Protein 8ZKZ (pdb70)

Radius of gyration: 32.76 Å; Cα contacts (8 Å, |Δi|>4): 1410; chains: 2; bounding box: 72×86×102 Å

Secondary structure (DSSP, 8-state):
--HHHHHHHHHHHHHHHHHHHTTHHHHS--SHHHHHHHHHHHHHHHHHHTSS-HHHHTTHHHHHHHHHTSS-HHHHHHHSS-HHHHHHHHHHHHHHHHHHTTHHHHHHHHHHHHH-S-HHHHHHHHHHHHHHHHTTS-HHHHHHHHHHHHHHHHHHHHHTTS--SB-----SPPPBPHHHHHHHHHHHHHHHHHTTSSGGG-HHHHHHHHHHHHH--S-SS---HHHHHHHHHHHHHHHHHHHHHHHHHHHS-SS-SSSHHHHHHHHHHHTHHHHHHHHHHHHHHS-SPPHHHHHHHHHHHHHHHHHHTSS-SSS--HHHHS-SS---THHHHHHHHHHHHHSBS--GGGGGTT-SSSPP--SPPPBS--HHHHHHHS-THHHHHHHHHHHHHHHHHHHTHHHHHHHHGGGGGGS-HHHHHHHHHHHHHHHGGGS-HHHHHHHHHHHHHHHHHHHTS-HHHHHHHHHHHTT---S-TTTSHHHHHHHHHTT--HHHHHHHTHHHHHHHHHHHHHHIIIIIHHH-TTSSS--HHHHHHHHH-/-HHHHHHHHHHHHHHHHHHHHTHHHHHH--SHHHHHHHHHHHHHHHHHHTSS-HHHHTTHHHHHHHHTTS--HHHHHHHSS-HHHHHHHHHHHHHHHHHTTT-HHHHHHHHHHHS-SSHHHHHHHHHHHHHHHHTTS-HHHHHHHHHHHHHHHHHHHHHHTS--SB----PPPB-HHHHHHHHHHHHHHHHHHTTSGGG-HHHHHHHHHHHHH-TT-SS---HHHHHHHHHHHHHHHHHHHHHHHHHHHH-SS-SSSHHHHHHHHHHTTSHHHHHHHHHHH--S-SPPHHHHHHHHHHHHHHHHHHTSS-SSS--TTTSS-SS--TTHHHHHHHHHHHHHSBS--GGGGTTT---SPPPSSPPPBS--HHHHHHSS-TTHHHHHHHHHHHHHHHHHHTHHHHHHHHTGGGGGS-HHHHHHHHHHHHHHHHTSS-HHHHHHHHHHHHHHHHHHTT--HHHHHHHHHHHTT---S-TTT-HHHHHHHHHHT--HHHHHHHTHHHHHHHHHHHHHHHHHTHHHHSTTSSS--HHHHHHHHH-

Solvent-accessible surface area: 45779 Å² total; per-residue (Å²): 162,85,90,92,12,104,67,35,19,101,85,43,53,32,24,136,74,19,41,104,128,16,61,64,45,51,114,133,53,161,21,39,49,50,77,2,52,28,9,40,72,12,2,16,57,5,17,82,39,59,14,9,50,27,48,0,1,0,0,27,0,1,20,10,0,3,73,36,24,13,2,24,1,49,68,0,0,62,14,1,10,55,11,45,0,5,25,19,11,2,15,23,5,8,16,10,2,15,48,94,13,86,10,17,44,32,76,0,5,123,44,4,62,122,42,38,13,6,6,54,132,0,3,89,20,11,8,39,86,0,10,120,49,0,25,77,13,43,21,8,20,0,0,12,37,15,4,5,19,0,48,0,0,0,69,4,3,57,68,58,43,20,4,130,23,63,108,146,166,196,68,101,52,72,110,13,25,116,16,4,12,0,2,1,0,2,3,0,2,2,0,3,1,0,0,1,0,2,12,36,1,25,58,3,4,94,30,0,42,33,40,6,73,77,84,4,146,116,18,92,20,110,8,62,50,94,39,4,55,120,18,4,39,44,8,0,75,47,2,1,85,84,6,34,54,35,1,1,129,69,10,11,5,52,177,41,112,96,38,86,28,13,100,63,14,104,130,14,83,118,38,21,105,107,13,105,117,62,6,46,93,89,59,150,96,74,42,132,70,58,84,30,16,65,24,5,73,105,18,43,96,82,10,31,83,36,22,76,30,40,107,3,75,108,102,121,10,30,9,55,131,73,119,84,73,72,5,101,34,2,13,0,0,4,74,2,6,11,49,6,13,64,44,34,19,74,76,9,48,94,91,49,77,150,38,111,80,24,95,49,37,113,24,105,39,91,38,0,6,58,31,165,45,1,45,88,86,0,36,10,2,4,20,12,11,16,0,3,27,48,0,12,22,40,0,16,133,94,19,25,12,17,152,67,53,4,91,73,16,72,55,51,88,132,55,90,76,51,70,1,0,61,37,6,0,84,37,0,21,134,34,0,18,54,32,38,24,58,20,6,0,69,34,4,0,54,27,1,4,83,4,0,9,72,43,124,16,2,0,1,32,0,1,6,2,0,1,6,0,0,8,5,3,2,52,12,6,26,2,12,41,2,1,2,12,0,19,19,85,15,62,13,51,6,148,54,1,32,90,1,0,92,7,0,22,98,33,1,18,94,11,4,42,68,59,10,68,84,73,0,69,98,22,12,100,66,19,114,62,46,20,113,13,0,79,107,51,33,88,90,100,184,92,93,63,44,118,70,39,22,108,94,45,54,34,22,131,73,20,29,100,130,17,66,70,46,44,119,141,59,160,24,39,48,45,85,0,42,29,8,38,73,10,0,18,63,1,3,71,42,79,15,6,49,26,59,0,0,0,1,25,0,3,22,14,0,1,79,28,27,16,3,14,2,50,94,0,0,66,14,1,10,29,6,27,0,3,13,11,10,1,10,24,6,7,14,15,3,21,47,78,29,60,22,11,67,28,62,0,1,123,51,6,44,118,38,22,32,16,25,56,132,12,1,66,1,4,5,40,5,0,13,93,13,0,20,42,20,55,25,34,34,0,0,46,26,1,6,66,10,1,86,36,5,7,88,52,22,83,80,97,58,26,33,129,34,58,100,120,182,144,73,65,125,10,23,73,32,4,14,0,7,19,1,1,2,1,2,2,0,5,1,0,0,2,0,1,4,16,1,21,13,2,2,0,2,0,18,8,8,4,67,23,40,3,153,103,14,101,21,112,2,45,8,28,38,5,26,124,16,6,36,47,10,0,86,58,6,1,87,78,4,32,43,38,0,1,99,53,9,1,1,52,175,93,119,92,24,122,26,18,96,51,12,100,130,12,89,112,56,4,46,90,14,13,104,85,40,8,55,167,77,61,116,70,40,131,82,49,77,31,16,61,20,5,69,104,21,43,97,83,1,24,82,33,2,71,34,46,110,35,86,156,105,121,14,29,11,47,124,70,114,83,71,71,2,109,20,0,18,1,0,4,68,0,6,9,46,5,12,71,49,31,14,83,86,24,43,78,78,33,40,110,143,193,68,38,114,69,30,138,15,107,31,87,39,0,6,43,34,122,46,2,41,82,95,3,59,11,2,27,19,14,7,3,0,0,3,9,0,10,20,32,0,14,62,105,22,11,4,10,117,72,44,5,113,80,68,85,58,60,98,129,66,88,68,46,64,8,1,64,64,15,1,85,83,0,20,132,67,0,20,113,8,35,25,18,1,2,0,11,39,20,0,31,49,16,3,19,10,0,14,28,12,108,15,3,0,2,20,2,1,3,4,0,0,8,1,0,8,7,3,3,54,48,38,100,2,10,86,2,2,53,54,0,19,54,109,18,55,13,60,64,155,56,1,31,90,0,0,86,9,0,22,101,33,2,22,98,13,5,48,68,58,8,58,80,91,1,56,104,34,11,110,76,8,110,66,42,20,113,18,0,80,108,51,34,90,92,67

Nearest PDB structures (foldseek):
  8w6g-assembly1_B  TM=8.925E-01  e=3.600E-32  Homo sapiens
  8uvi-assembly1_A  TM=9.094E-01  e=7.870E-30  Homo sapiens
  8w6t-assembly1_A  TM=9.306E-01  e=3.015E-28  Homo sapiens
  8uvc-assembly1_A  TM=6.759E-01  e=5.692E-30  Homo sapiens
  8w6t-assembly1_B  TM=6.996E-01  e=3.311E-26  Homo sapiens

GO terms:
  GO:0005886 plasma membrane (C, IDA)
  GO:0010889 regulation of triglyceride storage (P, IDA)
  GO:0015137 citrate transmembrane transporter activity (F, IDA)
  GO:0015141 succinate transmembrane transporter activity (F, IDA)
  GO:0008340 determination of adult lifespan (P, IDA)
  GO:0008340 determination of adult lifespan (P, IMP)
  GO:0050833 pyruvate transmembrane transporter activity (F, IDA)
  GO:0015744 succinate transport (P, IDA)
  GO:0015746 citrate transport (P, IDA)
  GO:0006848 pyruvate transport (P, IDA)

B-factor: mean 126.4, std 20.12, range [95.71, 200.09]

Organism: Drosophila melanogaster (NCBI:txid7227)

Sequence (1080 aa):
KCSNFFANHWKGLVVFLVPLLCLPVMLLNEGAEFRCMYLLLVMAIFWVTEALPLYVTSMIPIVAFPIMGIMSSDQTCRLYFKDTLVMFMGGIMVALAVEYCNLHKRLALRVIQIVGCSPRRLHFGLIMVTMFLSMWISNAACTAMMCPIIQAVLEELQAQGVCKINHEPEDEPPYPTKITLCYYLGIAYASSLGGCGTIIGTATNLTFKGIYEARFKNSTEQMDFPTFMFYSVPSMLVYTLLTFVFLQWHFMGLWRPKSKEAQEVQRGREGADVAKKVIDQRYKDLGPMSIHEIQVMILFIFMVVMYFTRKPGIFLGWADLLNSKDIRNSMPTIFVVVMCFMLPANYAFLRYCTRRGGPVPTGPTPSLITWKFIQTKVPWGLVFLLGGGFALAEGSKQSGMAKLIGNALIGLKVLPNSVLLLVVILVAVFLTAFSSNVAIANIIIPVLAEMSLAIEIHPLYLILPAGLACSMAFHLPVSTPPNALVAGYANIRTKDMAIAGIGPTIITIITLFVFCQTWGLVVYPNLNSFPEWAQIYAAAAKCSNFFANHWKGLVVFLVPLLCLPVMLLNEGAEFRCMYLLLVMAIFWVTEALPLYVTSMIPIVAFPIMGIMSSDQTCRLYFKDTLVMFMGGIMVALAVEYCNLHKRLALRVIQIVGCSPRRLHFGLIMVTMFLSMWISNAACTAMMCPIIQAVLEELQAQGVCKINHEPEPPYPTKITLCYYLGIAYASSLGGCGTIIGTATNLTFKGIYEARFKNSTEQMDFPTFMFYSVPSMLVYTLLTFVFLQWHFMGLWRPKSKEAQEVQRGREGADVAKKVIDQRYKDLGPMSIHEIQVMILFIFMVVMYFTRKPGIFLGWADLLNSKDIRNSMPTIFVVVMCFMLPANYAFLRYCTRRGGPVPTGPTPSLITWKFIQTKVPWGLVFLLGGGFALAEGSKQSGMAKLIGNALIGLKVLPNSVLLLVVILVAVFLTAFSSNVAIANIIIPVLAEMSLAIEIHPLYLILPAGLACSMAFHLPVSTPPNALVAGYANIRTKDMAIAGIGPTIITIITLFVFCQTWGLVVYPNLNSFPEWAQIYAAAA

InterPro domains:
  IPR001898 Solute carrier family 13 [PF00939] (44-566)
  IPR031312 Sodium/sulphate symporter, conserved site [PS01271] (513-529)

Foldseek 3Di:
DDVVCCVPCVLVVLVPPLLVVLVCQVVVDDALLSLLVSLLVSLVVCQLVVSDPLLVSLVVVLVRPCVSVLDHNVVLVVLFPDLVNLVLLLLLLLLLLCVLQCVLLLVLLVLCLVQQQALLRSLLVVLVVLLVLLLQFELSNSLSNCVSNLVNNVVLCVVVPLDDQFDDDPPDDTHGALSNCLRLLSSLQSNLLSLQQFCNSYVLSVLLLVVVCVVDDVDPDDDDGPLSNVQHVVLSVLLSVQLSVLSCVVRAPDPDCPDPRNVSSVVSVVCSVVVSVVSVVVSVVDDPDAVLSVVSVVLVVVLSVLRRQCPVVPDDGVQNVPPPDGDDSSVSSVVSVVVQQVDFNDDLCCCVPPNVPGDHPPDPTGGSDDVVSVVVQRDPSVSSLVSSQSSSLVSSVSRCNLVVVLVVCLVLLPDDDLVSLLVLLVVLLVVLQSHPLSSSLVSHLVSLQVSCLVNQADSCLRRVSSSSSSSLYFQGCSSYPSSVVSCVNPPHDNVVRNVSSPSSVVSSSVSSSPSSVPVVCVSPVCRGHRDDSSVVVSVVD/DVVCVCVPCVLVVLVVPLLVVLCCQVVVDDAVLSLLVSLLVSLLVCFQVVSDPLLVSLCVCLVRPCVRPQDNNVVLVVLFPDLLVLLLLLLALLVLLLPPVPPLVVVLLVQLVVFALALLSNLVSLLVSLLVSLLRYELQVSLVVSVVLVVVLVVLCVVVPLDDQFDDDVDTHGALSLCLNLLSSLQSNLLSLQQFCSSYVLSVQLLVLVCVVFVPDPDHCATPLSNVQRVVLSVVLNVQLSVLSCCVRQVPPNCVDVSVVSSVSCRPPPSVVSVVVSVVVPPSDDDFPLSVVSVVLVVVLVVCSVQCCDPVDGGPQNVPVPDGDRSSVSSVVSSVVQQVDFGHPQQCCVVPNPRDDHDPDDTGGSDDVVSSVPPGPVSVSSNSSSLSSSSVSSVRSPNLLVLLVVPLPPQVDDPLVVLLVLLVVLLVSLQRGELNSSSSSVSSSLQSVCLSHLFDSCLRSVLSSSSSSLYFQACRNDPSSVVSCVVSVDDNVVRNVSSPSSVVSSSVSSSVSSVPCVCVSPVPRGGRDDSSVVVSVVD

Structure (mmCIF, N/CA/C/O backbone):
data_8ZKZ
#
_entry.id   8ZKZ
#
_cell.length_a   1.00
_cell.length_b   1.00
_cell.length_c   1.00
_cell.angle_alpha   90.00
_cell.angle_beta   90.00
_cell.angle_gamma   90.00
#
_symmetry.space_group_name_H-M   'P 1'
#
loop_
_entity.id
_entity.type
_entity.pdbx_description
1 polymer "Protein I'm not dead yet"
2 non-polymer PHOSPHATIDYLETHANOLAMINE
3 non-polymer 2-acetamido-2-deoxy-beta-D-glucopyranose
#
loop_
_atom_site.group_PDB
_atom_site.id
_atom_site.type_symbol
_atom_site.label_atom_id
_atom_site.label_alt_id
_atom_site.label_comp_id
_atom_site.label_asym_id
_atom_site.label_entity_id
_atom_site.label_seq_id
_atom_site.pdbx_PDB_ins_code
_atom_site.Cartn_x
_atom_site.Cartn_y
_atom_site.Cartn_z
_atom_site.occupancy
_atom_site.B_iso_or_equiv
_atom_site.auth_seq_id
_atom_site.auth_comp_id
_atom_site.auth_asym_id
_atom_site.auth_atom_id
_atom_site.pdbx_PDB_model_num
ATOM 1 N N . LYS A 1 32 ? 123.885 145.316 92.278 1.00 157.23 32 LYS A N 1
ATOM 2 C CA . LYS A 1 32 ? 123.545 143.933 91.970 1.00 157.23 32 LYS A CA 1
ATOM 3 C C . LYS A 1 32 ? 124.414 143.369 90.852 1.00 157.23 32 LYS A C 1
ATOM 4 O O . LYS A 1 32 ? 124.061 143.459 89.678 1.00 157.23 32 LYS A O 1
ATOM 10 N N . CYS A 1 33 ? 125.547 142.781 91.219 1.00 155.92 33 CYS A N 1
ATOM 11 C CA . CYS A 1 33 ? 126.384 142.131 90.228 1.00 155.92 33 CYS A CA 1
ATOM 12 C C . CYS A 1 33 ? 125.686 140.890 89.686 1.00 155.92 33 CYS A C 1
ATOM 13 O O . CYS A 1 33 ? 124.736 140.371 90.276 1.00 155.92 33 CYS A O 1
ATOM 16 N N . SER A 1 34 ? 126.166 140.419 88.535 1.00 149.94 34 SER A N 1
ATOM 17 C CA . SER A 1 34 ? 125.580 139.229 87.931 1.00 149.94 34 SER A CA 1
ATOM 18 C C . SER A 1 34 ? 125.744 138.011 88.827 1.00 149.94 34 SER A C 1
ATOM 19 O O . SER A 1 34 ? 124.967 137.053 88.723 1.00 149.94 34 SER A O 1
ATOM 22 N N . ASN A 1 35 ? 126.741 138.026 89.712 1.00 142.78 35 ASN A N 1
ATOM 23 C CA . ASN A 1 35 ? 126.911 136.913 90.635 1.00 142.78 35 ASN A CA 1
ATOM 24 C C . ASN A 1 35 ? 125.719 136.770 91.567 1.00 142.78 35 ASN A C 1
ATOM 25 O O . ASN A 1 35 ? 125.438 135.664 92.041 1.00 142.78 35 ASN A O 1
ATOM 30 N N . PHE A 1 36 ? 125.004 137.862 91.835 1.00 137.60 36 PHE A N 1
ATOM 31 C CA . PHE A 1 36 ? 123.818 137.760 92.674 1.00 137.60 36 PHE A CA 1
ATOM 32 C C . PHE A 1 36 ? 122.781 136.851 92.039 1.00 137.60 36 PHE A C 1
ATOM 33 O O . PHE A 1 36 ? 122.229 135.969 92.703 1.00 137.60 36 PHE A O 1
ATOM 41 N N . PHE A 1 37 ? 122.508 137.041 90.751 1.00 134.88 37 PHE A N 1
ATOM 42 C CA . PHE A 1 37 ? 121.576 136.151 90.076 1.00 134.88 37 PHE A CA 1
ATOM 43 C C . PHE A 1 37 ? 122.198 134.790 89.820 1.00 134.88 37 PHE A C 1
ATOM 44 O O . PHE A 1 37 ? 121.478 133.795 89.693 1.00 134.88 37 PHE A O 1
ATOM 52 N N . ALA A 1 38 ? 123.526 134.722 89.738 1.00 133.13 38 ALA A N 1
ATOM 53 C CA . ALA A 1 38 ? 124.172 133.444 89.470 1.00 133.13 38 ALA A CA 1
ATOM 54 C C . ALA A 1 38 ? 124.156 132.532 90.686 1.00 133.13 38 ALA A C 1
ATOM 55 O O . ALA A 1 38 ? 124.223 131.309 90.538 1.00 133.13 38 ALA A O 1
ATOM 57 N N . ASN A 1 39 ? 124.080 133.094 91.889 1.00 130.88 39 ASN A N 1
ATOM 58 C CA . ASN A 1 39 ? 124.176 132.289 93.098 1.00 130.88 39 ASN A CA 1
ATOM 59 C C . ASN A 1 39 ? 122.873 132.155 93.869 1.00 130.88 39 ASN A C 1
ATOM 60 O O . ASN A 1 39 ? 122.658 131.121 94.505 1.00 130.88 39 ASN A O 1
ATOM 65 N N . HIS A 1 40 ? 121.998 133.157 93.845 1.00 123.86 40 HIS A N 1
ATOM 66 C CA . HIS A 1 40 ? 120.834 133.165 94.723 1.00 123.86 40 HIS A CA 1
ATOM 67 C C . HIS A 1 40 ? 119.514 133.168 93.964 1.00 123.86 40 HIS A C 1
ATOM 68 O O . HIS A 1 40 ? 118.496 133.595 94.512 1.00 123.86 40 HIS A O 1
ATOM 75 N N . TRP A 1 41 ? 119.496 132.700 92.720 1.00 116.15 41 TRP A N 1
ATOM 76 C CA . TRP A 1 41 ? 118.267 132.784 91.942 1.00 116.15 41 TRP A CA 1
ATOM 77 C C . TRP A 1 41 ? 117.171 131.887 92.502 1.00 116.15 41 TRP A C 1
ATOM 78 O O . TRP A 1 41 ? 115.984 132.189 92.337 1.00 116.15 41 TRP A O 1
ATOM 89 N N . LYS A 1 42 ? 117.538 130.795 93.174 1.00 114.95 42 LYS A N 1
ATOM 90 C CA . LYS A 1 42 ? 116.528 129.923 93.764 1.00 114.95 42 LYS A CA 1
ATOM 91 C C . LYS A 1 42 ? 115.708 130.666 94.807 1.00 114.95 42 LYS A C 1
ATOM 92 O O . LYS A 1 42 ? 114.477 130.531 94.863 1.00 114.95 42 LYS A O 1
ATOM 98 N N . GLY A 1 43 ? 116.374 131.457 95.644 1.00 116.71 43 GLY A N 1
ATOM 99 C CA . GLY A 1 43 ? 115.653 132.242 96.626 1.00 116.71 43 GLY A CA 1
ATOM 100 C C . GLY A 1 43 ? 114.737 133.266 95.991 1.00 116.71 43 GLY A C 1
ATOM 101 O O . GLY A 1 43 ? 113.617 133.479 96.459 1.00 116.71 43 GLY A O 1
ATOM 102 N N . LEU A 1 44 ? 115.189 133.909 94.913 1.00 114.93 44 LEU A N 1
ATOM 103 C CA . LEU A 1 44 ? 114.318 134.853 94.225 1.00 114.93 44 LEU A CA 1
ATOM 104 C C . LEU A 1 44 ? 113.089 134.159 93.667 1.00 114.93 44 LEU A C 1
ATOM 105 O O . LEU A 1 44 ? 111.983 134.699 93.741 1.00 114.93 44 LEU A O 1
ATOM 110 N N . VAL A 1 45 ? 113.256 132.965 93.101 1.00 109.75 45 VAL A N 1
ATOM 111 C CA . VAL A 1 45 ? 112.091 132.251 92.592 1.00 109.75 45 VAL A CA 1
ATOM 112 C C . VAL A 1 45 ? 111.119 131.955 93.722 1.00 109.75 45 VAL A C 1
ATOM 113 O O . VAL A 1 45 ? 109.923 132.264 93.628 1.00 109.75 45 VAL A O 1
ATOM 117 N N . VAL A 1 46 ? 111.628 131.405 94.827 1.00 110.31 46 VAL A N 1
ATOM 118 C CA . VAL A 1 46 ? 110.762 131.044 95.948 1.00 110.31 46 VAL A CA 1
ATOM 119 C C . VAL A 1 46 ? 110.029 132.266 96.480 1.00 110.31 46 VAL A C 1
ATOM 120 O O . VAL A 1 46 ? 108.849 132.195 96.837 1.00 110.31 46 VAL A O 1
ATOM 124 N N . PHE A 1 47 ? 110.713 133.404 96.545 1.00 114.52 47 PHE A N 1
ATOM 125 C CA . PHE A 1 47 ? 110.117 134.597 97.131 1.00 114.52 47 PHE A CA 1
ATOM 126 C C . PHE A 1 47 ? 109.129 135.269 96.186 1.00 114.52 47 PHE A C 1
ATOM 127 O O . PHE A 1 47 ? 108.117 135.814 96.631 1.00 114.52 47 PHE A O 1
ATOM 135 N N . LEU A 1 48 ? 109.406 135.252 94.882 1.00 111.90 48 LEU A N 1
ATOM 136 C CA . LEU A 1 48 ? 108.640 136.087 93.966 1.00 111.90 48 LEU A CA 1
ATOM 137 C C . LEU A 1 48 ? 107.469 135.350 93.334 1.00 111.90 48 LEU A C 1
ATOM 138 O O . LEU A 1 48 ? 106.407 135.949 93.137 1.00 111.90 48 LEU A O 1
ATOM 143 N N . VAL A 1 49 ? 107.632 134.072 92.983 1.00 110.85 49 VAL A N 1
ATOM 144 C CA . VAL A 1 49 ? 106.585 133.380 92.229 1.00 110.85 49 VAL A CA 1
ATOM 145 C C . VAL A 1 49 ? 105.238 133.413 92.943 1.00 110.85 49 VAL A C 1
ATOM 146 O O . VAL A 1 49 ? 104.229 133.737 92.293 1.00 110.85 49 VAL A O 1
ATOM 150 N N . PRO A 1 50 ? 105.139 133.110 94.241 1.00 110.29 50 PRO A N 1
ATOM 151 C CA . PRO A 1 50 ? 103.831 133.210 94.900 1.00 110.29 50 PRO A CA 1
ATOM 152 C C . PRO A 1 50 ? 103.207 134.587 94.821 1.00 110.29 50 PRO A C 1
ATOM 153 O O . PRO A 1 50 ? 101.978 134.689 94.750 1.00 110.29 50 PRO A O 1
ATOM 157 N N . LEU A 1 51 ? 104.003 135.653 94.841 1.00 113.58 51 LEU A N 1
ATOM 158 C CA . LEU A 1 51 ? 103.422 136.984 94.713 1.00 113.58 51 LEU A CA 1
ATOM 159 C C . LEU A 1 51 ? 103.042 137.296 93.274 1.00 113.58 51 LEU A C 1
ATOM 160 O O . LEU A 1 51 ? 102.028 137.955 93.029 1.00 113.58 51 LEU A O 1
ATOM 165 N N . LEU A 1 52 ? 103.841 136.842 92.311 1.00 115.53 52 LEU A N 1
ATOM 166 C CA . LEU A 1 52 ? 103.569 137.180 90.9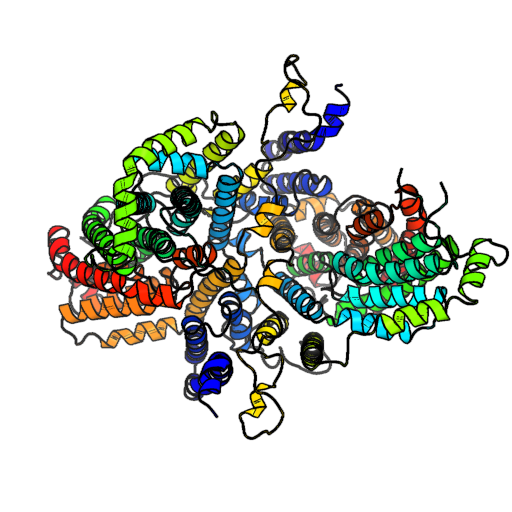20 1.00 115.53 52 LEU A CA 1
ATOM 167 C C . LEU A 1 52 ? 102.336 136.457 90.401 1.00 115.53 52 LEU A C 1
ATOM 168 O O . LEU A 1 52 ? 101.593 137.004 89.581 1.00 115.53 52 LEU A O 1
ATOM 173 N N . CYS A 1 53 ? 102.096 135.231 90.859 1.00 118.14 53 CYS A N 1
ATOM 174 C CA . CYS A 1 53 ? 100.936 134.489 90.380 1.00 118.14 53 CYS A CA 1
ATOM 175 C C . CYS A 1 53 ? 99.651 134.846 91.115 1.00 118.14 53 CYS A C 1
ATOM 176 O O . CYS A 1 53 ? 98.616 134.232 90.849 1.00 118.14 53 CYS A O 1
ATOM 179 N N . LEU A 1 54 ? 99.692 135.815 92.022 1.00 117.16 54 LEU A N 1
ATOM 180 C CA . LEU A 1 54 ? 98.523 136.129 92.839 1.00 117.16 54 LEU A CA 1
ATOM 181 C C . LEU A 1 54 ? 97.336 136.699 92.060 1.00 117.16 54 LEU A C 1
ATOM 182 O O . LEU A 1 54 ? 96.188 136.430 92.462 1.00 117.16 54 LEU A O 1
ATOM 187 N N . PRO A 1 55 ? 97.511 137.484 90.990 1.00 118.23 55 PRO A N 1
ATOM 188 C CA . PRO A 1 55 ? 96.337 137.982 90.258 1.00 118.23 55 PRO A CA 1
ATOM 189 C C . PRO A 1 55 ? 95.446 136.890 89.711 1.00 118.23 55 PRO A C 1
ATOM 190 O O . PRO A 1 55 ? 94.258 137.152 89.489 1.00 118.23 55 PRO A O 1
ATOM 194 N N . VAL A 1 56 ? 95.973 135.683 89.502 1.00 116.90 56 VAL A N 1
ATOM 195 C CA . VAL A 1 56 ? 95.158 134.587 88.990 1.00 116.90 56 VAL A CA 1
ATOM 196 C C . VAL A 1 56 ? 93.949 134.365 89.883 1.00 116.90 56 VAL A C 1
ATOM 197 O O . VAL A 1 56 ? 92.813 134.276 89.408 1.00 116.90 56 VAL A O 1
ATOM 201 N N . MET A 1 57 ? 94.168 134.290 91.191 1.00 120.41 57 MET A N 1
ATOM 202 C CA . MET A 1 57 ? 93.058 134.085 92.106 1.00 120.41 57 MET A CA 1
ATOM 203 C C . MET A 1 57 ? 92.475 135.381 92.639 1.00 120.41 57 MET A C 1
ATOM 204 O O . MET A 1 57 ? 91.363 135.361 93.172 1.00 120.41 57 MET A O 1
ATOM 209 N N . LEU A 1 58 ? 93.182 136.506 92.519 1.00 122.37 58 LEU A N 1
ATOM 210 C CA . LEU A 1 58 ? 92.573 137.763 92.948 1.00 122.37 58 LEU A CA 1
ATOM 211 C C . LEU A 1 58 ? 91.521 138.251 91.959 1.00 122.37 58 LEU A C 1
ATOM 212 O O . LEU A 1 58 ? 90.503 138.821 92.366 1.00 122.37 58 LEU A O 1
ATOM 217 N N . LEU A 1 59 ? 91.739 138.047 90.664 1.00 126.61 59 LEU A N 1
ATOM 218 C CA . LEU A 1 59 ? 90.845 138.598 89.654 1.00 126.61 59 LEU A CA 1
ATOM 219 C C . LEU A 1 59 ? 89.695 137.672 89.283 1.00 126.61 59 LEU A C 1
ATOM 220 O O . LEU A 1 59 ? 88.895 138.028 88.414 1.00 126.61 59 LEU A O 1
ATOM 225 N N . ASN A 1 60 ? 89.584 136.506 89.908 1.00 128.72 60 ASN A N 1
ATOM 226 C CA . ASN A 1 60 ? 88.535 135.552 89.585 1.00 128.72 60 ASN A CA 1
ATOM 227 C C . ASN A 1 60 ? 87.895 135.045 90.869 1.00 128.72 60 ASN A C 1
ATOM 228 O O . ASN A 1 60 ? 88.516 135.051 91.933 1.00 128.72 60 ASN A O 1
ATOM 233 N N . GLU A 1 61 ? 86.645 134.600 90.759 1.00 136.21 61 GLU A N 1
ATOM 234 C CA . GLU A 1 61 ? 85.802 134.453 91.939 1.00 136.21 61 GLU A CA 1
ATOM 235 C C . GLU A 1 61 ? 85.289 133.037 92.159 1.00 136.21 61 GLU A C 1
ATOM 236 O O . GLU A 1 61 ? 84.095 132.847 92.408 1.00 136.21 61 GLU A O 1
ATOM 242 N N . GLY A 1 62 ? 86.160 132.034 92.068 1.00 128.00 62 GLY A N 1
ATOM 243 C CA . GLY A 1 62 ? 85.746 130.668 92.302 1.00 128.00 62 GLY A CA 1
ATOM 244 C C . GLY A 1 62 ? 86.809 129.888 93.047 1.00 128.00 62 GLY A C 1
ATOM 245 O O . GLY A 1 62 ? 87.923 130.364 93.262 1.00 128.00 62 GLY A O 1
ATOM 246 N N . ALA A 1 63 ? 86.432 128.676 93.456 1.00 121.80 63 ALA A N 1
ATOM 247 C CA . ALA A 1 63 ? 87.398 127.770 94.066 1.00 121.80 63 ALA A CA 1
ATOM 248 C C . ALA A 1 63 ? 88.296 127.125 93.023 1.00 121.80 63 ALA A C 1
ATOM 249 O O . ALA A 1 63 ? 89.444 126.768 93.325 1.00 121.80 63 ALA A O 1
ATOM 251 N N . GLU A 1 64 ? 87.794 126.954 91.800 1.00 121.82 64 GLU A N 1
ATOM 252 C CA . GLU A 1 64 ? 88.606 126.344 90.756 1.00 121.82 64 GLU A CA 1
ATOM 253 C C . GLU A 1 64 ? 89.820 127.200 90.438 1.00 121.82 64 GLU A C 1
ATOM 254 O O . GLU A 1 64 ? 90.908 126.675 90.185 1.00 121.82 64 GLU A O 1
ATOM 260 N N . PHE A 1 65 ? 89.665 128.521 90.463 1.00 119.99 65 PHE A N 1
ATOM 261 C CA . PHE A 1 65 ? 90.810 129.384 90.218 1.00 119.99 65 PHE A CA 1
ATOM 262 C C . PHE A 1 65 ? 91.805 129.330 91.363 1.00 119.99 65 PHE A C 1
ATOM 263 O O . PHE A 1 65 ? 93.013 129.442 91.140 1.00 119.99 65 PHE A O 1
ATOM 271 N N . ARG A 1 66 ? 91.324 129.145 92.587 1.00 114.30 66 ARG A N 1
ATOM 272 C CA . ARG A 1 66 ? 92.235 128.991 93.711 1.00 114.30 66 ARG A CA 1
ATOM 273 C C . ARG A 1 66 ? 93.060 127.716 93.562 1.00 114.30 66 ARG A C 1
ATOM 274 O O . ARG A 1 66 ? 94.289 127.723 93.748 1.00 114.30 66 ARG A O 1
ATOM 282 N N . CYS A 1 67 ? 92.405 126.625 93.167 1.00 110.62 67 CYS A N 1
ATOM 283 C CA . CYS A 1 67 ? 93.130 125.389 92.889 1.00 110.62 67 CYS A CA 1
ATOM 284 C C . CYS A 1 67 ? 94.110 125.572 91.736 1.00 110.62 67 CYS A C 1
ATOM 285 O O . CYS A 1 67 ? 95.219 125.027 91.761 1.00 110.62 67 CYS A O 1
ATOM 288 N N . MET A 1 68 ? 93.716 126.328 90.711 1.00 111.50 68 MET A N 1
ATOM 289 C CA . MET A 1 68 ? 94.610 126.579 89.588 1.00 111.50 68 MET A CA 1
ATOM 290 C C . MET A 1 68 ? 95.850 127.343 90.025 1.00 111.50 68 MET A C 1
ATOM 291 O O . MET A 1 68 ? 96.959 127.053 89.566 1.00 111.50 68 MET A O 1
ATOM 296 N N . TYR A 1 69 ? 95.679 128.337 90.894 1.00 103.91 69 TYR A N 1
ATOM 297 C CA . TYR A 1 69 ? 96.824 129.064 91.430 1.00 103.91 69 TYR A CA 1
ATOM 298 C C . TYR A 1 69 ? 97.778 128.118 92.142 1.00 103.91 69 TYR A C 1
ATOM 299 O O . TYR A 1 69 ? 98.999 128.154 91.922 1.00 103.91 69 TYR A O 1
ATOM 308 N N . LEU A 1 70 ? 97.232 127.256 92.999 1.00 100.96 70 LEU A N 1
ATOM 309 C CA . LEU A 1 70 ? 98.082 126.298 93.699 1.00 100.96 70 LEU A CA 1
ATOM 310 C C . LEU A 1 70 ? 98.840 125.417 92.716 1.00 100.96 70 LEU A C 1
ATOM 311 O O . LEU A 1 70 ? 100.049 125.193 92.862 1.00 100.96 70 LEU A O 1
ATOM 316 N N . LEU A 1 71 ? 98.141 124.909 91.703 1.00 100.52 71 LEU A N 1
ATOM 317 C CA . LEU A 1 71 ? 98.776 124.011 90.745 1.00 100.52 71 LEU A CA 1
ATOM 318 C C . LEU A 1 71 ? 99.880 124.714 89.973 1.00 100.52 71 LEU A C 1
ATOM 319 O O . LEU A 1 71 ? 100.945 124.137 89.738 1.00 100.52 71 LEU A O 1
ATOM 324 N N . LEU A 1 72 ? 99.641 125.957 89.562 1.00 97.49 72 LEU A N 1
ATOM 325 C CA . LEU A 1 72 ? 100.647 126.703 88.817 1.00 97.49 72 LEU A CA 1
ATOM 326 C C . LEU A 1 72 ? 101.907 126.906 89.646 1.00 97.49 72 LEU A C 1
ATOM 327 O O . LEU A 1 72 ? 103.030 126.694 89.163 1.00 97.49 72 LEU A O 1
ATOM 332 N N . VAL A 1 73 ? 101.742 127.312 90.906 1.00 97.39 73 VAL A N 1
ATOM 333 C CA . VAL A 1 73 ? 102.915 127.532 91.747 1.00 97.39 73 VAL A CA 1
ATOM 334 C C . VAL A 1 73 ? 103.681 126.232 91.956 1.00 97.39 73 VAL A C 1
ATOM 335 O O . VAL A 1 73 ? 104.916 126.199 91.853 1.00 97.39 73 VAL A O 1
ATOM 339 N N . MET A 1 74 ? 102.971 125.138 92.243 1.00 100.38 74 MET A N 1
ATOM 340 C CA . MET A 1 74 ? 103.669 123.873 92.445 1.00 100.38 74 MET A CA 1
ATOM 341 C C . MET A 1 74 ? 104.381 123.421 91.180 1.00 100.38 74 MET A C 1
ATOM 342 O O . MET A 1 74 ? 105.478 122.862 91.249 1.00 100.38 74 MET A O 1
ATOM 347 N N . ALA A 1 75 ? 103.775 123.641 90.015 1.00 96.74 75 ALA A N 1
ATOM 348 C CA . ALA A 1 75 ? 104.428 123.252 88.772 1.00 96.74 75 ALA A CA 1
ATOM 349 C C . ALA A 1 75 ? 105.720 124.024 88.565 1.00 96.74 75 ALA A C 1
ATOM 350 O O . ALA A 1 75 ? 106.739 123.447 88.165 1.00 96.74 75 ALA A O 1
ATOM 352 N N . ILE A 1 76 ? 105.702 125.329 88.833 1.00 96.83 76 ILE A N 1
ATOM 353 C CA . ILE A 1 76 ? 106.924 126.110 88.658 1.00 96.83 76 ILE A CA 1
ATOM 354 C C . ILE A 1 76 ? 107.995 125.657 89.638 1.00 96.83 76 ILE A C 1
ATOM 355 O O . ILE A 1 76 ? 109.182 125.608 89.299 1.00 96.83 76 ILE A O 1
ATOM 360 N N . PHE A 1 77 ? 107.605 125.310 90.866 1.00 97.61 77 PHE A N 1
ATOM 361 C CA . PHE A 1 77 ? 108.596 124.789 91.805 1.00 97.61 77 PHE A CA 1
ATOM 362 C C . PHE A 1 77 ? 109.148 123.447 91.343 1.00 97.61 77 PHE A C 1
ATOM 363 O O . PHE A 1 77 ? 110.325 123.146 91.560 1.00 97.61 77 PHE A O 1
ATOM 371 N N . TRP A 1 78 ? 108.308 122.617 90.727 1.00 100.22 78 TRP A N 1
ATOM 372 C CA . TRP A 1 78 ? 108.762 121.312 90.258 1.00 100.22 78 TRP A CA 1
ATOM 373 C C . TRP A 1 78 ? 109.772 121.450 89.130 1.00 100.22 78 TRP A C 1
ATOM 374 O O . TRP A 1 78 ? 110.841 120.834 89.161 1.00 100.22 78 TRP A O 1
ATOM 385 N N . VAL A 1 79 ? 109.441 122.241 88.111 1.00 97.80 79 VAL A N 1
ATOM 386 C CA . VAL A 1 79 ? 110.322 122.356 86.953 1.00 97.80 79 VAL A CA 1
ATOM 387 C C . VAL A 1 79 ? 111.649 122.982 87.353 1.00 97.80 79 VAL A C 1
ATOM 388 O O . VAL A 1 79 ? 112.722 122.495 86.987 1.00 97.80 79 VAL A O 1
ATOM 392 N N . THR A 1 80 ? 111.592 124.070 88.116 1.00 102.61 80 THR A N 1
ATOM 393 C CA . THR A 1 80 ? 112.799 124.809 88.462 1.00 102.61 80 THR A CA 1
ATOM 394 C C . THR A 1 80 ? 113.623 124.088 89.517 1.00 102.61 80 THR A C 1
ATOM 395 O O . THR A 1 80 ? 114.853 124.199 89.521 1.00 102.61 80 THR A O 1
ATOM 399 N N . GLU A 1 81 ? 112.968 123.341 90.404 1.00 109.96 81 GLU A N 1
ATOM 400 C CA . GLU A 1 81 ? 113.621 122.615 91.494 1.00 109.96 81 GLU A CA 1
ATOM 401 C C . GLU A 1 81 ? 114.206 123.575 92.526 1.00 109.96 81 GLU A C 1
ATOM 402 O O . GLU A 1 81 ? 115.320 123.387 93.008 1.00 109.96 81 GLU A O 1
ATOM 408 N N . ALA A 1 82 ? 113.445 124.615 92.864 1.00 106.80 82 ALA A N 1
ATOM 409 C CA . ALA A 1 82 ? 113.888 125.556 93.883 1.00 106.80 82 ALA A CA 1
ATOM 410 C C . ALA A 1 82 ? 113.885 124.918 95.263 1.00 106.80 82 ALA A C 1
ATOM 411 O O . ALA A 1 82 ? 114.731 125.239 96.102 1.00 106.80 82 ALA A O 1
ATOM 413 N N . LEU A 1 83 ? 112.939 124.033 95.523 1.00 102.26 83 LEU A N 1
ATOM 414 C CA . LEU A 1 83 ? 112.887 123.238 96.735 1.00 102.26 83 LEU A CA 1
ATOM 415 C C . LEU A 1 83 ? 113.094 121.772 96.394 1.00 102.26 83 LEU A C 1
ATOM 416 O O . LEU A 1 83 ? 112.922 121.366 95.242 1.00 102.26 83 LEU A O 1
ATOM 421 N N . PRO A 1 84 ? 113.477 120.945 97.362 1.00 99.15 84 PRO A N 1
ATOM 422 C CA . PRO A 1 84 ? 113.500 119.503 97.113 1.00 99.15 84 PRO A CA 1
ATOM 423 C C . PRO A 1 84 ? 112.119 119.000 96.728 1.00 99.15 84 PRO A C 1
ATOM 424 O O . PRO A 1 84 ? 111.100 119.486 97.217 1.00 99.15 84 PRO A O 1
ATOM 428 N N . LEU A 1 85 ? 112.097 118.015 95.830 1.00 101.15 85 LEU A N 1
ATOM 429 C CA . LEU A 1 85 ? 110.831 117.525 95.295 1.00 101.15 85 LEU A CA 1
ATOM 430 C C . LEU A 1 85 ? 109.922 117.019 96.403 1.00 101.15 85 LEU A C 1
ATOM 431 O O . LEU A 1 85 ? 108.713 117.292 96.409 1.00 101.15 85 LEU A O 1
ATOM 436 N N . TYR A 1 86 ? 110.495 116.294 97.359 1.00 100.96 86 TYR A N 1
ATOM 437 C CA . TYR A 1 86 ? 109.707 115.738 98.447 1.00 100.96 86 TYR A CA 1
ATOM 438 C C . TYR A 1 86 ? 109.043 116.834 99.262 1.00 100.96 86 TYR A C 1
ATOM 439 O O . TYR A 1 86 ? 107.886 116.696 99.668 1.00 100.96 86 TYR A O 1
ATOM 448 N N . VAL A 1 87 ? 109.756 117.930 99.510 1.00 99.58 87 VAL A N 1
ATOM 449 C CA . VAL A 1 87 ? 109.180 119.022 100.281 1.00 99.58 87 VAL A CA 1
ATOM 450 C C . VAL A 1 87 ? 108.060 119.697 99.507 1.00 99.58 87 VAL A C 1
ATOM 451 O O . VAL A 1 87 ? 107.005 120.007 100.067 1.00 99.58 87 VAL A O 1
ATOM 455 N N . THR A 1 88 ? 108.264 119.937 98.212 1.00 99.41 88 THR A N 1
ATOM 456 C CA . THR A 1 88 ? 107.212 120.556 97.415 1.00 99.41 88 THR A CA 1
ATOM 457 C C . THR A 1 88 ? 105.954 119.706 97.416 1.00 99.41 88 THR A C 1
ATOM 458 O O . THR A 1 88 ? 104.839 120.235 97.439 1.00 99.41 88 THR A O 1
ATOM 462 N N . SER A 1 89 ? 106.107 118.385 97.410 1.00 99.67 89 SER A N 1
ATOM 463 C CA . SER A 1 89 ? 104.924 117.537 97.413 1.00 99.67 89 SER A CA 1
ATOM 464 C C . SER A 1 89 ? 104.141 117.596 98.717 1.00 99.67 89 SER A C 1
ATOM 465 O O . SER A 1 89 ? 103.025 117.075 98.765 1.00 99.67 89 SER A O 1
ATOM 468 N N . MET A 1 90 ? 104.688 118.199 99.772 1.00 99.38 90 MET A N 1
ATOM 469 C CA . MET A 1 90 ? 103.967 118.313 101.033 1.00 99.38 90 MET A CA 1
ATOM 470 C C . MET A 1 90 ? 102.964 119.453 101.046 1.00 99.38 90 MET A C 1
ATOM 471 O O . MET A 1 90 ? 102.085 119.468 101.909 1.00 99.38 90 MET A O 1
ATOM 476 N N . ILE A 1 91 ? 103.076 120.401 100.116 1.00 96.25 91 ILE A N 1
ATOM 477 C CA . ILE A 1 91 ? 102.278 121.628 100.205 1.00 96.25 91 ILE A CA 1
ATOM 478 C C . ILE A 1 91 ? 100.777 121.382 100.229 1.00 96.25 91 ILE A C 1
ATOM 479 O O . ILE A 1 91 ? 100.075 122.092 100.962 1.00 96.25 91 ILE A O 1
ATOM 484 N N . PRO A 1 92 ? 100.206 120.442 99.467 1.00 96.50 92 PRO A N 1
ATOM 485 C CA . PRO A 1 92 ? 98.742 120.308 99.477 1.00 96.50 92 PRO A CA 1
ATOM 486 C C . PRO A 1 92 ? 98.136 120.106 100.852 1.00 96.50 92 PRO A C 1
ATOM 487 O O . PRO A 1 92 ? 97.017 120.578 101.088 1.00 96.50 92 PRO A O 1
ATOM 491 N N . ILE A 1 93 ? 98.850 119.451 101.770 1.00 96.57 93 ILE A N 1
ATOM 492 C CA . ILE A 1 93 ? 98.337 119.245 103.123 1.00 96.57 93 ILE A CA 1
ATOM 493 C C . ILE A 1 93 ? 98.022 120.575 103.784 1.00 96.57 93 ILE A C 1
ATOM 494 O O . ILE A 1 93 ? 97.007 120.721 104.471 1.00 96.57 93 ILE A O 1
ATOM 499 N N . VAL A 1 94 ? 98.902 121.555 103.616 1.00 99.60 94 VAL A N 1
ATOM 500 C CA . VAL A 1 94 ? 98.631 122.885 104.137 1.00 99.60 94 VAL A CA 1
ATOM 501 C C . VAL A 1 94 ? 97.600 123.600 103.275 1.00 99.60 94 VAL A C 1
ATOM 502 O O . VAL A 1 94 ? 96.710 124.285 103.789 1.00 99.60 94 VAL A O 1
ATOM 506 N N . ALA A 1 95 ? 97.695 123.446 101.954 1.00 102.63 95 ALA A N 1
ATOM 507 C CA . ALA A 1 95 ? 96.982 124.341 101.046 1.00 102.63 95 ALA A CA 1
ATOM 508 C C . ALA A 1 95 ? 95.484 124.058 101.006 1.00 102.63 95 ALA A C 1
ATOM 509 O O . ALA A 1 95 ? 94.674 124.986 101.080 1.00 102.63 95 ALA A O 1
ATOM 511 N N . PHE A 1 96 ? 95.090 122.792 100.869 1.00 102.88 96 PHE A N 1
ATOM 512 C CA . PHE A 1 96 ? 93.665 122.492 100.713 1.00 102.88 96 PHE A CA 1
ATOM 513 C C . PHE A 1 96 ? 92.800 122.905 101.895 1.00 102.88 96 PHE A C 1
ATOM 514 O O . PHE A 1 96 ? 91.780 123.577 101.668 1.00 102.88 96 PHE A O 1
ATOM 522 N N . PRO A 1 97 ? 93.108 122.553 103.144 1.00 101.66 97 PRO A N 1
ATOM 523 C CA . PRO A 1 97 ? 92.205 122.949 104.234 1.00 101.66 97 PRO A CA 1
ATOM 524 C C . PRO A 1 97 ? 92.027 124.449 104.355 1.00 101.66 97 PRO A C 1
ATOM 525 O O . PRO A 1 97 ? 90.930 124.912 104.682 1.00 101.66 97 PRO A O 1
ATOM 529 N N . ILE A 1 98 ? 93.078 125.225 104.103 1.00 103.54 98 ILE A N 1
ATOM 530 C CA . ILE A 1 98 ? 92.958 126.676 104.177 1.00 103.54 98 ILE A CA 1
ATOM 531 C C . ILE A 1 98 ? 92.094 127.201 103.044 1.00 103.54 98 ILE A C 1
ATOM 532 O O . ILE A 1 98 ? 91.235 128.064 103.248 1.00 103.54 98 ILE A O 1
ATOM 537 N N . MET A 1 99 ? 92.310 126.699 101.832 1.00 108.80 99 MET A N 1
ATOM 538 C CA . MET A 1 99 ? 91.567 127.181 100.680 1.00 108.80 99 MET A CA 1
ATOM 539 C C . MET A 1 99 ? 90.118 126.728 100.676 1.00 108.80 99 MET A C 1
ATOM 540 O O . MET A 1 99 ? 89.332 127.244 99.877 1.00 108.80 99 MET A O 1
ATOM 545 N N . GLY A 1 100 ? 89.743 125.788 101.534 1.00 108.72 100 GLY A N 1
ATOM 546 C CA . GLY A 1 100 ? 88.366 125.355 101.588 1.00 108.72 100 GLY A CA 1
ATOM 547 C C . GLY A 1 100 ? 87.986 124.328 100.556 1.00 108.72 100 GLY A C 1
ATOM 548 O O . GLY A 1 100 ? 86.803 124.201 100.232 1.00 108.72 100 GLY A O 1
ATOM 549 N N . ILE A 1 101 ? 88.952 123.592 100.018 1.00 110.93 101 ILE A N 1
ATOM 550 C CA . ILE A 1 101 ? 88.650 122.610 98.985 1.00 110.93 101 ILE A CA 1
ATOM 551 C C . ILE A 1 101 ? 88.227 121.287 99.603 1.00 110.93 101 ILE A C 1
ATOM 552 O O . ILE A 1 101 ? 87.201 120.711 99.228 1.00 110.93 101 ILE A O 1
ATOM 557 N N . MET A 1 102 ? 89.000 120.787 100.560 1.00 115.76 102 MET A N 1
ATOM 558 C CA . MET A 1 102 ? 88.685 119.515 101.189 1.00 115.76 102 MET A CA 1
ATOM 559 C C . MET A 1 102 ? 89.373 119.462 102.543 1.00 115.76 102 MET A C 1
ATOM 560 O O . MET A 1 102 ? 90.381 120.130 102.771 1.00 115.76 102 MET A O 1
ATOM 565 N N . SER A 1 103 ? 88.809 118.659 103.441 1.00 117.60 103 SER A N 1
ATOM 566 C CA . SER A 1 103 ? 89.178 118.709 104.846 1.00 117.60 103 SER A CA 1
ATOM 567 C C . SER A 1 103 ? 90.588 118.176 105.064 1.00 117.60 103 SER A C 1
ATOM 568 O O . SER A 1 103 ? 91.238 117.653 104.159 1.00 117.60 103 SER A O 1
ATOM 571 N N . SER A 1 104 ? 91.063 118.321 106.299 1.00 114.67 104 SER A N 1
ATOM 572 C CA . SER A 1 104 ? 92.426 117.916 106.617 1.00 114.67 104 SER A CA 1
ATOM 573 C C . SER A 1 104 ? 92.547 116.408 106.755 1.00 114.67 104 SER A C 1
ATOM 574 O O . SER A 1 104 ? 93.567 115.827 106.375 1.00 114.67 104 SER A O 1
ATOM 577 N N . ASP A 1 105 ? 91.536 115.759 107.328 1.00 119.20 105 ASP A N 1
ATOM 578 C CA . ASP A 1 105 ? 91.594 114.311 107.480 1.00 119.20 105 ASP A CA 1
ATOM 579 C C . ASP A 1 105 ? 91.536 113.611 106.133 1.00 119.20 105 ASP A C 1
ATOM 580 O O . ASP A 1 105 ? 92.217 112.605 105.919 1.00 119.20 105 ASP A O 1
ATOM 585 N N . GLN A 1 106 ? 90.716 114.119 105.216 1.00 115.77 106 GLN A N 1
ATOM 586 C CA . GLN A 1 106 ? 90.613 113.502 103.900 1.00 115.77 106 GLN A CA 1
ATOM 587 C C . GLN A 1 106 ? 91.923 113.634 103.133 1.00 115.77 106 GLN A C 1
ATOM 588 O O . GLN A 1 106 ? 92.425 112.657 102.567 1.00 115.77 106 GLN A O 1
ATOM 594 N N . THR A 1 107 ? 92.515 114.828 103.149 1.00 108.98 107 THR A N 1
ATOM 595 C CA . THR A 1 107 ? 93.726 115.070 102.374 1.00 108.98 107 THR A CA 1
ATOM 596 C C . THR A 1 107 ? 94.848 114.133 102.789 1.00 108.98 107 THR A C 1
ATOM 597 O O . THR A 1 107 ? 95.572 113.608 101.939 1.00 108.98 107 THR A O 1
ATOM 601 N N . CYS A 1 108 ? 95.016 113.915 104.090 1.00 109.42 108 CYS A N 1
ATOM 602 C CA . CYS A 1 108 ? 96.086 113.040 104.547 1.00 109.42 108 CYS A CA 1
ATOM 603 C C . CYS A 1 108 ? 95.849 111.600 104.115 1.00 109.42 108 CYS A C 1
ATOM 604 O O . CYS A 1 108 ? 96.800 110.869 103.832 1.00 109.42 108 CYS A O 1
ATOM 607 N N . ARG A 1 109 ? 94.592 111.167 104.073 1.00 109.65 109 ARG A N 1
ATOM 608 C CA . ARG A 1 109 ? 94.296 109.805 103.652 1.00 109.65 109 ARG A CA 1
ATOM 609 C C . ARG A 1 109 ? 94.401 109.610 102.146 1.00 109.65 109 ARG A C 1
ATOM 610 O O . ARG A 1 109 ? 94.584 108.476 101.706 1.00 109.65 109 ARG A O 1
ATOM 618 N N . LEU A 1 110 ? 94.254 110.665 101.339 1.00 108.13 110 LEU A N 1
ATOM 619 C CA . LEU A 1 110 ? 94.510 110.492 99.909 1.00 108.13 110 LEU A CA 1
ATOM 620 C C . LEU A 1 110 ? 95.961 110.142 99.633 1.00 108.13 110 LEU A C 1
ATOM 621 O O . LEU A 1 110 ? 96.254 109.459 98.649 1.00 108.13 110 LEU A O 1
ATOM 626 N N . TYR A 1 111 ? 96.879 110.590 100.477 1.00 105.86 111 TYR A N 1
ATOM 627 C CA . TYR A 1 111 ? 98.197 109.993 100.468 1.00 105.86 111 TYR A CA 1
ATOM 628 C C . TYR A 1 111 ? 98.101 108.525 100.843 1.00 105.86 111 TYR A C 1
ATOM 629 O O . TYR A 1 111 ? 97.140 108.069 101.461 1.00 105.86 111 TYR A O 1
ATOM 638 N N . PHE A 1 112 ? 99.128 107.786 100.462 1.00 111.02 112 PHE A N 1
ATOM 639 C CA . PHE A 1 112 ? 99.390 106.458 100.997 1.00 111.02 112 PHE A CA 1
ATOM 640 C C . PHE A 1 112 ? 98.181 105.552 100.743 1.00 111.02 112 PHE A C 1
ATOM 641 O O . PHE A 1 112 ? 97.639 104.917 101.644 1.00 111.02 112 PHE A O 1
ATOM 649 N N . LYS A 1 113 ? 97.714 105.552 99.498 1.00 115.42 113 LYS A N 1
ATOM 650 C CA . LYS A 1 113 ? 96.629 104.684 99.071 1.00 115.42 113 LYS A CA 1
ATOM 651 C C . LYS A 1 113 ? 97.137 103.265 98.848 1.00 115.42 113 LYS A C 1
ATOM 652 O O . LYS A 1 113 ? 98.279 102.925 99.160 1.00 115.42 113 LYS A O 1
ATOM 658 N N . ASP A 1 114 ? 96.273 102.424 98.281 1.00 118.48 114 ASP A N 1
ATOM 659 C CA . ASP A 1 114 ? 96.635 101.032 98.033 1.00 118.48 114 ASP A CA 1
ATOM 660 C C . ASP A 1 114 ? 97.803 100.913 97.060 1.00 118.48 114 ASP A C 1
ATOM 661 O O . ASP A 1 114 ? 98.754 100.151 97.296 1.00 118.48 114 ASP A O 1
ATOM 666 N N . THR A 1 115 ? 97.753 101.662 95.961 1.00 113.95 115 THR A N 1
ATOM 667 C CA . THR A 1 115 ? 98.799 101.568 94.955 1.00 113.95 115 THR A CA 1
ATOM 668 C C . THR A 1 115 ? 100.150 101.986 95.517 1.00 113.95 115 THR A C 1
ATOM 669 O O . THR A 1 115 ? 101.186 101.431 95.132 1.00 113.95 115 THR A O 1
ATOM 673 N N . LEU A 1 116 ? 100.162 102.950 96.435 1.00 111.91 116 LEU A N 1
ATOM 674 C CA . LEU A 1 116 ? 101.418 103.343 97.058 1.00 111.91 116 LEU A CA 1
ATOM 675 C C . LEU A 1 116 ? 102.000 102.207 97.885 1.00 111.91 116 LEU A C 1
ATOM 676 O O . LEU A 1 116 ? 103.219 101.991 97.890 1.00 111.91 116 LEU A O 1
ATOM 681 N N . VAL A 1 117 ? 101.147 101.482 98.609 1.00 110.93 117 VAL A N 1
ATOM 682 C CA . VAL A 1 117 ? 101.626 100.327 99.358 1.00 110.93 117 VAL A CA 1
ATOM 683 C C . VAL A 1 117 ? 102.215 99.300 98.409 1.00 110.93 117 VAL A C 1
ATOM 684 O O . VAL A 1 117 ? 103.251 98.688 98.698 1.00 110.93 117 VAL A O 1
ATOM 688 N N . MET A 1 118 ? 101.581 99.105 97.252 1.00 114.56 118 MET A N 1
ATOM 689 C CA . MET A 1 118 ? 102.150 98.184 96.272 1.00 114.56 118 MET A CA 1
ATOM 690 C C . MET A 1 118 ? 103.535 98.636 95.820 1.00 114.56 118 MET A C 1
ATOM 691 O O . MET A 1 118 ? 104.457 97.820 95.716 1.00 114.56 118 MET A O 1
ATOM 696 N N . PHE A 1 119 ? 103.702 99.932 95.547 1.00 111.17 119 PHE A N 1
ATOM 697 C CA . PHE A 1 119 ? 105.006 100.429 95.107 1.00 111.17 119 PHE A CA 1
ATOM 698 C C . PHE A 1 119 ? 106.075 100.193 96.167 1.00 111.17 119 PHE A C 1
ATOM 699 O O . PHE A 1 119 ? 107.178 99.709 95.868 1.00 111.17 119 PHE A O 1
ATOM 707 N N . MET A 1 120 ? 105.772 100.548 97.415 1.00 108.18 120 MET A N 1
ATOM 708 C CA . MET A 1 120 ? 106.767 100.402 98.471 1.00 108.18 120 MET A CA 1
ATOM 709 C C . MET A 1 120 ? 107.114 98.937 98.693 1.00 108.18 120 MET A C 1
ATOM 710 O O . MET A 1 120 ? 108.284 98.590 9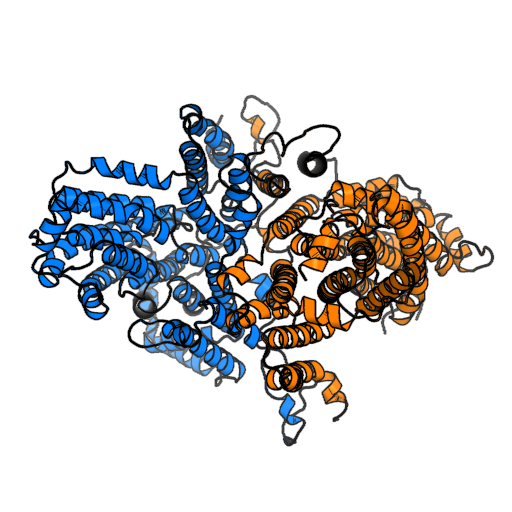8.900 1.00 108.18 120 MET A O 1
ATOM 715 N N . GLY A 1 121 ? 106.116 98.059 98.640 1.00 107.77 121 GLY A N 1
ATOM 716 C CA . GLY A 1 121 ? 106.402 96.643 98.760 1.00 107.77 121 GLY A CA 1
ATOM 717 C C . GLY A 1 121 ? 107.271 96.127 97.631 1.00 107.77 121 GLY A C 1
ATOM 718 O O . GLY A 1 121 ? 108.135 95.273 97.841 1.00 107.77 121 GLY A O 1
ATOM 719 N N . GLY A 1 122 ? 107.040 96.616 96.414 1.00 105.37 122 GLY A N 1
ATOM 720 C CA . GLY A 1 122 ? 107.894 96.220 95.308 1.00 105.37 122 GLY A CA 1
ATOM 721 C C . GLY A 1 122 ? 109.337 96.626 95.524 1.00 105.37 122 GLY A C 1
ATOM 722 O O . GLY A 1 122 ? 110.261 95.854 95.250 1.00 105.37 122 GLY A O 1
ATOM 723 N N . ILE A 1 123 ? 109.560 97.831 96.053 1.00 103.62 123 ILE A N 1
ATOM 724 C CA . ILE A 1 123 ? 110.953 98.290 96.338 1.00 103.62 123 ILE A CA 1
ATOM 725 C C . ILE A 1 123 ? 111.599 97.335 97.349 1.00 103.62 123 ILE A C 1
ATOM 726 O O . ILE A 1 123 ? 112.757 96.942 97.127 1.00 103.62 123 ILE A O 1
ATOM 731 N N . MET A 1 124 ? 110.874 96.960 98.405 1.00 105.08 124 MET A N 1
ATOM 732 C CA . MET A 1 124 ? 111.443 96.091 99.472 1.00 105.08 124 MET A CA 1
ATOM 733 C C . MET A 1 124 ? 111.811 94.704 98.928 1.00 105.08 124 MET A C 1
ATOM 734 O O . MET A 1 124 ? 112.865 94.181 99.328 1.00 105.08 124 MET A O 1
ATOM 739 N N . VAL A 1 125 ? 110.976 94.128 98.061 1.00 102.13 125 VAL A N 1
ATOM 740 C CA . VAL A 1 125 ? 111.255 92.778 97.485 1.00 102.13 125 VAL A CA 1
ATOM 741 C C . VAL A 1 125 ? 112.545 92.852 96.662 1.00 102.13 125 VAL A C 1
ATOM 742 O O . VAL A 1 125 ? 113.349 91.904 96.732 1.00 102.13 125 VAL A O 1
ATOM 746 N N . ALA A 1 126 ? 112.746 93.949 95.930 1.00 102.45 126 ALA A N 1
ATOM 747 C CA . ALA A 1 126 ? 113.968 94.121 95.112 1.00 102.45 126 ALA A CA 1
ATOM 748 C C . ALA A 1 126 ? 115.202 94.137 96.016 1.00 102.45 126 ALA A C 1
ATOM 749 O O . ALA A 1 126 ? 116.234 93.576 95.614 1.00 102.45 126 ALA A O 1
ATOM 751 N N . LEU A 1 127 ? 115.098 94.765 97.187 1.00 104.95 127 LEU A N 1
ATOM 752 C CA . LEU A 1 127 ? 116.243 94.835 98.132 1.00 104.95 127 LEU A CA 1
ATOM 753 C C . LEU A 1 127 ? 116.627 93.418 98.566 1.00 104.95 127 LEU A C 1
ATOM 754 O O . LEU A 1 127 ? 117.826 93.166 98.737 1.00 104.95 127 LEU A O 1
ATOM 759 N N . ALA A 1 128 ? 115.641 92.539 98.755 1.00 104.29 128 ALA A N 1
ATOM 760 C CA . ALA A 1 128 ? 115.925 91.142 99.152 1.00 104.29 128 ALA A CA 1
ATOM 761 C C . ALA A 1 128 ? 116.753 90.457 98.063 1.00 104.29 128 ALA A C 1
ATOM 762 O O . ALA A 1 128 ? 117.680 89.708 98.416 1.00 104.29 128 ALA A O 1
ATOM 764 N N . VAL A 1 129 ? 116.435 90.715 96.792 1.00 107.31 129 VAL A N 1
ATOM 765 C CA . VAL A 1 129 ? 117.217 90.127 95.664 1.00 107.31 129 VAL A CA 1
ATOM 766 C C . VAL A 1 129 ? 118.657 90.644 95.746 1.00 107.31 129 VAL A C 1
ATOM 767 O O . VAL A 1 129 ? 119.583 89.838 95.552 1.00 107.31 129 VAL A O 1
ATOM 771 N N . GLU A 1 130 ? 118.840 91.932 96.039 1.00 111.56 130 GLU A N 1
ATOM 772 C CA . GLU A 1 130 ? 120.201 92.515 96.183 1.00 111.56 130 GLU A CA 1
ATOM 773 C C . GLU A 1 130 ? 120.924 91.891 97.382 1.00 111.56 130 GLU A C 1
ATOM 774 O O . GLU A 1 130 ? 122.130 91.623 97.260 1.00 111.56 130 GLU A O 1
ATOM 780 N N . TYR A 1 131 ? 120.220 91.659 98.491 1.00 109.42 131 TYR A N 1
ATOM 781 C CA . TYR A 1 131 ? 120.856 91.142 99.734 1.00 109.42 131 TYR A CA 1
ATOM 782 C C . TYR A 1 131 ? 121.456 89.753 99.503 1.00 109.42 131 TYR A C 1
ATOM 783 O O . TYR A 1 131 ? 122.552 89.490 100.027 1.00 109.42 131 TYR A O 1
ATOM 792 N N . CYS A 1 132 ? 120.761 88.890 98.758 1.00 115.44 132 CYS A N 1
ATOM 793 C CA . CYS A 1 132 ? 121.239 87.496 98.556 1.00 115.44 132 CYS A CA 1
ATOM 794 C C . CYS A 1 132 ? 122.271 87.425 97.429 1.00 115.44 132 CYS A C 1
ATOM 795 O O . CYS A 1 132 ? 122.824 86.330 97.233 1.00 115.44 132 CYS A O 1
ATOM 798 N N . ASN A 1 133 ? 122.487 88.526 96.705 1.00 118.25 133 ASN A N 1
ATOM 799 C CA . ASN A 1 133 ? 123.434 88.549 95.557 1.00 118.25 133 ASN A CA 1
ATOM 800 C C . ASN A 1 133 ? 122.868 87.721 94.401 1.00 118.25 133 ASN A C 1
ATOM 801 O O . ASN A 1 133 ? 123.664 87.279 93.558 1.00 118.25 133 ASN A O 1
ATOM 806 N N . LEU A 1 134 ? 121.549 87.517 94.366 1.00 116.07 134 LEU A N 1
ATOM 807 C CA . LEU A 1 134 ? 120.913 86.820 93.217 1.00 116.07 134 LEU A CA 1
ATOM 808 C C . LEU A 1 134 ? 121.123 87.688 91.978 1.00 116.07 134 LEU A C 1
ATOM 809 O O . LEU A 1 134 ? 121.327 87.125 90.889 1.00 116.07 134 LEU A O 1
ATOM 814 N N . HIS A 1 135 ? 121.087 89.010 92.148 1.00 116.69 135 HIS A N 1
ATOM 815 C CA . HIS A 1 135 ? 121.195 89.934 90.992 1.00 116.69 135 HIS A CA 1
ATOM 816 C C . HIS A 1 135 ? 122.523 89.705 90.266 1.00 116.69 135 HIS A C 1
ATOM 817 O O . HIS A 1 135 ? 122.517 89.725 89.027 1.00 116.69 135 HIS A O 1
ATOM 824 N N . LYS A 1 136 ? 123.608 89.481 91.007 1.00 121.80 136 LYS A N 1
ATOM 825 C CA . LYS A 1 136 ? 124.933 89.292 90.368 1.00 121.80 136 LYS A CA 1
ATOM 826 C C . LYS A 1 136 ? 124.887 88.048 89.478 1.00 121.80 136 LYS A C 1
ATOM 827 O O . LYS A 1 136 ? 125.404 88.114 88.350 1.00 121.80 136 LYS A O 1
ATOM 833 N N . ARG A 1 137 ? 124.274 86.967 89.963 1.00 125.07 137 ARG A N 1
ATOM 834 C CA . ARG A 1 137 ? 124.215 85.705 89.182 1.00 125.07 137 ARG A CA 1
ATOM 835 C C . ARG A 1 137 ? 123.409 85.936 87.903 1.00 125.07 137 ARG A C 1
ATOM 836 O O . ARG A 1 137 ? 123.869 85.503 86.832 1.00 125.07 137 ARG A O 1
ATOM 844 N N . LEU A 1 138 ? 122.268 86.622 88.008 1.00 119.37 138 LEU A N 1
ATOM 845 C CA . LEU A 1 138 ? 121.402 86.845 86.820 1.00 119.37 138 LEU A CA 1
ATOM 846 C C . LEU A 1 138 ? 122.148 87.707 85.801 1.00 119.37 138 LEU A C 1
ATOM 847 O O . LEU A 1 138 ? 122.066 87.402 84.604 1.00 119.37 138 LEU A O 1
ATOM 852 N N . ALA A 1 139 ? 122.851 88.740 86.268 1.00 125.99 139 ALA A N 1
ATOM 853 C CA . ALA A 1 139 ? 123.564 89.653 85.348 1.00 125.99 139 ALA A CA 1
ATOM 854 C C . ALA A 1 139 ? 124.653 88.885 84.601 1.00 125.99 139 ALA A C 1
ATOM 855 O O . ALA A 1 139 ? 124.788 89.091 83.386 1.00 125.99 139 ALA A O 1
ATOM 857 N N . LEU A 1 140 ? 125.392 88.028 85.305 1.00 128.79 140 LEU A N 1
ATOM 858 C CA . LEU A 1 140 ? 126.514 87.312 84.651 1.00 128.79 140 LEU A CA 1
ATOM 859 C C . LEU A 1 140 ? 125.929 86.332 83.636 1.00 128.79 140 LEU A C 1
ATOM 860 O O . LEU A 1 140 ? 126.596 86.072 82.623 1.00 128.79 140 LEU A O 1
ATOM 865 N N . ARG A 1 141 ? 124.721 85.826 83.894 1.00 131.33 141 ARG A N 1
ATOM 866 C CA . ARG A 1 141 ? 124.084 84.945 82.923 1.00 131.33 141 ARG A CA 1
ATOM 867 C C . ARG A 1 141 ? 123.668 85.710 81.672 1.00 131.33 141 ARG A C 1
ATOM 868 O O . ARG A 1 141 ? 123.877 85.240 80.544 1.00 131.33 141 ARG A O 1
ATOM 876 N N . VAL A 1 142 ? 123.091 86.900 81.848 1.00 127.50 142 VAL A N 1
ATOM 877 C CA . VAL A 1 142 ? 122.693 87.700 80.692 1.00 127.50 142 VAL A CA 1
ATOM 878 C C . VAL A 1 142 ? 123.906 88.083 79.861 1.00 127.50 142 VAL A C 1
ATOM 879 O O . VAL A 1 142 ? 123.870 88.035 78.626 1.00 127.50 142 VAL A O 1
ATOM 883 N N . ILE A 1 143 ? 124.996 88.481 80.517 1.00 131.05 143 ILE A N 1
ATOM 884 C CA . ILE A 1 143 ? 126.196 88.862 79.779 1.00 131.05 143 ILE A CA 1
ATOM 885 C C . ILE A 1 143 ? 126.759 87.665 79.026 1.00 131.05 143 ILE A C 1
ATOM 886 O O . ILE A 1 143 ? 127.274 87.801 77.910 1.00 131.05 143 ILE A O 1
ATOM 891 N N . GLN A 1 144 ? 126.664 86.472 79.613 1.00 136.63 144 GLN A N 1
ATOM 892 C CA . GLN A 1 144 ? 127.061 85.274 78.884 1.00 136.63 144 GLN A CA 1
ATOM 893 C C . GLN A 1 144 ? 126.222 85.093 77.631 1.00 136.63 144 GLN A C 1
ATOM 894 O O . GLN A 1 144 ? 126.750 84.767 76.564 1.00 136.63 144 GLN A O 1
ATOM 900 N N . ILE A 1 145 ? 124.910 85.292 77.743 1.00 132.89 145 ILE A N 1
ATOM 901 C CA . ILE A 1 145 ? 124.039 85.064 76.592 1.00 132.89 145 ILE A CA 1
ATOM 902 C C . ILE A 1 145 ? 124.316 86.078 75.489 1.00 132.89 145 ILE A C 1
ATOM 903 O O . ILE A 1 145 ? 124.475 85.715 74.319 1.00 132.89 145 ILE A O 1
ATOM 908 N N . VAL A 1 146 ? 124.382 87.361 75.839 1.00 135.69 146 VAL A N 1
ATOM 909 C CA . VAL A 1 146 ? 124.371 88.410 74.820 1.00 135.69 146 VAL A CA 1
ATOM 910 C C . VAL A 1 146 ? 125.746 88.580 74.189 1.00 135.69 146 VAL A C 1
ATOM 911 O O . VAL A 1 146 ? 125.895 88.489 72.966 1.00 135.69 146 VAL A O 1
ATOM 915 N N . GLY A 1 147 ? 126.772 88.824 75.001 1.00 144.20 147 GLY A N 1
ATOM 916 C CA . GLY A 1 147 ? 128.102 88.949 74.436 1.00 144.20 147 GLY A CA 1
ATOM 917 C C . GLY A 1 147 ? 128.979 90.095 74.901 1.00 144.20 147 GLY A C 1
ATOM 918 O O . GLY A 1 147 ? 130.017 90.356 74.288 1.00 144.20 147 GLY A O 1
ATOM 919 N N . CYS A 1 148 ? 128.579 90.796 75.960 1.00 147.91 148 CYS A N 1
ATOM 920 C CA . CYS A 1 148 ? 129.455 91.749 76.646 1.00 147.91 148 CYS A CA 1
ATOM 921 C C . CYS A 1 148 ? 129.893 92.894 75.734 1.00 147.91 148 CYS A C 1
ATOM 922 O O . CYS A 1 148 ? 131.082 93.137 75.530 1.00 147.91 148 CYS A O 1
ATOM 925 N N . SER A 1 149 ? 128.915 93.598 75.177 1.00 148.04 149 SER A N 1
ATOM 926 C CA . SER A 1 149 ? 129.162 94.851 74.488 1.00 148.04 149 SER A CA 1
ATOM 927 C C . SER A 1 149 ? 128.092 95.853 74.890 1.00 148.04 149 SER A C 1
ATOM 928 O O . SER A 1 149 ? 126.941 95.468 75.122 1.00 148.04 149 SER A O 1
ATOM 931 N N . PRO A 1 150 ? 128.430 97.138 74.978 1.00 139.07 150 PRO A N 1
ATOM 932 C CA . PRO A 1 150 ? 127.441 98.107 75.483 1.00 139.07 150 PRO A CA 1
ATOM 933 C C . PRO A 1 150 ? 126.180 98.192 74.641 1.00 139.07 150 PRO A C 1
ATOM 934 O O . PRO A 1 150 ? 125.071 98.073 75.179 1.00 139.07 150 PRO A O 1
ATOM 938 N N . ARG A 1 151 ? 126.315 98.393 73.329 1.00 139.21 151 ARG A N 1
ATOM 939 C CA . ARG A 1 151 ? 125.137 98.574 72.487 1.00 139.21 151 ARG A CA 1
ATOM 940 C C . ARG A 1 151 ? 124.262 97.330 72.476 1.00 139.21 151 ARG A C 1
ATOM 941 O O . ARG A 1 151 ? 123.033 97.424 72.593 1.00 139.21 151 ARG A O 1
ATOM 949 N N . ARG A 1 152 ? 124.875 96.157 72.329 1.00 135.33 152 ARG A N 1
ATOM 950 C CA . ARG A 1 152 ? 124.101 94.925 72.247 1.00 135.33 152 ARG A CA 1
ATOM 951 C C . ARG A 1 152 ? 123.334 94.680 73.536 1.00 135.33 152 ARG A C 1
ATOM 952 O O . ARG A 1 152 ? 122.139 94.362 73.514 1.00 135.33 152 ARG A O 1
ATOM 960 N N . LEU A 1 153 ? 124.007 94.843 74.674 1.00 128.43 153 LEU A N 1
ATOM 961 C CA . LEU A 1 153 ? 123.346 94.642 75.956 1.00 128.43 153 LEU A CA 1
ATOM 962 C C . LEU A 1 153 ? 122.227 95.649 76.158 1.00 128.43 153 LEU A C 1
ATOM 963 O O . LEU A 1 153 ? 121.159 95.305 76.676 1.00 128.43 153 LEU A O 1
ATOM 968 N N . HIS A 1 154 ? 122.458 96.902 75.769 1.00 123.93 154 HIS A N 1
ATOM 969 C CA . HIS A 1 154 ? 121.430 97.921 75.926 1.00 123.93 154 HIS A CA 1
ATOM 970 C C . HIS A 1 154 ? 120.187 97.561 75.126 1.00 123.93 154 HIS A C 1
ATOM 971 O O . HIS A 1 154 ? 119.060 97.605 75.641 1.00 123.93 154 HIS A O 1
ATOM 978 N N . PHE A 1 155 ? 120.381 97.166 73.868 1.00 120.55 155 PHE A N 1
ATOM 979 C CA . PHE A 1 155 ? 119.258 96.765 73.030 1.00 120.55 155 PHE A CA 1
ATOM 980 C C . PHE A 1 155 ? 118.515 95.585 73.640 1.00 120.55 155 PHE A C 1
ATOM 981 O O . PHE A 1 155 ? 117.277 95.579 73.713 1.00 120.55 155 PHE A O 1
ATOM 989 N N . GLY A 1 156 ? 119.260 94.579 74.096 1.00 118.06 156 GLY A N 1
ATOM 990 C CA . GLY A 1 156 ? 118.623 93.401 74.653 1.00 118.06 156 GLY A CA 1
ATOM 991 C C . GLY A 1 156 ? 117.807 93.707 75.892 1.00 118.06 156 GLY A C 1
ATOM 992 O O . GLY A 1 156 ? 116.678 93.230 76.039 1.00 118.06 156 GLY A O 1
ATOM 993 N N . LEU A 1 157 ? 118.363 94.507 76.799 1.00 116.18 157 LEU A N 1
ATOM 994 C CA . LEU A 1 157 ? 117.643 94.828 78.024 1.00 116.18 157 LEU A CA 1
ATOM 995 C C . LEU A 1 157 ? 116.392 95.644 77.734 1.00 116.18 157 LEU A C 1
ATOM 996 O O . LEU A 1 157 ? 115.343 95.414 78.348 1.00 116.18 157 LEU A O 1
ATOM 1001 N N . ILE A 1 158 ? 116.471 96.596 76.800 1.00 117.18 158 ILE A N 1
ATOM 1002 C CA . ILE A 1 158 ? 115.269 97.353 76.458 1.00 117.18 158 ILE A CA 1
ATOM 1003 C C . ILE A 1 158 ? 114.191 96.436 75.900 1.00 117.18 158 ILE A C 1
ATOM 1004 O O . ILE A 1 158 ? 113.015 96.540 76.274 1.00 117.18 158 ILE A O 1
ATOM 1009 N N . MET A 1 159 ? 114.563 95.531 74.994 1.00 119.32 159 MET A N 1
ATOM 1010 C CA . MET A 1 159 ? 113.554 94.646 74.422 1.00 119.32 159 MET A CA 1
ATOM 1011 C C . MET A 1 159 ? 112.933 93.748 75.482 1.00 119.32 159 MET A C 1
ATOM 1012 O O . MET A 1 159 ? 111.711 93.540 75.494 1.00 119.32 159 MET A O 1
ATOM 1017 N N . VAL A 1 160 ? 113.752 93.213 76.387 1.00 113.27 160 VAL A N 1
ATOM 1018 C CA . VAL A 1 160 ? 113.216 92.349 77.433 1.00 113.27 160 VAL A CA 1
ATOM 1019 C C . VAL A 1 160 ? 112.255 93.123 78.321 1.00 113.27 160 VAL A C 1
ATOM 1020 O O . VAL A 1 160 ? 111.181 92.626 78.676 1.00 113.27 160 VAL A O 1
ATOM 1024 N N . THR A 1 161 ? 112.618 94.353 78.691 1.00 112.10 161 THR A N 1
ATOM 1025 C CA . THR A 1 161 ? 111.737 95.146 79.539 1.00 112.10 161 THR A CA 1
ATOM 1026 C C . THR A 1 161 ? 110.415 95.440 78.849 1.00 112.10 161 THR A C 1
ATOM 1027 O O . THR A 1 161 ? 109.355 95.366 79.475 1.00 112.10 161 THR A O 1
ATOM 1031 N N . MET A 1 162 ? 110.456 95.786 77.563 1.00 115.57 162 MET A N 1
ATOM 1032 C CA . MET A 1 162 ? 109.220 96.033 76.827 1.00 115.57 162 MET A CA 1
ATOM 1033 C C . MET A 1 162 ? 108.321 94.804 76.832 1.00 115.57 162 MET A C 1
ATOM 1034 O O . MET A 1 162 ? 107.126 94.879 77.171 1.00 115.57 162 MET A O 1
ATOM 1039 N N . PHE A 1 163 ? 108.883 93.653 76.457 1.00 114.03 163 PHE A N 1
ATOM 1040 C CA . PHE A 1 163 ? 108.069 92.448 76.387 1.00 114.03 163 PHE A CA 1
ATOM 1041 C C . PHE A 1 163 ? 107.492 92.105 77.748 1.00 114.03 163 PHE A C 1
ATOM 1042 O O . PHE A 1 163 ? 106.322 91.729 77.858 1.00 114.03 163 PHE A O 1
ATOM 1050 N N . LEU A 1 164 ? 108.299 92.228 78.796 1.00 110.83 164 LEU A N 1
ATOM 1051 C CA . LEU A 1 164 ? 107.817 91.903 80.129 1.00 110.83 164 LEU A CA 1
ATOM 1052 C C . LEU A 1 164 ? 106.717 92.856 80.566 1.00 110.83 164 LEU A C 1
ATOM 1053 O O . LEU A 1 164 ? 105.730 92.435 81.175 1.00 110.83 164 LEU A O 1
ATOM 1058 N N . SER A 1 165 ? 106.863 94.142 80.265 1.00 110.12 165 SER A N 1
ATOM 1059 C CA . SER A 1 165 ? 105.882 95.123 80.695 1.00 110.12 165 SER A CA 1
ATOM 1060 C C . SER A 1 165 ? 104.600 95.078 79.891 1.00 110.12 165 SER A C 1
ATOM 1061 O O . SER A 1 165 ? 103.644 95.764 80.262 1.00 110.12 165 SER A O 1
ATOM 1064 N N . MET A 1 166 ? 104.552 94.316 78.796 1.00 115.89 166 MET A N 1
ATOM 1065 C CA . MET A 1 166 ? 103.249 94.113 78.162 1.00 115.89 166 MET A CA 1
ATOM 1066 C C . MET A 1 166 ? 102.213 93.522 79.113 1.00 115.89 166 MET A C 1
ATOM 1067 O O . MET A 1 166 ? 101.014 93.715 78.893 1.00 115.89 166 MET A O 1
ATOM 1072 N N . TRP A 1 167 ? 102.632 92.792 80.151 1.00 112.53 167 TRP A N 1
ATOM 1073 C CA . TRP A 1 167 ? 101.705 92.012 80.960 1.00 112.53 167 TRP A CA 1
ATOM 1074 C C . TRP A 1 167 ? 101.593 92.459 82.411 1.00 112.53 167 TRP A C 1
ATOM 1075 O O . TRP A 1 167 ? 100.696 91.984 83.111 1.00 112.53 167 TRP A O 1
ATOM 1086 N N . ILE A 1 168 ? 102.470 93.339 82.890 1.00 111.74 168 ILE A N 1
ATOM 1087 C CA . ILE A 1 168 ? 102.505 93.719 84.295 1.00 111.74 168 ILE A CA 1
ATOM 1088 C C . ILE A 1 168 ? 102.474 95.240 84.393 1.00 111.74 168 ILE A C 1
ATOM 1089 O O . ILE A 1 168 ? 102.657 95.954 83.407 1.00 111.74 168 ILE A O 1
ATOM 1094 N N . SER A 1 169 ? 102.224 95.733 85.604 1.00 111.11 169 SER A N 1
ATOM 1095 C CA . SER A 1 169 ? 102.279 97.163 85.864 1.00 111.11 169 SER A CA 1
ATOM 1096 C C . SER A 1 169 ? 103.678 97.701 85.600 1.00 111.11 169 SER A C 1
ATOM 1097 O O . SER A 1 169 ? 104.680 97.021 85.821 1.00 111.11 169 SER A O 1
ATOM 1100 N N . ASN A 1 170 ? 103.738 98.945 85.125 1.00 112.84 170 ASN A N 1
ATOM 1101 C CA . ASN A 1 170 ? 105.018 99.535 84.751 1.00 112.84 170 ASN A CA 1
ATOM 1102 C C . ASN A 1 170 ? 105.948 99.663 85.949 1.00 112.84 170 ASN A C 1
ATOM 1103 O O . ASN A 1 170 ? 107.144 99.349 85.857 1.00 112.84 170 ASN A O 1
ATOM 1108 N N . ALA A 1 171 ? 105.420 100.121 87.082 1.00 111.86 171 ALA A N 1
ATOM 1109 C CA . ALA A 1 171 ? 106.257 100.301 88.259 1.00 111.86 171 ALA A CA 1
ATOM 1110 C C . ALA A 1 171 ? 106.833 98.976 88.728 1.00 111.86 171 ALA A C 1
ATOM 1111 O O . ALA A 1 171 ? 107.979 98.917 89.192 1.00 111.86 171 ALA A O 1
ATOM 1113 N N . ALA A 1 172 ? 106.057 97.901 88.613 1.00 110.37 172 ALA A N 1
ATOM 1114 C CA . ALA A 1 172 ? 106.568 96.590 88.985 1.00 110.37 172 ALA A CA 1
ATOM 1115 C C . ALA A 1 172 ? 107.774 96.217 88.141 1.00 110.37 172 ALA A C 1
ATOM 1116 O O . ALA A 1 172 ? 108.788 95.751 88.669 1.00 110.37 172 ALA A O 1
ATOM 1118 N N . CYS A 1 173 ? 107.698 96.441 86.829 1.00 112.50 173 CYS A N 1
ATOM 1119 C CA . CYS A 1 173 ? 108.819 96.104 85.960 1.00 112.50 173 CYS A CA 1
ATOM 1120 C C . CYS A 1 173 ? 110.041 96.951 86.274 1.00 112.50 173 CYS A C 1
ATOM 1121 O O . CYS A 1 173 ? 111.166 96.443 86.293 1.00 112.50 173 CYS A O 1
ATOM 1124 N N . THR A 1 174 ? 109.848 98.247 86.516 1.00 110.45 174 THR A N 1
ATOM 1125 C CA . THR A 1 174 ? 110.998 99.105 86.788 1.00 110.45 174 THR A CA 1
ATOM 1126 C C . THR A 1 174 ? 111.683 98.718 88.094 1.00 110.45 174 THR A C 1
ATOM 1127 O O . THR A 1 174 ? 112.918 98.615 88.160 1.00 110.45 174 THR A O 1
ATOM 1131 N N . ALA A 1 175 ? 110.896 98.503 89.149 1.00 108.96 175 ALA A N 1
ATOM 1132 C CA . ALA A 1 175 ? 111.475 98.065 90.411 1.00 108.96 175 ALA A CA 1
ATOM 1133 C C . ALA A 1 175 ? 112.138 96.709 90.266 1.00 108.96 175 ALA A C 1
ATOM 1134 O O . ALA A 1 175 ? 113.140 96.430 90.929 1.00 108.96 175 ALA A O 1
ATOM 1136 N N . MET A 1 176 ? 111.589 95.853 89.409 1.00 117.40 176 MET A N 1
ATOM 1137 C CA . MET A 1 176 ? 112.196 94.560 89.145 1.00 117.40 176 MET A CA 1
ATOM 1138 C C . MET A 1 176 ? 113.568 94.718 88.511 1.00 117.40 176 MET A C 1
ATOM 1139 O O . MET A 1 176 ? 114.528 94.053 88.910 1.00 117.40 176 MET A O 1
ATOM 1144 N N . MET A 1 177 ? 113.678 95.600 87.521 1.00 114.45 177 MET A N 1
ATOM 1145 C CA . MET A 1 177 ? 114.861 95.649 86.676 1.00 114.45 177 MET A CA 1
ATOM 1146 C C . MET A 1 177 ? 115.970 96.544 87.199 1.00 114.45 177 MET A C 1
ATOM 1147 O O . MET A 1 177 ? 117.087 96.462 86.684 1.00 114.45 177 MET A O 1
ATOM 1152 N N . CYS A 1 178 ? 115.705 97.407 88.177 1.00 115.47 178 CYS A N 1
ATOM 1153 C CA . CYS A 1 178 ? 116.769 98.300 88.641 1.00 115.47 178 CYS A CA 1
ATOM 1154 C C . CYS A 1 178 ? 118.027 97.569 89.116 1.00 115.47 178 CYS A C 1
ATOM 1155 O O . CYS A 1 178 ? 119.128 97.898 88.630 1.00 115.47 178 CYS A O 1
ATOM 1158 N N . PRO A 1 179 ? 117.960 96.596 90.031 1.00 114.12 179 PRO A N 1
ATOM 1159 C CA . PRO A 1 179 ? 119.203 95.956 90.489 1.00 114.12 179 PRO A CA 1
ATOM 1160 C C . PRO A 1 179 ? 119.957 95.208 89.403 1.00 114.12 179 PRO A C 1
ATOM 1161 O O . PRO A 1 179 ? 121.191 95.137 89.457 1.00 114.12 179 PRO A O 1
ATOM 1165 N N . ILE A 1 180 ? 119.262 94.634 88.423 1.00 113.68 180 ILE A N 1
ATOM 1166 C CA . ILE A 1 180 ? 119.960 93.972 87.326 1.00 113.68 180 ILE A CA 1
ATOM 1167 C C . ILE A 1 180 ? 120.814 94.973 86.565 1.00 113.68 180 ILE A C 1
ATOM 1168 O O . ILE A 1 180 ? 121.964 94.691 86.207 1.00 113.68 180 ILE A O 1
ATOM 1173 N N . ILE A 1 181 ? 120.260 96.153 86.299 1.00 116.33 181 ILE A N 1
ATOM 1174 C CA . ILE A 1 181 ? 121.022 97.203 85.637 1.00 116.33 181 ILE A CA 1
ATOM 1175 C C . ILE A 1 181 ? 122.225 97.587 86.479 1.00 116.33 181 ILE A C 1
ATOM 1176 O O . ILE A 1 181 ? 123.328 97.797 85.956 1.00 116.33 181 ILE A O 1
ATOM 1181 N N . GLN A 1 182 ? 122.035 97.686 87.795 1.00 121.18 182 GLN A N 1
ATOM 1182 C CA . GLN A 1 182 ? 123.158 98.036 88.658 1.00 121.18 182 GLN A CA 1
ATOM 1183 C C . GLN A 1 182 ? 124.278 97.010 88.551 1.00 121.18 182 GLN A C 1
ATOM 1184 O O . GLN A 1 182 ? 125.456 97.369 88.432 1.00 121.18 182 GLN A O 1
ATOM 1190 N N . ALA A 1 183 ? 123.927 95.728 88.574 1.00 122.87 183 ALA A N 1
ATOM 1191 C CA . ALA A 1 183 ? 124.948 94.689 88.501 1.00 122.87 183 ALA A CA 1
ATOM 1192 C C . ALA A 1 183 ? 125.646 94.688 87.147 1.00 122.87 183 ALA A C 1
ATOM 1193 O O . ALA A 1 183 ? 126.862 94.481 87.070 1.00 122.87 183 ALA A O 1
ATOM 1195 N N . VAL A 1 184 ? 124.896 94.909 86.067 1.00 122.84 184 VAL A N 1
ATOM 1196 C CA . VAL A 1 184 ? 125.512 94.948 84.743 1.00 122.84 184 VAL A CA 1
ATOM 1197 C C . VAL A 1 184 ? 126.510 96.091 84.658 1.00 122.84 184 VAL A C 1
ATOM 1198 O O . VAL A 1 184 ? 127.623 95.934 84.136 1.00 122.84 184 VAL A O 1
ATOM 1202 N N . LEU A 1 185 ? 126.130 97.262 85.165 1.00 126.55 185 LEU A N 1
ATOM 1203 C CA . LEU A 1 185 ? 127.044 98.394 85.143 1.00 126.55 185 LEU A CA 1
ATOM 1204 C C . LEU A 1 185 ? 128.284 98.115 85.979 1.00 126.55 185 LEU A C 1
ATOM 1205 O O . LEU A 1 185 ? 129.396 98.488 85.591 1.00 126.55 185 LEU A O 1
ATOM 1210 N N . GLU A 1 186 ? 128.118 97.463 87.131 1.00 133.32 186 GLU A N 1
ATOM 1211 C CA . GLU A 1 186 ? 129.283 97.133 87.948 1.00 133.32 186 GLU A CA 1
ATOM 1212 C C . GLU A 1 186 ? 130.219 96.179 87.220 1.00 133.32 186 GLU A C 1
ATOM 1213 O O . GLU A 1 186 ? 131.445 96.342 87.266 1.00 133.32 186 GLU A O 1
ATOM 1219 N N . GLU A 1 187 ? 129.665 95.173 86.546 1.00 138.89 187 GLU A N 1
ATOM 1220 C CA . GLU A 1 187 ? 130.512 94.244 85.807 1.00 138.89 187 GLU A CA 1
ATOM 1221 C C . GLU A 1 187 ? 131.256 94.948 84.686 1.00 138.89 187 GLU A C 1
ATOM 1222 O O . GLU A 1 187 ? 132.436 94.673 84.448 1.00 138.89 187 GLU A O 1
ATOM 1228 N N . LEU A 1 188 ? 130.585 95.856 83.977 1.00 140.37 188 LEU A N 1
ATOM 1229 C CA . LEU A 1 188 ? 131.275 96.603 82.931 1.00 140.37 188 LEU A CA 1
ATOM 1230 C C . LEU A 1 188 ? 132.382 97.472 83.512 1.00 140.37 188 LEU A C 1
ATOM 1231 O O . LEU A 1 188 ? 133.472 97.565 82.939 1.00 140.37 188 LEU A O 1
ATOM 1236 N N . GLN A 1 189 ? 132.122 98.118 84.649 1.00 143.25 189 GLN A N 1
ATOM 1237 C CA . GLN A 1 189 ? 133.132 98.978 85.257 1.00 143.25 189 GLN A CA 1
ATOM 1238 C C . GLN A 1 189 ? 134.326 98.182 85.756 1.00 143.25 189 GLN A C 1
ATOM 1239 O O . GLN A 1 189 ? 135.448 98.698 85.770 1.00 143.25 189 GLN A O 1
ATOM 1245 N N . ALA A 1 190 ? 134.107 96.936 86.179 1.00 147.70 190 ALA A N 1
ATOM 1246 C CA . ALA A 1 190 ? 135.206 96.137 86.710 1.00 147.70 190 ALA A CA 1
ATOM 1247 C C . ALA A 1 190 ? 136.300 95.935 85.672 1.00 147.70 190 ALA A C 1
ATOM 1248 O O . ALA A 1 190 ? 137.487 95.896 86.011 1.00 147.70 190 ALA A O 1
ATOM 1250 N N . GLN A 1 191 ? 135.924 95.805 84.405 1.00 155.12 191 GLN A N 1
ATOM 1251 C CA . GLN A 1 191 ? 136.894 95.614 83.336 1.00 155.12 191 GLN A CA 1
ATOM 1252 C C . GLN A 1 191 ? 137.426 96.922 82.769 1.00 155.12 191 GLN A C 1
ATOM 1253 O O . GLN A 1 191 ? 138.209 96.889 81.815 1.00 155.12 191 GLN A O 1
ATOM 1259 N N . GLY A 1 192 ? 137.017 98.062 83.314 1.00 160.14 192 GLY A N 1
ATOM 1260 C CA . GLY A 1 192 ? 137.530 99.340 82.872 1.00 160.14 192 GLY A CA 1
ATOM 1261 C C . GLY A 1 192 ? 136.862 99.922 81.650 1.00 160.14 192 GLY A C 1
ATOM 1262 O O . GLY A 1 192 ? 137.402 100.867 81.065 1.00 160.14 192 GLY A O 1
ATOM 1263 N N . VAL A 1 193 ? 135.710 99.392 81.241 1.00 161.09 193 VAL A N 1
ATOM 1264 C CA . VAL A 1 193 ? 135.050 99.905 80.047 1.00 161.09 193 VAL A CA 1
ATOM 1265 C C . VAL A 1 193 ? 134.489 101.300 80.292 1.00 161.09 193 VAL A C 1
ATOM 1266 O O . VAL A 1 193 ? 134.602 102.184 79.436 1.00 161.09 193 VAL A O 1
ATOM 1270 N N . CYS A 1 194 ? 133.888 101.529 81.457 1.00 153.51 194 CYS A N 1
ATOM 1271 C CA . CYS A 1 194 ? 133.225 102.799 81.719 1.00 153.51 194 CYS A CA 1
ATOM 1272 C C . CYS A 1 194 ? 133.313 103.132 83.200 1.00 153.51 194 CYS A C 1
ATOM 1273 O O . CYS A 1 194 ? 133.764 102.327 84.017 1.00 153.51 194 CYS A O 1
ATOM 1276 N N . LYS A 1 195 ? 132.871 104.342 83.538 1.00 146.19 195 LYS A N 1
ATOM 1277 C CA . LYS A 1 195 ? 132.840 104.825 84.911 1.00 146.19 195 LYS A CA 1
ATOM 1278 C C . LYS A 1 195 ? 131.400 105.121 85.298 1.00 146.19 195 LYS A C 1
ATOM 1279 O O . LYS A 1 195 ? 130.687 105.808 84.562 1.00 146.19 195 LYS A O 1
ATOM 1285 N N . ILE A 1 196 ? 130.978 104.609 86.454 1.00 137.67 196 ILE A N 1
ATOM 1286 C CA . ILE A 1 196 ? 129.584 104.754 86.858 1.00 137.67 196 ILE A CA 1
ATOM 1287 C C . ILE A 1 196 ? 129.269 106.196 87.237 1.00 137.67 196 ILE A C 1
ATOM 1288 O O . ILE A 1 196 ? 128.232 106.738 86.843 1.00 137.67 196 ILE A O 1
ATOM 1293 N N . ASN A 1 197 ? 130.145 106.842 88.001 1.00 141.62 197 ASN A N 1
ATOM 1294 C CA . ASN A 1 197 ? 129.861 108.168 88.531 1.00 141.62 197 ASN A CA 1
ATOM 1295 C C . ASN A 1 197 ? 131.059 109.089 88.357 1.00 141.62 197 ASN A C 1
ATOM 1296 O O . ASN A 1 197 ? 132.205 108.642 88.291 1.00 141.62 197 ASN A O 1
ATOM 1301 N N . HIS A 1 198 ? 130.775 110.385 88.287 1.00 149.25 198 HIS A N 1
ATOM 1302 C CA . HIS A 1 198 ? 131.828 111.387 88.231 1.00 149.25 198 HIS A CA 1
ATOM 1303 C C . HIS A 1 198 ? 132.532 111.499 89.575 1.00 149.25 198 HIS A C 1
ATOM 1304 O O . HIS A 1 198 ? 131.940 111.278 90.634 1.00 149.25 198 HIS A O 1
ATOM 1311 N N . GLU A 1 199 ? 133.812 111.851 89.526 1.00 163.31 199 GLU A N 1
ATOM 1312 C CA . GLU A 1 199 ? 134.547 112.123 90.747 1.00 163.31 199 GLU A CA 1
ATOM 1313 C C . GLU A 1 199 ? 134.069 113.438 91.361 1.00 163.31 199 GLU A C 1
ATOM 1314 O O . GLU A 1 199 ? 133.594 114.327 90.650 1.00 163.31 199 GLU A O 1
ATOM 1320 N N . PRO A 1 200 ? 134.182 113.589 92.686 1.00 164.43 200 PRO A N 1
ATOM 1321 C CA . PRO A 1 200 ? 133.788 114.844 93.335 1.00 164.43 200 PRO A CA 1
ATOM 1322 C C . PRO A 1 200 ? 134.724 115.995 92.985 1.00 164.43 200 PRO A C 1
ATOM 1323 O O . PRO A 1 200 ? 134.308 117.150 93.071 1.00 164.43 200 PRO A O 1
ATOM 1327 N N . GLU A 1 213 ? 129.050 117.969 99.482 1.00 169.50 213 GLU A N 1
ATOM 1328 C CA . GLU A 1 213 ? 129.183 117.368 100.803 1.00 169.50 213 GLU A CA 1
ATOM 1329 C C . GLU A 1 213 ? 127.996 116.454 101.101 1.00 169.50 213 GLU A C 1
ATOM 1330 O O . GLU A 1 213 ? 128.150 115.407 101.729 1.00 169.50 213 GLU A O 1
ATOM 1336 N N . ASP A 1 214 ? 126.815 116.858 100.644 1.00 161.31 214 ASP A N 1
ATOM 1337 C CA . ASP A 1 214 ? 125.608 116.053 100.754 1.00 161.31 214 ASP A CA 1
ATOM 1338 C C . ASP A 1 214 ? 124.980 115.724 99.413 1.00 161.31 214 ASP A C 1
ATOM 1339 O O . ASP A 1 214 ? 124.210 114.766 99.327 1.00 161.31 214 ASP A O 1
ATOM 1344 N N . GLU A 1 215 ? 125.280 116.488 98.377 1.00 154.58 215 GLU A N 1
ATOM 1345 C CA . GLU A 1 215 ? 124.799 116.157 97.048 1.00 154.58 215 GLU A CA 1
ATOM 1346 C C . GLU A 1 215 ? 125.420 114.841 96.591 1.00 154.58 215 GLU A C 1
ATOM 1347 O O . GLU A 1 215 ? 126.639 114.665 96.692 1.00 154.58 215 GLU A O 1
ATOM 1353 N N . PRO A 1 216 ? 124.620 113.880 96.146 1.00 145.46 216 PRO A N 1
ATOM 1354 C CA . PRO A 1 216 ? 125.160 112.584 95.727 1.00 145.46 216 PRO A CA 1
ATOM 1355 C C . PRO A 1 216 ? 125.916 112.710 94.418 1.00 145.46 216 PRO A C 1
ATOM 1356 O O . PRO A 1 216 ? 125.776 113.719 93.713 1.00 145.46 216 PRO A O 1
ATOM 1360 N N . PRO A 1 217 ? 126.719 111.713 94.052 1.00 143.02 217 PRO A N 1
ATOM 1361 C CA . PRO A 1 217 ? 127.528 111.835 92.836 1.00 143.02 217 PRO A CA 1
ATOM 1362 C C . PRO A 1 217 ? 126.666 112.029 91.599 1.00 143.02 217 PRO A C 1
ATOM 1363 O O . PRO A 1 217 ? 125.558 111.504 91.499 1.00 143.02 217 PRO A O 1
ATOM 1367 N N . TYR A 1 218 ? 127.182 112.805 90.664 1.00 141.11 218 TYR A N 1
ATOM 1368 C CA . TYR A 1 218 ? 126.509 112.970 89.385 1.00 141.11 218 TYR A CA 1
ATOM 1369 C C . TYR A 1 218 ? 126.713 111.724 88.534 1.00 141.11 218 TYR A C 1
ATOM 1370 O O . TYR A 1 218 ? 127.848 111.267 88.381 1.00 141.11 218 TYR A O 1
ATOM 1379 N N . PRO A 1 219 ? 125.655 111.149 87.976 1.00 130.19 219 PRO A N 1
ATOM 1380 C CA . PRO A 1 219 ? 125.820 109.961 87.137 1.00 130.19 219 PRO A CA 1
ATOM 1381 C C . PRO A 1 219 ? 126.474 110.297 85.807 1.00 130.19 219 PRO A C 1
ATOM 1382 O O . PRO A 1 219 ? 126.485 111.441 85.352 1.00 130.19 219 PRO A O 1
ATOM 1386 N N . THR A 1 220 ? 127.030 109.265 85.185 1.00 128.42 220 THR A N 1
ATOM 1387 C CA . THR A 1 220 ? 127.750 109.388 83.930 1.00 128.42 220 THR A CA 1
ATOM 1388 C C . THR A 1 220 ? 126.772 109.256 82.764 1.00 128.42 220 THR A C 1
ATOM 1389 O O . THR A 1 220 ? 125.592 108.956 82.945 1.00 128.42 220 THR A O 1
ATOM 1393 N N . LYS A 1 221 ? 127.273 109.495 81.551 1.00 123.04 221 LYS A N 1
ATOM 1394 C CA . LYS A 1 221 ? 126.433 109.409 80.361 1.00 123.04 221 LYS A CA 1
ATOM 1395 C C . LYS A 1 221 ? 125.815 108.024 80.215 1.00 123.04 221 LYS A C 1
ATOM 1396 O O . LYS A 1 221 ? 124.616 107.892 79.949 1.00 123.04 221 LYS A O 1
ATOM 1402 N N . ILE A 1 222 ? 126.621 106.978 80.388 1.00 121.47 222 ILE A N 1
ATOM 1403 C CA . ILE A 1 222 ? 126.148 105.624 80.122 1.00 121.47 222 ILE A CA 1
ATOM 1404 C C . ILE A 1 222 ? 125.123 105.187 81.164 1.00 121.47 222 ILE A C 1
ATOM 1405 O O . ILE A 1 222 ? 124.142 104.503 80.843 1.00 121.47 222 ILE A O 1
ATOM 1410 N N . THR A 1 223 ? 125.330 105.565 82.425 1.00 118.29 223 THR A N 1
ATOM 1411 C CA . THR A 1 223 ? 124.350 105.245 83.456 1.00 118.29 223 THR A CA 1
ATOM 1412 C C . THR A 1 223 ? 123.014 105.910 83.163 1.00 118.29 223 THR A C 1
ATOM 1413 O O . THR A 1 223 ? 121.951 105.293 83.318 1.00 118.29 223 THR A O 1
ATOM 1417 N N . LEU A 1 224 ? 123.050 107.171 82.736 1.00 117.74 224 LEU A N 1
ATOM 1418 C CA . LEU A 1 224 ? 121.827 107.840 82.320 1.00 117.74 224 LEU A CA 1
ATOM 1419 C C . LEU A 1 224 ? 121.173 107.095 81.172 1.00 117.74 224 LEU A C 1
ATOM 1420 O O . LEU A 1 224 ? 119.957 106.868 81.180 1.00 117.74 224 LEU A O 1
ATOM 1425 N N . CYS A 1 225 ? 121.971 106.685 80.187 1.00 118.56 225 CYS A N 1
ATOM 1426 C CA . CYS A 1 225 ? 121.433 105.934 79.064 1.00 118.56 225 CYS A CA 1
ATOM 1427 C C . CYS A 1 225 ? 120.666 104.717 79.549 1.00 118.56 225 CYS A C 1
ATOM 1428 O O . CYS A 1 225 ? 119.494 104.539 79.213 1.00 118.56 225 CYS A O 1
ATOM 1431 N N . TYR A 1 226 ? 121.290 103.905 80.400 1.00 116.50 226 TYR A N 1
ATOM 1432 C CA . TYR A 1 226 ? 120.665 102.650 80.813 1.00 116.50 226 TYR A CA 1
ATOM 1433 C C . TYR A 1 226 ? 119.401 102.890 81.632 1.00 116.50 226 TYR A C 1
ATOM 1434 O O . TYR A 1 226 ? 118.350 102.286 81.371 1.00 116.50 226 TYR A O 1
ATOM 1443 N N . TYR A 1 227 ? 119.478 103.762 82.638 1.00 112.74 227 TYR A N 1
ATOM 1444 C CA . TYR A 1 227 ? 118.336 103.921 83.532 1.00 112.74 227 TYR A CA 1
ATOM 1445 C C . TYR A 1 227 ? 117.165 104.585 82.820 1.00 112.74 227 TYR A C 1
ATOM 1446 O O . TYR A 1 227 ? 116.020 104.114 82.908 1.00 112.74 227 TYR A O 1
ATOM 1455 N N . LEU A 1 228 ? 117.427 105.685 82.110 1.00 109.20 228 LEU A N 1
ATOM 1456 C CA . LEU A 1 228 ? 116.368 106.300 81.330 1.00 109.20 228 LEU A CA 1
ATOM 1457 C C . LEU A 1 228 ? 115.829 105.335 80.291 1.00 109.20 228 LEU A C 1
ATOM 1458 O O . LEU A 1 228 ? 114.633 105.362 79.984 1.00 109.20 228 LEU A O 1
ATOM 1463 N N . GLY A 1 229 ? 116.678 104.449 79.772 1.00 112.03 229 GLY A N 1
ATOM 1464 C CA . GLY A 1 229 ? 116.206 103.475 78.812 1.00 112.03 229 GLY A CA 1
ATOM 1465 C C . GLY A 1 229 ? 115.185 102.530 79.402 1.00 112.03 229 GLY A C 1
ATOM 1466 O O . GLY A 1 229 ? 114.141 102.285 78.803 1.00 112.03 229 GLY A O 1
ATOM 1467 N N . ILE A 1 230 ? 115.463 101.990 80.588 1.00 109.48 230 ILE A N 1
ATOM 1468 C CA . ILE A 1 230 ? 114.502 101.036 81.141 1.00 109.48 230 ILE A CA 1
ATOM 1469 C C . ILE A 1 230 ? 113.223 101.746 81.571 1.00 109.48 230 ILE A C 1
ATOM 1470 O O . ILE A 1 230 ? 112.122 101.200 81.422 1.00 109.48 230 ILE A O 1
ATOM 1475 N N . ALA A 1 231 ? 113.327 102.977 82.076 1.00 106.82 231 ALA A N 1
ATOM 1476 C CA . ALA A 1 231 ? 112.108 103.702 82.434 1.00 106.82 231 ALA A CA 1
ATOM 1477 C C . ALA A 1 231 ? 111.242 103.961 81.206 1.00 106.82 231 ALA A C 1
ATOM 1478 O O . ALA A 1 231 ? 110.033 103.671 81.198 1.00 106.82 231 ALA A O 1
ATOM 1480 N N . TYR A 1 232 ? 111.850 104.492 80.144 1.00 108.95 232 TYR A N 1
ATOM 1481 C CA . TYR A 1 232 ? 111.101 104.759 78.926 1.00 108.95 232 TYR A CA 1
ATOM 1482 C C . TYR A 1 232 ? 110.554 103.475 78.327 1.00 108.95 232 TYR A C 1
ATOM 1483 O O . TYR A 1 232 ? 109.450 103.462 77.780 1.00 108.95 232 TYR A O 1
ATOM 1492 N N . ALA A 1 233 ? 111.318 102.386 78.403 1.00 107.57 233 ALA A N 1
ATOM 1493 C CA . ALA A 1 233 ? 110.855 101.127 77.841 1.00 107.57 233 ALA A CA 1
ATOM 1494 C C . ALA A 1 233 ? 109.639 100.605 78.582 1.00 107.57 233 ALA A C 1
ATOM 1495 O O . ALA A 1 233 ? 108.710 100.087 77.959 1.00 107.57 233 ALA A O 1
ATOM 1497 N N . SER A 1 234 ? 109.622 100.723 79.910 1.00 107.22 234 SER A N 1
ATOM 1498 C CA . SER A 1 234 ? 108.425 100.339 80.650 1.00 107.22 234 SER A CA 1
ATOM 1499 C C . SER A 1 234 ? 107.227 101.159 80.199 1.00 107.22 234 SER A C 1
ATOM 1500 O O . SER A 1 234 ? 106.157 100.611 79.899 1.00 107.22 234 SER A O 1
ATOM 1503 N N . SER A 1 235 ? 107.398 102.480 80.121 1.00 108.83 235 SER A N 1
ATOM 1504 C CA . SER A 1 235 ? 106.273 103.323 79.728 1.00 108.83 235 SER A CA 1
ATOM 1505 C C . SER A 1 235 ? 105.780 102.979 78.329 1.00 108.83 235 SER A C 1
ATOM 1506 O O . SER A 1 235 ? 104.571 102.932 78.085 1.00 108.83 235 SER A O 1
ATOM 1509 N N . LEU A 1 236 ? 106.700 102.732 77.396 1.00 110.34 236 LEU A N 1
ATOM 1510 C CA . LEU A 1 236 ? 106.309 102.455 76.018 1.00 110.34 236 LEU A CA 1
ATOM 1511 C C . LEU A 1 236 ? 105.661 101.087 75.883 1.00 110.34 236 LEU A C 1
ATOM 1512 O O . LEU A 1 236 ? 104.681 100.931 75.149 1.00 110.34 236 LEU A O 1
ATOM 1517 N N . GLY A 1 237 ? 106.197 100.078 76.567 1.00 111.58 237 GLY A N 1
ATOM 1518 C CA . GLY A 1 237 ? 105.627 98.751 76.478 1.00 111.58 237 GLY A CA 1
ATOM 1519 C C . GLY A 1 237 ? 104.298 98.614 77.174 1.00 111.58 237 GLY A C 1
ATOM 1520 O O . GLY A 1 237 ? 103.536 97.698 76.854 1.00 111.58 237 GLY A O 1
ATOM 1521 N N . GLY A 1 238 ? 103.996 99.503 78.119 1.00 115.42 238 GLY A N 1
ATOM 1522 C CA . GLY A 1 238 ? 102.693 99.452 78.757 1.00 115.42 238 GLY A CA 1
ATOM 1523 C C . GLY A 1 238 ? 101.536 99.622 77.792 1.00 115.42 238 GLY A C 1
ATOM 1524 O O . GLY A 1 238 ? 100.420 99.188 78.075 1.00 115.42 238 GLY A O 1
ATOM 1525 N N . CYS A 1 239 ? 101.780 100.242 76.644 1.00 116.96 239 CYS A N 1
ATOM 1526 C CA . CYS A 1 239 ? 100.722 100.531 75.686 1.00 116.96 239 CYS A CA 1
ATOM 1527 C C . CYS A 1 239 ? 100.436 99.377 74.739 1.00 116.96 239 CYS A C 1
ATOM 1528 O O . CYS A 1 239 ? 99.667 99.554 73.791 1.00 116.96 239 CYS A O 1
ATOM 1531 N N . GLY A 1 240 ? 101.033 98.208 74.957 1.00 119.02 240 GLY A N 1
ATOM 1532 C CA . GLY A 1 240 ? 100.851 97.116 74.016 1.00 119.02 240 GLY A CA 1
ATOM 1533 C C . GLY A 1 240 ? 99.490 96.457 74.123 1.00 119.02 240 GLY A C 1
ATOM 1534 O O . GLY A 1 240 ? 98.799 96.272 73.119 1.00 119.02 240 GLY A O 1
ATOM 1535 N N . THR A 1 241 ? 99.088 96.086 75.335 1.00 123.02 241 THR A N 1
ATOM 1536 C CA . THR A 1 241 ? 97.895 95.281 75.551 1.00 123.02 241 THR A CA 1
ATOM 1537 C C . THR A 1 241 ? 96.968 95.972 76.537 1.00 123.02 241 THR A C 1
ATOM 1538 O O . THR A 1 241 ? 97.340 96.938 77.204 1.00 123.02 241 THR A O 1
A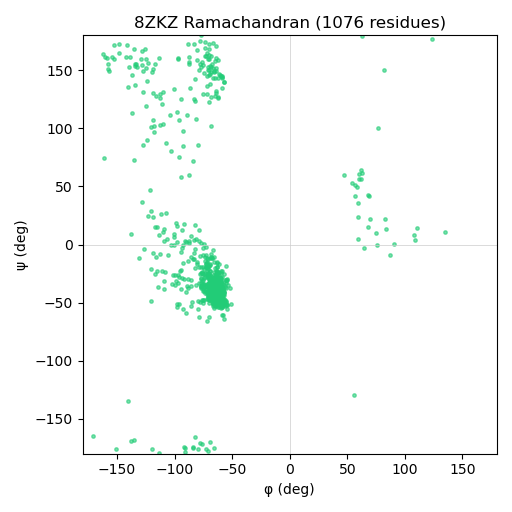TOM 1542 N N . ILE A 1 242 ? 95.744 95.450 76.630 1.00 123.71 242 ILE A N 1
ATOM 1543 C CA . ILE A 1 242 ? 94.745 96.040 77.516 1.00 123.71 242 ILE A CA 1
ATOM 1544 C C . ILE A 1 242 ? 95.196 95.951 78.966 1.00 123.71 242 ILE A C 1
ATOM 1545 O O . ILE A 1 242 ? 95.110 96.923 79.723 1.00 123.71 242 ILE A O 1
ATOM 1550 N N . ILE A 1 243 ? 95.687 94.780 79.379 1.00 122.12 243 ILE A N 1
ATOM 1551 C CA . ILE A 1 243 ? 96.102 94.599 80.767 1.00 122.12 243 ILE A CA 1
ATOM 1552 C C . ILE A 1 243 ? 97.460 95.205 81.056 1.00 122.12 243 ILE A C 1
ATOM 1553 O O . ILE A 1 243 ? 97.960 95.066 82.178 1.00 122.12 243 ILE A O 1
ATOM 1558 N N . GLY A 1 244 ? 98.077 95.870 80.080 1.00 119.36 244 GLY A N 1
ATOM 1559 C CA . GLY A 1 244 ? 99.395 96.433 80.304 1.00 119.36 244 GLY A CA 1
ATOM 1560 C C . GLY A 1 244 ? 99.406 97.531 81.349 1.00 119.36 244 GLY A C 1
ATOM 1561 O O . GLY A 1 244 ? 100.331 97.615 82.159 1.00 119.36 244 GLY A O 1
ATOM 1562 N N . THR A 1 245 ? 98.391 98.390 81.343 1.00 121.81 245 THR A N 1
ATOM 1563 C CA . THR A 1 245 ? 98.349 99.514 82.264 1.00 121.81 245 THR A CA 1
ATOM 1564 C C . THR A 1 245 ? 96.903 99.920 82.500 1.00 121.81 245 THR A C 1
ATOM 1565 O O . THR A 1 245 ? 96.010 99.590 81.719 1.00 121.81 245 THR A O 1
ATOM 1569 N N . ALA A 1 246 ? 96.685 100.658 83.590 1.00 120.96 246 ALA A N 1
ATOM 1570 C CA . ALA A 1 246 ? 95.327 100.968 84.025 1.00 120.96 246 ALA A CA 1
ATOM 1571 C C . ALA A 1 246 ? 94.631 101.954 83.096 1.00 120.96 246 ALA A C 1
ATOM 1572 O O . ALA A 1 246 ? 93.397 101.953 83.005 1.00 120.96 246 ALA A O 1
ATOM 1574 N N . THR A 1 247 ? 95.393 102.800 82.407 1.00 117.04 247 THR A N 1
ATOM 1575 C CA . THR A 1 247 ? 94.787 103.779 81.515 1.00 117.04 247 THR A CA 1
ATOM 1576 C C . THR A 1 247 ? 93.993 103.100 80.411 1.00 117.04 247 THR A C 1
ATOM 1577 O O . THR A 1 247 ? 92.926 103.584 80.010 1.00 117.04 247 THR A O 1
ATOM 1581 N N . ASN A 1 248 ? 94.506 101.981 79.899 1.00 119.54 248 ASN A N 1
ATOM 1582 C CA . ASN A 1 248 ? 93.825 101.273 78.822 1.00 119.54 248 ASN A CA 1
ATOM 1583 C C . ASN A 1 248 ? 92.457 100.790 79.272 1.00 119.54 248 ASN A C 1
ATOM 1584 O O . ASN A 1 248 ? 91.450 100.997 78.581 1.00 119.54 248 ASN A O 1
ATOM 1589 N N . LEU A 1 249 ? 92.399 100.162 80.445 1.00 119.56 249 LEU A N 1
ATOM 1590 C CA . LEU A 1 249 ? 91.119 99.738 80.990 1.00 119.56 249 LEU A CA 1
ATOM 1591 C C . LEU A 1 249 ? 90.203 100.928 81.197 1.00 119.56 249 LEU A C 1
ATOM 1592 O O . LEU A 1 249 ? 89.003 100.851 80.916 1.00 119.56 249 LEU A O 1
ATOM 1597 N N . THR A 1 250 ? 90.751 102.041 81.681 1.00 120.12 250 THR A N 1
ATOM 1598 C CA . THR A 1 250 ? 89.923 103.215 81.922 1.00 120.12 250 THR A CA 1
ATOM 1599 C C . THR A 1 250 ? 89.232 103.682 80.647 1.00 120.12 250 THR A C 1
ATOM 1600 O O . THR A 1 250 ? 88.001 103.827 80.618 1.00 120.12 250 THR A O 1
ATOM 1604 N N . PHE A 1 251 ? 89.991 103.913 79.571 1.00 120.14 251 PHE A N 1
ATOM 1605 C CA . PHE A 1 251 ? 89.271 104.499 78.444 1.00 120.14 251 PHE A CA 1
ATOM 1606 C C . PHE A 1 251 ? 88.460 103.453 77.694 1.00 120.14 251 PHE A C 1
ATOM 1607 O O . PHE A 1 251 ? 87.437 103.799 77.093 1.00 120.14 251 PHE A O 1
ATOM 1615 N N . LYS A 1 252 ? 88.844 102.175 77.749 1.00 125.05 252 LYS A N 1
ATOM 1616 C CA . LYS A 1 252 ? 87.969 101.160 77.174 1.00 125.05 252 LYS A CA 1
ATOM 1617 C C . LYS A 1 252 ? 86.637 101.115 77.907 1.00 125.05 252 LYS A C 1
ATOM 1618 O O . LYS A 1 252 ? 85.578 101.013 77.279 1.00 125.05 252 LYS A O 1
ATOM 1624 N N . GLY A 1 253 ? 86.669 101.191 79.238 1.00 125.19 253 GLY A N 1
ATOM 1625 C CA . GLY A 1 253 ? 85.432 101.188 79.994 1.00 125.19 253 GLY A CA 1
ATOM 1626 C C . GLY A 1 253 ? 84.569 102.392 79.691 1.00 125.19 253 GLY A C 1
ATOM 1627 O O . GLY A 1 253 ? 83.352 102.271 79.537 1.00 125.19 253 GLY A O 1
ATOM 1628 N N . ILE A 1 254 ? 85.184 103.572 79.598 1.00 123.17 254 ILE A N 1
ATOM 1629 C CA . ILE A 1 254 ? 84.409 104.765 79.271 1.00 123.17 254 ILE A CA 1
ATOM 1630 C C . ILE A 1 254 ? 83.751 104.613 77.909 1.00 123.17 254 ILE A C 1
ATOM 1631 O O . ILE A 1 254 ? 82.556 104.895 77.742 1.00 123.17 254 ILE A O 1
ATOM 1636 N N . TYR A 1 255 ? 84.512 104.145 76.918 1.00 130.17 255 TYR A N 1
ATOM 1637 C CA . TYR A 1 255 ? 83.963 104.001 75.576 1.00 130.17 255 TYR A CA 1
ATOM 1638 C C . TYR A 1 255 ? 82.818 103.000 75.551 1.00 130.17 255 TYR A C 1
ATOM 1639 O O . TYR A 1 255 ? 81.786 103.242 74.918 1.00 130.17 255 TYR A O 1
ATOM 1648 N N . GLU A 1 256 ? 82.984 101.862 76.225 1.00 133.38 256 GLU A N 1
ATOM 1649 C CA . GLU A 1 256 ? 81.935 100.849 76.207 1.00 133.38 256 GLU A CA 1
ATOM 1650 C C . GLU A 1 256 ? 80.684 101.333 76.924 1.00 133.38 256 GLU A C 1
ATOM 1651 O O . GLU A 1 256 ? 79.566 101.090 76.458 1.00 133.38 256 GLU A O 1
ATOM 1657 N N . ALA A 1 257 ? 80.847 102.012 78.059 1.00 134.76 257 ALA A N 1
ATOM 1658 C CA . ALA A 1 257 ? 79.685 102.499 78.789 1.00 134.76 257 ALA A CA 1
ATOM 1659 C C . ALA A 1 257 ? 78.930 103.551 77.991 1.00 134.76 257 ALA A C 1
ATOM 1660 O O . ALA A 1 257 ? 77.696 103.563 77.983 1.00 134.76 257 ALA A O 1
ATOM 1662 N N . ARG A 1 258 ? 79.650 104.448 77.318 1.00 137.34 258 ARG A N 1
ATOM 1663 C CA . ARG A 1 258 ? 78.965 105.504 76.580 1.00 137.34 258 ARG A CA 1
ATOM 1664 C C . ARG A 1 258 ? 78.258 104.958 75.347 1.00 137.34 258 ARG A C 1
ATOM 1665 O O . ARG A 1 258 ? 77.165 105.417 75.000 1.00 137.34 258 ARG A O 1
ATOM 1673 N N . PHE A 1 259 ? 78.859 103.984 74.671 1.00 139.97 259 PHE A N 1
ATOM 1674 C CA . PHE A 1 259 ? 78.344 103.465 73.405 1.00 139.97 259 PHE A CA 1
ATOM 1675 C C . PHE A 1 259 ? 78.125 101.959 73.501 1.00 139.97 259 PHE A C 1
ATOM 1676 O O . PHE A 1 259 ? 79.020 101.171 73.190 1.00 139.97 259 PHE A O 1
ATOM 1684 N N . LYS A 1 260 ? 76.935 101.555 73.922 1.00 143.87 260 LYS A N 1
ATOM 1685 C CA . LYS A 1 260 ? 76.508 100.208 73.600 1.00 143.87 260 LYS A CA 1
ATOM 1686 C C . LYS A 1 260 ? 75.927 100.198 72.192 1.00 143.87 260 LYS A C 1
ATOM 1687 O O . LYS A 1 260 ? 75.757 101.244 71.561 1.00 143.87 260 LYS A O 1
ATOM 1693 N N . ASN A 1 261 ? 75.628 99.002 71.691 1.00 145.04 261 ASN A N 1
ATOM 1694 C CA . ASN A 1 261 ? 75.176 98.839 70.310 1.00 145.04 261 ASN A CA 1
ATOM 1695 C C . ASN A 1 261 ? 76.228 99.362 69.335 1.00 145.04 261 ASN A C 1
ATOM 1696 O O . ASN A 1 261 ? 75.911 99.933 68.291 1.00 145.04 261 ASN A O 1
ATOM 1701 N N . SER A 1 262 ? 77.494 99.167 69.683 1.00 145.16 262 SER A N 1
ATOM 1702 C CA . SER A 1 262 ? 78.611 99.602 68.861 1.00 145.16 262 SER A CA 1
ATOM 1703 C C . SER A 1 262 ? 79.074 98.454 67.979 1.00 145.16 262 SER A C 1
ATOM 1704 O O . SER A 1 262 ? 79.387 97.370 68.479 1.00 145.16 262 SER A O 1
ATOM 1707 N N . THR A 1 263 ? 79.115 98.695 66.670 1.00 149.00 263 THR A N 1
ATOM 1708 C CA . THR A 1 263 ? 79.560 97.658 65.747 1.00 149.00 263 THR A CA 1
ATOM 1709 C C . THR A 1 263 ? 81.019 97.295 65.984 1.00 149.00 263 THR A C 1
ATOM 1710 O O . THR A 1 263 ? 81.379 96.113 65.998 1.00 149.00 263 THR A O 1
ATOM 1714 N N . GLU A 1 264 ? 81.872 98.294 66.177 1.00 148.60 264 GLU A N 1
ATOM 1715 C CA . GLU A 1 264 ? 83.291 98.048 66.365 1.00 148.60 264 GLU A CA 1
ATOM 1716 C C . GLU A 1 264 ? 83.577 97.684 67.813 1.00 148.60 264 GLU A C 1
ATOM 1717 O O . GLU A 1 264 ? 82.980 98.240 68.738 1.00 148.60 264 GLU A O 1
ATOM 1723 N N . GLN A 1 265 ? 84.501 96.750 68.005 1.00 145.71 265 GLN A N 1
ATOM 1724 C CA . GLN A 1 265 ? 84.788 96.188 69.313 1.00 145.71 265 GLN A CA 1
ATOM 1725 C C . GLN A 1 265 ? 86.215 96.502 69.734 1.00 145.71 265 GLN A C 1
ATOM 1726 O O . GLN A 1 265 ? 87.090 96.746 68.900 1.00 145.71 265 GLN A O 1
ATOM 1732 N N . MET A 1 266 ? 86.436 96.499 71.047 1.00 139.80 266 MET A N 1
ATOM 1733 C CA . MET A 1 266 ? 87.766 96.620 71.639 1.00 139.80 266 MET A CA 1
ATOM 1734 C C . MET A 1 266 ? 87.926 95.450 72.600 1.00 139.80 266 MET A C 1
ATOM 1735 O O . MET A 1 266 ? 87.675 95.584 73.799 1.00 139.80 266 MET A O 1
ATOM 1740 N N . ASP A 1 267 ? 88.352 94.311 72.079 1.00 138.30 267 ASP A N 1
ATOM 1741 C CA . ASP A 1 267 ? 88.609 93.132 72.887 1.00 138.30 267 ASP A CA 1
ATOM 1742 C C . ASP A 1 267 ? 90.099 92.822 72.865 1.00 138.30 267 ASP A C 1
ATOM 1743 O O . ASP A 1 267 ? 90.894 93.525 72.240 1.00 138.30 267 ASP A O 1
ATOM 1748 N N . PHE A 1 268 ? 90.474 91.753 73.559 1.00 133.04 268 PHE A N 1
ATOM 1749 C CA . PHE A 1 268 ? 91.893 91.445 73.721 1.00 133.04 268 PHE A CA 1
ATOM 1750 C C . PHE A 1 268 ? 92.615 91.224 72.399 1.00 133.04 268 PHE A C 1
ATOM 1751 O O . PHE A 1 268 ? 93.696 91.807 72.213 1.00 133.04 268 PHE A O 1
ATOM 1759 N N . PRO A 1 269 ? 92.110 90.424 71.454 1.00 133.28 269 PRO A N 1
ATOM 1760 C CA . PRO A 1 269 ? 92.875 90.235 70.212 1.00 133.28 269 PRO A CA 1
ATOM 1761 C C . PRO A 1 269 ? 92.931 91.477 69.346 1.00 133.28 269 PRO A C 1
ATOM 1762 O O . PRO A 1 269 ? 94.003 91.817 68.830 1.00 133.28 269 PRO A O 1
ATOM 1766 N N . THR A 1 270 ? 91.803 92.163 69.166 1.00 132.09 270 THR A N 1
ATOM 1767 C CA . THR A 1 270 ? 91.760 93.278 68.227 1.00 132.09 270 THR A CA 1
ATOM 1768 C C . THR A 1 270 ? 92.634 94.435 68.689 1.00 132.09 270 THR A C 1
ATOM 1769 O O . THR A 1 270 ? 93.322 95.063 67.878 1.00 132.09 270 THR A O 1
ATOM 1773 N N . PHE A 1 271 ? 92.617 94.739 69.987 1.00 127.23 271 PHE A N 1
ATOM 1774 C CA . PHE A 1 271 ? 93.439 95.832 70.493 1.00 127.23 271 PHE A CA 1
ATOM 1775 C C . PHE A 1 271 ? 94.920 95.546 70.287 1.00 127.23 271 PHE A C 1
ATOM 1776 O O . PHE A 1 271 ? 95.677 96.423 69.856 1.00 127.23 271 PHE A O 1
ATOM 1784 N N . MET A 1 272 ? 95.348 94.321 70.586 1.00 125.56 272 MET A N 1
ATOM 1785 C CA . MET A 1 272 ? 96.733 93.937 70.346 1.00 125.56 272 MET A CA 1
ATOM 1786 C C . MET A 1 272 ? 97.081 94.055 68.872 1.00 125.56 272 MET A C 1
ATOM 1787 O O . MET A 1 272 ? 98.134 94.597 68.510 1.00 125.56 272 MET A O 1
ATOM 1792 N N . PHE A 1 273 ? 96.196 93.560 68.007 1.00 127.37 273 PHE A N 1
ATOM 1793 C CA . PHE A 1 273 ? 96.416 93.640 66.570 1.00 127.37 273 PHE A CA 1
ATOM 1794 C C . PHE A 1 273 ? 96.569 95.083 66.120 1.00 127.37 273 PHE A C 1
ATOM 1795 O O . PHE A 1 273 ? 97.370 95.386 65.230 1.00 127.37 273 PHE A O 1
ATOM 1803 N N . TYR A 1 274 ? 95.807 95.986 66.726 1.00 127.96 274 TYR A N 1
ATOM 1804 C CA . TYR A 1 274 ? 95.876 97.393 66.356 1.00 127.96 274 TYR A CA 1
ATOM 1805 C C . TYR A 1 274 ? 97.138 98.061 66.878 1.00 127.96 274 TYR A C 1
ATOM 1806 O O . TYR A 1 274 ? 97.675 98.959 66.223 1.00 127.96 274 TYR A O 1
ATOM 1815 N N . SER A 1 275 ? 97.623 97.651 68.047 1.00 125.24 275 SER A N 1
ATOM 1816 C CA . SER A 1 275 ? 98.615 98.446 68.758 1.00 125.24 275 SER A CA 1
ATOM 1817 C C . SER A 1 275 ? 100.049 97.950 68.638 1.00 125.24 275 SER A C 1
ATOM 1818 O O . SER A 1 275 ? 100.968 98.758 68.790 1.00 125.24 275 SER A O 1
ATOM 1821 N N . VAL A 1 276 ? 100.288 96.660 68.395 1.00 120.61 276 VAL A N 1
ATOM 1822 C CA . VAL A 1 276 ? 101.657 96.138 68.490 1.00 120.61 276 VAL A CA 1
ATOM 1823 C C . VAL A 1 276 ? 102.628 96.784 67.505 1.00 120.61 276 VAL A C 1
ATOM 1824 O O . VAL A 1 276 ? 103.714 97.212 67.936 1.00 120.61 276 VAL A O 1
ATOM 1828 N N . PRO A 1 277 ? 102.336 96.872 66.199 1.00 119.94 277 PRO A N 1
ATOM 1829 C CA . PRO A 1 277 ? 103.349 97.418 65.275 1.00 119.94 277 PRO A CA 1
ATOM 1830 C C . PRO A 1 277 ? 103.809 98.819 65.635 1.00 119.94 277 PRO A C 1
ATOM 1831 O O . PRO A 1 277 ? 105.011 99.133 65.567 1.00 119.94 277 PRO A O 1
ATOM 1835 N N . SER A 1 278 ? 102.873 99.668 66.045 1.00 118.24 278 SER A N 1
ATOM 1836 C CA . SER A 1 278 ? 103.229 101.021 66.438 1.00 118.24 278 SER A CA 1
ATOM 1837 C C . SER A 1 278 ? 104.153 101.004 67.648 1.00 118.24 278 SER A C 1
ATOM 1838 O O . SER A 1 278 ? 105.093 101.802 67.736 1.00 118.24 278 SER A O 1
ATOM 1841 N N . MET A 1 279 ? 103.907 100.089 68.586 1.00 117.29 279 MET A N 1
ATOM 1842 C CA . MET A 1 279 ? 104.778 99.960 69.747 1.00 117.29 279 MET A CA 1
ATOM 1843 C C . MET A 1 279 ? 106.189 99.572 69.343 1.00 117.29 279 MET A C 1
ATOM 1844 O O . MET A 1 279 ? 107.172 100.117 69.868 1.00 117.29 279 MET A O 1
ATOM 1849 N N . LEU A 1 280 ? 106.313 98.615 68.424 1.00 114.29 280 LEU A N 1
ATOM 1850 C CA . LEU A 1 280 ? 107.645 98.229 67.975 1.00 114.29 280 LEU A CA 1
ATOM 1851 C C . LEU A 1 280 ? 108.370 99.414 67.362 1.00 114.29 280 LEU A C 1
ATOM 1852 O O . LEU A 1 280 ? 109.567 99.622 67.609 1.00 114.29 280 LEU A O 1
ATOM 1857 N N . VAL A 1 281 ? 107.660 100.217 66.573 1.00 112.74 281 VAL A N 1
ATOM 1858 C CA . VAL A 1 281 ? 108.312 101.374 65.969 1.00 112.74 281 VAL A CA 1
ATOM 1859 C C . VAL A 1 281 ? 108.755 102.371 67.038 1.00 112.74 281 VAL A C 1
ATOM 1860 O O . VAL A 1 281 ? 109.882 102.891 66.983 1.00 112.74 281 VAL A O 1
ATOM 1864 N N . TYR A 1 282 ? 107.896 102.647 68.035 1.00 113.80 282 TYR A N 1
ATOM 1865 C CA . TYR A 1 282 ? 108.334 103.508 69.134 1.00 113.80 282 TYR A CA 1
ATOM 1866 C C . TYR A 1 282 ? 109.643 103.010 69.704 1.00 113.80 282 TYR A C 1
ATOM 1867 O O . TYR A 1 282 ? 110.592 103.778 69.885 1.00 113.80 282 TYR A O 1
ATOM 1876 N N . THR A 1 283 ? 109.693 101.721 70.036 1.00 113.62 283 THR A N 1
ATOM 1877 C CA . THR A 1 283 ? 110.813 101.223 70.820 1.00 113.62 283 THR A CA 1
ATOM 1878 C C . THR A 1 283 ? 112.110 101.258 70.029 1.00 113.62 283 THR A C 1
ATOM 1879 O O . THR A 1 283 ? 113.145 101.690 70.549 1.00 113.62 283 THR A O 1
ATOM 1883 N N . LEU A 1 284 ? 112.085 100.818 68.769 1.00 111.67 284 LEU A N 1
ATOM 1884 C CA . LEU A 1 284 ? 113.310 100.891 67.975 1.00 111.67 284 LEU A CA 1
ATOM 1885 C C . LEU A 1 284 ? 113.777 102.329 67.790 1.00 111.67 284 LEU A C 1
ATOM 1886 O O . LEU A 1 284 ? 114.967 102.629 67.962 1.00 111.67 284 LEU A O 1
ATOM 1891 N N . LEU A 1 285 ? 112.869 103.240 67.438 1.00 109.12 285 LEU A N 1
ATOM 1892 C CA . LEU A 1 285 ? 113.329 104.603 67.204 1.00 109.12 285 LEU A CA 1
ATOM 1893 C C . LEU A 1 285 ? 113.839 105.243 68.489 1.00 109.12 285 LEU A C 1
ATOM 1894 O O . LEU A 1 285 ? 114.810 106.007 68.463 1.00 109.12 285 LEU A O 1
ATOM 1899 N N . THR A 1 286 ? 113.216 104.911 69.622 1.00 110.34 286 THR A N 1
ATOM 1900 C CA . THR A 1 286 ? 113.655 105.479 70.926 1.00 110.34 286 THR A CA 1
ATOM 1901 C C . THR A 1 286 ? 115.070 104.985 71.244 1.00 110.34 286 THR A C 1
ATOM 1902 O O . THR A 1 286 ? 115.887 105.801 71.706 1.00 110.34 286 THR A O 1
ATOM 1906 N N . PHE A 1 287 ? 115.355 103.712 70.966 1.00 111.59 287 PHE A N 1
ATOM 1907 C CA . PHE A 1 287 ? 116.693 103.140 71.265 1.00 111.59 287 PHE A CA 1
ATOM 1908 C C . PHE A 1 287 ? 117.754 103.891 70.457 1.00 111.59 287 PHE A C 1
ATOM 1909 O O . PHE A 1 287 ? 118.803 104.239 71.025 1.00 111.59 287 PHE A O 1
ATOM 1917 N N . VAL A 1 288 ? 117.473 104.163 69.181 1.00 111.46 288 VAL A N 1
ATOM 1918 C CA . VAL A 1 288 ? 118.464 104.859 68.309 1.00 111.46 288 VAL A CA 1
ATOM 1919 C C . VAL A 1 288 ? 118.717 106.263 68.868 1.00 111.46 288 VAL A C 1
ATOM 1920 O O . VAL A 1 288 ? 119.892 106.659 68.952 1.00 111.46 288 VAL A O 1
ATOM 1924 N N . PHE A 1 289 ? 117.660 106.971 69.272 1.00 111.79 289 PHE A N 1
ATOM 1925 C CA . PHE A 1 289 ? 117.849 108.362 69.751 1.00 111.79 289 PHE A CA 1
ATOM 1926 C C . PHE A 1 289 ? 118.713 108.345 71.009 1.00 111.79 289 PHE A C 1
ATOM 1927 O O . PHE A 1 289 ? 119.633 109.171 71.106 1.00 111.79 289 PHE A O 1
ATOM 1935 N N . LEU A 1 290 ? 118.436 107.422 71.931 1.00 114.23 290 LEU A N 1
ATOM 1936 C CA . LEU A 1 290 ? 119.183 107.416 73.214 1.00 114.23 290 LEU A CA 1
ATOM 1937 C C . LEU A 1 290 ? 120.658 107.140 72.926 1.00 114.23 290 LEU A C 1
ATOM 1938 O O . LEU A 1 290 ? 121.511 107.813 73.528 1.00 114.23 290 LEU A O 1
ATOM 1943 N N . GLN A 1 291 ? 120.936 106.202 72.020 1.00 123.00 291 GLN A N 1
ATOM 1944 C CA . GLN A 1 291 ? 122.343 105.843 71.706 1.00 123.00 291 GLN A CA 1
ATOM 1945 C C . GLN A 1 291 ? 123.059 107.054 71.105 1.00 123.00 291 GLN A C 1
ATOM 1946 O O . GLN A 1 291 ? 124.206 107.288 71.482 1.00 123.00 291 GLN A O 1
ATOM 1952 N N . TRP A 1 292 ? 122.404 107.781 70.201 1.00 125.73 292 TRP A N 1
ATOM 1953 C CA . TRP A 1 292 ? 123.010 109.005 69.614 1.00 125.73 292 TRP A CA 1
ATOM 1954 C C . TRP A 1 292 ? 123.193 110.096 70.675 1.00 125.73 292 TRP A C 1
ATOM 1955 O O . TRP A 1 292 ? 124.245 110.755 70.659 1.00 125.73 292 TRP A O 1
ATOM 1966 N N . HIS A 1 293 ? 122.194 110.308 71.534 1.00 120.81 293 HIS A N 1
ATOM 1967 C CA . HIS A 1 293 ? 122.262 111.415 72.527 1.00 120.81 293 HIS A CA 1
ATOM 1968 C C . HIS A 1 293 ? 123.341 111.186 73.590 1.00 120.81 293 HIS A C 1
ATOM 1969 O O . HIS A 1 293 ? 124.064 112.149 73.893 1.00 120.81 293 HIS A O 1
ATOM 1976 N N . PHE A 1 294 ? 123.453 109.972 74.134 1.00 122.59 294 PHE A N 1
ATOM 1977 C CA . PHE A 1 294 ? 124.404 109.768 75.259 1.00 122.59 294 PHE A CA 1
ATOM 1978 C C . PHE A 1 294 ? 125.731 109.192 74.763 1.00 122.59 294 PHE A C 1
ATOM 1979 O O . PHE A 1 294 ? 126.782 109.762 75.099 1.00 122.59 294 PHE A O 1
ATOM 1987 N N . MET A 1 295 ? 125.688 108.111 73.984 1.00 136.19 295 MET A N 1
ATOM 1988 C CA . MET A 1 295 ? 126.928 107.555 73.383 1.00 136.19 295 MET A CA 1
ATOM 1989 C C . MET A 1 295 ? 127.104 108.229 72.022 1.00 136.19 295 MET A C 1
ATOM 1990 O O . MET A 1 295 ? 126.302 109.121 71.715 1.00 136.19 295 MET A O 1
ATOM 1995 N N . GLY A 1 296 ? 128.132 107.876 71.254 1.00 145.04 296 GLY A N 1
ATOM 1996 C CA . GLY A 1 296 ? 128.220 108.460 69.903 1.00 145.04 296 GLY A CA 1
ATOM 1997 C C . GLY A 1 296 ? 127.814 107.446 68.851 1.00 145.04 296 GLY A C 1
ATOM 1998 O O . GLY A 1 296 ? 128.568 106.479 68.656 1.00 145.04 296 GLY A O 1
ATOM 1999 N N . LEU A 1 297 ? 126.676 107.660 68.183 1.00 146.40 297 LEU A N 1
ATOM 2000 C CA . LEU A 1 297 ? 126.191 106.654 67.203 1.00 146.40 297 LEU A CA 1
ATOM 2001 C C . LEU A 1 297 ? 126.610 107.090 65.799 1.00 146.40 297 LEU A C 1
ATOM 2002 O O . LEU A 1 297 ? 127.253 106.289 65.096 1.00 146.40 297 LEU A O 1
ATOM 2007 N N . TRP A 1 298 ? 126.271 108.323 65.422 1.00 153.20 298 TRP A N 1
ATOM 2008 C CA . TRP A 1 298 ? 126.580 108.794 64.048 1.00 153.20 298 TRP A CA 1
ATOM 2009 C C . TRP A 1 298 ? 127.791 109.727 64.086 1.00 153.20 298 TRP A C 1
ATOM 2010 O O . TRP A 1 298 ? 128.191 110.212 63.013 1.00 153.20 298 TRP A O 1
ATOM 2021 N N . ARG A 1 299 ? 128.339 109.968 65.279 1.00 165.06 299 ARG A N 1
ATOM 2022 C CA . ARG A 1 299 ? 129.549 110.821 65.387 1.00 165.06 299 ARG A CA 1
ATOM 2023 C C . ARG A 1 299 ? 130.748 109.958 65.776 1.00 165.06 299 ARG A C 1
ATOM 2024 O O . ARG A 1 299 ? 130.849 109.596 66.962 1.00 165.06 299 ARG A O 1
ATOM 2026 N N . PRO A 1 300 ? 131.664 109.622 64.842 1.00 178.62 300 PRO A N 1
ATOM 2027 C CA . PRO A 1 300 ? 132.887 108.884 65.181 1.00 178.62 300 PRO A CA 1
ATOM 2028 C C . PRO A 1 300 ? 133.827 109.730 66.051 1.00 178.62 300 PRO A C 1
ATOM 2029 O O . PRO A 1 300 ? 134.437 109.176 66.945 1.00 178.62 300 PRO A O 1
ATOM 2033 N N . LYS A 1 301 ? 133.912 111.036 65.780 1.00 182.63 301 LYS A N 1
ATOM 2034 C CA . LYS A 1 301 ? 134.846 111.940 66.507 1.00 182.63 301 LYS A CA 1
ATOM 2035 C C . LYS A 1 301 ? 134.500 112.009 67.997 1.00 182.63 301 LYS A C 1
ATOM 2036 O O . LYS A 1 301 ? 135.428 112.237 68.796 1.00 182.63 301 LYS A O 1
ATOM 2038 N N . SER A 1 302 ? 133.227 111.828 68.361 1.00 185.27 302 SER A N 1
ATOM 2039 C CA . SER A 1 302 ? 132.814 111.996 69.779 1.00 185.27 302 SER A CA 1
ATOM 2040 C C . SER A 1 302 ? 133.619 111.063 70.687 1.00 185.27 302 SER A C 1
ATOM 2041 O O . SER A 1 302 ? 133.842 109.902 70.293 1.00 185.27 302 SER A O 1
ATOM 2043 N N . LYS A 1 303 ? 134.020 111.553 71.864 1.00 188.12 303 LYS A N 1
ATOM 2044 C CA . LYS A 1 303 ? 134.855 110.755 72.803 1.00 188.12 303 LYS A CA 1
ATOM 2045 C C . LYS A 1 303 ? 134.092 109.500 73.233 1.00 188.12 303 LYS A C 1
ATOM 2046 O O . LYS A 1 303 ? 134.735 108.444 73.391 1.00 188.12 303 LYS A O 1
ATOM 2048 N N . GLU A 1 304 ? 132.776 109.617 73.422 1.00 187.16 304 GLU A N 1
ATOM 2049 C CA . GLU A 1 304 ? 131.963 108.466 73.894 1.00 187.16 304 GLU A CA 1
ATOM 2050 C C . GLU A 1 304 ? 132.058 107.325 72.874 1.00 187.16 304 GLU A C 1
ATOM 2051 O O . GLU A 1 304 ? 132.146 106.161 73.303 1.00 187.16 304 GLU A O 1
ATOM 2053 N N . ALA A 1 305 ? 132.046 107.651 71.578 1.00 188.15 305 ALA A N 1
ATOM 2054 C CA . ALA A 1 305 ? 132.118 106.615 70.521 1.00 188.15 305 ALA A CA 1
ATOM 2055 C C . ALA A 1 305 ? 133.443 105.855 70.631 1.00 188.15 305 ALA A C 1
ATOM 2056 O O . ALA A 1 305 ? 133.430 104.622 70.471 1.00 188.15 305 ALA A O 1
ATOM 2058 N N . GLN A 1 306 ? 134.538 106.571 70.899 1.00 192.27 306 GLN A N 1
ATOM 2059 C CA . GLN A 1 306 ? 135.873 105.927 71.019 1.00 192.27 306 GLN A CA 1
ATOM 2060 C C . GLN A 1 306 ? 135.842 104.949 72.196 1.00 192.27 306 GLN A C 1
ATOM 2061 O O . GLN A 1 306 ? 136.429 103.858 72.072 1.00 192.27 306 GLN A O 1
ATOM 2067 N N . GLU A 1 307 ? 135.187 105.338 73.293 1.00 192.49 307 GLU A N 1
ATOM 2068 C CA . GLU A 1 307 ? 135.113 104.469 74.496 1.00 192.49 307 GLU A CA 1
ATOM 2069 C C . GLU A 1 307 ? 134.369 103.175 74.143 1.00 192.49 307 GLU A C 1
ATOM 2070 O O . GLU A 1 307 ? 134.830 102.092 74.553 1.00 192.49 307 GLU A O 1
ATOM 2076 N N . VAL A 1 308 ? 133.271 103.282 73.390 1.00 189.61 308 VAL A N 1
ATOM 2077 C CA . VAL A 1 308 ? 132.517 102.068 72.960 1.00 189.61 308 VAL A CA 1
ATOM 2078 C C . VAL A 1 308 ? 133.421 101.227 72.055 1.00 189.61 308 VAL A C 1
ATOM 2079 O O . VAL A 1 308 ? 133.439 99.991 72.223 1.00 189.61 308 VAL A O 1
ATOM 2083 N N . GLN A 1 309 ? 134.171 101.876 71.158 1.00 196.85 309 GLN A N 1
ATOM 2084 C CA . GLN A 1 309 ? 135.010 101.127 70.185 1.00 196.85 309 GLN A CA 1
ATOM 2085 C C . GLN A 1 309 ? 136.072 100.303 70.921 1.00 196.85 309 GLN A C 1
ATOM 2086 O O . GLN A 1 309 ? 136.243 99.123 70.565 1.00 196.85 309 GLN A O 1
ATOM 2092 N N . ARG A 1 310 ? 136.736 100.887 71.923 1.00 195.96 310 ARG A N 1
ATOM 2093 C CA . ARG A 1 310 ? 137.829 100.154 72.619 1.00 195.96 310 ARG A CA 1
ATOM 2094 C C . ARG A 1 310 ? 137.238 98.932 73.332 1.00 195.96 310 ARG A C 1
ATOM 2095 O O . ARG A 1 310 ? 137.878 97.859 73.295 1.00 195.96 310 ARG A O 1
ATOM 2103 N N . GLY A 1 311 ? 136.054 99.083 73.931 1.00 198.80 311 GLY A N 1
ATOM 2104 C CA . GLY A 1 311 ? 135.392 97.950 74.607 1.00 198.80 311 GLY A CA 1
ATOM 2105 C C . GLY A 1 311 ? 135.067 96.841 73.623 1.00 198.80 311 GLY A C 1
ATOM 2106 O O . GLY A 1 311 ? 135.232 95.661 73.991 1.00 198.80 311 GLY A O 1
ATOM 2107 N N . ARG A 1 312 ? 134.626 97.203 72.416 1.00 194.34 312 ARG A N 1
ATOM 2108 C CA . ARG A 1 312 ? 134.285 96.200 71.372 1.00 194.34 312 ARG A CA 1
ATOM 2109 C C . ARG A 1 312 ? 135.542 95.400 71.011 1.00 194.34 312 ARG A C 1
ATOM 2110 O O . ARG A 1 312 ? 135.425 94.173 70.830 1.00 194.34 312 ARG A O 1
ATOM 2118 N N . GLU A 1 313 ? 136.695 96.067 70.914 1.00 200.09 313 GLU A N 1
ATOM 2119 C CA . GLU A 1 313 ? 137.948 95.380 70.494 1.00 200.09 313 GLU A CA 1
ATOM 2120 C C . GLU A 1 313 ? 138.356 94.305 71.508 1.00 200.09 313 GLU A C 1
ATOM 2121 O O . GLU A 1 313 ? 138.788 93.225 71.063 1.00 200.09 313 GLU A O 1
ATOM 2127 N N . GLY A 1 314 ? 138.222 94.577 72.810 1.00 197.67 314 GLY A N 1
ATOM 2128 C CA . GLY A 1 314 ? 138.700 93.623 73.834 1.00 197.67 314 GLY A CA 1
ATOM 2129 C C . GLY A 1 314 ? 137.641 92.630 74.278 1.00 197.67 314 GLY A C 1
ATOM 2130 O O . GLY A 1 314 ? 137.941 91.830 75.187 1.00 197.67 314 GLY A O 1
ATOM 2131 N N . ALA A 1 315 ? 136.447 92.673 73.680 1.00 193.94 315 ALA A N 1
ATOM 2132 C CA . ALA A 1 315 ? 135.328 91.807 74.125 1.00 193.94 315 ALA A CA 1
ATOM 2133 C C . ALA A 1 315 ? 135.696 90.317 74.134 1.00 193.94 315 ALA A C 1
ATOM 2134 O O . ALA A 1 315 ? 134.981 89.556 74.817 1.00 193.94 315 ALA A O 1
ATOM 2136 N N . ASP A 1 316 ? 136.753 89.899 73.427 1.00 191.62 316 ASP A N 1
ATOM 2137 C CA . ASP A 1 316 ? 137.041 88.470 73.347 1.00 191.62 316 ASP A CA 1
ATOM 2138 C C . ASP A 1 316 ? 137.671 87.953 74.637 1.00 191.62 316 ASP A C 1
ATOM 2139 O O . ASP A 1 316 ? 137.250 86.920 75.170 1.00 191.62 316 ASP A O 1
ATOM 2144 N N . VAL A 1 317 ? 138.681 88.654 75.156 1.00 188.24 317 VAL A N 1
ATOM 2145 C CA . VAL A 1 317 ? 139.278 88.253 76.428 1.00 188.24 317 VAL A CA 1
ATOM 2146 C C . VAL A 1 317 ? 138.270 88.418 77.556 1.00 188.24 317 VAL A C 1
ATOM 2147 O O . VAL A 1 317 ? 138.243 87.632 78.517 1.00 188.24 317 VAL A O 1
ATOM 2151 N N . ALA A 1 318 ? 137.431 89.451 77.461 1.00 183.26 318 ALA A N 1
ATOM 2152 C CA . ALA A 1 318 ? 136.387 89.648 78.455 1.00 183.26 318 ALA A CA 1
ATOM 2153 C C . ALA A 1 318 ? 135.457 88.446 78.516 1.00 183.26 318 ALA A C 1
ATOM 2154 O O . ALA A 1 318 ? 134.869 88.168 79.561 1.00 183.26 318 ALA A O 1
ATOM 2156 N N . LYS A 1 319 ? 135.318 87.714 77.409 1.00 181.18 319 LYS A N 1
ATOM 2157 C CA . LYS A 1 319 ? 134.481 86.517 77.433 1.00 181.18 319 LYS A CA 1
ATOM 2158 C C . LYS A 1 319 ? 135.036 85.470 78.399 1.00 181.18 319 LYS A C 1
ATOM 2159 O O . LYS A 1 319 ? 134.295 84.913 79.225 1.00 181.18 319 LYS A O 1
ATOM 2165 N N . LYS A 1 320 ? 136.339 85.191 78.311 1.00 177.81 320 LYS A N 1
ATOM 2166 C CA . LYS A 1 320 ? 136.959 84.256 79.243 1.00 177.81 320 LYS A CA 1
ATOM 2167 C C . LYS A 1 320 ? 136.909 84.791 80.666 1.00 177.81 320 LYS A C 1
ATOM 2168 O O . LYS A 1 320 ? 136.646 84.042 81.615 1.00 177.81 320 LYS A O 1
ATOM 2174 N N . VAL A 1 321 ? 137.153 86.089 80.838 1.00 173.40 321 VAL A N 1
ATOM 2175 C CA . VAL A 1 321 ? 137.068 86.655 82.181 1.00 173.40 321 VAL A CA 1
ATOM 2176 C C . VAL A 1 321 ? 135.675 86.433 82.758 1.00 173.40 321 VAL A C 1
ATOM 2177 O O . VAL A 1 321 ? 135.523 86.010 83.910 1.00 173.40 321 VAL A O 1
ATOM 2181 N N . ILE A 1 322 ? 134.640 86.670 81.951 1.00 168.56 322 ILE A N 1
ATOM 2182 C CA . ILE A 1 322 ? 133.272 86.603 82.446 1.00 168.56 322 ILE A CA 1
ATOM 2183 C C . ILE A 1 322 ? 132.882 85.176 82.793 1.00 168.56 322 ILE A C 1
ATOM 2184 O O . ILE A 1 322 ? 132.304 84.926 83.857 1.00 168.56 322 ILE A O 1
ATOM 2189 N N . ASP A 1 323 ? 133.159 84.215 81.907 1.00 169.96 323 ASP A N 1
ATOM 2190 C CA . ASP A 1 323 ? 132.705 82.864 82.227 1.00 169.96 323 ASP A CA 1
ATOM 2191 C C . ASP A 1 323 ? 133.509 82.285 83.387 1.00 169.96 323 ASP A C 1
ATOM 2192 O O . ASP A 1 323 ? 132.969 81.538 84.214 1.00 169.96 323 ASP A O 1
ATOM 2197 N N . GLN A 1 324 ? 134.788 82.657 83.503 1.00 164.00 324 GLN A N 1
ATOM 2198 C CA . GLN A 1 324 ? 135.540 82.260 84.687 1.00 164.00 324 GLN A CA 1
ATOM 2199 C C . GLN A 1 324 ? 134.929 82.843 85.953 1.00 164.00 324 GLN A C 1
ATOM 2200 O O . GLN A 1 324 ? 134.781 82.140 86.959 1.00 164.00 324 GLN A O 1
ATOM 2206 N N . ARG A 1 325 ? 134.564 84.127 85.926 1.00 157.57 325 ARG A N 1
ATOM 2207 C CA . ARG A 1 325 ? 133.986 84.746 87.115 1.00 157.57 325 ARG A CA 1
ATOM 2208 C C . ARG A 1 325 ? 132.652 84.112 87.474 1.00 157.57 325 ARG A C 1
ATOM 2209 O O . ARG A 1 325 ? 132.329 83.958 88.656 1.00 157.57 325 ARG A O 1
ATOM 2217 N N . TYR A 1 326 ? 131.853 83.758 86.470 1.00 151.20 326 TYR A N 1
ATOM 2218 C CA . TYR A 1 326 ? 130.603 83.065 86.752 1.00 151.20 326 TYR A CA 1
ATOM 2219 C C . TYR A 1 326 ? 130.856 81.712 87.397 1.00 151.20 326 TYR A C 1
ATOM 2220 O O . TYR A 1 326 ? 130.149 81.323 88.332 1.00 151.20 326 TYR A O 1
ATOM 2229 N N . LYS A 1 327 ? 131.852 80.973 86.906 1.00 159.50 327 LYS A N 1
ATOM 2230 C CA . LYS A 1 327 ? 132.176 79.699 87.540 1.00 159.50 327 LYS A CA 1
ATOM 2231 C C . LYS A 1 327 ? 132.692 79.907 88.957 1.00 159.50 327 LYS A C 1
ATOM 2232 O O . LYS A 1 327 ? 132.547 79.028 89.815 1.00 159.50 327 LYS A O 1
ATOM 2238 N N . ASP A 1 328 ? 133.298 81.066 89.224 1.00 161.80 328 ASP A N 1
ATOM 2239 C CA . ASP A 1 328 ? 133.845 81.323 90.552 1.00 161.80 328 ASP A CA 1
ATOM 2240 C C . ASP A 1 328 ? 132.762 81.262 91.619 1.00 161.80 328 ASP A C 1
ATOM 2241 O O . ASP A 1 328 ? 132.996 80.758 92.723 1.00 161.80 328 ASP A O 1
ATOM 2246 N N . LEU A 1 329 ? 131.575 81.774 91.316 1.00 154.00 329 LEU A N 1
ATOM 2247 C CA . LEU A 1 329 ? 130.446 81.601 92.216 1.00 154.00 329 LEU A CA 1
ATOM 2248 C C . LEU A 1 329 ? 130.083 80.127 92.305 1.00 154.00 329 LEU A C 1
ATOM 2249 O O . LEU A 1 329 ? 130.172 79.389 91.321 1.00 154.00 329 LEU A O 1
ATOM 2254 N N . GLY A 1 330 ? 129.678 79.692 93.493 1.00 149.26 330 GLY A N 1
ATOM 2255 C CA . GLY A 1 330 ? 129.300 78.314 93.685 1.00 149.26 330 GLY A CA 1
ATOM 2256 C C . GLY A 1 330 ? 127.903 78.037 93.183 1.00 149.26 330 GLY A C 1
ATOM 2257 O O . GLY A 1 330 ? 127.225 78.898 92.610 1.00 149.26 330 GLY A O 1
ATOM 2258 N N . PRO A 1 331 ? 127.449 76.805 93.395 1.00 143.02 331 PRO A N 1
ATOM 2259 C CA . PRO A 1 331 ? 126.060 76.471 93.071 1.00 143.02 331 PRO A CA 1
ATOM 2260 C C . PRO A 1 331 ? 125.107 77.263 93.949 1.00 143.02 331 PRO A C 1
ATOM 2261 O O . PRO A 1 331 ? 125.480 77.787 95.000 1.00 143.02 331 PRO A O 1
ATOM 2265 N N . MET A 1 332 ? 123.863 77.365 93.492 1.00 134.30 332 MET A N 1
ATOM 2266 C CA . MET A 1 332 ? 122.889 78.173 94.209 1.00 134.30 332 MET A CA 1
ATOM 2267 C C . MET A 1 332 ? 122.718 77.667 95.631 1.00 134.30 332 MET A C 1
ATOM 2268 O O . MET A 1 332 ? 122.614 76.462 95.868 1.00 134.30 332 MET A O 1
ATOM 2273 N N . SER A 1 333 ? 122.707 78.593 96.577 1.00 122.35 333 SER A N 1
ATOM 2274 C CA . SER A 1 333 ? 122.425 78.269 97.960 1.00 122.35 333 SER A CA 1
ATOM 2275 C C . SER A 1 333 ? 120.924 78.325 98.204 1.00 122.35 333 SER A C 1
ATOM 2276 O O . SER A 1 333 ? 120.167 78.914 97.433 1.00 122.35 333 SER A O 1
ATOM 2279 N N . ILE A 1 334 ? 120.493 77.695 99.296 1.00 117.09 334 ILE A N 1
ATOM 2280 C CA . ILE A 1 334 ? 119.067 77.635 99.595 1.00 117.09 334 ILE A CA 1
ATOM 2281 C C . ILE A 1 334 ? 118.500 79.028 99.790 1.00 117.09 334 ILE A C 1
ATOM 2282 O O . ILE A 1 334 ? 117.312 79.267 99.541 1.00 117.09 334 ILE A O 1
ATOM 2287 N N . HIS A 1 335 ? 119.331 79.963 100.241 1.00 115.29 335 HIS A N 1
ATOM 2288 C CA . HIS A 1 335 ? 118.891 81.329 100.477 1.00 115.29 335 HIS A CA 1
ATOM 2289 C C . HIS A 1 335 ? 118.353 81.940 99.183 1.00 115.29 335 HIS A C 1
ATOM 2290 O O . HIS A 1 335 ? 117.205 82.410 99.109 1.00 115.29 335 HIS A O 1
ATOM 2297 N N . GLU A 1 336 ? 119.166 81.878 98.128 1.00 118.90 336 GLU A N 1
ATOM 2298 C CA . GLU A 1 336 ? 118.755 82.407 96.834 1.00 118.90 336 GLU A CA 1
ATOM 2299 C C . GLU A 1 336 ? 117.593 81.620 96.250 1.00 118.90 336 GLU A C 1
ATOM 2300 O O . GLU A 1 336 ? 116.717 82.195 95.599 1.00 118.90 336 GLU A O 1
ATOM 2306 N N . ILE A 1 337 ? 117.576 80.302 96.445 1.00 112.94 337 ILE A N 1
ATOM 2307 C CA . ILE A 1 337 ? 116.493 79.494 95.892 1.00 112.94 337 ILE A CA 1
ATOM 2308 C C . ILE A 1 337 ? 115.161 79.919 96.488 1.00 112.94 337 ILE A C 1
ATOM 2309 O O . ILE A 1 337 ? 114.158 80.061 95.779 1.00 112.94 337 ILE A O 1
ATOM 2314 N N . GLN A 1 338 ? 115.130 80.127 97.802 1.00 111.39 338 GLN A N 1
ATOM 2315 C CA . GLN A 1 338 ? 113.898 80.568 98.441 1.00 111.39 338 GLN A CA 1
ATOM 2316 C C . GLN A 1 338 ? 113.484 81.946 97.947 1.00 111.39 338 GLN A C 1
ATOM 2317 O O . GLN A 1 338 ? 112.301 82.181 97.659 1.00 111.39 338 GLN A O 1
ATOM 2323 N N . VAL A 1 339 ? 114.442 82.870 97.830 1.00 109.32 339 VAL A N 1
ATOM 2324 C CA . VAL A 1 339 ? 114.085 84.200 97.340 1.00 109.32 339 VAL A CA 1
ATOM 2325 C C . VAL A 1 339 ? 113.512 84.114 95.931 1.00 109.32 339 VAL A C 1
ATOM 2326 O O . VAL A 1 339 ? 112.510 84.765 95.606 1.00 109.32 339 VAL A O 1
ATOM 2330 N N . MET A 1 340 ? 114.129 83.299 95.076 1.00 114.44 340 MET A N 1
ATOM 2331 C CA . MET A 1 340 ? 113.676 83.169 93.697 1.00 114.44 340 MET A CA 1
ATOM 2332 C C . MET A 1 340 ? 112.282 82.566 93.620 1.00 114.44 340 MET A C 1
ATOM 2333 O O . MET A 1 340 ? 111.452 83.008 92.818 1.00 114.44 340 MET A O 1
ATOM 2338 N N . ILE A 1 341 ? 112.010 81.542 94.428 1.00 109.18 341 ILE A N 1
ATOM 2339 C CA . ILE A 1 341 ? 110.680 80.940 94.421 1.00 109.18 341 ILE A CA 1
ATOM 2340 C C . ILE A 1 341 ? 109.637 81.967 94.829 1.00 109.18 341 ILE A C 1
ATOM 2341 O O . ILE A 1 341 ? 108.580 82.092 94.197 1.00 109.18 341 ILE A O 1
ATOM 2346 N N . LEU A 1 342 ? 109.924 82.730 95.885 1.00 109.15 342 LEU A N 1
ATOM 2347 C CA . LEU A 1 342 ? 108.970 83.744 96.319 1.00 109.15 342 LEU A CA 1
ATOM 2348 C C . LEU A 1 342 ? 108.732 84.778 95.228 1.00 109.15 342 LEU A C 1
ATOM 2349 O O . LEU A 1 342 ? 107.591 85.195 94.992 1.00 109.15 342 LEU A O 1
ATOM 2354 N N . PHE A 1 343 ? 109.794 85.196 94.544 1.00 113.57 343 PHE A N 1
ATOM 2355 C CA . PHE A 1 343 ? 109.643 86.197 93.492 1.00 113.57 343 PHE A CA 1
ATOM 2356 C C . PHE A 1 343 ? 108.804 85.677 92.329 1.00 113.57 343 PHE A C 1
ATOM 2357 O O . PHE A 1 343 ? 107.927 86.389 91.815 1.00 113.57 343 PHE A O 1
ATOM 2365 N N . ILE A 1 344 ? 109.068 84.445 91.891 1.00 111.78 344 ILE A N 1
ATOM 2366 C CA . ILE A 1 344 ? 108.276 83.857 90.814 1.00 111.78 344 ILE A CA 1
ATOM 2367 C C . ILE A 1 344 ? 106.815 83.784 91.221 1.00 111.78 344 ILE A C 1
ATOM 2368 O O . ILE A 1 344 ? 105.914 84.086 90.428 1.00 111.78 344 ILE A O 1
ATOM 2373 N N . PHE A 1 345 ? 106.561 83.382 92.465 1.00 112.94 345 PHE A N 1
ATOM 2374 C CA . PHE A 1 345 ? 105.191 83.306 92.951 1.00 112.94 345 PHE A CA 1
ATOM 2375 C C . PHE A 1 345 ? 104.514 84.666 92.899 1.00 112.94 345 PHE A C 1
ATOM 2376 O O . PHE A 1 345 ? 103.357 84.777 92.479 1.00 112.94 345 PHE A O 1
ATOM 2384 N N . MET A 1 346 ? 105.222 85.717 93.313 1.00 115.52 346 MET A N 1
ATOM 2385 C CA . MET A 1 346 ? 104.617 87.044 93.300 1.00 115.52 346 MET A CA 1
ATOM 2386 C C . MET A 1 346 ? 104.277 87.484 91.884 1.00 115.52 346 MET A C 1
ATOM 2387 O O . MET A 1 346 ? 103.193 88.029 91.638 1.00 115.52 346 MET A O 1
ATOM 2392 N N . VAL A 1 347 ? 105.188 87.260 90.936 1.00 114.49 347 VAL A N 1
ATOM 2393 C CA . VAL A 1 347 ? 104.918 87.670 89.559 1.00 114.49 347 VAL A CA 1
ATOM 2394 C C . VAL A 1 347 ? 103.719 86.916 88.998 1.00 114.49 347 VAL A C 1
ATOM 2395 O O . VAL A 1 347 ? 102.830 87.506 88.364 1.00 114.49 347 VAL A O 1
ATOM 2399 N N . VAL A 1 348 ? 103.667 85.603 89.230 1.00 115.82 348 VAL A N 1
ATOM 2400 C CA . VAL A 1 348 ? 102.538 84.818 88.744 1.00 115.82 348 VAL A CA 1
ATOM 2401 C C . VAL A 1 348 ? 101.238 85.334 89.339 1.00 115.82 348 VAL A C 1
ATOM 2402 O O . VAL A 1 348 ? 100.226 85.452 88.641 1.00 115.82 348 VAL A O 1
ATOM 2406 N N . MET A 1 349 ? 101.247 85.670 90.630 1.00 120.51 349 MET A N 1
ATOM 2407 C CA . MET A 1 349 ? 100.040 86.208 91.249 1.00 120.51 349 MET A CA 1
ATOM 2408 C C . MET A 1 349 ? 99.628 87.525 90.608 1.00 120.51 349 MET A C 1
ATOM 2409 O O . MET A 1 349 ? 98.436 87.774 90.404 1.00 120.51 349 MET A O 1
ATOM 2414 N N . TYR A 1 350 ? 100.596 88.387 90.293 1.00 120.17 350 TYR A N 1
ATOM 2415 C CA . TYR A 1 350 ? 100.270 89.625 89.588 1.00 120.17 350 TYR A CA 1
ATOM 2416 C C . TYR A 1 350 ? 99.556 89.341 88.279 1.00 120.17 350 TYR A C 1
ATOM 2417 O O . TYR A 1 350 ? 98.503 89.919 87.996 1.00 120.17 350 TYR A O 1
ATOM 2426 N N . PHE A 1 351 ? 100.119 88.453 87.460 1.00 126.02 351 PHE A N 1
ATOM 2427 C CA . PHE A 1 351 ? 99.576 88.266 86.118 1.00 126.02 351 PHE A CA 1
ATOM 2428 C C . PHE A 1 351 ? 98.183 87.652 86.149 1.00 126.02 351 PHE A C 1
ATOM 2429 O O . PHE A 1 351 ? 97.330 88.001 85.327 1.00 126.02 351 PHE A O 1
ATOM 2437 N N . THR A 1 352 ? 97.927 86.747 87.087 1.00 133.26 352 THR A N 1
ATOM 2438 C CA . THR A 1 352 ? 96.748 85.894 87.033 1.00 133.26 352 THR A CA 1
ATOM 2439 C C . THR A 1 352 ? 95.556 86.441 87.807 1.00 133.26 352 THR A C 1
ATOM 2440 O O . THR A 1 352 ? 94.594 85.703 88.030 1.00 133.26 352 THR A O 1
ATOM 2444 N N . ARG A 1 353 ? 95.587 87.703 88.222 1.00 139.28 353 ARG A N 1
ATOM 2445 C CA . ARG A 1 353 ? 94.456 88.330 88.899 1.00 139.28 353 ARG A CA 1
ATOM 2446 C C . ARG A 1 353 ? 93.661 89.140 87.883 1.00 139.28 353 ARG A C 1
ATOM 2447 O O . ARG A 1 353 ? 94.153 90.147 87.365 1.00 139.28 353 ARG A O 1
ATOM 2455 N N . LYS A 1 354 ? 92.430 88.715 87.620 1.00 145.70 354 LYS A N 1
ATOM 2456 C CA . LYS A 1 354 ? 91.569 89.336 86.621 1.00 145.70 354 LYS A CA 1
ATOM 2457 C C . LYS A 1 354 ? 92.288 89.588 85.291 1.00 145.70 354 LYS A C 1
ATOM 2458 O O . LYS A 1 354 ? 92.386 90.729 84.841 1.00 145.70 354 LYS A O 1
ATOM 2464 N N . PRO A 1 355 ? 92.803 88.541 84.643 1.00 147.30 355 PRO A N 1
ATOM 2465 C CA . PRO A 1 355 ? 93.464 88.761 83.353 1.00 147.30 355 PRO A CA 1
ATOM 2466 C C . PRO A 1 355 ? 92.492 89.079 82.238 1.00 147.30 355 PRO A C 1
ATOM 2467 O O . PRO A 1 355 ? 92.907 89.612 81.203 1.00 147.30 355 PRO A O 1
ATOM 2471 N N . GLY A 1 356 ? 91.213 88.756 82.404 1.00 150.48 356 GLY A N 1
ATOM 2472 C CA . GLY A 1 356 ? 90.225 89.009 81.384 1.00 150.48 356 GLY A CA 1
ATOM 2473 C C . GLY A 1 356 ? 90.077 87.913 80.354 1.00 150.48 356 GLY A C 1
ATOM 2474 O O . GLY A 1 356 ? 89.141 87.965 79.548 1.00 150.48 356 GLY A O 1
ATOM 2475 N N . ILE A 1 357 ? 90.965 86.923 80.351 1.00 149.61 357 ILE A N 1
ATOM 2476 C CA . ILE A 1 357 ? 90.875 85.813 79.411 1.00 149.61 357 ILE A CA 1
ATOM 2477 C C . ILE A 1 357 ? 90.300 84.602 80.131 1.00 149.61 357 ILE A C 1
ATOM 2478 O O . ILE A 1 357 ? 89.564 83.806 79.540 1.00 149.61 357 ILE A O 1
ATOM 2483 N N . PHE A 1 358 ? 90.631 84.455 81.411 1.00 152.31 358 PHE A N 1
ATOM 2484 C CA . PHE A 1 358 ? 90.093 83.381 82.236 1.00 152.31 358 PHE A CA 1
ATOM 2485 C C . PHE A 1 358 ? 89.682 83.979 83.577 1.00 152.31 358 PHE A C 1
ATOM 2486 O O . PHE A 1 358 ? 89.607 85.201 83.735 1.00 152.31 358 PHE A O 1
ATOM 2494 N N . LEU A 1 359 ? 89.401 83.112 84.550 1.00 153.76 359 LEU A N 1
ATOM 2495 C CA . LEU A 1 359 ? 88.731 83.556 85.769 1.00 153.76 359 LEU A CA 1
ATOM 2496 C C . LEU A 1 359 ? 89.644 84.415 86.638 1.00 153.76 359 LEU A C 1
ATOM 2497 O O . LEU A 1 359 ? 89.354 85.588 86.892 1.00 153.76 359 LEU A O 1
ATOM 2502 N N . GLY A 1 360 ? 90.743 83.850 87.112 1.00 150.22 360 GLY A N 1
ATOM 2503 C CA . GLY A 1 360 ? 91.615 84.566 88.016 1.00 150.22 360 GLY A CA 1
ATOM 2504 C C . GLY A 1 360 ? 91.128 84.513 89.453 1.00 150.22 360 GLY A C 1
ATOM 2505 O O . GLY A 1 360 ? 89.936 84.430 89.740 1.00 150.22 360 GLY A O 1
ATOM 2506 N N . TRP A 1 361 ? 92.088 84.574 90.379 1.00 141.86 361 TRP A N 1
ATOM 2507 C CA . TRP A 1 361 ? 91.768 84.355 91.783 1.00 141.86 361 TRP A CA 1
ATOM 2508 C C . TRP A 1 361 ? 90.993 85.508 92.400 1.00 141.86 361 TRP A C 1
ATOM 2509 O O . TRP A 1 361 ? 90.410 85.334 93.474 1.00 141.86 361 TRP A O 1
ATOM 2520 N N . ALA A 1 362 ? 90.973 86.676 91.758 1.00 147.26 362 ALA A N 1
ATOM 2521 C CA . ALA A 1 362 ? 90.213 87.794 92.306 1.00 147.26 362 ALA A CA 1
ATOM 2522 C C . ALA A 1 362 ? 88.722 87.493 92.317 1.00 147.26 362 ALA A C 1
ATOM 2523 O O . ALA A 1 362 ? 88.007 87.898 93.240 1.00 147.26 362 ALA A O 1
ATOM 2525 N N . ASP A 1 363 ? 88.232 86.791 91.296 1.00 152.35 363 ASP A N 1
ATOM 2526 C CA . ASP A 1 363 ? 86.807 86.494 91.228 1.00 152.35 363 ASP A CA 1
ATOM 2527 C C . ASP A 1 363 ? 86.403 85.409 92.217 1.00 152.35 363 ASP A C 1
ATOM 2528 O O . ASP A 1 363 ? 85.254 85.388 92.671 1.00 152.35 363 ASP A O 1
ATOM 2533 N N . LEU A 1 364 ? 87.317 84.498 92.554 1.00 152.34 364 LEU A N 1
ATOM 2534 C CA . LEU A 1 364 ? 86.994 83.465 93.533 1.00 152.34 364 LEU A CA 1
ATOM 2535 C C . LEU A 1 364 ? 86.743 84.066 94.909 1.00 152.34 364 LEU A C 1
ATOM 2536 O O . LEU A 1 364 ? 85.845 83.625 95.634 1.00 152.34 364 LEU A O 1
ATOM 2541 N N . LEU A 1 365 ? 87.527 85.068 95.287 1.00 150.38 365 LEU A N 1
ATOM 2542 C CA . LEU A 1 365 ? 87.387 85.754 96.567 1.00 150.38 365 LEU A CA 1
ATOM 2543 C C . LEU A 1 365 ? 86.798 87.133 96.283 1.00 150.38 365 LEU A C 1
ATOM 2544 O O . LEU A 1 365 ? 87.526 88.112 96.121 1.00 150.38 365 LEU A O 1
ATOM 2549 N N . ASN A 1 366 ? 85.470 87.205 96.230 1.00 151.24 366 ASN A N 1
ATOM 2550 C CA . ASN A 1 366 ? 84.774 88.424 95.842 1.00 151.24 366 ASN A CA 1
ATOM 2551 C C . ASN A 1 366 ? 83.972 89.045 96.977 1.00 151.24 366 ASN A C 1
ATOM 2552 O O . ASN A 1 366 ? 83.217 89.992 96.737 1.00 151.24 366 ASN A O 1
ATOM 2557 N N . SER A 1 367 ? 84.105 88.535 98.203 1.00 147.13 367 SER A N 1
ATOM 2558 C CA . SER A 1 367 ? 83.384 89.131 99.323 1.00 147.13 367 SER A CA 1
ATOM 2559 C C . SER A 1 367 ? 83.824 90.571 99.551 1.00 147.13 367 SER A C 1
ATOM 2560 O O . SER A 1 367 ? 82.992 91.451 99.798 1.00 147.13 367 SER A O 1
ATOM 2563 N N . LYS A 1 368 ? 85.125 90.829 99.468 1.00 139.83 368 LYS A N 1
ATOM 2564 C CA . LYS A 1 368 ? 85.672 92.176 99.497 1.00 139.83 368 LYS A CA 1
ATOM 2565 C C . LYS A 1 368 ? 86.672 92.317 98.361 1.00 139.83 368 LYS A C 1
ATOM 2566 O O . LYS A 1 368 ? 87.277 91.336 97.925 1.00 139.83 368 LYS A O 1
ATOM 2572 N N . ASP A 1 369 ? 86.842 93.543 97.880 1.00 139.56 369 ASP A N 1
ATOM 2573 C CA . ASP A 1 369 ? 87.757 93.786 96.773 1.00 139.56 369 ASP A CA 1
ATOM 2574 C C . ASP A 1 369 ? 89.195 93.598 97.236 1.00 139.56 369 ASP A C 1
ATOM 2575 O O . ASP A 1 369 ? 89.642 94.261 98.175 1.00 139.56 369 ASP A O 1
ATOM 2580 N N . ILE A 1 370 ? 89.919 92.701 96.573 1.00 133.65 370 ILE A N 1
ATOM 2581 C CA . ILE A 1 370 ? 91.312 92.411 96.885 1.00 133.65 370 ILE A CA 1
ATOM 2582 C C . ILE A 1 370 ? 92.166 92.893 95.726 1.00 133.65 370 ILE A C 1
ATOM 2583 O O . ILE A 1 370 ? 91.885 92.571 94.566 1.00 133.65 370 ILE A O 1
ATOM 2588 N N . ARG A 1 371 ? 93.203 93.656 96.033 1.00 131.98 371 ARG A N 1
ATOM 2589 C CA . ARG A 1 371 ? 94.062 94.231 95.012 1.00 131.98 371 ARG A CA 1
ATOM 2590 C C . ARG A 1 371 ? 95.490 93.725 95.204 1.00 131.98 371 ARG A C 1
ATOM 2591 O O . ARG A 1 371 ? 95.769 92.902 96.076 1.00 131.98 371 ARG A O 1
ATOM 2599 N N . ASN A 1 372 ? 96.403 94.236 94.379 1.00 125.03 372 ASN A N 1
ATOM 2600 C CA . ASN A 1 372 ? 97.724 93.636 94.256 1.00 125.03 372 ASN A CA 1
ATOM 2601 C C . ASN A 1 372 ? 98.639 93.925 95.434 1.00 125.03 372 ASN A C 1
ATOM 2602 O O . ASN A 1 372 ? 99.770 93.432 95.441 1.00 125.03 372 ASN A O 1
ATOM 2607 N N . SER A 1 373 ? 98.207 94.714 96.414 1.00 121.82 373 SER A N 1
ATOM 2608 C CA . SER A 1 373 ? 99.048 94.905 97.588 1.00 121.82 373 SER A CA 1
ATOM 2609 C C . SER A 1 373 ? 99.081 93.660 98.459 1.00 121.82 373 SER A C 1
ATOM 2610 O O . SER A 1 373 ? 99.987 93.510 99.283 1.00 121.82 373 SER A O 1
ATOM 2613 N N . MET A 1 374 ? 98.108 92.767 98.303 1.00 121.61 374 MET A N 1
ATOM 2614 C CA . MET A 1 374 ? 98.088 91.560 99.125 1.00 121.61 374 MET A CA 1
ATOM 2615 C C . MET A 1 374 ? 99.269 90.641 98.833 1.00 121.61 374 MET A C 1
ATOM 2616 O O . MET A 1 374 ? 100.002 90.301 99.779 1.00 121.61 374 MET A O 1
ATOM 2621 N N . PRO A 1 375 ? 99.531 90.215 97.590 1.00 113.28 375 PRO A N 1
ATOM 2622 C CA . PRO A 1 375 ? 100.694 89.342 97.372 1.00 113.28 375 PRO A CA 1
ATOM 2623 C C . PRO A 1 375 ? 102.015 89.993 97.729 1.00 113.28 375 PRO A C 1
ATOM 2624 O O . PRO A 1 375 ? 102.925 89.313 98.218 1.00 113.28 375 PRO A O 1
ATOM 2628 N N . THR A 1 376 ? 102.145 91.299 97.518 1.00 108.84 376 THR A N 1
ATOM 2629 C CA . THR A 1 376 ? 103.421 91.960 97.765 1.00 108.84 376 THR A CA 1
ATOM 2630 C C . THR A 1 376 ? 103.770 91.952 99.248 1.00 108.84 376 THR A C 1
ATOM 2631 O O . THR A 1 376 ? 104.878 91.563 99.639 1.00 108.84 376 THR A O 1
ATOM 2635 N N . ILE A 1 377 ? 102.833 92.376 100.093 1.00 105.75 377 ILE A N 1
ATOM 2636 C CA . ILE A 1 377 ? 103.084 92.357 101.526 1.00 105.75 377 ILE A CA 1
ATOM 2637 C C . ILE A 1 377 ? 103.173 90.927 102.033 1.00 105.75 377 ILE A C 1
ATOM 2638 O O . ILE A 1 377 ? 103.905 90.645 102.989 1.00 105.75 377 ILE A O 1
ATOM 2643 N N . PHE A 1 378 ? 102.460 89.996 101.397 1.00 104.63 378 PHE A N 1
ATOM 2644 C CA . PHE A 1 378 ? 102.620 88.593 101.754 1.00 104.63 378 PHE A CA 1
ATOM 2645 C C . PHE A 1 378 ? 104.065 88.151 101.574 1.00 104.63 378 PHE A C 1
ATOM 2646 O O . PHE A 1 378 ? 104.648 87.506 102.453 1.00 104.63 378 PHE A O 1
ATOM 2654 N N . VAL A 1 379 ? 104.666 88.510 100.441 1.00 101.34 379 VAL A N 1
ATOM 2655 C CA . VAL A 1 379 ? 106.054 88.137 100.191 1.00 101.34 379 VAL A CA 1
ATOM 2656 C C . VAL A 1 379 ? 106.981 88.826 101.180 1.00 101.34 379 VAL A C 1
ATOM 2657 O O . VAL A 1 379 ? 107.944 88.227 101.673 1.00 101.34 379 VAL A O 1
ATOM 2661 N N . VAL A 1 380 ? 106.716 90.097 101.480 1.00 100.89 380 VAL A N 1
ATOM 2662 C CA . VAL A 1 380 ? 107.590 90.822 102.401 1.00 100.89 380 VAL A CA 1
ATOM 2663 C C . VAL A 1 380 ? 107.571 90.179 103.782 1.00 100.89 380 VAL A C 1
ATOM 2664 O O . VAL A 1 380 ? 108.605 90.086 104.450 1.00 100.89 380 VAL A O 1
ATOM 2668 N N . VAL A 1 381 ? 106.402 89.731 104.239 1.00 100.13 381 VAL A N 1
ATOM 2669 C CA . VAL A 1 381 ? 106.336 89.065 105.537 1.00 100.13 381 VAL A CA 1
ATOM 2670 C C . VAL A 1 381 ? 107.031 87.711 105.487 1.00 100.13 381 VAL A C 1
ATOM 2671 O O . VAL A 1 381 ? 107.815 87.361 106.382 1.00 100.13 381 VAL A O 1
ATOM 2675 N N . MET A 1 382 ? 106.761 86.924 104.445 1.00 106.00 382 MET A N 1
ATOM 2676 C CA . MET A 1 382 ? 107.395 85.618 104.345 1.00 106.00 382 MET A CA 1
ATOM 2677 C C . MET A 1 382 ? 108.908 85.720 104.255 1.00 106.00 382 MET A C 1
ATOM 2678 O O . MET A 1 382 ? 109.602 84.765 104.609 1.00 106.00 382 MET A O 1
ATOM 2683 N N . CYS A 1 383 ? 109.437 86.848 103.785 1.00 105.75 383 CYS A N 1
ATOM 2684 C CA . CYS A 1 383 ? 110.884 87.028 103.800 1.00 105.75 383 CYS A CA 1
ATOM 2685 C C . CYS A 1 383 ? 111.420 87.021 105.223 1.00 105.75 383 CYS A C 1
ATOM 2686 O O . CYS A 1 383 ? 112.487 86.461 105.488 1.00 105.75 383 CYS A O 1
ATOM 2689 N N . PHE A 1 384 ? 110.704 87.651 106.152 1.00 96.11 384 PHE A N 1
ATOM 2690 C CA . PHE A 1 384 ? 111.143 87.657 107.541 1.00 96.11 384 PHE A CA 1
ATOM 2691 C C . PHE A 1 384 ? 110.861 86.338 108.241 1.00 96.11 384 PHE A C 1
ATOM 2692 O O . PHE A 1 384 ? 111.594 85.967 109.161 1.00 96.11 384 PHE A O 1
ATOM 2700 N N . MET A 1 385 ? 109.808 85.626 107.840 1.00 104.23 385 MET A N 1
ATOM 2701 C CA . MET A 1 385 ? 109.467 84.384 108.530 1.00 104.23 385 MET A CA 1
ATOM 2702 C C . MET A 1 385 ? 110.487 83.281 108.264 1.00 104.23 385 MET A C 1
ATOM 2703 O O . MET A 1 385 ? 110.944 82.613 109.195 1.00 104.23 385 MET A O 1
ATOM 2708 N N . LEU A 1 386 ? 110.849 83.065 107.004 1.00 104.70 386 LEU A N 1
ATOM 2709 C CA . LEU A 1 386 ? 111.597 81.872 106.635 1.00 104.70 386 LEU A CA 1
ATOM 2710 C C . LEU A 1 386 ? 113.061 81.969 107.056 1.00 104.70 386 LEU A C 1
ATOM 2711 O O . LEU A 1 386 ? 113.606 83.064 107.192 1.00 104.70 386 LEU A O 1
ATOM 2716 N N . PRO A 1 387 ? 113.718 80.835 107.274 1.00 110.16 387 PRO A N 1
ATOM 2717 C CA . PRO A 1 387 ? 115.146 80.843 107.601 1.00 110.16 387 PRO A CA 1
ATOM 2718 C C . PRO A 1 387 ? 116.034 80.997 106.379 1.00 110.16 387 PRO A C 1
ATOM 2719 O O . PRO A 1 387 ? 115.698 80.588 105.268 1.00 110.16 387 PRO A O 1
ATOM 2723 N N . ALA A 1 388 ? 117.270 81.442 106.614 1.00 112.96 388 ALA A N 1
ATOM 2724 C CA . ALA A 1 388 ? 118.251 81.533 105.508 1.00 112.96 388 ALA A CA 1
ATOM 2725 C C . ALA A 1 388 ? 118.953 80.183 105.337 1.00 112.96 388 ALA A C 1
ATOM 2726 O O . ALA A 1 388 ? 119.343 79.867 104.202 1.00 112.96 388 ALA A O 1
ATOM 2728 N N . ASN A 1 389 ? 119.113 79.423 106.424 1.00 121.96 389 ASN A N 1
ATOM 2729 C CA . ASN A 1 389 ? 119.834 78.123 106.372 1.00 121.96 389 ASN A CA 1
ATOM 2730 C C . ASN A 1 389 ? 119.015 77.079 107.132 1.00 121.96 389 ASN A C 1
ATOM 2731 O O . ASN A 1 389 ? 118.225 77.481 107.999 1.00 121.96 389 ASN A O 1
ATOM 2736 N N . TYR A 1 390 ? 119.190 75.794 106.814 1.00 122.80 390 TYR A N 1
ATOM 2737 C CA . TYR A 1 390 ? 118.382 74.720 107.454 1.00 122.80 390 TYR A CA 1
ATOM 2738 C C . TYR A 1 390 ? 119.256 73.845 108.360 1.00 122.80 390 TYR A C 1
ATOM 2739 O O . TYR A 1 390 ? 118.908 72.670 108.563 1.00 122.80 390 TYR A O 1
ATOM 2748 N N . ALA A 1 391 ? 120.354 74.400 108.877 1.00 131.26 391 ALA A N 1
ATOM 2749 C CA . ALA A 1 391 ? 121.274 73.652 109.769 1.00 131.26 391 ALA A CA 1
ATOM 2750 C C . ALA A 1 391 ? 120.584 73.260 111.082 1.00 131.26 391 ALA A C 1
ATOM 2751 O O . ALA A 1 391 ? 121.066 72.329 111.737 1.00 131.26 391 ALA A O 1
ATOM 2753 N N . PHE A 1 392 ? 119.518 73.962 111.473 1.00 128.91 392 PHE A N 1
ATOM 2754 C CA . PHE A 1 392 ? 118.842 73.687 112.770 1.00 128.91 392 PHE A CA 1
ATOM 2755 C C . PHE A 1 392 ? 118.332 72.243 112.788 1.00 128.91 392 PHE A C 1
ATOM 2756 O O . PHE A 1 392 ? 118.326 71.633 113.868 1.00 128.91 392 PHE A O 1
ATOM 2764 N N . LEU A 1 393 ? 117.928 71.714 111.631 1.00 134.12 393 LEU A N 1
ATOM 2765 C CA . LEU A 1 393 ? 117.370 70.337 111.545 1.00 134.12 393 LEU A CA 1
ATOM 2766 C C . LEU A 1 393 ? 118.433 69.312 111.950 1.00 134.12 393 LEU A C 1
ATOM 2767 O O . LEU A 1 393 ? 118.048 68.184 112.286 1.00 134.12 393 LEU A O 1
ATOM 2772 N N . ARG A 1 394 ? 119.712 69.688 111.918 1.00 148.53 394 ARG A N 1
ATOM 2773 C CA . ARG A 1 394 ? 120.814 68.738 112.235 1.00 148.53 394 ARG A CA 1
ATOM 2774 C C . ARG A 1 394 ? 120.667 68.212 113.667 1.00 148.53 394 ARG A C 1
ATOM 2775 O O . ARG A 1 394 ? 121.118 67.084 113.922 1.00 148.53 394 ARG A O 1
ATOM 2783 N N . TYR A 1 395 ? 120.051 68.988 114.561 1.00 145.92 395 TYR A N 1
ATOM 2784 C CA . TYR A 1 395 ? 119.942 68.567 115.981 1.00 145.92 395 TYR A CA 1
ATOM 2785 C C . TYR A 1 395 ? 119.216 67.222 116.033 1.00 145.92 395 TYR A C 1
ATOM 2786 O O . TYR A 1 395 ? 119.624 66.358 116.830 1.00 145.92 395 TYR A O 1
ATOM 2795 N N . CYS A 1 396 ? 118.179 67.050 115.210 1.00 153.68 396 CYS A N 1
ATOM 2796 C CA . CYS A 1 396 ? 117.382 65.796 115.261 1.00 153.68 396 CYS A CA 1
ATOM 2797 C C . CYS A 1 396 ? 117.598 64.948 114.005 1.00 153.68 396 CYS A C 1
ATOM 2798 O O . CYS A 1 396 ? 117.344 65.472 112.907 1.00 153.68 396 CYS A O 1
ATOM 2801 N N . THR A 1 397 ? 118.085 63.711 114.158 1.00 163.08 397 THR A N 1
ATOM 2802 C CA . THR A 1 397 ? 118.230 62.746 113.026 1.00 163.08 397 THR A CA 1
ATOM 2803 C C . THR A 1 397 ? 119.308 63.162 112.015 1.00 163.08 397 THR A C 1
ATOM 2804 O O . THR A 1 397 ? 119.309 62.585 110.912 1.00 163.08 397 THR A O 1
ATOM 2808 N N . ARG A 1 398 ? 120.187 64.104 112.360 1.00 161.13 398 ARG A N 1
ATOM 2809 C CA . ARG A 1 398 ? 121.307 64.444 111.438 1.00 161.13 398 ARG A CA 1
ATOM 2810 C C . ARG A 1 398 ? 122.606 64.561 112.240 1.00 161.13 398 ARG A C 1
ATOM 2811 O O . ARG A 1 398 ? 123.101 65.693 112.394 1.00 161.13 398 ARG A O 1
ATOM 2813 N N . ARG A 1 399 ? 123.155 63.434 112.694 1.00 164.73 399 ARG A N 1
ATOM 2814 C CA . ARG A 1 399 ? 124.367 63.462 113.558 1.00 164.73 399 ARG A CA 1
ATOM 2815 C C . ARG A 1 399 ? 125.553 64.085 112.814 1.00 164.73 399 ARG A C 1
ATOM 2816 O O . ARG A 1 399 ? 126.318 64.825 113.463 1.00 164.73 399 ARG A O 1
ATOM 2818 N N . GLY A 1 400 ? 125.702 63.813 111.514 1.00 167.99 400 GLY A N 1
ATOM 2819 C CA . GLY A 1 400 ? 126.891 64.291 110.778 1.00 167.99 400 GLY A CA 1
ATOM 2820 C C . GLY A 1 400 ? 127.023 65.805 110.761 1.00 167.99 400 GLY A C 1
ATOM 2821 O O . GLY A 1 400 ? 128.157 66.293 110.935 1.00 167.99 400 GLY A O 1
ATOM 2822 N N . GLY A 1 401 ? 125.920 66.529 110.559 1.00 162.33 401 GLY A N 1
ATOM 2823 C CA . GLY A 1 401 ? 125.994 68.000 110.457 1.00 162.33 401 GLY A CA 1
ATOM 2824 C C . GLY A 1 401 ? 126.337 68.665 111.780 1.00 162.33 401 GLY A C 1
ATOM 2825 O O . GLY A 1 401 ? 125.793 68.233 112.816 1.00 162.33 401 GLY A O 1
ATOM 2826 N N . PRO A 1 402 ? 127.210 69.698 111.807 1.00 156.22 402 PRO A N 1
ATOM 2827 C CA . PRO A 1 402 ? 127.509 70.442 113.040 1.00 156.22 402 PRO A CA 1
ATOM 2828 C C . PRO A 1 402 ? 126.338 71.312 113.522 1.00 156.22 402 PRO A C 1
ATOM 2829 O O . PRO A 1 402 ? 125.632 71.847 112.693 1.00 156.22 402 PRO A O 1
ATOM 2833 N N . VAL A 1 403 ? 126.175 71.449 114.841 1.00 150.67 403 VAL A N 1
ATOM 2834 C CA . VAL A 1 403 ? 125.084 72.287 115.425 1.00 150.67 403 VAL A CA 1
ATOM 2835 C C . VAL A 1 403 ? 125.341 73.759 115.076 1.00 150.67 403 VAL A C 1
ATOM 2836 O O . VAL A 1 403 ? 126.521 74.153 115.041 1.00 150.67 403 VAL A O 1
ATOM 2840 N N . PRO A 1 404 ? 124.306 74.586 114.798 1.00 144.73 404 PRO A N 1
ATOM 2841 C CA . PRO A 1 404 ? 124.510 75.982 114.385 1.00 144.73 404 PRO A CA 1
ATOM 2842 C C . PRO A 1 404 ? 125.231 76.861 115.418 1.00 144.73 404 PRO A C 1
ATOM 2843 O O . PRO A 1 404 ? 126.018 77.677 114.982 1.00 144.73 404 PRO A O 1
ATOM 2847 N N . THR A 1 405 ? 124.911 76.729 116.711 1.00 143.01 405 THR A N 1
ATOM 2848 C CA . THR A 1 405 ? 125.572 77.490 117.818 1.00 143.01 405 THR A CA 1
ATOM 2849 C C . THR A 1 405 ? 125.114 78.954 117.857 1.00 143.01 405 THR A C 1
ATOM 2850 O O . THR A 1 405 ? 125.734 79.733 118.604 1.00 143.01 405 THR A O 1
ATOM 2854 N N . GLY A 1 406 ? 124.085 79.315 117.090 1.00 134.34 406 GLY A N 1
ATOM 2855 C CA . GLY A 1 406 ? 123.544 80.687 117.141 1.00 134.34 406 GLY A CA 1
ATOM 2856 C C . GLY A 1 406 ? 122.152 80.746 116.547 1.00 134.34 406 GLY A C 1
ATOM 2857 O O . GLY A 1 406 ? 121.779 79.789 115.847 1.00 134.34 406 GLY A O 1
ATOM 2858 N N . PRO A 1 407 ? 121.352 81.807 116.784 1.00 125.01 407 PRO A N 1
ATOM 2859 C CA . PRO A 1 407 ? 120.056 81.925 116.118 1.00 125.01 407 PRO A CA 1
ATOM 2860 C C . PRO A 1 407 ? 120.293 82.053 114.605 1.00 125.01 407 PRO A C 1
ATOM 2861 O O . PRO A 1 407 ? 121.110 82.862 114.217 1.00 125.01 407 PRO A O 1
ATOM 2865 N N . THR A 1 408 ? 119.573 81.270 113.797 1.00 118.77 408 THR A N 1
ATOM 2866 C CA . THR A 1 408 ? 119.732 81.317 112.319 1.00 118.77 408 THR A CA 1
ATOM 2867 C C . THR A 1 408 ? 119.132 82.630 111.807 1.00 118.77 408 THR A C 1
ATOM 2868 O O . THR A 1 408 ? 118.039 82.994 112.272 1.00 118.77 408 THR A O 1
ATOM 2872 N N . PRO A 1 409 ? 119.789 83.356 110.878 1.00 113.21 409 PRO A N 1
ATOM 2873 C CA . PRO A 1 409 ? 119.231 84.589 110.328 1.00 113.21 409 PRO A CA 1
ATOM 2874 C C . PRO A 1 409 ? 118.068 84.379 109.350 1.00 113.21 409 PRO A C 1
ATOM 2875 O O . PRO A 1 409 ? 117.918 83.280 108.865 1.00 113.21 409 PRO A O 1
ATOM 2879 N N . SER A 1 410 ? 117.278 85.426 109.089 1.00 109.21 410 SER A N 1
ATOM 2880 C CA . SER A 1 410 ? 116.199 85.347 108.117 1.00 109.21 410 SER A CA 1
ATOM 2881 C C . SER A 1 410 ? 116.709 85.793 106.750 1.00 109.21 410 SER A C 1
ATOM 2882 O O . SER A 1 410 ? 117.898 86.048 106.561 1.00 109.21 410 SER A O 1
ATOM 2885 N N . LEU A 1 411 ? 115.809 85.897 105.774 1.00 104.42 411 LEU A N 1
ATOM 2886 C CA . LEU A 1 411 ? 116.222 86.261 104.425 1.00 104.42 411 LEU A CA 1
ATOM 2887 C C . LEU A 1 411 ? 116.616 87.725 104.306 1.00 104.42 411 LEU A C 1
ATOM 2888 O O . LEU A 1 411 ? 117.267 88.095 103.327 1.00 104.42 411 LEU A O 1
ATOM 2893 N N . ILE A 1 412 ? 116.235 88.567 105.266 1.00 100.36 412 ILE A N 1
ATOM 2894 C CA . ILE A 1 412 ? 116.549 89.990 105.224 1.00 100.36 412 ILE A CA 1
ATOM 2895 C C . ILE A 1 412 ? 116.422 90.551 106.632 1.00 100.36 412 ILE A C 1
ATOM 2896 O O . ILE A 1 412 ? 115.799 89.949 107.505 1.00 100.36 412 ILE A O 1
ATOM 2901 N N . THR A 1 413 ? 117.035 91.710 106.860 1.00 99.46 413 THR A N 1
ATOM 2902 C CA . THR A 1 413 ? 117.003 92.370 108.157 1.00 99.46 413 THR A CA 1
ATOM 2903 C C . THR A 1 413 ? 116.363 93.741 108.024 1.00 99.46 413 THR A C 1
ATOM 2904 O O . THR A 1 413 ? 116.496 94.401 106.994 1.00 99.46 413 THR A O 1
ATOM 2908 N N . TRP A 1 414 ? 115.679 94.179 109.082 1.00 98.02 414 TRP A N 1
ATOM 2909 C CA . TRP A 1 414 ? 114.971 95.453 109.005 1.00 98.02 414 TRP A CA 1
ATOM 2910 C C . TRP A 1 414 ? 115.924 96.634 108.917 1.00 98.02 414 TRP A C 1
ATOM 2911 O O . TRP A 1 414 ? 115.572 97.669 108.343 1.00 98.02 414 TRP A O 1
ATOM 2922 N N . LYS A 1 415 ? 117.121 96.510 109.485 1.00 99.13 415 LYS A N 1
ATOM 2923 C CA . LYS A 1 415 ? 118.093 97.589 109.377 1.00 99.13 415 LYS A CA 1
ATOM 2924 C C . LYS A 1 415 ? 118.456 97.852 107.925 1.00 99.13 415 LYS A C 1
ATOM 2925 O O . LYS A 1 415 ? 118.678 99.001 107.530 1.00 99.13 415 LYS A O 1
ATOM 2931 N N . PHE A 1 416 ? 118.531 96.799 107.116 1.00 99.55 416 PHE A N 1
ATOM 2932 C CA . PHE A 1 416 ? 118.811 96.978 105.698 1.00 99.55 416 PHE A CA 1
ATOM 2933 C C . PHE A 1 416 ? 117.697 97.755 105.014 1.00 99.55 416 PHE A C 1
ATOM 2934 O O . PHE A 1 416 ? 117.956 98.652 104.207 1.00 99.55 416 PHE A O 1
ATOM 2942 N N . ILE A 1 417 ? 116.444 97.427 105.324 1.00 95.71 417 ILE A N 1
ATOM 2943 C CA . ILE A 1 417 ? 115.325 98.126 104.703 1.00 95.71 417 ILE A CA 1
ATOM 2944 C C . ILE A 1 417 ? 115.284 99.583 105.136 1.00 95.71 417 ILE A C 1
ATOM 2945 O O . ILE A 1 417 ? 114.985 100.473 104.333 1.00 95.71 417 ILE A O 1
ATOM 2950 N N . GLN A 1 418 ? 115.583 99.856 106.404 1.00 98.89 418 GLN A N 1
ATOM 2951 C CA . GLN A 1 418 ? 115.503 101.232 106.880 1.00 98.89 418 GLN A CA 1
ATOM 2952 C C . GLN A 1 418 ? 116.511 102.131 106.183 1.00 98.89 418 GLN A C 1
ATOM 2953 O O . GLN A 1 418 ? 116.285 103.337 106.074 1.00 98.89 418 GLN A O 1
ATOM 2959 N N . THR A 1 419 ? 117.620 101.571 105.708 1.00 98.88 419 THR A N 1
ATOM 2960 C CA . THR A 1 419 ? 118.694 102.394 105.167 1.00 98.88 419 THR A CA 1
ATOM 2961 C C . THR A 1 419 ? 118.569 102.607 103.663 1.00 98.88 419 THR A C 1
ATOM 2962 O O . THR A 1 419 ? 119.012 103.636 103.147 1.00 98.88 419 THR A O 1
ATOM 2966 N N . LYS A 1 420 ? 117.985 101.654 102.941 1.00 98.59 420 LYS A N 1
ATOM 2967 C CA . LYS A 1 420 ? 118.031 101.675 101.485 1.00 98.59 420 LYS A CA 1
ATOM 2968 C C . LYS A 1 420 ? 116.769 102.208 100.825 1.00 98.59 420 LYS A C 1
ATOM 2969 O O . LYS A 1 420 ? 116.847 102.714 99.704 1.00 98.59 420 LYS A O 1
ATOM 2975 N N . VAL A 1 421 ? 115.617 102.105 101.464 1.00 97.99 421 VAL A N 1
ATOM 2976 C CA . VAL A 1 421 ? 114.382 102.579 100.832 1.00 97.99 421 VAL A CA 1
ATOM 2977 C C . VAL A 1 421 ? 114.386 104.103 100.799 1.00 97.99 421 VAL A C 1
ATOM 2978 O O . VAL A 1 421 ? 114.641 104.737 101.834 1.00 97.99 421 VAL A O 1
ATOM 2982 N N . PRO A 1 422 ? 114.134 104.737 99.655 1.00 101.39 422 PRO A N 1
ATOM 2983 C CA . PRO A 1 422 ? 113.973 106.196 99.624 1.00 101.39 422 PRO A CA 1
ATOM 2984 C C . PRO A 1 422 ? 112.568 106.579 100.055 1.00 101.39 422 PRO A C 1
ATOM 2985 O O . PRO A 1 422 ? 111.600 106.379 99.315 1.00 101.39 422 PRO A O 1
ATOM 2989 N N . TRP A 1 423 ? 112.452 107.151 101.247 1.00 98.62 423 TRP A N 1
ATOM 2990 C CA . TRP A 1 423 ? 111.147 107.306 101.869 1.00 98.62 423 TRP A CA 1
ATOM 2991 C C . TRP A 1 423 ? 110.388 108.540 101.403 1.00 98.62 423 TRP A C 1
ATOM 2992 O O . TRP A 1 423 ? 109.191 108.641 101.678 1.00 98.62 423 TRP A O 1
ATOM 3003 N N . GLY A 1 424 ? 111.033 109.471 100.701 1.00 103.89 424 GLY A N 1
ATOM 3004 C CA . GLY A 1 424 ? 110.311 110.625 100.192 1.00 103.89 424 GLY A CA 1
ATOM 3005 C C . GLY A 1 424 ? 109.385 110.303 99.040 1.00 103.89 424 GLY A C 1
ATOM 3006 O O . GLY A 1 424 ? 108.525 111.124 98.689 1.00 103.89 424 GLY A O 1
ATOM 3007 N N . LEU A 1 425 ? 109.548 109.127 98.437 1.00 103.46 425 LEU A N 1
ATOM 3008 C CA . LEU A 1 425 ? 108.629 108.708 97.392 1.00 103.46 425 LEU A CA 1
ATOM 3009 C C . LEU A 1 425 ? 107.212 108.615 97.922 1.00 103.46 425 LEU A C 1
ATOM 3010 O O . LEU A 1 425 ? 106.253 108.820 97.170 1.00 103.46 425 LEU A O 1
ATOM 3015 N N . VAL A 1 426 ? 107.063 108.334 99.217 1.00 101.20 426 VAL A N 1
ATOM 3016 C CA . VAL A 1 426 ? 105.745 108.358 99.839 1.00 101.20 426 VAL A CA 1
ATOM 3017 C C . VAL A 1 426 ? 105.078 109.697 99.585 1.00 101.20 426 VAL A C 1
ATOM 3018 O O . VAL A 1 426 ? 103.982 109.770 99.017 1.00 101.20 426 VAL A O 1
ATOM 3022 N N . PHE A 1 427 ? 105.759 110.780 99.959 1.00 99.43 427 PHE A N 1
ATOM 3023 C CA . PHE A 1 427 ? 105.184 112.106 99.794 1.00 99.43 427 PHE A CA 1
ATOM 3024 C C . PHE A 1 427 ? 104.982 112.445 98.328 1.00 99.43 427 PHE A C 1
ATOM 3025 O O . PHE A 1 427 ? 103.942 112.988 97.958 1.00 99.43 427 PHE A O 1
ATOM 3033 N N . LEU A 1 428 ? 105.942 112.106 97.470 1.00 100.15 428 LEU A N 1
ATOM 3034 C CA . LEU A 1 428 ? 105.815 112.496 96.066 1.00 100.15 428 LEU A CA 1
ATOM 3035 C C . LEU A 1 428 ? 104.609 111.823 95.401 1.00 100.15 428 LEU A C 1
ATOM 3036 O O . LEU A 1 428 ? 103.737 112.495 94.825 1.00 100.15 428 LEU A O 1
ATOM 3041 N N . LEU A 1 429 ? 104.520 110.496 95.497 1.00 103.70 429 LEU A N 1
ATOM 3042 C CA . LEU A 1 429 ? 103.436 109.790 94.819 1.00 103.70 429 LEU A CA 1
ATOM 3043 C C . LEU A 1 429 ? 102.085 110.071 95.472 1.00 103.70 429 LEU A C 1
ATOM 3044 O O . LEU A 1 429 ? 101.073 110.263 94.774 1.00 103.70 429 LEU A O 1
ATOM 3049 N N . GLY A 1 430 ? 102.037 110.110 96.804 1.00 107.98 430 GLY A N 1
ATOM 3050 C CA . GLY A 1 430 ? 100.799 110.480 97.454 1.00 107.98 430 GLY A CA 1
ATOM 3051 C C . GLY A 1 430 ? 100.353 111.877 97.083 1.00 107.98 430 GLY A C 1
ATOM 3052 O O . GLY A 1 430 ? 99.157 112.145 96.972 1.00 107.98 430 GLY A O 1
ATOM 3053 N N . GLY A 1 431 ? 101.303 112.794 96.912 1.00 106.40 431 GLY A N 1
ATOM 3054 C CA . GLY A 1 431 ? 100.949 114.122 96.462 1.00 106.40 431 GLY A CA 1
ATOM 3055 C C . GLY A 1 431 ? 100.315 114.098 95.094 1.00 106.40 431 GLY A C 1
ATOM 3056 O O . GLY A 1 431 ? 99.360 114.827 94.831 1.00 106.40 431 GLY A O 1
ATOM 3057 N N . GLY A 1 432 ? 100.825 113.245 94.208 1.00 108.61 432 GLY A N 1
ATOM 3058 C CA . GLY A 1 432 ? 100.167 113.086 92.919 1.00 108.61 432 GLY A CA 1
ATOM 3059 C C . GLY A 1 432 ? 98.714 112.664 93.060 1.00 108.61 432 GLY A C 1
ATOM 3060 O O . GLY A 1 432 ? 97.809 113.268 92.466 1.00 108.61 432 GLY A O 1
ATOM 3061 N N . PHE A 1 433 ? 98.467 111.641 93.881 1.00 109.45 433 PHE A N 1
ATOM 3062 C CA . PHE A 1 433 ? 97.094 111.157 94.051 1.00 109.45 433 PHE A CA 1
ATOM 3063 C C . PHE A 1 433 ? 96.190 112.232 94.650 1.00 109.45 433 PHE A C 1
ATOM 3064 O O . PHE A 1 433 ? 95.068 112.464 94.174 1.00 109.45 433 PHE A O 1
ATOM 3072 N N . ALA A 1 434 ? 96.663 112.892 95.705 1.00 108.25 434 ALA A N 1
ATOM 3073 C CA . ALA A 1 434 ? 95.850 113.897 96.377 1.00 108.25 434 ALA A CA 1
ATOM 3074 C C . ALA A 1 434 ? 95.570 115.073 95.462 1.00 108.25 434 ALA A C 1
ATOM 3075 O O . ALA A 1 434 ? 94.474 115.640 95.487 1.00 108.25 434 ALA A O 1
ATOM 3077 N N . LEU A 1 435 ? 96.553 115.462 94.654 1.00 107.78 435 LEU A N 1
ATOM 3078 C CA . LEU A 1 435 ? 96.357 116.567 93.730 1.00 107.78 435 LEU A CA 1
ATOM 3079 C C . LEU A 1 435 ? 95.291 116.230 92.702 1.00 107.78 435 LEU A C 1
ATOM 3080 O O . LEU A 1 435 ? 94.437 117.066 92.389 1.00 107.78 435 LEU A O 1
ATOM 3085 N N . ALA A 1 436 ? 95.307 115.002 92.181 1.00 110.25 436 ALA A N 1
ATOM 3086 C CA . ALA A 1 436 ? 94.270 114.610 91.230 1.00 110.25 436 ALA A CA 1
ATOM 3087 C C . ALA A 1 436 ? 92.886 114.654 91.869 1.00 110.25 436 ALA A C 1
ATOM 3088 O O . ALA A 1 436 ? 91.927 115.182 91.285 1.00 110.25 436 ALA A O 1
ATOM 3090 N N . GLU A 1 437 ? 92.762 114.106 93.079 1.00 115.66 437 GLU A N 1
ATOM 3091 C CA . GLU A 1 437 ? 91.455 114.083 93.733 1.00 115.66 437 GLU A CA 1
ATOM 3092 C C . GLU A 1 437 ? 90.959 115.491 94.042 1.00 115.66 437 GLU A C 1
ATOM 3093 O O . GLU A 1 437 ? 89.770 115.796 93.872 1.00 115.66 437 GLU A O 1
ATOM 3099 N N . GLY A 1 438 ? 91.851 116.362 94.506 1.00 112.22 438 GLY A N 1
ATOM 3100 C CA . GLY A 1 438 ? 91.458 117.734 94.761 1.00 112.22 438 GLY A CA 1
ATOM 3101 C C . GLY A 1 438 ? 91.060 118.461 93.496 1.00 112.22 438 GLY A C 1
ATOM 3102 O O . GLY A 1 438 ? 90.162 119.303 93.510 1.00 112.22 438 GLY A O 1
ATOM 3103 N N . SER A 1 439 ? 91.724 118.149 92.383 1.00 114.15 439 SER A N 1
ATOM 3104 C CA . SER A 1 439 ? 91.317 118.722 91.107 1.00 114.15 439 SER A CA 1
ATOM 3105 C C . SER A 1 439 ? 89.900 118.308 90.757 1.00 114.15 439 SER A C 1
ATOM 3106 O O . SER A 1 439 ? 89.116 119.121 90.258 1.00 114.15 439 SER A O 1
ATOM 3109 N N . LYS A 1 440 ? 89.553 117.044 90.998 1.00 115.80 440 LYS A N 1
ATOM 3110 C CA . LYS A 1 440 ? 88.179 116.620 90.738 1.00 115.80 440 LYS A CA 1
ATOM 3111 C C . LYS A 1 440 ? 87.191 117.372 91.617 1.00 115.80 440 LYS A C 1
ATOM 3112 O O . LYS A 1 440 ? 86.173 117.875 91.133 1.00 115.80 440 LYS A O 1
ATOM 3118 N N . GLN A 1 441 ? 87.470 117.454 92.918 1.00 116.91 441 GLN A N 1
ATOM 3119 C CA . GLN A 1 441 ? 86.472 118.011 93.829 1.00 116.91 441 GLN A CA 1
ATOM 3120 C C . GLN A 1 441 ? 86.323 119.518 93.678 1.00 116.91 441 GLN A C 1
ATOM 3121 O O . GLN A 1 441 ? 85.218 120.044 93.832 1.00 116.91 441 GLN A O 1
ATOM 3127 N N . SER A 1 442 ? 87.413 120.227 93.392 1.00 117.60 442 SER A N 1
ATOM 3128 C CA . SER A 1 442 ? 87.348 121.680 93.307 1.00 117.60 442 SER A CA 1
ATOM 3129 C C . SER A 1 442 ? 86.452 122.136 92.166 1.00 117.60 442 SER A C 1
ATOM 3130 O O . SER A 1 442 ? 85.716 123.118 92.298 1.00 117.60 442 SER A O 1
ATOM 3133 N N . GLY A 1 443 ? 86.500 121.437 91.041 1.00 118.33 443 GLY A N 1
ATOM 3134 C CA . GLY A 1 443 ? 85.834 121.868 89.834 1.00 118.33 443 GLY A CA 1
ATOM 3135 C C . GLY A 1 443 ? 86.758 122.353 88.744 1.00 118.33 443 GLY A C 1
ATOM 3136 O O . GLY A 1 443 ? 86.273 122.819 87.709 1.00 118.33 443 GLY A O 1
ATOM 3137 N N . MET A 1 444 ? 88.073 122.265 88.940 1.00 120.42 444 MET A N 1
ATOM 3138 C CA . MET A 1 444 ? 89.001 122.672 87.895 1.00 120.42 444 MET A CA 1
ATOM 3139 C C . MET A 1 444 ? 88.960 121.718 86.714 1.00 120.42 444 MET A C 1
ATOM 3140 O O . MET A 1 444 ? 89.139 122.143 85.567 1.00 120.42 444 MET A O 1
ATOM 3145 N N . ALA A 1 445 ? 88.725 120.432 86.973 1.00 121.31 445 ALA A N 1
ATOM 3146 C CA . ALA A 1 445 ? 88.718 119.453 85.896 1.00 121.31 445 ALA A CA 1
ATOM 3147 C C . ALA A 1 445 ? 87.637 119.765 84.874 1.00 121.31 445 ALA A C 1
ATOM 3148 O O . ALA A 1 445 ? 87.875 119.684 83.665 1.00 121.31 445 ALA A O 1
ATOM 3150 N N . LYS A 1 446 ? 86.442 120.128 85.335 1.00 121.95 446 LYS A N 1
ATOM 3151 C CA . LYS A 1 446 ? 85.382 120.463 84.395 1.00 121.95 446 LYS A CA 1
ATOM 3152 C C . LYS A 1 446 ? 85.710 121.725 83.615 1.00 121.95 446 LYS A C 1
ATOM 3153 O O . LYS A 1 446 ? 85.326 121.847 82.449 1.00 121.95 446 LYS A O 1
ATOM 3159 N N . LEU A 1 447 ? 86.420 122.668 84.231 1.00 122.64 447 LEU A N 1
ATOM 3160 C CA . LEU A 1 447 ? 86.849 123.862 83.512 1.00 122.64 447 LEU A CA 1
ATOM 3161 C C . LEU A 1 447 ? 87.814 123.507 82.388 1.00 122.64 447 LEU A C 1
ATOM 3162 O O . LEU A 1 447 ? 87.653 123.951 81.242 1.00 122.64 447 LEU A O 1
ATOM 3167 N N . ILE A 1 448 ? 88.824 122.694 82.700 1.00 124.49 448 ILE A N 1
ATOM 3168 C CA . ILE A 1 448 ? 89.760 122.249 81.674 1.00 124.49 448 ILE A CA 1
ATOM 3169 C C . ILE A 1 448 ? 89.018 121.520 80.566 1.00 124.49 448 ILE A C 1
ATOM 3170 O O . ILE A 1 448 ? 89.297 121.716 79.380 1.00 124.49 448 ILE A O 1
ATOM 3175 N N . GLY A 1 449 ? 88.055 120.676 80.934 1.00 127.68 449 GLY A N 1
ATOM 3176 C CA . GLY A 1 449 ? 87.300 119.952 79.925 1.00 127.68 449 GLY A CA 1
ATOM 3177 C C . GLY A 1 449 ? 86.508 120.871 79.018 1.00 127.68 449 GLY A C 1
ATOM 3178 O O . GLY A 1 449 ? 86.535 120.732 77.795 1.00 127.68 449 GLY A O 1
ATOM 3179 N N . ASN A 1 450 ? 85.799 121.835 79.605 1.00 132.98 450 ASN A N 1
ATOM 3180 C CA . ASN A 1 450 ? 85.033 122.780 78.807 1.00 132.98 450 ASN A CA 1
ATOM 3181 C C . ASN A 1 450 ? 85.922 123.658 77.947 1.00 132.98 450 ASN A C 1
ATOM 3182 O O . ASN A 1 450 ? 85.437 124.247 76.978 1.00 132.98 450 ASN A O 1
ATOM 3187 N N . ALA A 1 451 ? 87.203 123.779 78.291 1.00 133.38 451 ALA A N 1
ATOM 3188 C CA . ALA A 1 451 ? 88.100 124.565 77.452 1.00 133.38 451 ALA A CA 1
ATOM 3189 C C . ALA A 1 451 ? 88.203 123.990 76.042 1.00 133.38 451 ALA A C 1
ATOM 3190 O O . ALA A 1 451 ? 88.212 124.740 75.061 1.00 133.38 451 ALA A O 1
ATOM 3192 N N . LEU A 1 452 ? 88.271 122.664 75.918 1.00 135.30 452 LEU A N 1
ATOM 3193 C CA . LEU A 1 452 ? 88.548 122.028 74.632 1.00 135.30 452 LEU A CA 1
ATOM 3194 C C . LEU A 1 452 ? 87.419 122.155 73.620 1.00 135.30 452 LEU A C 1
ATOM 3195 O O . LEU A 1 452 ? 87.661 121.922 72.433 1.00 135.30 452 LEU A O 1
ATOM 3200 N N . ILE A 1 453 ? 86.206 122.504 74.047 1.00 138.56 453 ILE A N 1
ATOM 3201 C CA . ILE A 1 453 ? 85.060 122.467 73.142 1.00 138.56 453 ILE A CA 1
ATOM 3202 C C . ILE A 1 453 ? 85.271 123.381 71.943 1.00 138.56 453 ILE A C 1
ATOM 3203 O O . ILE A 1 453 ? 84.798 123.088 70.838 1.00 138.56 453 ILE A O 1
ATOM 3208 N N . GLY A 1 454 ? 86.010 124.473 72.120 1.00 141.32 454 GLY A N 1
ATOM 3209 C CA . GLY A 1 454 ? 86.191 125.434 71.049 1.00 141.32 454 GLY A CA 1
ATOM 3210 C C . GLY A 1 454 ? 86.970 124.926 69.853 1.00 141.32 454 GLY A C 1
ATOM 3211 O O . GLY A 1 454 ? 86.984 125.603 68.820 1.00 141.32 454 GLY A O 1
ATOM 3212 N N . LEU A 1 455 ? 87.608 123.762 69.959 1.00 141.22 455 LEU A N 1
ATOM 3213 C CA . LEU A 1 455 ? 88.454 123.242 68.893 1.00 141.22 455 LEU A CA 1
ATOM 3214 C C . LEU A 1 455 ? 87.677 122.525 67.799 1.00 141.22 455 LEU A C 1
ATOM 3215 O O . LEU A 1 455 ? 88.282 121.784 67.019 1.00 141.22 455 LEU A O 1
ATOM 3220 N N . LYS A 1 456 ? 86.363 122.718 67.714 1.00 142.01 456 LYS A N 1
ATOM 3221 C CA . LYS A 1 456 ? 85.580 122.039 66.691 1.00 142.01 456 LYS A CA 1
ATOM 3222 C C . LYS A 1 456 ? 85.768 122.642 65.307 1.00 142.01 456 LYS A C 1
ATOM 3223 O O . LYS A 1 456 ? 85.457 121.984 64.311 1.00 142.01 456 LYS A O 1
ATOM 3229 N N . VAL A 1 457 ? 86.259 123.879 65.219 1.00 143.59 457 VAL A N 1
ATOM 3230 C CA . VAL A 1 457 ? 86.309 124.568 63.938 1.00 143.59 457 VAL A CA 1
ATOM 3231 C C . VAL A 1 457 ? 87.379 124.008 63.009 1.00 143.59 457 VAL A C 1
ATOM 3232 O O . VAL A 1 457 ? 87.316 124.235 61.797 1.00 143.59 457 VAL A O 1
ATOM 3236 N N . LEU A 1 458 ? 88.361 123.286 63.538 1.00 143.03 458 LEU A N 1
ATOM 3237 C CA . LEU A 1 458 ? 89.484 122.853 62.725 1.00 143.03 458 LEU A CA 1
ATOM 3238 C C . LEU A 1 458 ? 89.095 121.684 61.819 1.00 143.03 458 LEU A C 1
ATOM 3239 O O . LEU A 1 458 ? 88.141 120.956 62.104 1.00 143.03 458 LEU A O 1
ATOM 3244 N N . PRO A 1 459 ? 89.819 121.487 60.718 1.00 142.13 459 PRO A N 1
ATOM 3245 C CA . PRO A 1 459 ? 89.630 120.277 59.909 1.00 142.13 459 PRO A CA 1
ATOM 3246 C C . PRO A 1 459 ? 90.076 119.037 60.669 1.00 142.13 459 PRO A C 1
ATOM 3247 O O . PRO A 1 459 ? 90.657 119.107 61.751 1.00 142.13 459 PRO A O 1
ATOM 3251 N N . ASN A 1 460 ? 89.807 117.876 60.068 1.00 141.54 460 ASN A N 1
ATOM 3252 C CA . ASN A 1 460 ? 89.957 116.615 60.788 1.00 141.54 460 ASN A CA 1
ATOM 3253 C C . ASN A 1 460 ? 91.411 116.337 61.155 1.00 141.54 460 ASN A C 1
ATOM 3254 O O . ASN A 1 460 ? 91.721 116.024 62.310 1.00 141.54 460 ASN A O 1
ATOM 3259 N N . SER A 1 461 ? 92.316 116.429 60.181 1.00 136.11 461 SER A N 1
ATOM 3260 C CA . SER A 1 461 ? 93.714 116.099 60.438 1.00 136.11 461 SER A CA 1
ATOM 3261 C C . SER A 1 461 ? 94.320 117.032 61.480 1.00 136.11 461 SER A C 1
ATOM 3262 O O . SER A 1 461 ? 94.982 116.587 62.431 1.00 136.11 461 SER A O 1
ATOM 3265 N N . VAL A 1 462 ? 94.098 118.336 61.317 1.00 133.67 462 VAL A N 1
ATOM 3266 C CA . VAL A 1 462 ? 94.600 119.300 62.287 1.00 133.67 462 VAL A CA 1
ATOM 3267 C C . VAL A 1 462 ? 93.982 119.039 63.650 1.00 133.67 462 VAL A C 1
ATOM 3268 O O . VAL A 1 462 ? 94.643 119.175 64.686 1.00 133.67 462 VAL A O 1
ATOM 3272 N N . LEU A 1 463 ? 92.705 118.657 63.670 1.00 131.39 463 LEU A N 1
ATOM 3273 C CA . LEU A 1 463 ? 92.042 118.351 64.930 1.00 131.39 463 LEU A CA 1
ATOM 3274 C C . LEU A 1 463 ? 92.731 117.198 65.641 1.00 131.39 463 LEU A C 1
ATOM 3275 O O . LEU A 1 463 ? 92.986 117.259 66.850 1.00 131.39 463 LEU A O 1
ATOM 3280 N N . LEU A 1 464 ? 93.046 116.137 64.901 1.00 126.79 464 LEU A N 1
ATOM 3281 C CA . LEU A 1 464 ? 93.720 114.992 65.500 1.00 126.79 464 LEU A CA 1
ATOM 3282 C C . LEU A 1 464 ? 95.076 115.393 66.062 1.00 126.79 464 LEU A C 1
ATOM 3283 O O . LEU A 1 464 ? 95.435 115.025 67.191 1.00 126.79 464 LEU A O 1
ATOM 3288 N N . LEU A 1 465 ? 95.839 116.167 65.290 1.00 123.07 465 LEU A N 1
ATOM 3289 C CA . LEU A 1 465 ? 97.158 116.574 65.759 1.00 123.07 465 LEU A CA 1
ATOM 3290 C C . LEU A 1 465 ? 97.059 117.411 67.029 1.00 123.07 465 LEU A C 1
ATOM 3291 O O . LEU A 1 465 ? 97.811 117.194 67.990 1.00 123.07 465 LEU A O 1
ATOM 3296 N N . VAL A 1 466 ? 96.125 118.360 67.060 1.00 123.39 466 VAL A N 1
ATOM 3297 C CA . VAL A 1 466 ? 95.998 119.229 68.224 1.00 123.39 466 VAL A CA 1
ATOM 3298 C C . VAL A 1 466 ? 95.546 118.433 69.439 1.00 123.39 466 VAL A C 1
ATOM 3299 O O . VAL A 1 466 ? 95.996 118.684 70.563 1.00 123.39 466 VAL A O 1
ATOM 3303 N N . VAL A 1 467 ? 94.656 117.460 69.241 1.00 119.18 467 VAL A N 1
ATOM 3304 C CA . VAL A 1 467 ? 94.194 116.647 70.361 1.00 119.18 467 VAL A CA 1
ATOM 3305 C C . VAL A 1 467 ? 95.354 115.868 70.962 1.00 119.18 467 VAL A C 1
ATOM 3306 O O . VAL A 1 467 ? 95.518 115.804 72.189 1.00 119.18 467 VAL A O 1
ATOM 3310 N N . ILE A 1 468 ? 96.185 115.271 70.107 1.00 115.27 468 ILE A N 1
ATOM 3311 C CA . ILE A 1 468 ? 97.337 114.533 70.618 1.00 115.27 468 ILE A CA 1
ATOM 3312 C C . ILE A 1 468 ? 98.269 115.462 71.384 1.00 115.27 468 ILE A C 1
ATOM 3313 O O . ILE A 1 468 ? 98.761 115.120 72.470 1.00 115.27 468 ILE A O 1
ATOM 3318 N N . LEU A 1 469 ? 98.524 116.653 70.836 1.00 116.65 469 LEU A N 1
ATOM 3319 C CA . LEU A 1 469 ? 99.421 117.590 71.506 1.00 116.65 469 LEU A CA 1
ATOM 3320 C C . LEU A 1 469 ? 98.890 117.984 72.877 1.00 116.65 469 LEU A C 1
ATOM 3321 O O . LEU A 1 469 ? 99.646 118.031 73.855 1.00 116.65 469 LEU A O 1
ATOM 3326 N N . VAL A 1 470 ? 97.592 118.269 72.968 1.00 113.61 470 VAL A N 1
ATOM 3327 C CA . VAL A 1 470 ? 97.006 118.666 74.243 1.00 113.61 470 VAL A CA 1
ATOM 3328 C C . VAL A 1 470 ? 97.107 117.536 75.256 1.00 113.61 470 VAL A C 1
ATOM 3329 O O . VAL A 1 470 ? 97.456 117.758 76.422 1.00 113.61 470 VAL A O 1
ATOM 3333 N N . ALA A 1 471 ? 96.804 116.307 74.834 1.00 111.30 471 ALA A N 1
ATOM 3334 C CA . ALA A 1 471 ? 96.885 115.190 75.769 1.00 111.30 471 ALA A CA 1
ATOM 3335 C C . ALA A 1 471 ? 98.298 115.025 76.303 1.00 111.30 471 ALA A C 1
ATOM 3336 O O . ALA A 1 471 ? 98.499 114.854 77.513 1.00 111.30 471 ALA A O 1
ATOM 3338 N N . VAL A 1 472 ? 99.293 115.101 75.418 1.00 111.04 472 VAL A N 1
ATOM 3339 C CA . VAL A 1 472 ? 100.676 114.940 75.857 1.00 111.04 472 VAL A CA 1
ATOM 3340 C C . VAL A 1 472 ? 101.071 116.062 76.806 1.00 111.04 472 VAL A C 1
ATOM 3341 O O . VAL A 1 472 ? 101.779 115.835 77.792 1.00 111.04 472 VAL A O 1
ATOM 3345 N N . PHE A 1 473 ? 100.631 117.290 76.527 1.00 112.14 473 PHE A N 1
ATOM 3346 C CA . PHE A 1 473 ? 100.996 118.404 77.396 1.00 112.14 473 PHE A CA 1
ATOM 3347 C C . PHE A 1 473 ? 100.407 118.237 78.790 1.00 112.14 473 PHE A C 1
ATOM 3348 O O . PHE A 1 473 ? 101.110 118.387 79.793 1.00 112.14 473 PHE A O 1
ATOM 3356 N N . LEU A 1 474 ? 99.115 117.921 78.876 1.00 110.36 474 LEU A N 1
ATOM 3357 C CA . LEU A 1 474 ? 98.493 117.806 80.194 1.00 110.36 474 LEU A CA 1
ATOM 3358 C C . LEU A 1 474 ? 99.000 116.600 80.973 1.00 110.36 474 LEU A C 1
ATOM 3359 O O . LEU A 1 474 ? 99.089 116.656 82.203 1.00 110.36 474 LEU A O 1
ATOM 3364 N N . THR A 1 475 ? 99.340 115.501 80.300 1.00 112.06 475 THR A N 1
ATOM 3365 C CA . THR A 1 475 ? 99.740 114.331 81.074 1.00 112.06 475 THR A CA 1
ATOM 3366 C C . THR A 1 475 ? 101.071 114.511 81.788 1.00 112.06 475 THR A C 1
ATOM 3367 O O . THR A 1 475 ? 101.441 113.647 82.587 1.00 112.06 475 THR A O 1
ATOM 3371 N N . ALA A 1 476 ? 101.800 115.593 81.514 1.00 110.19 476 ALA A N 1
ATOM 3372 C CA . ALA A 1 476 ? 103.125 115.763 82.095 1.00 110.19 476 ALA A CA 1
ATOM 3373 C C . ALA A 1 476 ? 103.067 116.182 83.556 1.00 110.19 476 ALA A C 1
ATOM 3374 O O . ALA A 1 476 ? 104.024 115.948 84.298 1.00 110.19 476 ALA A O 1
ATOM 3376 N N . PHE A 1 477 ? 101.975 116.807 83.988 1.00 110.97 477 PHE A N 1
ATOM 3377 C CA . PHE A 1 477 ? 101.869 117.330 85.343 1.00 110.97 477 PHE A CA 1
ATOM 3378 C C . PHE A 1 477 ? 100.888 116.559 86.215 1.00 110.97 477 PHE A C 1
ATOM 3379 O O . PHE A 1 477 ? 100.566 117.021 87.311 1.00 110.97 477 PHE A O 1
ATOM 3387 N N . SER A 1 478 ? 100.401 115.405 85.771 1.00 118.36 478 SER A N 1
ATOM 3388 C CA . SER A 1 478 ? 99.361 114.711 86.514 1.00 118.36 478 SER A CA 1
ATOM 3389 C C . SER A 1 478 ? 99.442 113.216 86.260 1.00 118.36 478 SER A C 1
ATOM 3390 O O . SER A 1 478 ? 100.196 112.745 85.407 1.00 118.36 478 SER A O 1
ATOM 3393 N N . SER A 1 479 ? 98.649 112.472 87.023 1.00 118.09 479 SER A N 1
ATOM 3394 C CA . SER A 1 479 ? 98.514 111.045 86.796 1.00 118.09 479 SER A CA 1
ATOM 3395 C C . SER A 1 479 ? 97.781 110.788 85.489 1.00 118.09 479 SER A C 1
ATOM 3396 O O . SER A 1 479 ? 96.985 111.606 85.027 1.00 118.09 479 SER A O 1
ATOM 3399 N N . ASN A 1 480 ? 98.057 109.631 84.892 1.00 114.72 480 ASN A N 1
ATOM 3400 C CA . ASN A 1 480 ? 97.506 109.335 83.576 1.00 114.72 480 ASN A CA 1
ATOM 3401 C C . ASN A 1 480 ? 96.002 109.101 83.640 1.00 114.72 480 ASN A C 1
ATOM 3402 O O . ASN A 1 480 ? 95.256 109.562 82.765 1.00 114.72 480 ASN A O 1
ATOM 3407 N N . VAL A 1 481 ? 95.539 108.401 84.674 1.00 112.19 481 VAL A N 1
ATOM 3408 C CA . VAL A 1 481 ? 94.123 108.066 84.775 1.00 112.19 481 VAL A CA 1
ATOM 3409 C C . VAL A 1 481 ? 93.280 109.327 84.878 1.00 112.19 481 VAL A C 1
ATOM 3410 O O . VAL A 1 481 ? 92.205 109.424 84.273 1.00 112.19 481 VAL A O 1
ATOM 3414 N N . ALA A 1 482 ? 93.744 110.308 85.650 1.00 114.24 482 ALA A N 1
ATOM 3415 C CA . ALA A 1 482 ? 92.990 111.545 85.796 1.00 114.24 482 ALA A CA 1
ATOM 3416 C C . ALA A 1 482 ? 92.858 112.272 84.467 1.00 114.24 482 ALA A C 1
ATOM 3417 O O . ALA A 1 482 ? 91.781 112.779 84.132 1.00 114.24 482 ALA A O 1
ATOM 3419 N N . ILE A 1 483 ? 93.940 112.332 83.692 1.00 113.49 483 ILE A N 1
ATOM 3420 C CA . ILE A 1 483 ? 93.882 113.009 82.402 1.00 113.49 483 ILE A CA 1
ATOM 3421 C C . ILE A 1 483 ? 92.923 112.288 81.469 1.00 113.49 483 ILE A C 1
ATOM 3422 O O . ILE A 1 483 ? 92.154 112.920 80.731 1.00 113.49 483 ILE A O 1
ATOM 3427 N N . ALA A 1 484 ? 92.960 110.955 81.473 1.00 115.30 484 ALA A N 1
ATOM 3428 C CA . ALA A 1 484 ? 92.024 110.205 80.644 1.00 115.30 484 ALA A CA 1
ATOM 3429 C C . ALA A 1 484 ? 90.588 110.529 81.025 1.00 115.30 484 ALA A C 1
ATOM 3430 O O . ALA A 1 484 ? 89.749 110.819 80.162 1.00 115.30 484 ALA A O 1
ATOM 3432 N N . ASN A 1 485 ? 90.296 110.513 82.328 1.00 115.63 485 ASN A N 1
ATOM 3433 C CA . ASN A 1 485 ? 88.946 110.804 82.793 1.00 115.63 485 ASN A CA 1
ATOM 3434 C C . ASN A 1 485 ? 88.518 112.208 82.401 1.00 115.63 485 ASN A C 1
ATOM 3435 O O . ASN A 1 485 ? 87.343 112.450 82.109 1.00 115.63 485 ASN A O 1
ATOM 3440 N N . ILE A 1 486 ? 89.455 113.152 82.400 1.00 115.67 486 ILE A N 1
ATOM 3441 C CA . ILE A 1 486 ? 89.116 114.521 82.033 1.00 115.67 486 ILE A CA 1
ATOM 3442 C C . ILE A 1 486 ? 88.773 114.615 80.554 1.00 115.67 486 ILE A C 1
ATOM 3443 O O . ILE A 1 486 ? 87.772 115.231 80.176 1.00 115.67 486 ILE A O 1
ATOM 3448 N N . ILE A 1 487 ? 89.591 114.014 79.692 1.00 117.54 487 ILE A N 1
ATOM 3449 C CA . ILE A 1 487 ? 89.519 114.390 78.282 1.00 117.54 487 ILE A CA 1
ATOM 3450 C C . ILE A 1 487 ? 88.675 113.453 77.424 1.00 117.54 487 ILE A C 1
ATOM 3451 O O . ILE A 1 487 ? 88.156 113.877 76.388 1.00 117.54 487 ILE A O 1
ATOM 3456 N N . ILE A 1 488 ? 88.531 112.181 77.806 1.00 119.16 488 ILE A N 1
ATOM 3457 C CA . ILE A 1 488 ? 87.845 111.232 76.924 1.00 119.16 488 ILE A CA 1
ATOM 3458 C C . ILE A 1 488 ? 86.371 111.569 76.711 1.00 119.16 488 ILE A C 1
ATOM 3459 O O . ILE A 1 488 ? 85.930 111.602 75.549 1.00 119.16 488 ILE A O 1
ATOM 3464 N N . PRO A 1 489 ? 85.559 111.806 77.750 1.00 119.71 489 PRO A N 1
ATOM 3465 C CA . PRO A 1 489 ? 84.129 112.062 77.497 1.00 119.71 489 PRO A CA 1
ATOM 3466 C C . PRO A 1 489 ? 83.866 113.263 76.608 1.00 119.71 489 PRO A C 1
ATOM 3467 O O . PRO A 1 489 ? 82.953 113.237 75.766 1.00 119.71 489 PRO A O 1
ATOM 3471 N N . VAL A 1 490 ? 84.651 114.324 76.781 1.00 124.26 490 VAL A N 1
ATOM 3472 C CA . VAL A 1 490 ? 84.493 115.505 75.944 1.00 124.26 490 VAL A CA 1
ATOM 3473 C C . VAL A 1 490 ? 84.766 115.156 74.492 1.00 124.26 490 VAL A C 1
ATOM 3474 O O . VAL A 1 490 ? 84.067 115.619 73.584 1.00 124.26 490 VAL A O 1
ATOM 3478 N N . LEU A 1 491 ? 85.784 114.332 74.251 1.00 124.76 491 LEU A N 1
ATOM 3479 C CA . LEU A 1 491 ? 86.070 113.894 72.892 1.00 124.76 491 LEU A CA 1
ATOM 3480 C C . LEU A 1 491 ? 84.915 113.088 72.321 1.00 124.76 491 LEU A C 1
ATOM 3481 O O . LEU A 1 491 ? 84.579 113.228 71.143 1.00 124.76 491 LEU A O 1
ATOM 3486 N N . ALA A 1 492 ? 84.298 112.233 73.137 1.00 129.20 492 ALA A N 1
ATOM 3487 C CA . ALA A 1 492 ? 83.160 111.461 72.646 1.00 129.20 492 ALA A CA 1
ATOM 3488 C C . ALA A 1 492 ? 82.027 112.376 72.196 1.00 129.20 492 ALA A C 1
ATOM 3489 O O . ALA A 1 492 ? 81.499 112.244 71.080 1.00 129.20 492 ALA A O 1
ATOM 3491 N N . GLU A 1 493 ? 81.646 113.323 73.055 1.00 135.49 493 GLU A N 1
ATOM 3492 C CA . GLU A 1 493 ? 80.557 114.229 72.700 1.00 135.49 493 GLU A CA 1
ATOM 3493 C C . GLU A 1 493 ? 80.913 115.067 71.480 1.00 135.49 493 GLU A C 1
ATOM 3494 O O . GLU A 1 493 ? 80.076 115.279 70.594 1.00 135.49 493 GLU A O 1
ATOM 3500 N N . MET A 1 494 ? 82.155 115.544 71.414 1.00 139.42 494 MET A N 1
ATOM 3501 C CA . MET A 1 494 ? 82.588 116.334 70.270 1.00 139.42 494 MET A CA 1
ATOM 3502 C C . MET A 1 494 ? 82.501 115.532 68.984 1.00 139.42 494 MET A C 1
ATOM 3503 O O . MET A 1 494 ? 82.043 116.041 67.955 1.00 139.42 494 MET A O 1
ATOM 3508 N N . SER A 1 495 ? 82.933 114.272 69.023 1.00 137.65 495 SER A N 1
ATOM 3509 C CA . SER A 1 495 ? 82.878 113.435 67.832 1.00 137.65 495 SER A CA 1
ATOM 3510 C C . SER A 1 495 ? 81.445 113.238 67.376 1.00 137.65 495 SER A C 1
ATOM 3511 O O . SER A 1 495 ? 81.160 113.275 66.175 1.00 137.65 495 SER A O 1
ATOM 3514 N N . LEU A 1 496 ? 80.525 113.026 68.318 1.00 140.52 496 LEU A N 1
ATOM 3515 C CA . LEU A 1 496 ? 79.120 112.939 67.925 1.00 140.52 496 LEU A CA 1
ATOM 3516 C C . LEU A 1 496 ? 78.646 114.235 67.282 1.00 140.52 496 LEU A C 1
ATOM 3517 O O . LEU A 1 496 ? 77.918 114.211 66.285 1.00 140.52 496 LEU A O 1
ATOM 3522 N N . ALA A 1 497 ? 79.054 115.377 67.833 1.00 141.78 497 ALA A N 1
ATOM 3523 C CA . ALA A 1 497 ? 78.582 116.652 67.305 1.00 141.78 497 ALA A CA 1
ATOM 3524 C C . ALA A 1 497 ? 79.167 116.964 65.934 1.00 141.78 497 ALA A C 1
ATOM 3525 O O . ALA A 1 497 ? 78.532 117.663 65.138 1.00 141.78 497 ALA A O 1
ATOM 3527 N N . ILE A 1 498 ? 80.370 116.467 65.639 1.00 143.88 498 ILE A N 1
ATOM 3528 C CA . ILE A 1 498 ? 81.105 116.875 64.447 1.00 143.88 498 ILE A CA 1
ATOM 3529 C C . ILE A 1 498 ? 80.995 115.861 63.314 1.00 143.88 498 ILE A C 1
ATOM 3530 O O . ILE A 1 498 ? 81.556 116.086 62.234 1.00 143.88 498 ILE A O 1
ATOM 3535 N N . GLU A 1 499 ? 80.277 114.758 63.524 1.00 147.79 499 GLU A N 1
ATOM 3536 C CA . GLU A 1 499 ? 80.044 113.735 62.502 1.00 147.79 499 GLU A CA 1
ATOM 3537 C C . GLU A 1 499 ? 81.344 113.067 62.047 1.00 147.79 499 GLU A C 1
ATOM 3538 O O . GLU A 1 499 ? 81.735 113.134 60.882 1.00 147.79 499 GLU A O 1
ATOM 3544 N N . ILE A 1 500 ? 82.018 112.418 63.000 1.00 141.36 500 ILE A N 1
ATOM 3545 C CA . ILE A 1 500 ? 83.129 111.520 62.712 1.00 141.36 500 ILE A CA 1
ATOM 3546 C C . ILE A 1 500 ? 83.004 110.295 63.607 1.00 141.36 500 ILE A C 1
ATOM 3547 O O . ILE A 1 500 ? 82.308 110.308 64.622 1.00 141.36 500 ILE A O 1
ATOM 3552 N N . HIS A 1 501 ? 83.684 109.229 63.217 1.00 136.77 501 HIS A N 1
ATOM 3553 C CA . HIS A 1 501 ? 83.658 108.003 64.005 1.00 136.77 501 HIS A CA 1
ATOM 3554 C C . HIS A 1 501 ? 84.380 108.226 65.329 1.00 136.77 501 HIS A C 1
ATOM 3555 O O . HIS A 1 501 ? 85.528 108.681 65.331 1.00 136.77 501 HIS A O 1
ATOM 3562 N N . PRO A 1 502 ? 83.751 107.925 66.465 1.00 131.56 502 PRO A N 1
ATOM 3563 C CA . PRO A 1 502 ? 84.366 108.267 67.759 1.00 131.56 502 PRO A CA 1
ATOM 3564 C C . PRO A 1 502 ? 85.721 107.628 67.999 1.00 131.56 502 PRO A C 1
ATOM 3565 O O . PRO A 1 502 ? 86.597 108.255 68.610 1.00 131.56 502 PRO A O 1
ATOM 3569 N N . LEU A 1 503 ? 85.920 106.391 67.546 1.00 128.77 503 LEU A N 1
ATOM 3570 C CA . LEU A 1 503 ? 87.200 105.729 67.765 1.00 128.77 503 LEU A CA 1
ATOM 3571 C C . LEU A 1 503 ? 88.338 106.520 67.141 1.00 128.77 503 LEU A C 1
ATOM 3572 O O . LEU A 1 503 ? 89.435 106.598 67.709 1.00 128.77 503 LEU A O 1
ATOM 3577 N N . TYR A 1 504 ? 88.067 107.151 65.995 1.00 129.73 504 TYR A N 1
ATOM 3578 C CA . TYR A 1 504 ? 89.081 107.872 65.238 1.00 129.73 504 TYR A CA 1
ATOM 3579 C C . TYR A 1 504 ? 89.807 108.893 66.093 1.00 129.73 504 TYR A C 1
ATOM 3580 O O . TYR A 1 504 ? 91.004 109.123 65.903 1.00 129.73 504 TYR A O 1
ATOM 3589 N N . LEU A 1 505 ? 89.107 109.512 67.038 1.00 126.15 505 LEU A N 1
ATOM 3590 C CA . LEU A 1 505 ? 89.736 110.414 67.989 1.00 126.15 505 LEU A CA 1
ATOM 3591 C C . LEU A 1 505 ? 90.065 109.753 69.313 1.00 126.15 505 LEU A C 1
ATOM 3592 O O . LEU A 1 505 ? 91.063 110.117 69.938 1.00 126.15 505 LEU A O 1
ATOM 3597 N N . ILE A 1 506 ? 89.254 108.794 69.760 1.00 122.57 506 ILE A N 1
ATOM 3598 C CA . ILE A 1 506 ? 89.425 108.265 71.108 1.00 122.57 506 ILE A CA 1
ATOM 3599 C C . ILE A 1 506 ? 90.709 107.457 71.218 1.00 122.57 506 ILE A C 1
ATOM 3600 O O . ILE A 1 506 ? 91.474 107.614 72.175 1.00 122.57 506 ILE A O 1
ATOM 3605 N N . LEU A 1 507 ? 90.968 106.578 70.254 1.00 121.55 507 LEU A N 1
ATOM 3606 C CA . LEU A 1 507 ? 92.122 105.691 70.391 1.00 121.55 507 LEU A CA 1
ATOM 3607 C C . LEU A 1 507 ? 93.447 106.442 70.428 1.00 121.55 507 LEU A C 1
ATOM 3608 O O . LEU A 1 507 ? 94.243 106.197 71.353 1.00 121.55 507 LEU A O 1
ATOM 3613 N N . PRO A 1 508 ? 93.753 107.350 69.494 1.00 120.27 508 PRO A N 1
ATOM 3614 C CA . PRO A 1 508 ? 95.038 108.056 69.584 1.00 120.27 508 PRO A CA 1
ATOM 3615 C C . PRO A 1 508 ? 95.214 108.840 70.868 1.00 120.27 508 PRO A C 1
ATOM 3616 O O . PRO A 1 508 ? 96.289 108.782 71.469 1.00 120.27 508 PRO A O 1
ATOM 3620 N N . ALA A 1 509 ? 94.189 109.563 71.319 1.00 116.72 509 ALA A N 1
ATOM 3621 C CA . ALA A 1 509 ? 94.328 110.331 72.552 1.00 116.72 509 ALA A CA 1
ATOM 3622 C C . ALA A 1 509 ? 94.481 109.415 73.758 1.00 116.72 509 ALA A C 1
ATOM 3623 O O . ALA A 1 509 ? 95.293 109.684 74.654 1.00 116.72 509 ALA A O 1
ATOM 3625 N N . GLY A 1 510 ? 93.712 108.331 73.797 1.00 115.52 510 GLY A N 1
ATOM 3626 C CA . GLY A 1 510 ? 93.839 107.392 74.895 1.00 115.52 510 GLY A CA 1
ATOM 3627 C C . GLY A 1 510 ? 95.232 106.808 74.994 1.00 115.52 510 GLY A C 1
ATOM 3628 O O . GLY A 1 510 ? 95.773 106.654 76.090 1.00 115.52 510 GLY A O 1
ATOM 3629 N N . LEU A 1 511 ? 95.833 106.472 73.854 1.00 114.79 511 LEU A N 1
ATOM 3630 C CA . LEU A 1 511 ? 97.214 106.008 73.891 1.00 114.79 511 LEU A CA 1
ATOM 3631 C C . LEU A 1 511 ? 98.163 107.135 74.269 1.00 114.79 511 LEU A C 1
ATOM 3632 O O . LEU A 1 511 ? 99.142 106.913 74.986 1.00 114.79 511 LEU A O 1
ATOM 3637 N N . ALA A 1 512 ? 97.884 108.353 73.806 1.00 113.34 512 ALA A N 1
ATOM 3638 C CA . ALA A 1 512 ? 98.795 109.464 74.044 1.00 113.34 512 ALA A CA 1
ATOM 3639 C C . ALA A 1 512 ? 98.830 109.867 75.506 1.00 113.34 512 ALA A C 1
ATOM 3640 O O . ALA A 1 512 ? 99.814 110.459 75.955 1.00 113.34 512 ALA A O 1
ATOM 3642 N N . CYS A 1 513 ? 97.781 109.557 76.265 1.00 115.74 513 CYS A N 1
ATOM 3643 C CA . CYS A 1 513 ? 97.785 109.920 77.677 1.00 115.74 513 CYS A CA 1
ATOM 3644 C C . CYS A 1 513 ? 98.915 109.251 78.444 1.00 115.74 513 CYS A C 1
ATOM 3645 O O . CYS A 1 513 ? 99.233 109.684 79.554 1.00 115.74 513 CYS A O 1
ATOM 3648 N N . SER A 1 514 ? 99.523 108.210 77.889 1.00 117.55 514 SER A N 1
ATOM 3649 C CA . SER A 1 514 ? 100.573 107.468 78.570 1.00 117.55 514 SER A CA 1
ATOM 3650 C C . SER A 1 514 ? 101.980 107.885 78.162 1.00 117.55 514 SER A C 1
ATOM 3651 O O . SER A 1 514 ? 102.946 107.287 78.640 1.00 117.55 514 SER A O 1
ATOM 3654 N N . MET A 1 515 ? 102.126 108.883 77.296 1.00 116.38 515 MET A N 1
ATOM 3655 C CA . MET A 1 515 ? 103.438 109.300 76.800 1.00 116.38 515 MET A CA 1
ATOM 3656 C C . MET A 1 515 ? 103.974 110.418 77.684 1.00 116.38 515 MET A C 1
ATOM 3657 O O . MET A 1 515 ? 103.830 111.599 77.377 1.00 116.38 515 MET A O 1
ATOM 3662 N N . ALA A 1 516 ? 104.620 110.050 78.785 1.00 111.90 516 ALA A N 1
ATOM 3663 C CA . ALA A 1 516 ? 105.177 111.020 79.720 1.00 111.90 516 ALA A CA 1
ATOM 3664 C C . ALA A 1 516 ? 106.657 110.735 79.906 1.00 111.90 516 ALA A C 1
ATOM 3665 O O . ALA A 1 516 ? 107.024 109.658 80.382 1.00 111.90 516 ALA A O 1
ATOM 3667 N N . PHE A 1 517 ? 107.508 111.701 79.551 1.00 110.04 517 PHE A N 1
ATOM 3668 C CA . PHE A 1 517 ? 108.941 111.444 79.540 1.00 110.04 517 PHE A CA 1
ATOM 3669 C C . PHE A 1 517 ? 109.796 112.573 80.102 1.00 110.04 517 PHE A C 1
ATOM 3670 O O . PHE A 1 517 ? 111.022 112.506 79.974 1.00 110.04 517 PHE A O 1
ATOM 3678 N N . HIS A 1 518 ? 109.222 113.600 80.715 1.00 106.47 518 HIS A N 1
ATOM 3679 C CA . HIS A 1 518 ? 109.997 114.801 81.005 1.00 106.47 518 HIS A CA 1
ATOM 3680 C C . HIS A 1 518 ? 110.307 115.023 82.475 1.00 106.47 518 HIS A C 1
ATOM 3681 O O . HIS A 1 518 ? 111.403 115.476 82.793 1.00 106.47 518 HIS A O 1
ATOM 3688 N N . LEU A 1 519 ? 109.390 114.735 83.388 1.00 104.72 519 LEU A N 1
ATOM 3689 C CA . LEU A 1 519 ? 109.628 115.085 84.777 1.00 104.72 519 LEU A CA 1
ATOM 3690 C C . LEU A 1 519 ? 109.417 113.885 85.684 1.00 104.72 519 LEU A C 1
ATOM 3691 O O . LEU A 1 519 ? 108.673 112.964 85.339 1.00 104.72 519 LEU A O 1
ATOM 3696 N N . PRO A 1 520 ? 110.062 113.869 86.852 1.00 102.68 520 PRO A N 1
ATOM 3697 C CA . PRO A 1 520 ? 109.866 112.750 87.781 1.00 102.68 520 PRO A CA 1
ATOM 3698 C C . PRO A 1 520 ? 108.450 112.619 88.297 1.00 102.68 520 PRO A C 1
ATOM 3699 O O . PRO A 1 520 ? 108.090 111.548 88.793 1.00 102.68 520 PRO A O 1
ATOM 3703 N N . VAL A 1 521 ? 107.632 113.671 88.218 1.00 99.99 521 VAL A N 1
ATOM 3704 C CA . VAL A 1 521 ? 106.257 113.584 88.689 1.00 99.99 521 VAL A CA 1
ATOM 3705 C C . VAL A 1 521 ? 105.286 113.193 87.590 1.00 99.99 521 VAL A C 1
ATOM 3706 O O . VAL A 1 521 ? 104.084 113.075 87.854 1.00 99.99 521 VAL A O 1
ATOM 3710 N N . SER A 1 522 ? 105.764 112.992 86.364 1.00 104.61 522 SER A N 1
ATOM 3711 C CA . SER A 1 522 ? 104.859 112.675 85.267 1.00 104.61 522 SER A CA 1
ATOM 3712 C C . SER A 1 522 ? 104.296 111.268 85.391 1.00 104.61 522 SER A C 1
ATOM 3713 O O . SER A 1 522 ? 103.121 111.039 85.088 1.00 104.61 522 SER A O 1
ATOM 3716 N N . THR A 1 523 ? 105.111 110.313 85.825 1.00 104.15 523 THR A N 1
ATOM 3717 C CA . THR A 1 523 ? 104.706 108.918 85.879 1.00 104.15 523 THR A CA 1
ATOM 3718 C C . THR A 1 523 ? 105.593 108.205 86.886 1.00 104.15 523 THR A C 1
ATOM 3719 O O . THR A 1 523 ? 106.732 108.630 87.105 1.00 104.15 523 THR A O 1
ATOM 3723 N N . PRO A 1 524 ? 105.099 107.156 87.538 1.00 100.01 524 PRO A N 1
ATOM 3724 C CA . PRO A 1 524 ? 105.860 106.522 88.619 1.00 100.01 524 PRO A CA 1
ATOM 3725 C C . PRO A 1 524 ? 107.234 106.033 88.187 1.00 100.01 524 PRO A C 1
ATOM 3726 O O . PRO A 1 524 ? 108.209 106.267 88.917 1.00 100.01 524 PRO A O 1
ATOM 3730 N N . PRO A 1 525 ? 107.385 105.381 87.022 1.00 100.99 525 PRO A N 1
ATOM 3731 C CA . PRO A 1 525 ? 108.722 104.869 86.676 1.00 100.99 525 PRO A CA 1
ATOM 3732 C C . PRO A 1 525 ? 109.805 105.930 86.688 1.00 100.99 525 PRO A C 1
ATOM 3733 O O . PRO A 1 525 ? 110.937 105.656 87.113 1.00 100.99 525 PRO A O 1
ATOM 3737 N N . ASN A 1 526 ? 109.484 107.141 86.238 1.00 104.79 526 ASN A N 1
ATOM 3738 C CA . ASN A 1 526 ? 110.455 108.225 86.288 1.00 104.79 526 ASN A CA 1
ATOM 3739 C C . ASN A 1 526 ? 110.867 108.522 87.721 1.00 104.79 526 ASN A C 1
ATOM 3740 O O . ASN A 1 526 ? 112.055 108.703 88.011 1.00 104.79 526 ASN A O 1
ATOM 3745 N N . ALA A 1 527 ? 109.898 108.570 88.634 1.00 102.93 527 ALA A N 1
ATOM 3746 C CA . ALA A 1 527 ? 110.219 108.829 90.031 1.00 102.93 527 ALA A CA 1
ATOM 3747 C C . ALA A 1 527 ? 111.105 107.735 90.603 1.00 102.93 527 ALA A C 1
ATOM 3748 O O . ALA A 1 527 ? 112.075 108.023 91.312 1.00 102.93 527 ALA A O 1
ATOM 3750 N N . LEU A 1 528 ? 110.799 106.472 90.302 1.00 104.26 528 LEU A N 1
ATOM 3751 C CA . LEU A 1 528 ? 111.623 105.388 90.829 1.00 104.26 528 LEU A CA 1
ATOM 3752 C C . LEU A 1 528 ? 113.052 105.460 90.312 1.00 104.26 528 LEU A C 1
ATOM 3753 O O . LEU A 1 528 ? 114.000 105.298 91.085 1.00 104.26 528 LEU A O 1
ATOM 3758 N N . VAL A 1 529 ? 113.241 105.687 89.012 1.00 105.32 529 VAL A N 1
ATOM 3759 C CA . VAL A 1 529 ? 114.616 105.707 88.517 1.00 105.32 529 VAL A CA 1
ATOM 3760 C C . VAL A 1 529 ? 115.359 106.925 89.046 1.00 105.32 529 VAL A C 1
ATOM 3761 O O . VAL A 1 529 ? 116.559 106.855 89.326 1.00 105.32 529 VAL A O 1
ATOM 3765 N N . ALA A 1 530 ? 114.673 108.059 89.196 1.00 106.95 530 ALA A N 1
ATOM 3766 C CA . ALA A 1 530 ? 115.334 109.224 89.771 1.00 106.95 530 ALA A CA 1
ATOM 3767 C C . ALA A 1 530 ? 115.750 108.964 91.211 1.00 106.95 530 ALA A C 1
ATOM 3768 O O . ALA A 1 530 ? 116.815 109.413 91.647 1.00 106.95 530 ALA A O 1
ATOM 3770 N N . GLY A 1 531 ? 114.914 108.259 91.971 1.00 110.10 531 GLY A N 1
ATOM 3771 C CA . GLY A 1 531 ? 115.287 107.913 93.332 1.00 110.10 531 GLY A CA 1
ATOM 3772 C C . GLY A 1 531 ? 116.440 106.931 93.409 1.00 110.10 531 GLY A C 1
ATOM 3773 O O . GLY A 1 531 ? 117.355 107.101 94.216 1.00 110.10 531 GLY A O 1
ATOM 3774 N N . TYR A 1 532 ? 116.412 105.887 92.579 1.00 112.52 532 TYR A N 1
ATOM 3775 C CA . TYR A 1 532 ? 117.402 104.820 92.696 1.00 112.52 532 TYR A CA 1
ATOM 3776 C C . TYR A 1 532 ? 118.799 105.315 92.353 1.00 112.52 532 TYR A C 1
ATOM 3777 O O . TYR A 1 532 ? 119.746 105.105 93.116 1.00 112.52 532 TYR A O 1
ATOM 3786 N N . ALA A 1 533 ? 118.950 105.959 91.204 1.00 114.60 533 ALA A N 1
ATOM 3787 C CA . ALA A 1 533 ? 120.189 106.618 90.823 1.00 114.60 533 ALA A CA 1
ATOM 3788 C C . ALA A 1 533 ? 119.898 108.100 90.713 1.00 114.60 533 ALA A C 1
ATOM 3789 O O . ALA A 1 533 ? 118.950 108.496 90.031 1.00 114.60 533 ALA A O 1
ATOM 3791 N N . ASN A 1 534 ? 120.696 108.917 91.384 1.00 121.86 534 ASN A N 1
ATOM 3792 C CA . ASN A 1 534 ? 120.348 110.323 91.557 1.00 121.86 534 ASN A CA 1
ATOM 3793 C C . ASN A 1 534 ? 120.424 111.029 90.214 1.00 121.86 534 ASN A C 1
ATOM 3794 O O . ASN A 1 534 ? 121.505 111.366 89.732 1.00 121.86 534 ASN A O 1
ATOM 3799 N N . ILE A 1 535 ? 119.265 111.261 89.610 1.00 118.33 535 ILE A N 1
ATOM 3800 C CA . ILE A 1 535 ? 119.158 111.878 88.296 1.00 118.33 535 ILE A CA 1
ATOM 3801 C C . ILE A 1 535 ? 118.514 113.241 88.475 1.00 118.33 535 ILE A C 1
ATOM 3802 O O . ILE A 1 535 ? 117.433 113.350 89.063 1.00 118.33 535 ILE A O 1
ATOM 3807 N N . ARG A 1 536 ? 119.173 114.276 87.976 1.00 124.69 536 ARG A N 1
ATOM 3808 C CA . ARG A 1 536 ? 118.649 115.624 88.104 1.00 124.69 536 ARG A CA 1
ATOM 3809 C C . ARG A 1 536 ? 117.552 115.868 87.078 1.00 124.69 536 ARG A C 1
ATOM 3810 O O . ARG A 1 536 ? 117.555 115.297 85.986 1.00 124.69 536 ARG A O 1
ATOM 3818 N N . THR A 1 537 ? 116.610 116.737 87.440 1.00 117.49 537 THR A N 1
ATOM 3819 C CA . THR A 1 537 ? 115.461 116.988 86.578 1.00 117.49 537 THR A CA 1
ATOM 3820 C C . THR A 1 537 ? 115.870 117.597 85.245 1.00 117.49 537 THR A C 1
ATOM 3821 O O . THR A 1 537 ? 115.218 117.348 84.227 1.00 117.49 537 THR A O 1
ATOM 3825 N N . LYS A 1 538 ? 116.938 118.393 85.223 1.00 118.14 538 LYS A N 1
ATOM 3826 C CA . LYS A 1 538 ? 117.335 119.047 83.982 1.00 118.14 538 LYS A CA 1
ATOM 3827 C C . LYS A 1 538 ? 117.738 118.032 82.920 1.00 118.14 538 LYS A C 1
ATOM 3828 O O . LYS A 1 538 ? 117.353 118.156 81.750 1.00 118.14 538 LYS A O 1
ATOM 3834 N N . ASP A 1 539 ? 118.509 117.015 83.310 1.00 119.88 539 ASP A N 1
ATOM 3835 C CA . ASP A 1 539 ? 118.946 116.012 82.346 1.00 119.88 539 ASP A CA 1
ATOM 3836 C C . ASP A 1 539 ? 117.766 115.241 81.779 1.00 119.88 539 ASP A C 1
ATOM 3837 O O . ASP A 1 539 ? 117.682 115.025 80.565 1.00 119.88 539 ASP A O 1
ATOM 3842 N N . MET A 1 540 ? 116.843 114.820 82.642 1.00 112.56 540 MET A N 1
ATOM 3843 C CA . MET A 1 540 ? 115.663 114.106 82.174 1.00 112.56 540 MET A CA 1
ATOM 3844 C C . MET A 1 540 ? 114.832 114.975 81.246 1.00 112.56 540 MET A C 1
ATOM 3845 O O . MET A 1 540 ? 114.363 114.512 80.201 1.00 112.56 540 MET A O 1
ATOM 3850 N N . ALA A 1 541 ? 114.649 116.244 81.607 1.00 112.48 541 ALA A N 1
ATOM 3851 C CA . ALA A 1 541 ? 113.817 117.130 80.803 1.00 112.48 541 ALA A CA 1
ATOM 3852 C C . ALA A 1 541 ? 114.411 117.346 79.422 1.00 112.48 541 ALA A C 1
ATOM 3853 O O . ALA A 1 541 ? 113.683 117.378 78.426 1.00 112.48 541 ALA A O 1
ATOM 3855 N N . ILE A 1 542 ? 115.729 117.512 79.339 1.00 111.49 542 ILE A N 1
ATOM 3856 C CA . ILE A 1 542 ? 116.341 117.703 78.028 1.00 111.49 542 ILE A CA 1
ATOM 3857 C C . ILE A 1 542 ? 116.325 116.407 77.230 1.00 111.49 542 ILE A C 1
ATOM 3858 O O . ILE A 1 542 ? 116.057 116.413 76.025 1.00 111.49 542 ILE A O 1
ATOM 3863 N N . ALA A 1 543 ? 116.598 115.275 77.881 1.00 112.04 543 ALA A N 1
ATOM 3864 C CA . ALA A 1 543 ? 116.677 114.014 77.154 1.00 112.04 543 ALA A CA 1
ATOM 3865 C C . ALA A 1 543 ? 115.316 113.543 76.666 1.00 112.04 543 ALA A C 1
ATOM 3866 O O . ALA A 1 543 ? 115.239 112.796 75.687 1.00 112.04 543 ALA A O 1
ATOM 3868 N N . GLY A 1 544 ? 114.241 113.953 77.324 1.00 110.40 544 GLY A N 1
ATOM 3869 C CA . GLY A 1 544 ? 112.940 113.451 76.939 1.00 110.40 544 GLY A CA 1
ATOM 3870 C C . GLY A 1 544 ? 112.371 114.017 75.660 1.00 110.40 544 GLY A C 1
ATOM 3871 O O . GLY A 1 544 ? 111.258 113.640 75.289 1.00 110.40 544 GLY A O 1
ATOM 3872 N N . ILE A 1 545 ? 113.086 114.911 74.978 1.00 108.92 545 ILE A N 1
ATOM 3873 C CA . ILE A 1 545 ? 112.549 115.519 73.764 1.00 108.92 545 ILE A CA 1
ATOM 3874 C C . ILE A 1 545 ? 112.368 114.475 72.671 1.00 108.92 545 ILE A C 1
ATOM 3875 O O . ILE A 1 545 ? 111.381 114.501 71.927 1.00 108.92 545 ILE A O 1
ATOM 3880 N N . GLY A 1 546 ? 113.306 113.544 72.557 1.00 109.99 546 GLY A N 1
ATOM 3881 C CA . GLY A 1 546 ? 113.280 112.549 71.511 1.00 109.99 546 GLY A CA 1
ATOM 3882 C C . GLY A 1 546 ? 112.026 111.699 71.487 1.00 109.99 546 GLY A C 1
ATOM 3883 O O . GLY A 1 546 ? 111.291 111.671 70.493 1.00 109.99 546 GLY A O 1
ATOM 3884 N N . PRO A 1 547 ? 111.766 110.972 72.576 1.00 109.98 547 PRO A N 1
ATOM 3885 C CA . PRO A 1 547 ? 110.577 110.112 72.600 1.00 109.98 547 PRO A CA 1
ATOM 3886 C C . PRO A 1 547 ? 109.287 110.863 72.357 1.00 109.98 547 PRO A C 1
ATOM 3887 O O . PRO A 1 547 ? 108.376 110.318 71.727 1.00 109.98 547 PRO A O 1
ATOM 3891 N N . THR A 1 548 ? 109.184 112.107 72.823 1.00 108.49 548 THR A N 1
ATOM 3892 C CA . THR A 1 548 ? 107.962 112.872 72.610 1.00 108.49 548 THR A CA 1
ATOM 3893 C C . THR A 1 548 ? 107.675 113.047 71.126 1.00 108.49 548 THR A C 1
ATOM 3894 O O . THR A 1 548 ? 106.598 112.679 70.640 1.00 108.49 548 THR A O 1
ATOM 3898 N N . ILE A 1 549 ? 108.646 113.578 70.383 1.00 106.08 549 ILE A N 1
ATOM 3899 C CA . ILE A 1 549 ? 108.445 113.811 68.958 1.00 106.08 549 ILE A CA 1
ATOM 3900 C C . ILE A 1 549 ? 108.247 112.495 68.227 1.00 106.08 549 ILE A C 1
ATOM 3901 O O . ILE A 1 549 ? 107.378 112.376 67.353 1.00 106.08 549 ILE A O 1
ATOM 3906 N N . ILE A 1 550 ? 109.051 111.487 68.570 1.00 106.89 550 ILE A N 1
ATOM 3907 C CA . ILE A 1 550 ? 108.956 110.205 67.881 1.00 106.89 550 ILE A CA 1
ATOM 3908 C C . ILE A 1 550 ? 107.559 109.626 68.033 1.00 106.89 550 ILE A C 1
ATOM 3909 O O . ILE A 1 550 ? 106.908 109.263 67.045 1.00 106.89 550 ILE A O 1
ATOM 3914 N N . THR A 1 551 ? 107.069 109.552 69.270 1.00 108.09 551 THR A N 1
ATOM 3915 C CA . THR A 1 551 ? 105.767 108.953 69.516 1.00 108.09 551 THR A CA 1
ATOM 3916 C C . THR A 1 551 ? 104.658 109.762 68.868 1.00 108.09 551 THR A C 1
ATOM 3917 O O . THR A 1 551 ? 103.729 109.190 68.290 1.00 108.09 551 THR A O 1
ATOM 3921 N N . ILE A 1 552 ? 104.739 111.092 68.934 1.00 108.09 552 ILE A N 1
ATOM 3922 C CA . ILE A 1 552 ? 103.690 111.909 68.333 1.00 108.09 552 ILE A CA 1
ATOM 3923 C C . ILE A 1 552 ? 103.604 111.648 66.835 1.00 108.09 552 ILE A C 1
ATOM 3924 O O . ILE A 1 552 ? 102.525 111.372 66.294 1.00 108.09 552 ILE A O 1
ATOM 3929 N N . ILE A 1 553 ? 104.744 111.707 66.145 1.00 111.29 553 ILE A N 1
ATOM 3930 C CA . ILE A 1 553 ? 104.730 111.538 64.695 1.00 111.29 553 ILE A CA 1
ATOM 3931 C C . ILE A 1 553 ? 104.244 110.144 64.324 1.00 111.29 553 ILE A C 1
ATOM 3932 O O . ILE A 1 553 ? 103.389 109.976 63.442 1.00 111.29 553 ILE A O 1
ATOM 3937 N N . THR A 1 554 ? 104.778 109.119 64.991 1.00 113.99 554 THR A N 1
ATOM 3938 C CA . THR A 1 554 ? 104.433 107.764 64.586 1.00 113.99 554 THR A CA 1
ATOM 3939 C C . THR A 1 554 ? 102.983 107.429 64.905 1.00 113.99 554 THR A C 1
ATOM 3940 O O . THR A 1 554 ? 102.345 106.708 64.138 1.00 113.99 554 THR A O 1
ATOM 3944 N N . LEU A 1 555 ? 102.432 107.948 66.004 1.00 114.06 555 LEU A N 1
ATOM 3945 C CA . LEU A 1 555 ? 101.006 107.774 66.248 1.00 114.06 555 LEU A CA 1
ATOM 3946 C C . LEU A 1 555 ? 100.191 108.446 65.157 1.00 114.06 555 LEU A C 1
ATOM 3947 O O . LEU A 1 555 ? 99.290 107.834 64.570 1.00 114.06 555 LEU A O 1
ATOM 3952 N N . PHE A 1 556 ? 100.516 109.705 64.852 1.00 120.26 556 PHE A N 1
ATOM 3953 C CA . PHE A 1 556 ? 99.738 110.450 63.871 1.00 120.26 556 PHE A CA 1
ATOM 3954 C C . PHE A 1 556 ? 99.765 109.788 62.502 1.00 120.26 556 PHE A C 1
ATOM 3955 O O . PHE A 1 556 ? 98.814 109.932 61.729 1.00 120.26 556 PHE A O 1
ATOM 3963 N N . VAL A 1 557 ? 100.833 109.064 62.179 1.00 120.79 557 VAL A N 1
ATOM 3964 C CA . VAL A 1 557 ? 100.897 108.393 60.881 1.00 120.79 557 VAL A CA 1
ATOM 3965 C C . VAL A 1 557 ? 100.211 107.031 60.933 1.00 120.79 557 VAL A C 1
ATOM 3966 O O . VAL A 1 557 ? 99.341 106.714 60.107 1.00 120.79 557 VAL A O 1
ATOM 3970 N N . PHE A 1 558 ? 100.610 106.198 61.897 1.00 125.36 558 PHE A N 1
ATOM 3971 C CA . PHE A 1 558 ? 100.118 104.831 61.949 1.00 125.36 558 PHE A CA 1
ATOM 3972 C C . PHE A 1 558 ? 98.624 104.765 62.187 1.00 125.36 558 PHE A C 1
ATOM 3973 O O . PHE A 1 558 ? 97.979 103.844 61.690 1.00 125.36 558 PHE A O 1
ATOM 3981 N N . CYS A 1 559 ? 98.050 105.705 62.932 1.00 130.32 559 CYS A N 1
ATOM 3982 C CA . CYS A 1 559 ? 96.603 105.678 63.077 1.00 130.32 559 CYS A CA 1
ATOM 3983 C C . CYS A 1 559 ? 95.964 105.733 61.700 1.00 130.32 559 CYS A C 1
ATOM 3984 O O . CYS A 1 559 ? 95.380 104.743 61.245 1.00 130.32 559 CYS A O 1
ATOM 3987 N N . GLN A 1 560 ? 96.172 106.848 60.999 1.00 128.98 560 GLN A N 1
ATOM 3988 C CA . GLN A 1 560 ? 95.522 107.074 59.715 1.00 128.98 560 GLN A CA 1
ATOM 3989 C C . GLN A 1 560 ? 95.800 105.961 58.716 1.00 128.98 560 GLN A C 1
ATOM 3990 O O . GLN A 1 560 ? 94.956 105.683 57.859 1.00 128.98 560 GLN A O 1
ATOM 3996 N N . THR A 1 561 ? 96.964 105.316 58.790 1.00 130.88 561 THR A N 1
ATOM 3997 C CA . THR A 1 561 ? 97.229 104.273 57.799 1.00 130.88 561 THR A CA 1
ATOM 3998 C C . THR A 1 561 ? 96.747 102.892 58.245 1.00 130.88 561 THR A C 1
ATOM 3999 O O . THR A 1 561 ? 95.921 102.269 57.573 1.00 130.88 561 THR A O 1
ATOM 4003 N N . TRP A 1 562 ? 97.259 102.400 59.371 1.00 130.24 562 TRP A N 1
ATOM 4004 C CA . TRP A 1 562 ? 97.019 101.028 59.794 1.00 130.24 562 TRP A CA 1
ATOM 4005 C C . TRP A 1 562 ? 95.624 100.821 60.374 1.00 130.24 562 TRP A C 1
ATOM 4006 O O . TRP A 1 562 ? 95.035 99.746 60.181 1.00 130.24 562 TRP A O 1
ATOM 4017 N N . GLY A 1 563 ? 95.071 101.804 61.095 1.00 134.69 563 GLY A N 1
ATOM 4018 C CA . GLY A 1 563 ? 93.750 101.612 61.659 1.00 134.69 563 GLY A CA 1
ATOM 4019 C C . GLY A 1 563 ? 92.701 101.366 60.599 1.00 134.69 563 GLY A C 1
ATOM 4020 O O . GLY A 1 563 ? 91.731 100.642 60.834 1.00 134.69 563 GLY A O 1
ATOM 4021 N N . LEU A 1 564 ? 92.882 101.956 59.417 1.00 135.85 564 LEU A N 1
ATOM 4022 C CA . LEU A 1 564 ? 91.982 101.675 58.308 1.00 135.85 564 LEU A CA 1
ATOM 4023 C C . LEU A 1 564 ? 91.969 100.191 57.981 1.00 135.85 564 LEU A C 1
ATOM 4024 O O . LEU A 1 564 ? 90.908 99.610 57.730 1.00 135.85 564 LEU A O 1
ATOM 4029 N N . VAL A 1 565 ? 93.141 99.559 57.983 1.00 132.38 565 VAL A N 1
ATOM 4030 C CA . VAL A 1 565 ? 93.206 98.116 57.781 1.00 132.38 565 VAL A CA 1
ATOM 4031 C C . VAL A 1 565 ? 92.498 97.393 58.915 1.00 132.38 565 VAL A C 1
ATOM 4032 O O . VAL A 1 565 ? 91.726 96.455 58.692 1.00 132.38 565 VAL A O 1
ATOM 4036 N N . VAL A 1 566 ? 92.754 97.814 60.154 1.00 134.50 566 VAL A N 1
ATOM 4037 C CA . VAL A 1 566 ? 92.156 97.118 61.291 1.00 134.50 566 VAL A CA 1
ATOM 4038 C C . VAL A 1 566 ? 90.653 97.369 61.352 1.00 134.50 566 VAL A C 1
ATOM 4039 O O . VAL A 1 566 ? 89.861 96.437 61.528 1.00 134.50 566 VAL A O 1
ATOM 4043 N N . TYR A 1 567 ? 90.238 98.624 61.213 1.00 136.92 567 TYR A N 1
ATOM 4044 C CA . TYR A 1 567 ? 88.821 98.990 61.227 1.00 136.92 567 TYR A CA 1
ATOM 4045 C C . TYR A 1 567 ? 88.447 99.607 59.889 1.00 136.92 567 TYR A C 1
ATOM 4046 O O . TYR A 1 567 ? 88.764 100.782 59.635 1.00 136.92 567 TYR A O 1
ATOM 4055 N N . PRO A 1 568 ? 87.783 98.867 59.003 1.00 139.80 568 PRO A N 1
ATOM 4056 C CA . PRO A 1 568 ? 87.505 99.403 57.662 1.00 139.80 568 PRO A CA 1
ATOM 4057 C C . PRO A 1 568 ? 86.623 100.640 57.653 1.00 139.80 568 PRO A C 1
ATOM 4058 O O . PRO A 1 568 ? 86.787 101.494 56.775 1.00 139.80 568 PRO A O 1
ATOM 4062 N N . ASN A 1 569 ? 85.692 100.769 58.596 1.00 147.64 569 ASN A N 1
ATOM 4063 C CA . ASN A 1 569 ? 84.731 101.863 58.593 1.00 147.64 569 ASN A CA 1
ATOM 4064 C C . ASN A 1 569 ? 85.206 103.068 59.383 1.00 147.64 569 ASN A C 1
ATOM 4065 O O . ASN A 1 569 ? 84.389 103.924 59.737 1.00 147.64 569 ASN A O 1
ATOM 4070 N N . LEU A 1 570 ? 86.503 103.156 59.668 1.00 142.72 570 LEU A N 1
ATOM 4071 C CA . LEU A 1 570 ? 86.991 104.223 60.532 1.00 142.72 570 LEU A CA 1
ATOM 4072 C C . LEU A 1 570 ? 86.820 105.586 59.875 1.00 142.72 570 LEU A C 1
ATOM 4073 O O . LEU A 1 570 ? 86.496 106.571 60.547 1.00 142.72 570 LEU A O 1
ATOM 4078 N N . ASN A 1 571 ? 87.034 105.667 58.562 1.00 147.15 571 ASN A N 1
ATOM 4079 C CA . ASN A 1 571 ? 86.905 106.948 57.876 1.00 147.15 571 ASN A CA 1
ATOM 4080 C C . ASN A 1 571 ? 85.448 107.368 57.737 1.00 147.15 571 ASN A C 1
ATOM 4081 O O . ASN A 1 571 ? 85.132 108.559 57.819 1.00 147.15 571 ASN A O 1
ATOM 4086 N N . SER A 1 572 ? 84.549 106.414 57.522 1.00 150.34 572 SER A N 1
ATOM 4087 C CA . SER A 1 572 ? 83.148 106.746 57.319 1.00 150.34 572 SER A CA 1
ATOM 4088 C C . SER A 1 572 ? 82.486 107.087 58.652 1.00 150.34 572 SER A C 1
ATOM 4089 O O . SER A 1 572 ? 83.116 107.077 59.712 1.00 150.34 572 SER A O 1
ATOM 4092 N N . PHE A 1 573 ? 81.198 107.410 58.597 1.00 150.09 573 PHE A N 1
ATOM 4093 C CA . PHE A 1 573 ? 80.428 107.722 59.795 1.00 150.09 573 PHE A CA 1
ATOM 4094 C C . PHE A 1 573 ? 79.264 106.745 59.895 1.00 150.09 573 PHE A C 1
ATOM 4095 O O . PHE A 1 573 ? 78.245 106.938 59.215 1.00 150.09 573 PHE A O 1
ATOM 4103 N N . PRO A 1 574 ? 79.352 105.709 60.726 1.00 153.26 574 PRO A N 1
ATOM 4104 C CA . PRO A 1 574 ? 78.437 104.568 60.601 1.00 153.26 574 PRO A CA 1
ATOM 4105 C C . PRO A 1 574 ? 77.023 104.890 61.060 1.00 153.26 574 PRO A C 1
ATOM 4106 O O . PRO A 1 574 ? 76.679 106.017 61.418 1.00 153.26 574 PRO A O 1
ATOM 4110 N N . GLU A 1 575 ? 76.190 103.847 61.037 1.00 155.73 575 GLU A N 1
ATOM 4111 C CA . GLU A 1 575 ? 74.757 104.016 61.260 1.00 155.73 575 GLU A CA 1
ATOM 4112 C C . GLU A 1 575 ? 74.431 104.244 62.732 1.00 155.73 575 GLU A C 1
ATOM 4113 O O . GLU A 1 575 ? 73.665 105.156 63.074 1.00 155.73 575 GLU A O 1
ATOM 4119 N N . TRP A 1 576 ? 74.985 103.414 63.616 1.00 151.78 576 TRP A N 1
ATOM 4120 C CA . TRP A 1 576 ? 74.685 103.549 65.036 1.00 151.78 576 TRP A CA 1
ATOM 4121 C C . TRP A 1 576 ? 75.138 104.895 65.573 1.00 151.78 576 TRP A C 1
ATOM 4122 O O . TRP A 1 576 ? 74.491 105.463 66.461 1.00 151.78 576 TRP A O 1
ATOM 4133 N N . ALA A 1 577 ? 76.237 105.426 65.041 1.00 153.67 577 ALA A N 1
ATOM 4134 C CA . ALA A 1 577 ? 76.627 106.786 65.384 1.00 153.67 577 ALA A CA 1
ATOM 4135 C C . ALA A 1 577 ? 75.545 107.776 64.983 1.00 153.67 577 ALA A C 1
ATOM 4136 O O . ALA A 1 577 ? 75.259 108.723 65.722 1.00 153.67 577 ALA A O 1
ATOM 4138 N N . GLN A 1 578 ? 74.929 107.575 63.815 1.00 153.40 578 GLN A N 1
ATOM 4139 C CA . GLN A 1 578 ? 73.839 108.451 63.400 1.00 153.40 578 GLN A CA 1
ATOM 4140 C C . GLN A 1 578 ? 72.672 108.371 64.370 1.00 153.40 578 GLN A C 1
ATOM 4141 O O . GLN A 1 578 ? 72.075 109.396 64.720 1.00 153.40 578 GLN A O 1
ATOM 4147 N N . ILE A 1 579 ? 72.330 107.162 64.814 1.00 153.35 579 ILE A N 1
ATOM 4148 C CA . ILE A 1 579 ? 71.225 107.014 65.759 1.00 153.35 579 ILE A CA 1
ATOM 4149 C C . ILE A 1 579 ? 71.539 107.736 67.063 1.00 153.35 579 ILE A C 1
ATOM 4150 O O . ILE A 1 579 ? 70.697 108.453 67.615 1.00 153.35 579 ILE A O 1
ATOM 4155 N N . TYR A 1 580 ? 72.758 107.556 67.574 1.00 151.24 580 TYR A N 1
ATOM 4156 C CA . TYR A 1 580 ? 73.133 108.210 68.825 1.00 151.24 580 TYR A CA 1
ATOM 4157 C C . TYR A 1 580 ? 73.117 109.727 68.684 1.00 151.24 580 TYR A C 1
ATOM 4158 O O . TYR A 1 580 ? 72.637 110.437 69.576 1.00 151.24 580 TYR A O 1
ATOM 4167 N N . ALA A 1 581 ? 73.635 110.243 67.568 1.00 154.70 581 ALA A N 1
ATOM 4168 C CA . ALA A 1 581 ? 73.643 111.686 67.355 1.00 154.70 581 ALA A CA 1
ATOM 4169 C C . ALA A 1 581 ? 72.229 112.233 67.256 1.00 154.70 581 ALA A C 1
ATOM 4170 O O . ALA A 1 581 ? 71.936 113.312 67.781 1.00 154.70 581 ALA A O 1
ATOM 4172 N N . ALA A 1 582 ? 71.338 111.510 66.576 1.00 156.50 582 ALA A N 1
ATOM 4173 C CA . ALA A 1 582 ? 69.949 111.945 66.514 1.00 156.50 582 ALA A CA 1
ATOM 4174 C C . ALA A 1 582 ? 69.315 111.956 67.895 1.00 156.50 582 ALA A C 1
ATOM 4175 O O . ALA A 1 582 ? 68.579 112.889 68.233 1.00 156.50 582 ALA A O 1
ATOM 4177 N N . ALA A 1 583 ? 69.594 110.937 68.710 1.00 158.32 583 ALA A N 1
ATOM 4178 C CA . ALA A 1 583 ? 69.053 110.912 70.064 1.00 158.32 583 ALA A CA 1
ATOM 4179 C C . ALA A 1 583 ? 69.625 112.035 70.916 1.00 158.32 583 ALA A C 1
ATOM 4180 O O . ALA A 1 583 ? 68.981 112.475 71.874 1.00 158.32 583 ALA A O 1
ATOM 4182 N N . ALA A 1 584 ? 70.825 112.504 70.593 1.00 158.05 584 ALA A N 1
ATOM 4183 C CA . ALA A 1 584 ? 71.431 113.609 71.328 1.00 158.05 584 ALA A CA 1
ATOM 4184 C C . ALA A 1 584 ? 70.647 114.900 71.123 1.00 158.05 584 ALA A C 1
ATOM 4185 O O . ALA A 1 584 ? 71.159 115.866 70.559 1.00 158.05 584 ALA A O 1
ATOM 4187 N N . LYS B 1 32 ? 123.045 69.474 125.258 1.00 148.86 32 LYS B N 1
ATOM 4188 C CA . LYS B 1 32 ? 122.659 69.267 123.869 1.00 148.86 32 LYS B CA 1
ATOM 4189 C C . LYS B 1 32 ? 121.261 69.791 123.591 1.00 148.86 32 LYS B C 1
ATOM 4190 O O . LYS B 1 32 ? 121.082 70.960 123.258 1.00 148.86 32 LYS B O 1
ATOM 4196 N N . CYS B 1 33 ? 120.266 68.917 123.748 1.00 146.07 33 CYS B N 1
ATOM 4197 C CA . CYS B 1 33 ? 118.898 69.279 123.400 1.00 146.07 33 CYS B CA 1
ATOM 4198 C C . CYS B 1 33 ? 118.363 70.418 124.253 1.00 146.07 33 CYS B C 1
ATOM 4199 O O . CYS B 1 33 ? 117.340 71.011 123.901 1.00 146.07 33 CYS B O 1
ATOM 4202 N N . SER B 1 34 ? 119.018 70.728 125.370 1.00 143.94 34 SER B N 1
ATOM 4203 C CA . SER B 1 34 ? 118.571 71.839 126.201 1.00 143.94 34 SER B CA 1
ATOM 4204 C C . SER B 1 34 ? 118.734 73.171 125.480 1.00 143.94 34 SER B C 1
ATOM 4205 O O . SER B 1 34 ? 117.795 73.972 125.411 1.00 143.94 34 SER B O 1
ATOM 4208 N N . ASN B 1 35 ? 119.922 73.427 124.929 1.00 139.39 35 ASN B N 1
ATOM 4209 C CA . ASN B 1 35 ? 120.183 74.725 124.321 1.00 139.39 35 ASN B CA 1
ATOM 4210 C C . ASN B 1 35 ? 119.475 74.899 122.986 1.00 139.39 35 ASN B C 1
ATOM 4211 O O . ASN B 1 35 ? 119.443 76.018 122.458 1.00 139.39 35 ASN B O 1
ATOM 4216 N N . PHE B 1 36 ? 118.913 73.827 122.427 1.00 133.67 36 PHE B N 1
ATOM 4217 C CA . PHE B 1 36 ? 118.132 73.977 121.206 1.00 133.67 36 PHE B CA 1
ATOM 4218 C C . PHE B 1 36 ? 116.963 74.920 121.431 1.00 133.67 36 PHE B C 1
ATOM 4219 O O . PHE B 1 36 ? 116.623 75.721 120.556 1.00 133.67 36 PHE B O 1
ATOM 4227 N N . PHE B 1 37 ? 116.332 74.839 122.600 1.00 132.89 37 PHE B N 1
ATOM 4228 C CA . PHE B 1 37 ? 115.313 75.818 122.944 1.00 132.89 37 PHE B CA 1
ATOM 4229 C C . PHE B 1 37 ? 115.924 77.179 123.223 1.00 132.89 37 PHE B C 1
ATOM 4230 O O . PHE B 1 37 ? 115.272 78.205 123.008 1.00 132.89 37 PHE B O 1
ATOM 4238 N N . ALA B 1 38 ? 117.165 77.213 123.705 1.00 129.62 38 ALA B N 1
ATOM 4239 C CA . ALA B 1 38 ? 117.788 78.489 124.031 1.00 129.62 38 ALA B CA 1
ATOM 4240 C C . ALA B 1 38 ? 118.086 79.297 122.778 1.00 129.62 38 ALA B C 1
ATOM 4241 O O . ALA B 1 38 ? 118.085 80.532 122.817 1.00 129.62 38 ALA B O 1
ATOM 4243 N N . ASN B 1 39 ? 118.354 78.626 121.663 1.00 128.29 39 ASN B N 1
ATOM 4244 C CA . ASN B 1 39 ? 118.754 79.346 120.461 1.00 128.29 39 ASN B CA 1
ATOM 4245 C C . ASN B 1 39 ? 117.619 79.552 119.465 1.00 128.29 39 ASN B C 1
ATOM 4246 O O . ASN B 1 39 ? 117.580 80.583 118.789 1.00 128.29 39 ASN B O 1
ATOM 4251 N N . HIS B 1 40 ? 116.695 78.603 119.349 1.00 122.65 40 HIS B N 1
ATOM 4252 C CA . HIS B 1 40 ? 115.735 78.603 118.254 1.00 122.65 40 HIS B CA 1
ATOM 4253 C C . HIS B 1 40 ? 114.290 78.676 118.732 1.00 122.65 40 HIS B C 1
ATOM 4254 O O . HIS B 1 40 ? 113.391 78.182 118.055 1.00 122.65 40 HIS B O 1
ATOM 4261 N N . TRP B 1 41 ? 114.036 79.284 119.887 1.00 113.73 41 TRP B N 1
ATOM 4262 C CA . TRP B 1 41 ? 112.661 79.311 120.368 1.00 113.73 41 TRP B CA 1
ATOM 4263 C C . TRP B 1 41 ? 111.790 80.256 119.550 1.00 113.73 41 TRP B C 1
ATOM 4264 O O . TRP B 1 41 ? 110.576 80.046 119.454 1.00 113.73 41 TRP B O 1
ATOM 4275 N N . LYS B 1 42 ? 112.382 81.285 118.943 1.00 111.99 42 LYS B N 1
ATOM 4276 C CA . LYS B 1 42 ? 111.597 82.222 118.145 1.00 111.99 42 LYS B CA 1
ATOM 4277 C C . LYS B 1 42 ? 110.992 81.539 116.926 1.00 111.99 42 LYS B C 1
ATOM 4278 O O . LYS B 1 42 ? 109.809 81.733 116.615 1.00 111.99 42 LYS B O 1
ATOM 4284 N N . GLY B 1 43 ? 111.784 80.727 116.232 1.00 114.50 43 GLY B N 1
ATOM 4285 C CA . GLY B 1 43 ? 111.247 79.971 115.117 1.00 114.50 43 GLY B CA 1
ATOM 4286 C C . GLY B 1 43 ? 110.172 78.994 115.545 1.00 114.50 43 GLY B C 1
ATOM 4287 O O . GLY B 1 43 ? 109.178 78.808 114.841 1.00 114.50 43 GLY B O 1
ATOM 4288 N N . LEU B 1 44 ? 110.355 78.351 116.700 1.00 109.81 44 LEU B N 1
ATOM 4289 C CA . LEU B 1 44 ? 109.316 77.463 117.201 1.00 109.81 44 LEU B CA 1
ATOM 4290 C C . LEU B 1 44 ? 108.019 78.213 117.435 1.00 109.81 44 LEU B C 1
ATOM 4291 O O . LEU B 1 44 ? 106.943 77.721 117.086 1.00 109.81 44 LEU B O 1
ATOM 4296 N N . VAL B 1 45 ? 108.095 79.400 118.030 1.00 105.93 45 VAL B N 1
ATOM 4297 C CA . VAL B 1 45 ? 106.881 80.176 118.252 1.00 105.93 45 VAL B CA 1
ATOM 4298 C C . VAL B 1 45 ? 106.212 80.498 116.926 1.00 105.93 45 VAL B C 1
ATOM 4299 O O . VAL B 1 45 ? 105.006 80.273 116.751 1.00 105.93 45 VAL B O 1
ATOM 4303 N N . VAL B 1 46 ? 106.993 80.984 115.958 1.00 108.47 46 VAL B N 1
ATOM 4304 C CA . VAL B 1 46 ? 106.423 81.386 114.675 1.00 108.47 46 VAL B CA 1
ATOM 4305 C C . VAL B 1 46 ? 105.773 80.202 113.975 1.00 108.47 46 VAL B C 1
ATOM 4306 O O . VAL B 1 46 ? 104.723 80.340 113.341 1.00 108.47 46 VAL B O 1
ATOM 4310 N N . PHE B 1 47 ? 106.382 79.025 114.070 1.00 109.30 47 PHE B N 1
ATOM 4311 C CA . PHE B 1 47 ? 105.837 77.866 113.376 1.00 109.30 47 PHE B CA 1
ATOM 4312 C C . PHE B 1 47 ? 104.625 77.287 114.093 1.00 109.30 47 PHE B C 1
ATOM 4313 O O . PHE B 1 47 ? 103.691 76.809 113.447 1.00 109.30 47 PHE B O 1
ATOM 4321 N N . LEU B 1 48 ? 104.619 77.308 115.425 1.00 109.62 48 LEU B N 1
ATOM 4322 C CA . LEU B 1 48 ? 103.605 76.558 116.154 1.00 109.62 48 LEU B CA 1
ATOM 4323 C C . LEU B 1 48 ? 102.350 77.371 116.431 1.00 109.62 48 LEU B C 1
ATOM 4324 O O . LEU B 1 48 ? 101.243 76.835 116.329 1.00 109.62 48 LEU B O 1
ATOM 4329 N N . VAL B 1 49 ? 102.483 78.646 116.805 1.00 108.52 49 VAL B N 1
ATOM 4330 C CA . VAL B 1 49 ? 101.317 79.393 117.284 1.00 108.52 49 VAL B CA 1
ATOM 4331 C C . VAL B 1 49 ? 100.196 79.451 116.251 1.00 108.52 49 VAL B C 1
ATOM 4332 O O . VAL B 1 49 ? 99.042 79.150 116.606 1.00 108.52 49 VAL B O 1
ATOM 4336 N N . PRO B 1 50 ? 100.442 79.809 114.985 1.00 110.25 50 PRO B N 1
ATOM 4337 C CA . PRO B 1 50 ? 99.336 79.825 114.018 1.00 110.25 50 PRO B CA 1
ATOM 4338 C C . PRO B 1 50 ? 98.667 78.480 113.843 1.00 110.25 50 PRO B C 1
ATOM 4339 O O . PRO B 1 50 ? 97.462 78.429 113.577 1.00 110.25 50 PRO B O 1
ATOM 4343 N N . LEU B 1 51 ? 99.408 77.384 113.974 1.00 110.24 51 LEU B N 1
ATOM 4344 C CA . LEU B 1 51 ? 98.787 76.072 113.855 1.00 110.24 51 LEU B CA 1
ATOM 4345 C C . LEU B 1 51 ? 97.967 75.737 115.090 1.00 110.24 51 LEU B C 1
ATOM 4346 O O . LEU B 1 51 ? 96.876 75.170 114.980 1.00 110.24 51 LEU B O 1
ATOM 4351 N N . LEU B 1 52 ? 98.471 76.075 116.273 1.00 114.47 52 LEU B N 1
ATOM 4352 C CA . LEU B 1 52 ? 97.747 75.737 117.490 1.00 114.47 52 LEU B CA 1
ATOM 4353 C C . LEU B 1 52 ? 96.485 76.568 117.653 1.00 114.47 52 LEU B C 1
ATOM 4354 O O . LEU B 1 52 ? 95.552 76.136 118.337 1.00 114.47 52 LEU B O 1
ATOM 4359 N N . CYS B 1 53 ? 96.426 77.750 117.051 1.00 117.70 53 CYS B N 1
ATOM 4360 C CA . CYS B 1 53 ? 95.242 78.584 117.208 1.00 117.70 53 CYS B CA 1
ATOM 4361 C C . CYS B 1 53 ? 94.148 78.296 116.185 1.00 117.70 53 CYS B C 1
ATOM 4362 O O . CYS B 1 53 ? 93.112 78.963 116.215 1.00 117.70 53 CYS B O 1
ATOM 4365 N N . LEU B 1 54 ? 94.343 77.331 115.287 1.00 116.75 54 LEU B N 1
ATOM 4366 C CA . LEU B 1 54 ? 93.311 77.025 114.298 1.00 116.75 54 LEU B CA 1
ATOM 4367 C C . LEU B 1 54 ? 91.968 76.599 114.880 1.00 116.75 54 LEU B C 1
ATOM 4368 O O . LEU B 1 54 ? 90.937 77.033 114.337 1.00 116.75 54 LEU B O 1
ATOM 4373 N N . PRO B 1 55 ? 91.886 75.757 115.923 1.00 120.38 55 PRO B N 1
ATOM 4374 C CA . PRO B 1 55 ? 90.567 75.296 116.376 1.00 120.38 55 PRO B CA 1
ATOM 4375 C C . PRO B 1 55 ? 89.604 76.427 116.697 1.00 120.38 55 PRO B C 1
ATOM 4376 O O . PRO B 1 55 ? 88.391 76.266 116.540 1.00 120.38 55 PRO B O 1
ATOM 4380 N N . VAL B 1 56 ? 90.129 77.576 117.124 1.00 118.56 56 VAL B N 1
ATOM 4381 C CA . VAL B 1 56 ? 89.282 78.746 117.328 1.00 118.56 56 VAL B CA 1
ATOM 4382 C C . VAL B 1 56 ? 88.522 79.073 116.053 1.00 118.56 56 VAL B C 1
ATOM 4383 O O . VAL B 1 56 ? 87.300 79.249 116.063 1.00 118.56 56 VAL B O 1
ATOM 4387 N N . MET B 1 57 ? 89.233 79.134 114.932 1.00 124.64 57 MET B N 1
ATOM 4388 C CA . MET B 1 57 ? 88.592 79.450 113.664 1.00 124.64 57 MET B CA 1
ATOM 4389 C C . MET B 1 57 ? 87.712 78.310 113.173 1.00 124.64 57 MET B C 1
ATOM 4390 O O . MET B 1 57 ? 86.616 78.547 112.659 1.00 124.64 57 MET B O 1
ATOM 4395 N N . LEU B 1 58 ? 88.176 77.070 113.319 1.00 126.36 58 LEU B N 1
ATOM 4396 C CA . LEU B 1 58 ? 87.497 75.945 112.682 1.00 126.36 58 LEU B CA 1
ATOM 4397 C C . LEU B 1 58 ? 86.221 75.534 113.408 1.00 126.36 58 LEU B C 1
ATOM 4398 O O . LEU B 1 58 ? 85.260 75.100 112.767 1.00 126.36 58 LEU B O 1
ATOM 4403 N N . LEU B 1 59 ? 86.190 75.635 114.736 1.00 128.43 59 LEU B N 1
ATOM 4404 C CA . LEU B 1 59 ? 85.043 75.118 115.473 1.00 128.43 59 LEU B CA 1
ATOM 4405 C C . LEU B 1 59 ? 83.869 76.089 115.518 1.00 128.43 59 LEU B C 1
ATOM 4406 O O . LEU B 1 59 ? 82.770 75.684 115.907 1.00 128.43 59 LEU B O 1
ATOM 4411 N N . ASN B 1 60 ? 84.064 77.347 115.142 1.00 132.46 60 ASN B N 1
ATOM 4412 C CA . ASN B 1 60 ? 83.003 78.342 115.155 1.00 132.46 60 ASN B CA 1
ATOM 4413 C C . ASN B 1 60 ? 82.867 78.985 113.780 1.00 132.46 60 ASN B C 1
ATOM 4414 O O . ASN B 1 60 ? 83.793 78.943 112.967 1.00 132.46 60 ASN B O 1
ATOM 4419 N N . GLU B 1 61 ? 81.703 79.582 113.521 1.00 141.71 61 GLU B N 1
ATOM 4420 C CA . GLU B 1 61 ? 81.335 79.953 112.162 1.00 141.71 61 GLU B CA 1
ATOM 4421 C C . GLU B 1 61 ? 81.362 81.450 111.879 1.00 141.71 61 GLU B C 1
ATOM 4422 O O . GLU B 1 61 ? 81.501 81.833 110.714 1.00 141.71 61 GLU B O 1
ATOM 4428 N N . GLY B 1 62 ? 81.240 82.303 112.888 1.00 136.95 62 GLY B N 1
ATOM 4429 C CA . GLY B 1 62 ? 81.138 83.724 112.627 1.00 136.95 62 GLY B CA 1
ATOM 4430 C C . GLY B 1 62 ? 82.438 84.326 112.128 1.00 136.95 62 GLY B C 1
ATOM 4431 O O . GLY B 1 62 ? 83.502 83.710 112.161 1.00 136.95 62 GLY B O 1
ATOM 4432 N N . ALA B 1 63 ? 82.338 85.563 111.636 1.00 132.97 63 ALA B N 1
ATOM 4433 C CA . ALA B 1 63 ? 83.529 86.314 111.261 1.00 132.97 63 ALA B CA 1
ATOM 4434 C C . ALA B 1 63 ? 84.275 86.832 112.481 1.00 132.97 63 ALA B C 1
ATOM 4435 O O . ALA B 1 63 ? 85.492 87.070 112.417 1.00 132.97 63 ALA B O 1
ATOM 4437 N N . GLU B 1 64 ? 83.561 87.021 113.590 1.00 132.79 64 GLU B N 1
ATOM 4438 C CA . GLU B 1 64 ? 84.208 87.480 114.809 1.00 132.79 64 GLU B CA 1
ATOM 4439 C C . GLU B 1 64 ? 85.286 86.512 115.260 1.00 132.79 64 GLU B C 1
ATOM 4440 O O . GLU B 1 64 ? 86.300 86.933 115.817 1.00 132.79 64 GLU B O 1
ATOM 4446 N N . PHE B 1 65 ? 85.105 85.220 115.005 1.00 127.46 65 PHE B N 1
ATOM 4447 C CA . PHE B 1 65 ? 86.109 84.259 115.438 1.00 127.46 65 PHE B CA 1
ATOM 4448 C C . PHE B 1 65 ? 87.346 84.303 114.556 1.00 127.46 65 PHE B C 1
ATOM 4449 O O . PHE B 1 65 ? 88.459 84.105 115.050 1.00 127.46 65 PHE B O 1
ATOM 4457 N N . ARG B 1 66 ? 87.183 84.579 113.264 1.00 124.32 66 ARG B N 1
ATOM 4458 C CA . ARG B 1 66 ? 88.349 84.824 112.425 1.00 124.32 66 ARG B CA 1
ATOM 4459 C C . ARG B 1 66 ? 89.114 86.042 112.916 1.00 124.32 66 ARG B C 1
ATOM 4460 O O . ARG B 1 66 ? 90.351 86.021 113.021 1.00 124.32 66 ARG B O 1
ATOM 4468 N N . CYS B 1 67 ? 88.389 87.105 113.258 1.00 122.30 67 CYS B N 1
ATOM 4469 C CA . CYS B 1 67 ? 89.055 88.290 113.783 1.00 122.30 67 CYS B CA 1
ATOM 4470 C C . CYS B 1 67 ? 89.767 87.982 115.096 1.00 122.30 67 CYS B C 1
ATOM 4471 O O . CYS B 1 67 ? 90.873 88.474 115.341 1.00 122.30 67 CYS B O 1
ATOM 4474 N N . MET B 1 68 ? 89.152 87.164 115.951 1.00 122.40 68 MET B N 1
ATOM 4475 C CA . MET B 1 68 ? 89.775 86.819 117.225 1.00 122.40 68 MET B CA 1
ATOM 4476 C C . MET B 1 68 ? 91.026 85.976 117.028 1.00 122.40 68 MET B C 1
ATOM 4477 O O . MET B 1 68 ? 92.012 86.140 117.754 1.00 122.40 68 MET B O 1
ATOM 4482 N N . TYR B 1 69 ? 90.995 85.051 116.073 1.00 114.82 69 TYR B N 1
ATOM 4483 C CA . TYR B 1 69 ? 92.194 84.298 115.735 1.00 114.82 69 TYR B CA 1
ATOM 4484 C C . TYR B 1 69 ? 93.319 85.240 115.342 1.00 114.82 69 TYR B C 1
ATOM 4485 O O . TYR B 1 69 ? 94.459 85.117 115.821 1.00 114.82 69 TYR B O 1
ATOM 4494 N N . LEU B 1 70 ? 93.006 86.206 114.480 1.00 109.33 70 LEU B N 1
ATOM 4495 C CA . LEU B 1 70 ? 94.023 87.166 114.074 1.00 109.33 70 LEU B CA 1
ATOM 4496 C C . LEU B 1 70 ? 94.559 87.938 115.271 1.00 109.33 70 LEU B C 1
ATOM 4497 O O . LEU B 1 70 ? 95.771 88.147 115.395 1.00 109.33 70 LEU B O 1
ATOM 4502 N N . LEU B 1 71 ? 93.668 88.367 116.162 1.00 108.45 71 LEU B N 1
ATOM 4503 C CA . LEU B 1 71 ? 94.097 89.138 117.323 1.00 108.45 71 LEU B CA 1
ATOM 4504 C C . LEU B 1 71 ? 95.010 88.322 118.225 1.00 108.45 71 LEU B C 1
ATOM 4505 O O . LEU B 1 71 ? 96.013 88.837 118.726 1.00 108.45 71 LEU B O 1
ATOM 4510 N N . LEU B 1 72 ? 94.676 87.051 118.454 1.00 105.09 72 LEU B N 1
ATOM 4511 C CA . LEU B 1 72 ? 95.528 86.204 119.283 1.00 105.09 72 LEU B CA 1
ATOM 4512 C C . LEU B 1 72 ? 96.921 86.079 118.689 1.00 105.09 72 LEU B C 1
ATOM 4513 O O . LEU B 1 72 ? 97.930 86.233 119.392 1.00 105.09 72 LEU B O 1
ATOM 4518 N N . VAL B 1 73 ? 96.998 85.796 117.388 1.00 103.17 73 VAL B N 1
ATOM 4519 C CA . VAL B 1 73 ? 98.307 85.618 116.766 1.00 103.17 73 VAL B CA 1
ATOM 4520 C C . VAL B 1 73 ? 99.119 86.903 116.866 1.00 103.17 73 VAL B C 1
ATOM 4521 O O . VAL B 1 73 ? 100.296 86.887 117.251 1.00 103.17 73 VAL B O 1
ATOM 4525 N N . MET B 1 74 ? 98.497 88.040 116.546 1.00 102.59 74 MET B N 1
ATOM 4526 C CA . MET B 1 74 ? 99.221 89.304 116.608 1.00 102.59 74 MET B CA 1
ATOM 4527 C C . MET B 1 74 ? 99.678 89.622 118.023 1.00 102.59 74 MET B C 1
ATOM 4528 O O . MET B 1 74 ? 100.798 90.103 118.220 1.00 102.59 74 MET B O 1
ATOM 4533 N N . ALA B 1 75 ? 98.830 89.380 119.021 1.00 100.22 75 ALA B N 1
ATOM 4534 C CA . ALA B 1 75 ? 99.215 89.686 120.392 1.00 100.22 75 ALA B CA 1
ATOM 4535 C C . ALA B 1 75 ? 100.406 88.851 120.828 1.00 100.22 75 ALA B C 1
ATOM 4536 O O . ALA B 1 75 ? 101.351 89.371 121.435 1.00 100.22 75 ALA B O 1
ATOM 4538 N N . ILE B 1 76 ? 100.388 87.554 120.522 1.00 99.65 76 ILE B N 1
ATOM 4539 C CA . ILE B 1 76 ? 101.494 86.701 120.945 1.00 99.65 76 ILE B CA 1
ATOM 4540 C C . ILE B 1 76 ? 102.777 87.087 120.220 1.00 99.65 76 ILE B C 1
ATOM 4541 O O . ILE B 1 76 ? 103.868 87.033 120.796 1.00 99.65 76 ILE B O 1
ATOM 4546 N N . PHE B 1 77 ? 102.676 87.493 118.953 1.00 97.36 77 PHE B N 1
ATOM 4547 C CA . PHE B 1 77 ? 103.876 87.946 118.254 1.00 97.36 77 PHE B CA 1
ATOM 4548 C C . PHE B 1 77 ? 104.409 89.247 118.841 1.00 97.36 77 PHE B C 1
ATOM 4549 O O . PHE B 1 77 ? 105.624 89.422 118.971 1.00 97.36 77 PHE B O 1
ATOM 4557 N N . TRP B 1 78 ? 103.521 90.179 119.189 1.00 98.96 78 TRP B N 1
ATOM 4558 C CA . TRP B 1 78 ? 103.958 91.452 119.757 1.00 98.96 78 TRP B CA 1
ATOM 4559 C C . TRP B 1 78 ? 104.648 91.261 121.099 1.00 98.96 78 TRP B C 1
ATOM 4560 O O . TRP B 1 78 ? 105.741 91.788 121.324 1.00 98.96 78 TRP B O 1
ATOM 4571 N N . VAL B 1 79 ? 104.016 90.526 122.013 1.00 98.58 79 VAL B N 1
ATOM 4572 C CA . VAL B 1 79 ? 104.578 90.381 123.354 1.00 98.58 79 VAL B CA 1
ATOM 4573 C C . VAL B 1 79 ? 105.924 89.675 123.295 1.00 98.58 79 VAL B C 1
ATOM 4574 O O . VAL B 1 79 ? 106.896 90.094 123.930 1.00 98.58 79 VAL B O 1
ATOM 4578 N N . THR B 1 80 ? 106.002 88.597 122.521 1.00 103.17 80 THR B N 1
ATOM 4579 C CA . THR B 1 80 ? 107.211 87.788 122.464 1.00 103.17 80 THR B CA 1
ATOM 4580 C C . THR B 1 80 ? 108.316 88.449 121.654 1.00 103.17 80 THR B C 1
ATOM 4581 O O . THR B 1 80 ? 109.493 88.316 122.004 1.00 103.17 80 THR B O 1
ATOM 4585 N N . GLU B 1 81 ? 107.955 89.168 120.591 1.00 107.84 81 GLU B N 1
ATOM 4586 C CA . GLU B 1 81 ? 108.907 89.747 119.642 1.00 107.84 81 GLU B CA 1
ATOM 4587 C C . GLU B 1 81 ? 109.610 88.663 118.830 1.00 107.84 81 GLU B C 1
ATOM 4588 O O . GLU B 1 81 ? 110.815 88.725 118.597 1.00 107.84 81 GLU B O 1
ATOM 4594 N N . ALA B 1 82 ? 108.848 87.659 118.397 1.00 102.85 82 ALA B N 1
ATOM 4595 C CA . ALA B 1 82 ? 109.392 86.648 117.503 1.00 102.85 82 ALA B CA 1
ATOM 4596 C C . ALA B 1 82 ? 109.671 87.218 116.121 1.00 102.85 82 ALA B C 1
ATOM 4597 O O . ALA B 1 82 ? 110.522 86.696 115.396 1.00 102.85 82 ALA B O 1
ATOM 4599 N N . LEU B 1 83 ? 108.958 88.263 115.737 1.00 102.47 83 LEU B N 1
ATOM 4600 C CA . LEU B 1 83 ? 109.196 89.034 114.530 1.00 102.47 83 LEU B CA 1
ATOM 4601 C C . LEU B 1 83 ? 109.404 90.489 114.911 1.00 102.47 83 LEU B C 1
ATOM 4602 O O . LEU B 1 83 ? 108.957 90.927 115.976 1.00 102.47 83 LEU B O 1
ATOM 4607 N N . PRO B 1 84 ? 110.087 91.268 114.079 1.00 101.49 84 PRO B N 1
ATOM 4608 C CA . PRO B 1 84 ? 110.183 92.703 114.347 1.00 101.49 84 PRO B CA 1
ATOM 4609 C C . PRO B 1 84 ? 108.800 93.329 114.398 1.00 101.49 84 PRO B C 1
ATOM 4610 O O . PRO B 1 84 ? 107.896 92.945 113.656 1.00 101.49 84 PRO B O 1
ATOM 4614 N N . LEU B 1 85 ? 108.642 94.304 115.294 1.00 101.79 85 LEU B N 1
ATOM 4615 C CA . LEU B 1 85 ? 107.322 94.876 115.533 1.00 101.79 85 LEU B CA 1
ATOM 4616 C C . LEU B 1 85 ? 106.755 95.497 114.268 1.00 101.79 85 LEU B C 1
ATOM 4617 O O . LEU B 1 85 ? 105.565 95.343 113.963 1.00 101.79 85 LEU B O 1
ATOM 4622 N N . TYR B 1 86 ? 107.599 96.194 113.513 1.00 98.57 86 TYR B N 1
ATOM 4623 C CA . TYR B 1 86 ? 107.140 96.852 112.300 1.00 98.57 86 TYR B CA 1
ATOM 4624 C C . TYR B 1 86 ? 106.626 95.840 111.289 1.00 98.57 86 TYR B C 1
ATOM 4625 O O . TYR B 1 86 ? 105.637 96.095 110.596 1.00 98.57 86 TYR B O 1
ATOM 4634 N N . VAL B 1 87 ? 107.280 94.685 111.190 1.00 97.69 87 VAL B N 1
ATOM 4635 C CA . VAL B 1 87 ? 106.823 93.655 110.266 1.00 97.69 87 VAL B CA 1
ATOM 4636 C C . VAL B 1 87 ? 105.528 93.026 110.755 1.00 97.69 87 VAL B C 1
ATOM 4637 O O . VAL B 1 87 ? 104.612 92.775 109.967 1.00 97.69 87 VAL B O 1
ATOM 4641 N N . THR B 1 88 ? 105.428 92.756 112.057 1.00 98.53 88 THR B N 1
ATOM 4642 C CA . THR B 1 88 ? 104.200 92.180 112.590 1.00 98.53 88 THR B CA 1
ATOM 4643 C C . THR B 1 88 ? 103.011 93.090 112.349 1.00 98.53 88 THR B C 1
ATOM 4644 O O . THR B 1 88 ? 101.897 92.610 112.131 1.00 98.53 88 THR B O 1
ATOM 4648 N N . SER B 1 89 ? 103.224 94.402 112.367 1.00 99.69 89 SER B N 1
ATOM 4649 C CA . SER B 1 89 ? 102.113 95.315 112.145 1.00 99.69 89 SER B CA 1
ATOM 4650 C C . SER B 1 89 ? 101.586 95.286 110.718 1.00 99.69 89 SER B C 1
ATOM 4651 O O . SER B 1 89 ? 100.520 95.851 110.465 1.00 99.69 89 SER B O 1
ATOM 4654 N N . MET B 1 90 ? 102.293 94.656 109.783 1.00 101.97 90 MET B N 1
ATOM 4655 C CA . MET B 1 90 ? 101.836 94.602 108.402 1.00 101.97 90 MET B CA 1
ATOM 4656 C C . MET B 1 90 ? 100.778 93.537 108.165 1.00 101.97 90 MET B C 1
ATOM 4657 O O . MET B 1 90 ? 100.113 93.576 107.128 1.00 101.97 90 MET B O 1
ATOM 4662 N N . ILE B 1 91 ? 100.605 92.599 109.096 1.00 99.03 91 ILE B N 1
ATOM 4663 C CA . ILE B 1 91 ? 99.741 91.444 108.835 1.00 99.03 91 ILE B CA 1
ATOM 4664 C C . ILE B 1 91 ? 98.316 91.830 108.467 1.00 99.03 91 ILE B C 1
ATOM 4665 O O . ILE B 1 91 ? 97.749 91.198 107.565 1.00 99.03 91 ILE B O 1
ATOM 4670 N N . PRO B 1 92 ? 97.672 92.818 109.095 1.00 102.31 92 PRO B N 1
ATOM 4671 C CA . PRO B 1 92 ? 96.279 93.108 108.726 1.00 102.31 92 PRO B CA 1
ATOM 4672 C C . PRO B 1 92 ? 96.071 93.381 107.252 1.00 102.31 92 PRO B C 1
ATOM 4673 O O . PRO B 1 92 ? 95.025 92.999 106.715 1.00 102.31 92 PRO B O 1
ATOM 4677 N N . ILE B 1 93 ? 97.044 93.992 106.573 1.00 103.28 93 ILE B N 1
ATOM 4678 C CA . ILE B 1 93 ? 96.898 94.284 105.150 1.00 103.28 93 ILE B CA 1
ATOM 4679 C C . ILE B 1 93 ? 96.666 93.006 104.361 1.00 103.28 93 ILE B C 1
ATOM 4680 O O . ILE B 1 93 ? 95.887 92.982 103.403 1.00 103.28 93 ILE B O 1
ATOM 4685 N N . VAL B 1 94 ? 97.346 91.928 104.736 1.00 104.34 94 VAL B N 1
ATOM 4686 C CA . VAL B 1 94 ? 97.125 90.656 104.065 1.00 104.34 94 VAL B CA 1
ATOM 4687 C C . VAL B 1 94 ? 95.889 89.962 104.614 1.00 104.34 94 VAL B C 1
ATOM 4688 O O . VAL B 1 94 ? 95.162 89.295 103.874 1.00 104.34 94 VAL B O 1
ATOM 4692 N N . ALA B 1 95 ? 95.625 90.104 105.912 1.00 109.14 95 ALA B N 1
ATOM 4693 C CA . ALA B 1 95 ? 94.642 89.243 106.558 1.00 109.14 95 ALA B CA 1
ATOM 4694 C C . ALA B 1 95 ? 93.212 89.698 106.291 1.00 109.14 95 ALA B C 1
ATOM 4695 O O . ALA B 1 95 ? 92.357 88.883 105.933 1.00 109.14 95 ALA B O 1
ATOM 4697 N N . PHE B 1 96 ? 92.921 90.985 106.477 1.00 111.17 96 PHE B N 1
ATOM 4698 C CA . PHE B 1 96 ? 91.534 91.432 106.353 1.00 111.17 96 PHE B CA 1
ATOM 4699 C C . PHE B 1 96 ? 90.918 91.179 104.986 1.00 111.17 96 PHE B C 1
ATOM 4700 O O . PHE B 1 96 ? 89.823 90.597 104.935 1.00 111.17 96 PHE B O 1
ATOM 4708 N N . PRO B 1 97 ? 91.518 91.577 103.863 1.00 113.12 97 PRO B N 1
ATOM 4709 C CA . PRO B 1 97 ? 90.861 91.297 102.580 1.00 113.12 97 PRO B CA 1
ATOM 4710 C C . PRO B 1 97 ? 90.701 89.818 102.287 1.00 113.12 97 PRO B C 1
ATOM 4711 O O . PRO B 1 97 ? 89.723 89.433 101.639 1.00 113.12 97 PRO B O 1
ATOM 4715 N N . ILE B 1 98 ? 91.630 88.974 102.738 1.00 115.08 98 ILE B N 1
ATOM 4716 C CA . ILE B 1 98 ? 91.484 87.537 102.531 1.00 115.08 98 ILE B CA 1
ATOM 4717 C C . ILE B 1 98 ? 90.255 87.025 103.259 1.00 115.08 98 ILE B C 1
ATOM 4718 O O . ILE B 1 98 ? 89.455 86.263 102.705 1.00 115.08 98 ILE B O 1
ATOM 4723 N N . MET B 1 99 ? 90.082 87.433 104.508 1.00 119.80 99 MET B N 1
ATOM 4724 C CA . MET B 1 99 ? 88.838 87.199 105.222 1.00 119.80 99 MET B CA 1
ATOM 4725 C C . MET B 1 99 ? 87.805 88.196 104.706 1.00 119.80 99 MET B C 1
ATOM 4726 O O . MET B 1 99 ? 88.039 88.919 103.736 1.00 119.80 99 MET B O 1
ATOM 4731 N N . GLY B 1 100 ? 86.647 88.258 105.342 1.00 122.89 100 GLY B N 1
ATOM 4732 C CA . GLY B 1 100 ? 85.615 89.136 104.836 1.00 122.89 100 GLY B CA 1
ATOM 4733 C C . GLY B 1 100 ? 85.517 90.471 105.539 1.00 122.89 100 GLY B C 1
ATOM 4734 O O . GLY B 1 100 ? 84.497 91.153 105.422 1.00 122.89 100 GLY B O 1
ATOM 4735 N N . ILE B 1 101 ? 86.561 90.871 106.257 1.00 121.34 101 ILE B N 1
ATOM 4736 C CA . ILE B 1 101 ? 86.448 92.003 107.168 1.00 121.34 101 ILE B CA 1
ATOM 4737 C C . ILE B 1 101 ? 86.346 93.317 106.407 1.00 121.34 101 ILE B C 1
ATOM 4738 O O . ILE B 1 101 ? 85.311 93.986 106.454 1.00 121.34 101 ILE B O 1
ATOM 4743 N N . MET B 1 102 ? 87.406 93.703 105.704 1.00 124.43 102 MET B N 1
ATOM 4744 C CA . MET B 1 102 ? 87.405 94.951 104.953 1.00 124.43 102 MET B CA 1
ATOM 4745 C C . MET B 1 102 ? 88.152 94.768 103.643 1.00 124.43 102 MET B C 1
ATOM 4746 O O . MET B 1 102 ? 88.940 93.837 103.476 1.00 124.43 102 MET B O 1
ATOM 4751 N N . SER B 1 103 ? 87.896 95.680 102.712 1.00 123.78 103 SER B N 1
ATOM 4752 C CA . SER B 1 103 ? 88.547 95.651 101.415 1.00 123.78 103 SER B CA 1
ATOM 4753 C C . SER B 1 103 ? 90.002 96.085 101.538 1.00 123.78 103 SER B C 1
ATOM 4754 O O . SER B 1 103 ? 90.447 96.580 102.572 1.00 123.78 103 SER B O 1
ATOM 4757 N N . SER B 1 104 ? 90.755 95.882 100.458 1.00 122.78 104 SER B N 1
ATOM 4758 C CA . SER B 1 104 ? 92.166 96.249 100.474 1.00 122.78 104 SER B CA 1
ATOM 4759 C C . SER B 1 104 ? 92.346 97.751 100.594 1.00 122.78 104 SER B C 1
ATOM 4760 O O . SER B 1 104 ? 93.262 98.218 101.275 1.00 122.78 104 SER B O 1
ATOM 4763 N N . ASP B 1 105 ? 91.493 98.524 99.927 1.00 120.33 105 ASP B N 1
ATOM 4764 C CA . ASP B 1 105 ? 91.694 99.965 99.880 1.00 120.33 105 ASP B CA 1
ATOM 4765 C C . ASP B 1 105 ? 91.470 100.595 101.251 1.00 120.33 105 ASP B C 1
ATOM 4766 O O . ASP B 1 105 ? 92.269 101.422 101.698 1.00 120.33 105 ASP B O 1
ATOM 4771 N N . GLN B 1 106 ? 90.398 100.204 101.943 1.00 115.12 106 GLN B N 1
ATOM 4772 C CA . GLN B 1 106 ? 90.112 100.792 103.249 1.00 115.12 106 GLN B CA 1
ATOM 4773 C C . GLN B 1 106 ? 91.234 100.517 104.240 1.00 115.12 106 GLN B C 1
ATOM 4774 O O . GLN B 1 106 ? 91.632 101.405 105.006 1.00 115.12 106 GLN B O 1
ATOM 4780 N N . THR B 1 107 ? 91.756 99.292 104.240 1.00 112.50 107 THR B N 1
ATOM 4781 C CA . THR B 1 107 ? 92.789 98.934 105.202 1.00 112.50 107 THR B CA 1
ATOM 4782 C C . THR B 1 107 ? 94.025 99.799 105.030 1.00 112.50 107 THR B C 1
ATOM 4783 O O . THR B 1 107 ? 94.608 100.260 106.015 1.00 112.50 107 THR B O 1
ATOM 4787 N N . CYS B 1 108 ? 94.444 100.030 103.789 1.00 111.22 108 CYS B N 1
ATOM 4788 C CA . CYS B 1 108 ? 95.618 100.863 103.567 1.00 111.22 108 CYS B CA 1
ATOM 4789 C C . CYS B 1 108 ? 95.356 102.305 103.974 1.00 111.22 108 CYS B C 1
ATOM 4790 O O . CYS B 1 108 ? 96.250 102.981 104.491 1.00 111.22 108 CYS B O 1
ATOM 4793 N N . ARG B 1 109 ? 94.139 102.799 103.746 1.00 110.97 109 ARG B N 1
ATOM 4794 C CA . ARG B 1 109 ? 93.808 104.156 104.160 1.00 110.97 109 ARG B CA 1
ATOM 4795 C C . ARG B 1 109 ? 93.815 104.303 105.673 1.00 110.97 109 ARG B C 1
ATOM 4796 O O . ARG B 1 109 ? 94.057 105.400 106.180 1.00 110.97 109 ARG B O 1
ATOM 4804 N N . LEU B 1 110 ? 93.529 103.226 106.408 1.00 111.05 110 LEU B N 1
ATOM 4805 C CA . LEU B 1 110 ? 93.516 103.327 107.864 1.00 111.05 110 LEU B CA 1
ATOM 4806 C C . LEU B 1 110 ? 94.893 103.647 108.417 1.00 111.05 110 LEU B C 1
ATOM 4807 O O . LEU B 1 110 ? 95.008 104.299 109.459 1.00 111.05 110 LEU B O 1
ATOM 4812 N N . TYR B 1 111 ? 95.941 103.199 107.746 1.00 106.91 111 TYR B N 1
ATOM 4813 C CA . TYR B 1 111 ? 97.278 103.663 108.052 1.00 106.91 111 TYR B CA 1
ATOM 4814 C C . TYR B 1 111 ? 97.410 105.131 107.673 1.00 106.91 111 TYR B C 1
ATOM 4815 O O . TYR B 1 111 ? 96.684 105.647 106.822 1.00 106.91 111 TYR B O 1
ATOM 4824 N N . PHE B 1 112 ? 98.348 105.808 108.323 1.00 108.06 112 PHE B N 1
ATOM 4825 C CA . PHE B 1 112 ? 98.813 107.129 107.910 1.00 108.06 112 PHE B CA 1
ATOM 4826 C C . PHE B 1 112 ? 97.645 108.123 107.930 1.00 108.06 112 PHE B C 1
ATOM 4827 O O . PHE B 1 112 ? 97.242 108.684 106.914 1.00 108.06 112 PHE B O 1
ATOM 4835 N N . LYS B 1 113 ? 97.069 108.286 109.119 1.00 112.17 113 LYS B N 1
ATOM 4836 C CA . LYS B 1 113 ? 95.945 109.185 109.351 1.00 112.17 113 LYS B CA 1
ATOM 4837 C C . LYS B 1 113 ? 96.432 110.616 109.543 1.00 112.17 113 LYS B C 1
ATOM 4838 O O . LYS B 1 113 ? 97.578 110.960 109.253 1.00 112.17 113 LYS B O 1
ATOM 4844 N N . ASP B 1 114 ? 95.547 111.472 110.055 1.00 114.43 114 ASP B N 1
ATOM 4845 C CA . ASP B 1 114 ? 95.911 112.854 110.349 1.00 114.43 114 ASP B CA 1
ATOM 4846 C C . ASP B 1 114 ? 96.864 112.941 111.538 1.00 114.43 114 ASP B C 1
ATOM 4847 O O . ASP B 1 114 ? 97.914 113.597 111.466 1.00 114.43 114 ASP B O 1
ATOM 4852 N N . THR B 1 115 ? 96.515 112.284 112.644 1.00 110.93 115 THR B N 1
ATOM 4853 C CA . THR B 1 115 ? 97.340 112.367 113.841 1.00 110.93 115 THR B CA 1
ATOM 4854 C C . THR B 1 115 ? 98.726 111.794 113.602 1.00 110.93 115 THR B C 1
ATOM 4855 O O . THR B 1 115 ? 99.711 112.287 114.163 1.00 110.93 115 THR B O 1
ATOM 4859 N N . LEU B 1 116 ? 98.827 110.764 112.770 1.00 107.42 116 LEU B N 1
ATOM 4860 C CA . LEU B 1 116 ? 100.133 110.202 112.465 1.00 107.42 116 LEU B CA 1
ATOM 4861 C C . LEU B 1 116 ? 101.000 111.207 111.718 1.00 107.42 116 LEU B C 1
ATOM 4862 O O . LEU B 1 116 ? 102.209 111.293 111.959 1.00 107.42 116 LEU B O 1
ATOM 4867 N N . VAL B 1 117 ? 100.402 111.978 110.811 1.00 106.78 117 VAL B N 1
ATOM 4868 C CA . VAL B 1 117 ? 101.162 113.010 110.116 1.00 106.78 117 VAL B CA 1
ATOM 4869 C C . VAL B 1 117 ? 101.593 114.096 111.086 1.00 106.78 117 VAL B C 1
ATOM 4870 O O . VAL B 1 117 ? 102.705 114.626 110.986 1.00 106.78 117 VAL B O 1
ATOM 4874 N N . MET B 1 118 ? 100.732 114.446 112.042 1.00 108.14 118 MET B N 1
ATOM 4875 C CA . MET B 1 118 ? 101.161 115.388 113.072 1.00 108.14 118 MET B CA 1
ATOM 4876 C C . MET B 1 118 ? 102.372 114.861 113.829 1.00 108.14 118 MET B C 1
ATOM 4877 O O . MET B 1 118 ? 103.328 115.601 114.081 1.00 108.14 118 MET B O 1
ATOM 4882 N N . PHE B 1 119 ? 102.348 113.582 114.196 1.00 103.66 119 PHE B N 1
ATOM 4883 C CA . PHE B 1 119 ? 103.463 113.000 114.935 1.00 103.66 119 PHE B CA 1
ATOM 4884 C C . PHE B 1 119 ? 104.749 113.024 114.115 1.00 103.66 119 PHE B C 1
ATOM 4885 O O . PHE B 1 119 ? 105.822 113.376 114.628 1.00 103.66 119 PHE B O 1
ATOM 4893 N N . MET B 1 120 ? 104.663 112.653 112.837 1.00 105.05 120 MET B N 1
ATOM 4894 C CA . MET B 1 120 ? 105.850 112.654 111.988 1.00 105.05 120 MET B CA 1
ATOM 4895 C C . MET B 1 120 ? 106.412 114.061 111.827 1.00 105.05 120 MET B C 1
ATOM 4896 O O . MET B 1 120 ? 107.632 114.268 111.895 1.00 105.05 120 MET B O 1
ATOM 4901 N N . GLY B 1 121 ? 105.541 115.045 111.613 1.00 102.33 121 GLY B N 1
ATOM 4902 C CA . GLY B 1 121 ? 106.010 116.415 111.528 1.00 102.33 121 GLY B CA 1
ATOM 4903 C C . GLY B 1 121 ? 106.659 116.885 112.813 1.00 102.33 121 GLY B C 1
ATOM 4904 O O . GLY B 1 121 ? 107.636 117.637 112.789 1.00 102.33 121 GLY B O 1
ATOM 4905 N N . GLY B 1 122 ? 106.116 116.464 113.954 1.00 100.83 122 GLY B N 1
ATOM 4906 C CA . GLY B 1 122 ? 106.749 116.794 115.218 1.00 100.83 122 GLY B CA 1
ATOM 4907 C C . GLY B 1 122 ? 108.151 116.233 115.318 1.00 100.83 122 GLY B C 1
ATOM 4908 O O . GLY B 1 122 ? 109.070 116.906 115.793 1.00 100.83 122 GLY B O 1
ATOM 4909 N N . ILE B 1 123 ? 108.338 114.994 114.863 1.00 98.73 123 ILE B N 1
ATOM 4910 C CA . ILE B 1 123 ? 109.679 114.413 114.854 1.00 98.73 123 ILE B CA 1
ATOM 4911 C C . ILE B 1 123 ? 110.609 115.236 113.973 1.00 98.73 123 ILE B C 1
ATOM 4912 O O . ILE B 1 123 ? 111.763 115.498 114.335 1.00 98.73 123 ILE B O 1
ATOM 4917 N N . MET B 1 124 ? 110.127 115.652 112.802 1.00 101.68 124 MET B N 1
ATOM 4918 C CA . MET B 1 124 ? 110.973 116.434 111.902 1.00 101.68 124 MET B CA 1
ATOM 4919 C C . MET B 1 124 ? 111.371 117.770 112.524 1.00 101.68 124 MET B C 1
ATOM 4920 O O . MET B 1 124 ? 112.525 118.201 112.408 1.00 101.68 124 MET B O 1
ATOM 4925 N N . VAL B 1 125 ? 110.432 118.443 113.188 1.00 101.11 125 VAL B N 1
ATOM 4926 C CA . VAL B 1 125 ? 110.756 119.720 113.820 1.00 101.11 125 VAL B CA 1
ATOM 4927 C C . VAL B 1 125 ? 111.755 119.522 114.952 1.00 101.11 125 VAL B C 1
ATOM 4928 O O . VAL B 1 125 ? 112.675 120.330 115.138 1.00 101.11 125 VAL B O 1
ATOM 4932 N N . ALA B 1 126 ? 111.589 118.457 115.734 1.00 102.14 126 ALA B N 1
ATOM 4933 C CA . ALA B 1 126 ? 112.559 118.180 116.785 1.00 102.14 126 ALA B CA 1
ATOM 4934 C C . ALA B 1 126 ? 113.940 117.927 116.201 1.00 102.14 126 ALA B C 1
ATOM 4935 O O . ALA B 1 126 ? 114.953 118.316 116.790 1.00 102.14 126 ALA B O 1
ATOM 4937 N N . LEU B 1 127 ? 114.003 117.269 115.043 1.00 103.76 127 LEU B N 1
ATOM 4938 C CA . LEU B 1 127 ? 115.287 117.097 114.371 1.00 103.76 127 LEU B CA 1
ATOM 4939 C C . LEU B 1 127 ? 115.874 118.437 113.967 1.00 103.76 127 LEU B C 1
ATOM 4940 O O . LEU B 1 127 ? 117.085 118.649 114.070 1.00 103.76 127 LEU B O 1
ATOM 4945 N N . ALA B 1 128 ? 115.035 119.343 113.475 1.00 102.88 128 ALA B N 1
ATOM 4946 C CA . ALA B 1 128 ? 115.524 120.674 113.136 1.00 102.88 128 ALA B CA 1
ATOM 4947 C C . ALA B 1 128 ? 116.101 121.369 114.358 1.00 102.88 128 ALA B C 1
ATOM 4948 O O . ALA B 1 128 ? 117.087 122.103 114.255 1.00 102.88 128 ALA B O 1
ATOM 4950 N N . VAL B 1 129 ? 115.486 121.163 115.522 1.00 106.40 129 VAL B N 1
ATOM 4951 C CA . VAL B 1 129 ? 116.009 121.755 116.752 1.00 106.40 129 VAL B CA 1
ATOM 4952 C C . VAL B 1 129 ? 117.346 121.131 117.130 1.00 106.40 129 VAL B C 1
ATOM 4953 O O . VAL B 1 129 ? 118.282 121.832 117.524 1.00 106.40 129 VAL B O 1
ATOM 4957 N N . GLU B 1 130 ? 117.450 119.806 117.041 1.00 112.74 130 GLU B N 1
ATOM 4958 C CA . GLU B 1 130 ? 118.704 119.138 117.380 1.00 112.74 130 GLU B CA 1
ATOM 4959 C C . GLU B 1 130 ? 119.829 119.597 116.468 1.00 112.74 130 GLU B C 1
ATOM 4960 O O . GLU B 1 130 ? 120.931 119.913 116.927 1.00 112.74 130 GLU B O 1
ATOM 4966 N N . TYR B 1 131 ? 119.571 119.623 115.169 1.00 111.62 131 TYR B N 1
ATOM 4967 C CA . TYR B 1 131 ? 120.456 120.292 114.231 1.00 111.62 131 TYR B CA 1
ATOM 4968 C C . TYR B 1 131 ? 120.575 121.744 114.670 1.00 111.62 131 TYR B C 1
ATOM 4969 O O . TYR B 1 131 ? 119.607 122.326 115.149 1.00 111.62 131 TYR B O 1
ATOM 4978 N N . CYS B 1 132 ? 121.780 122.296 114.582 1.00 113.08 132 CYS B N 1
ATOM 4979 C CA . CYS B 1 132 ? 122.252 123.623 115.022 1.00 113.08 132 CYS B CA 1
ATOM 4980 C C . CYS B 1 132 ? 122.450 123.705 116.532 1.00 113.08 132 CYS B C 1
ATOM 4981 O O . CYS B 1 132 ? 122.839 124.769 117.014 1.00 113.08 132 CYS B O 1
ATOM 4984 N N . ASN B 1 133 ? 122.182 122.645 117.293 1.00 115.65 133 ASN B N 1
ATOM 4985 C CA . ASN B 1 133 ? 122.556 122.565 118.705 1.00 115.65 133 ASN B CA 1
ATOM 4986 C C . ASN B 1 133 ? 121.881 123.653 119.543 1.00 115.65 133 ASN B C 1
ATOM 4987 O O . ASN B 1 133 ? 122.531 124.535 120.100 1.00 115.65 133 ASN B O 1
ATOM 4992 N N . LEU B 1 134 ? 120.555 123.581 119.619 1.00 115.67 134 LEU B N 1
ATOM 4993 C CA . LEU B 1 134 ? 119.830 124.443 120.546 1.00 115.67 134 LEU B CA 1
ATOM 4994 C C . LEU B 1 134 ? 119.680 123.784 121.909 1.00 115.67 134 LEU B C 1
ATOM 4995 O O . LEU B 1 134 ? 119.729 124.459 122.948 1.00 115.67 134 LEU B O 1
ATOM 5000 N N . HIS B 1 135 ? 119.499 122.463 121.914 1.00 119.24 135 HIS B N 1
ATOM 5001 C CA . HIS B 1 135 ? 119.286 121.736 123.157 1.00 119.24 135 HIS B CA 1
ATOM 5002 C C . HIS B 1 135 ? 120.475 121.873 124.090 1.00 119.24 135 HIS B C 1
ATOM 5003 O O . HIS B 1 135 ? 120.303 122.029 125.302 1.00 119.24 135 HIS B O 1
ATOM 5010 N N . LYS B 1 136 ? 121.690 121.792 123.549 1.00 119.58 136 LYS B N 1
ATOM 5011 C CA . LYS B 1 136 ? 122.872 121.947 124.386 1.00 119.58 136 LYS B CA 1
ATOM 5012 C C . LYS B 1 136 ? 122.914 123.328 125.019 1.00 119.58 136 LYS B C 1
ATOM 5013 O O . LYS B 1 136 ? 123.222 123.467 126.209 1.00 119.58 136 LYS B O 1
ATOM 5019 N N . ARG B 1 137 ? 122.606 124.359 124.235 1.00 121.35 137 ARG B N 1
ATOM 5020 C CA . ARG B 1 137 ? 122.532 125.714 124.763 1.00 121.35 137 ARG B CA 1
ATOM 5021 C C . ARG B 1 137 ? 121.580 125.785 125.946 1.00 121.35 137 ARG B C 1
ATOM 5022 O O . ARG B 1 137 ? 121.944 126.261 127.029 1.00 121.35 137 ARG B O 1
ATOM 5030 N N . LEU B 1 138 ? 120.358 125.283 125.761 1.00 119.87 138 LEU B N 1
ATOM 5031 C CA . LEU B 1 138 ? 119.360 125.368 126.822 1.00 119.87 138 LEU B CA 1
ATOM 5032 C C . LEU B 1 138 ? 119.795 124.592 128.059 1.00 119.87 138 LEU B C 1
ATOM 5033 O O . LEU B 1 138 ? 119.691 125.091 129.189 1.00 119.87 138 LEU B O 1
ATOM 5038 N N . ALA B 1 139 ? 120.292 123.371 127.866 1.00 121.00 139 ALA B N 1
ATOM 5039 C CA . ALA B 1 139 ? 120.658 122.532 128.998 1.00 121.00 139 ALA B CA 1
ATOM 5040 C C . ALA B 1 139 ? 121.784 123.158 129.802 1.00 121.00 139 ALA B C 1
ATOM 5041 O O . ALA B 1 139 ? 121.709 123.246 131.034 1.00 121.00 139 ALA B O 1
ATOM 5043 N N . LEU B 1 140 ? 122.842 123.596 129.123 1.00 122.13 140 LEU B N 1
ATOM 5044 C CA . LEU B 1 140 ? 123.966 124.181 129.839 1.00 122.13 140 LEU B CA 1
ATOM 5045 C C . LEU B 1 140 ? 123.555 125.460 130.548 1.00 122.13 140 LEU B C 1
ATOM 5046 O O . LEU B 1 140 ? 123.986 125.716 131.679 1.00 122.13 140 LEU B O 1
ATOM 5051 N N . ARG B 1 141 ? 122.708 126.273 129.913 1.00 127.23 141 ARG B N 1
ATOM 5052 C CA . ARG B 1 141 ? 122.273 127.500 130.567 1.00 127.23 141 ARG B CA 1
ATOM 5053 C C . ARG B 1 141 ? 121.501 127.200 131.845 1.00 127.23 141 ARG B C 1
ATOM 5054 O O . ARG B 1 141 ? 121.742 127.825 132.886 1.00 127.23 141 ARG B O 1
ATOM 5062 N N . VAL B 1 142 ? 120.585 126.232 131.799 1.00 125.68 142 VAL B N 1
ATOM 5063 C CA . VAL B 1 142 ? 119.800 125.931 132.994 1.00 125.68 142 VAL B CA 1
ATOM 5064 C C . VAL B 1 142 ? 120.688 125.348 134.087 1.00 125.68 142 VAL B C 1
ATOM 5065 O O . VAL B 1 142 ? 120.532 125.673 135.272 1.00 125.68 142 VAL B O 1
ATOM 5069 N N . ILE B 1 143 ? 121.629 124.479 133.713 1.00 126.07 143 ILE B N 1
ATOM 5070 C CA . ILE B 1 143 ? 122.530 123.909 134.711 1.00 126.07 143 ILE B CA 1
ATOM 5071 C C . ILE B 1 143 ? 123.351 125.003 135.375 1.00 126.07 143 ILE B C 1
ATOM 5072 O O . ILE B 1 143 ? 123.600 124.961 136.585 1.00 126.07 143 ILE B O 1
ATOM 5077 N N . GLN B 1 144 ? 123.780 126.004 134.604 1.00 134.78 144 GLN B N 1
ATOM 5078 C CA . GLN B 1 144 ? 124.465 127.138 135.216 1.00 134.78 144 GLN B CA 1
ATOM 5079 C C . GLN B 1 144 ? 123.548 127.886 136.170 1.00 134.78 144 GLN B C 1
ATOM 5080 O O . GLN B 1 144 ? 123.981 128.321 137.242 1.00 134.78 144 GLN B O 1
ATOM 5086 N N . ILE B 1 145 ? 122.282 128.063 135.788 1.00 132.57 145 ILE B N 1
ATOM 5087 C CA . ILE B 1 145 ? 121.343 128.758 136.666 1.00 132.57 145 ILE B CA 1
ATOM 5088 C C . ILE B 1 145 ? 121.234 128.044 138.004 1.00 132.57 145 ILE B C 1
ATOM 5089 O O . ILE B 1 145 ? 121.335 128.666 139.067 1.00 132.57 145 ILE B O 1
ATOM 5094 N N . VAL B 1 146 ? 121.035 126.727 137.976 1.00 137.05 146 VAL B N 1
ATOM 5095 C CA . VAL B 1 146 ? 120.975 125.972 139.223 1.00 137.05 146 VAL B CA 1
ATOM 5096 C C . VAL B 1 146 ? 122.381 125.860 139.816 1.00 137.05 146 VAL B C 1
ATOM 5097 O O . VAL B 1 146 ? 123.391 126.079 139.140 1.00 137.05 146 VAL B O 1
ATOM 5101 N N . GLY B 1 147 ? 122.443 125.532 141.103 1.00 147.27 147 GLY B N 1
ATOM 5102 C CA . GLY B 1 147 ? 123.682 125.647 141.844 1.00 147.27 147 GLY B CA 1
ATOM 5103 C C . GLY B 1 147 ? 124.775 124.697 141.386 1.00 147.27 147 GLY B C 1
ATOM 5104 O O . GLY B 1 147 ? 124.657 123.969 140.400 1.00 147.27 147 GLY B O 1
ATOM 5105 N N . CYS B 1 148 ? 125.877 124.731 142.137 1.00 159.94 148 CYS B N 1
ATOM 5106 C CA . CYS B 1 148 ? 127.093 123.997 141.817 1.00 159.94 148 CYS B CA 1
ATOM 5107 C C . CYS B 1 148 ? 127.364 122.820 142.753 1.00 159.94 148 CYS B C 1
ATOM 5108 O O . CYS B 1 148 ? 128.408 122.174 142.630 1.00 159.94 148 CYS B O 1
ATOM 5110 N N . SER B 1 149 ? 126.473 122.538 143.696 1.00 158.62 149 SER B N 1
ATOM 5111 C CA . SER B 1 149 ? 126.649 121.375 144.545 1.00 158.62 149 SER B CA 1
ATOM 5112 C C . SER B 1 149 ? 126.248 120.113 143.784 1.00 158.62 149 SER B C 1
ATOM 5113 O O . SER B 1 149 ? 125.467 120.178 142.833 1.00 158.62 149 SER B O 1
ATOM 5116 N N . PRO B 1 150 ? 126.781 118.949 144.174 1.00 153.11 150 PRO B N 1
ATOM 5117 C CA . PRO B 1 150 ? 126.391 117.710 143.476 1.00 153.11 150 PRO B CA 1
ATOM 5118 C C . PRO B 1 150 ? 124.896 117.440 143.505 1.00 153.11 150 PRO B C 1
ATOM 5119 O O . PRO B 1 150 ? 124.326 117.014 142.491 1.00 153.11 150 PRO B O 1
ATOM 5123 N N . ARG B 1 151 ? 124.238 117.695 144.635 1.00 148.24 151 ARG B N 1
ATOM 5124 C CA . ARG B 1 151 ? 122.795 117.501 144.699 1.00 148.24 151 ARG B CA 1
ATOM 5125 C C . ARG B 1 151 ? 122.071 118.493 143.800 1.00 148.24 151 ARG B C 1
ATOM 5126 O O . ARG B 1 151 ? 121.110 118.135 143.107 1.00 148.24 151 ARG B O 1
ATOM 5134 N N . ARG B 1 152 ? 122.530 119.743 143.790 1.00 146.03 152 ARG B N 1
ATOM 5135 C CA . ARG B 1 152 ? 121.942 120.737 142.903 1.00 146.03 152 ARG B CA 1
ATOM 5136 C C . ARG B 1 152 ? 122.146 120.348 141.446 1.00 146.03 152 ARG B C 1
ATOM 5137 O O . ARG B 1 152 ? 121.244 120.513 140.616 1.00 146.03 152 ARG B O 1
ATOM 5145 N N . LEU B 1 153 ? 123.327 119.823 141.119 1.00 139.21 153 LEU B N 1
ATOM 5146 C CA . LEU B 1 153 ? 123.591 119.371 139.758 1.00 139.21 153 LEU B CA 1
ATOM 5147 C C . LEU B 1 153 ? 122.646 118.249 139.359 1.00 139.21 153 LEU B C 1
ATOM 5148 O O . LEU B 1 153 ? 122.114 118.239 138.243 1.00 139.21 153 LEU B O 1
ATOM 5153 N N . HIS B 1 154 ? 122.426 117.294 140.261 1.00 132.93 154 HIS B N 1
ATOM 5154 C CA . HIS B 1 154 ? 121.510 116.199 139.966 1.00 132.93 154 HIS B CA 1
ATOM 5155 C C . HIS B 1 154 ? 120.094 116.716 139.738 1.00 132.93 154 HIS B C 1
ATOM 5156 O O . HIS B 1 154 ? 119.405 116.291 138.798 1.00 132.93 154 HIS B O 1
ATOM 5163 N N . PHE B 1 155 ? 119.652 117.649 140.582 1.00 130.18 155 PHE B N 1
ATOM 5164 C CA . PHE B 1 155 ? 118.323 118.228 140.420 1.00 130.18 155 PHE B CA 1
ATOM 5165 C C . PHE B 1 155 ? 118.191 118.916 139.070 1.00 130.18 155 PHE B C 1
ATOM 5166 O O . PHE B 1 155 ? 117.181 118.754 138.369 1.00 130.18 155 PHE B O 1
ATOM 5174 N N . GLY B 1 156 ? 119.211 119.682 138.686 1.00 128.92 156 GLY B N 1
ATOM 5175 C CA . GLY B 1 156 ? 119.172 120.355 137.402 1.00 128.92 156 GLY B CA 1
ATOM 5176 C C . GLY B 1 156 ? 119.111 119.383 136.243 1.00 128.92 156 GLY B C 1
ATOM 5177 O O . GLY B 1 156 ? 118.351 119.585 135.292 1.00 128.92 156 GLY B O 1
ATOM 5178 N N . LEU B 1 157 ? 119.905 118.312 136.308 1.00 126.29 157 LEU B N 1
ATOM 5179 C CA . LEU B 1 157 ? 119.878 117.326 135.235 1.00 126.29 157 LEU B CA 1
ATOM 5180 C C . LEU B 1 157 ? 118.495 116.717 135.086 1.00 126.29 157 LEU B C 1
ATOM 5181 O O . LEU B 1 157 ? 117.977 116.600 133.968 1.00 126.29 157 LEU B O 1
ATOM 5186 N N . ILE B 1 158 ? 117.871 116.336 136.201 1.00 123.72 158 ILE B N 1
ATOM 5187 C CA . ILE B 1 158 ? 116.556 115.709 136.104 1.00 123.72 158 ILE B CA 1
ATOM 5188 C C . ILE B 1 158 ? 115.536 116.676 135.519 1.00 123.72 158 ILE B C 1
ATOM 5189 O O . ILE B 1 158 ? 114.760 116.312 134.624 1.00 123.72 158 ILE B O 1
ATOM 5194 N N . MET B 1 159 ? 115.516 117.921 136.001 1.00 128.17 159 MET B N 1
ATOM 5195 C CA . MET B 1 159 ? 114.520 118.864 135.496 1.00 128.17 159 MET B CA 1
ATOM 5196 C C . MET B 1 159 ? 114.715 119.147 134.011 1.00 128.17 159 MET B C 1
ATOM 5197 O O . MET B 1 159 ? 113.740 119.187 133.246 1.00 128.17 159 MET B O 1
ATOM 5202 N N . VAL B 1 160 ? 115.963 119.335 133.580 1.00 124.44 160 VAL B N 1
ATOM 5203 C CA . VAL B 1 160 ? 116.215 119.616 132.171 1.00 124.44 160 VAL B CA 1
ATOM 5204 C C . VAL B 1 160 ? 115.796 118.437 131.309 1.00 124.44 160 VAL B C 1
ATOM 5205 O O . VAL B 1 160 ? 115.178 118.612 130.252 1.00 124.44 160 VAL B O 1
ATOM 5209 N N . THR B 1 161 ? 116.128 117.217 131.737 1.00 123.19 161 THR B N 1
ATOM 5210 C CA . THR B 1 161 ? 115.770 116.055 130.936 1.00 123.19 161 THR B CA 1
ATOM 5211 C C . THR B 1 161 ? 114.262 115.900 130.832 1.00 123.19 161 THR B C 1
ATOM 5212 O O . THR B 1 161 ? 113.744 115.568 129.762 1.00 123.19 161 THR B O 1
ATOM 5216 N N . MET B 1 162 ? 113.538 116.144 131.924 1.00 121.74 162 MET B N 1
ATOM 5217 C CA . MET B 1 162 ? 112.082 116.059 131.869 1.00 121.74 162 MET B CA 1
ATOM 5218 C C . MET B 1 162 ? 111.507 117.084 130.894 1.00 121.74 162 MET B C 1
ATOM 5219 O O . MET B 1 162 ? 110.679 116.748 130.027 1.00 121.74 162 MET B O 1
ATOM 5224 N N . PHE B 1 163 ? 111.956 118.338 130.998 1.00 117.75 163 PHE B N 1
ATOM 5225 C CA . PHE B 1 163 ? 111.425 119.365 130.110 1.00 117.75 163 PHE B CA 1
ATOM 5226 C C . PHE B 1 163 ? 111.719 119.040 128.653 1.00 117.75 163 PHE B C 1
ATOM 5227 O O . PHE B 1 163 ? 110.842 119.174 127.794 1.00 117.75 163 PHE B O 1
ATOM 5235 N N . LEU B 1 164 ? 112.942 118.605 128.352 1.00 116.67 164 LEU B N 1
ATOM 5236 C CA . LEU B 1 164 ? 113.263 118.257 126.973 1.00 116.67 164 LEU B CA 1
ATOM 5237 C C . LEU B 1 164 ? 112.424 117.086 126.487 1.00 116.67 164 LEU B C 1
ATOM 5238 O O . LEU B 1 164 ? 111.876 117.124 125.382 1.00 116.67 164 LEU B O 1
ATOM 5243 N N . SER B 1 165 ? 112.296 116.040 127.302 1.00 118.11 165 SER B N 1
ATOM 5244 C CA . SER B 1 165 ? 111.563 114.860 126.873 1.00 118.11 165 SER B CA 1
ATOM 5245 C C . SER B 1 165 ? 110.082 115.124 126.699 1.00 118.11 165 SER B C 1
ATOM 5246 O O . SER B 1 165 ? 109.385 114.267 126.152 1.00 118.11 165 SER B O 1
ATOM 5249 N N . MET B 1 166 ? 109.581 116.268 127.168 1.00 116.90 166 MET B N 1
ATOM 5250 C CA . MET B 1 166 ? 108.219 116.643 126.794 1.00 116.90 166 MET B CA 1
ATOM 5251 C C . MET B 1 166 ? 108.012 116.673 125.281 1.00 116.90 166 MET B C 1
ATOM 5252 O O . MET B 1 166 ? 106.895 116.432 124.814 1.00 116.90 166 MET B O 1
ATOM 5257 N N . TRP B 1 167 ? 109.050 116.987 124.498 1.00 113.22 167 TRP B N 1
ATOM 5258 C CA . TRP B 1 167 ? 108.885 117.215 123.066 1.00 113.22 167 TRP B CA 1
ATOM 5259 C C . TRP B 1 167 ? 109.653 116.262 122.163 1.00 113.22 167 TRP B C 1
ATOM 5260 O O . TRP B 1 167 ? 109.453 116.309 120.946 1.00 113.22 167 TRP B O 1
ATOM 5271 N N . ILE B 1 168 ? 110.517 115.407 122.702 1.00 117.70 168 ILE B N 1
ATOM 5272 C CA . ILE B 1 168 ? 111.406 114.582 121.897 1.00 117.70 168 ILE B CA 1
ATOM 5273 C C . ILE B 1 168 ? 111.276 113.134 122.356 1.00 117.70 168 ILE B C 1
ATOM 5274 O O . ILE B 1 168 ? 110.814 112.849 123.462 1.00 117.70 168 ILE B O 1
ATOM 5279 N N . SER B 1 169 ? 111.671 112.213 121.479 1.00 121.35 169 SER B N 1
ATOM 5280 C CA . SER B 1 169 ? 111.675 110.800 121.825 1.00 121.35 169 SER B CA 1
ATOM 5281 C C . SER B 1 169 ? 112.585 110.547 123.017 1.00 121.35 169 SER B C 1
ATOM 5282 O O . SER B 1 169 ? 113.625 111.188 123.179 1.00 121.35 169 SER B O 1
ATOM 5285 N N . ASN B 1 170 ? 112.182 109.594 123.856 1.00 124.51 170 ASN B N 1
ATOM 5286 C CA . ASN B 1 170 ? 112.862 109.385 125.130 1.00 124.51 170 ASN B CA 1
ATOM 5287 C C . ASN B 1 170 ? 114.294 108.905 124.931 1.00 124.51 170 ASN B C 1
ATOM 5288 O O . ASN B 1 170 ? 115.224 109.395 125.587 1.00 124.51 170 ASN B O 1
ATOM 5293 N N . ALA B 1 171 ? 114.494 107.945 124.028 1.00 126.14 171 ALA B N 1
ATOM 5294 C CA . ALA B 1 171 ? 115.842 107.458 123.763 1.00 126.14 171 ALA B CA 1
ATOM 5295 C C . ALA B 1 171 ? 116.722 108.570 123.217 1.00 126.14 171 ALA B C 1
ATOM 5296 O O . ALA B 1 171 ? 117.903 108.679 123.576 1.00 126.14 171 ALA B O 1
ATOM 5298 N N . ALA B 1 172 ? 116.158 109.409 122.350 1.00 125.40 172 ALA B N 1
ATOM 5299 C CA . ALA B 1 172 ? 116.896 110.563 121.860 1.00 125.40 172 ALA B CA 1
ATOM 5300 C C . ALA B 1 172 ? 117.382 111.419 123.017 1.00 125.40 172 ALA B C 1
ATOM 5301 O O . ALA B 1 172 ? 118.576 111.703 123.124 1.00 125.40 172 ALA B O 1
ATOM 5303 N N . CYS B 1 173 ? 116.478 111.785 123.929 1.00 125.90 173 CYS B N 1
ATOM 5304 C CA . CYS B 1 173 ? 116.849 112.663 125.034 1.00 125.90 173 CYS B CA 1
ATOM 5305 C C . CYS B 1 173 ? 117.922 112.034 125.906 1.00 125.90 173 CYS B C 1
ATOM 5306 O O . CYS B 1 173 ? 118.839 112.723 126.373 1.00 125.90 173 CYS B O 1
ATOM 5309 N N . THR B 1 174 ? 117.822 110.727 126.149 1.00 127.38 174 THR B N 1
ATOM 5310 C CA . THR B 1 174 ? 118.851 110.059 126.936 1.00 127.38 174 THR B CA 1
ATOM 5311 C C . THR B 1 174 ? 120.210 110.158 126.259 1.00 127.38 174 THR B C 1
ATOM 5312 O O . THR B 1 174 ? 121.222 110.458 126.911 1.00 127.38 174 THR B O 1
ATOM 5316 N N . ALA B 1 175 ? 120.252 109.916 124.947 1.00 128.94 175 ALA B N 1
ATOM 5317 C CA . ALA B 1 175 ? 121.517 110.010 124.227 1.00 128.94 175 ALA B CA 1
ATOM 5318 C C . ALA B 1 175 ? 122.055 111.435 124.239 1.00 128.94 175 ALA B C 1
ATOM 5319 O O . ALA B 1 175 ? 123.270 111.648 124.263 1.00 128.94 175 ALA B O 1
ATOM 5321 N N . MET B 1 176 ? 121.161 112.421 124.208 1.00 133.50 176 MET B N 1
ATOM 5322 C CA . MET B 1 176 ? 121.583 113.818 124.197 1.00 133.50 176 MET B CA 1
ATOM 5323 C C . MET B 1 176 ? 122.147 114.243 125.545 1.00 133.50 176 MET B C 1
ATOM 5324 O O . MET B 1 176 ? 123.065 115.067 125.604 1.00 133.50 176 MET B O 1
ATOM 5329 N N . MET B 1 177 ? 121.610 113.703 126.640 1.00 134.54 177 MET B N 1
ATOM 5330 C CA . MET B 1 177 ? 122.058 114.141 127.960 1.00 134.54 177 MET B CA 1
ATOM 5331 C C . MET B 1 177 ? 123.255 113.368 128.495 1.00 134.54 177 MET B C 1
ATOM 5332 O O . MET B 1 177 ? 124.031 113.927 129.274 1.00 134.54 177 MET B O 1
ATOM 5337 N N . CYS B 1 178 ? 123.426 112.102 128.123 1.00 138.38 178 CYS B N 1
ATOM 5338 C CA . CYS B 1 178 ? 124.497 111.314 128.733 1.00 138.38 178 CYS B CA 1
ATOM 5339 C C . CYS B 1 178 ? 125.904 111.901 128.585 1.00 138.38 178 CYS B C 1
ATOM 5340 O O . CYS B 1 178 ? 126.670 111.835 129.566 1.00 138.38 178 CYS B O 1
ATOM 5343 N N . PRO B 1 179 ? 126.322 112.444 127.436 1.00 136.55 179 PRO B N 1
ATOM 5344 C CA . PRO B 1 179 ? 127.720 112.894 127.321 1.00 136.55 179 PRO B CA 1
ATOM 5345 C C . PRO B 1 179 ? 128.132 113.940 128.342 1.00 136.55 179 PRO B C 1
ATOM 5346 O O . PRO B 1 179 ? 129.280 113.919 128.803 1.00 136.55 179 PRO B O 1
ATOM 5350 N N . ILE B 1 180 ? 127.237 114.852 128.714 1.00 136.90 180 ILE B N 1
ATOM 5351 C CA . ILE B 1 180 ? 127.601 115.912 129.648 1.00 136.90 180 ILE B CA 1
ATOM 5352 C C . ILE B 1 180 ? 127.957 115.327 131.006 1.00 136.90 180 ILE B C 1
ATOM 5353 O O . ILE B 1 180 ? 128.998 115.653 131.599 1.00 136.90 180 ILE B O 1
ATOM 5358 N N . ILE B 1 181 ? 127.096 114.452 131.520 1.00 140.01 181 ILE B N 1
ATOM 5359 C CA . ILE B 1 181 ? 127.348 113.866 132.826 1.00 140.01 181 ILE B CA 1
ATOM 5360 C C . ILE B 1 181 ? 128.583 112.978 132.764 1.00 140.01 181 ILE B C 1
ATOM 5361 O O . ILE B 1 181 ? 129.374 112.923 133.714 1.00 140.01 181 ILE B O 1
ATOM 5366 N N . GLN B 1 182 ? 128.795 112.299 131.633 1.00 144.36 182 GLN B N 1
ATOM 5367 C CA . GLN B 1 182 ? 130.000 111.487 131.501 1.00 144.36 182 GLN B CA 1
ATOM 5368 C C . GLN B 1 182 ? 131.255 112.346 131.576 1.00 144.36 182 GLN B C 1
ATOM 5369 O O . GLN B 1 182 ? 132.224 111.986 132.254 1.00 144.36 182 GLN B O 1
ATOM 5375 N N . ALA B 1 183 ? 131.250 113.491 130.894 1.00 145.44 183 ALA B N 1
ATOM 5376 C CA . ALA B 1 183 ? 132.412 114.372 130.915 1.00 145.44 183 ALA B CA 1
ATOM 5377 C C . ALA B 1 183 ? 132.686 114.898 132.316 1.00 145.44 183 ALA B C 1
ATOM 5378 O O . ALA B 1 183 ? 133.843 114.928 132.761 1.00 145.44 183 ALA B O 1
ATOM 5380 N N . VAL B 1 184 ? 131.641 115.325 133.025 1.00 148.81 184 VAL B N 1
ATOM 5381 C CA . VAL B 1 184 ? 131.881 115.897 134.346 1.00 148.81 184 VAL B CA 1
ATOM 5382 C C . VAL B 1 184 ? 132.376 114.829 135.318 1.00 148.81 184 VAL B C 1
ATOM 5383 O O . VAL B 1 184 ? 133.275 115.086 136.129 1.00 148.81 184 VAL B O 1
ATOM 5387 N N . LEU B 1 185 ? 131.831 113.609 135.244 1.00 152.64 185 LEU B N 1
ATOM 5388 C CA . LEU B 1 185 ? 132.379 112.533 136.068 1.00 152.64 185 LEU B CA 1
ATOM 5389 C C . LEU B 1 185 ? 133.825 112.227 135.710 1.00 152.64 185 LEU B C 1
ATOM 5390 O O . LEU B 1 185 ? 134.643 111.966 136.600 1.00 152.64 185 LEU B O 1
ATOM 5395 N N . GLU B 1 186 ? 134.161 112.228 134.419 1.00 158.03 186 GLU B N 1
ATOM 5396 C CA . GLU B 1 186 ? 135.536 111.933 134.038 1.00 158.03 186 GLU B CA 1
ATOM 5397 C C . GLU B 1 186 ? 136.495 112.961 134.616 1.00 158.03 186 GLU B C 1
ATOM 5398 O O . GLU B 1 186 ? 137.548 112.605 135.157 1.00 158.03 186 GLU B O 1
ATOM 5404 N N . GLU B 1 187 ? 136.136 114.243 134.540 1.00 164.47 187 GLU B N 1
ATOM 5405 C CA . GLU B 1 187 ? 137.000 115.261 135.128 1.00 164.47 187 GLU B CA 1
ATOM 5406 C C . GLU B 1 187 ? 137.088 115.108 136.641 1.00 164.47 187 GLU B C 1
ATOM 5407 O O . GLU B 1 187 ? 138.172 115.248 137.225 1.00 164.47 187 GLU B O 1
ATOM 5413 N N . LEU B 1 188 ? 135.958 114.830 137.296 1.00 164.06 188 LEU B N 1
ATOM 5414 C CA . LEU B 1 188 ? 135.972 114.672 138.744 1.00 164.06 188 LEU B CA 1
ATOM 5415 C C . LEU B 1 188 ? 136.910 113.549 139.157 1.00 164.06 188 LEU B C 1
ATOM 5416 O O . LEU B 1 188 ? 137.674 113.688 140.117 1.00 164.06 188 LEU B O 1
ATOM 5421 N N . GLN B 1 189 ? 136.867 112.430 138.436 1.00 168.85 189 GLN B N 1
ATOM 5422 C CA . GLN B 1 189 ? 137.802 111.346 138.711 1.00 168.85 189 GLN B CA 1
ATOM 5423 C C . GLN B 1 189 ? 139.235 111.777 138.448 1.00 168.85 189 GLN B C 1
ATOM 5424 O O . GLN B 1 189 ? 140.146 111.419 139.202 1.00 168.85 189 GLN B O 1
ATOM 5430 N N . ALA B 1 190 ? 139.456 112.535 137.373 1.00 169.83 190 ALA B N 1
ATOM 5431 C CA . ALA B 1 190 ? 140.813 112.941 137.029 1.00 169.83 190 ALA B CA 1
ATOM 5432 C C . ALA B 1 190 ? 141.439 113.773 138.138 1.00 169.83 190 ALA B C 1
ATOM 5433 O O . ALA B 1 190 ? 142.591 113.543 138.521 1.00 169.83 190 ALA B O 1
ATOM 5435 N N . GLN B 1 191 ? 140.695 114.742 138.674 1.00 172.33 191 GLN B N 1
ATOM 5436 C CA . GLN B 1 191 ? 141.248 115.550 139.755 1.00 172.33 191 GLN B CA 1
ATOM 5437 C C . GLN B 1 191 ? 141.414 114.740 141.033 1.00 172.33 191 GLN B C 1
ATOM 5438 O O . GLN B 1 191 ? 142.323 115.016 141.823 1.00 172.33 191 GLN B O 1
ATOM 5444 N N . GLY B 1 192 ? 140.562 113.744 141.251 1.00 174.27 192 GLY B N 1
ATOM 5445 C CA . GLY B 1 192 ? 140.651 112.895 142.419 1.00 174.27 192 GLY B CA 1
ATOM 5446 C C . GLY B 1 192 ? 139.543 113.055 143.440 1.00 174.27 192 GLY B C 1
ATOM 5447 O O . GLY B 1 192 ? 139.692 112.566 144.566 1.00 174.27 192 GLY B O 1
ATOM 5448 N N . VAL B 1 193 ? 138.443 113.723 143.091 1.00 175.54 193 VAL B N 1
ATOM 5449 C CA . VAL B 1 193 ? 137.363 113.919 144.052 1.00 175.54 193 VAL B CA 1
ATOM 5450 C C . VAL B 1 193 ? 136.637 112.610 144.330 1.00 175.54 193 VAL B C 1
ATOM 5451 O O . VAL B 1 193 ? 136.358 112.275 145.487 1.00 175.54 193 VAL B O 1
ATOM 5455 N N . CYS B 1 194 ? 136.317 111.850 143.286 1.00 176.71 194 CYS B N 1
ATOM 5456 C CA . CYS B 1 194 ? 135.522 110.640 143.439 1.00 176.71 194 CYS B CA 1
ATOM 5457 C C . CYS B 1 194 ? 135.943 109.627 142.386 1.00 176.71 194 CYS B C 1
ATOM 5458 O O . CYS B 1 194 ? 136.621 109.957 141.412 1.00 176.71 194 CYS B O 1
ATOM 5461 N N . LYS B 1 195 ? 135.531 108.381 142.594 1.00 171.64 195 LYS B N 1
ATOM 5462 C CA . LYS B 1 195 ? 135.878 107.276 141.711 1.00 171.64 195 LYS B CA 1
ATOM 5463 C C . LYS B 1 195 ? 134.646 106.822 140.943 1.00 171.64 195 LYS B C 1
ATOM 5464 O O . LYS B 1 195 ? 133.585 106.606 141.536 1.00 171.64 195 LYS B O 1
ATOM 5470 N N . ILE B 1 196 ? 134.791 106.683 139.626 1.00 164.70 196 ILE B N 1
ATOM 5471 C CA . ILE B 1 196 ? 133.676 106.236 138.801 1.00 164.70 196 ILE B CA 1
ATOM 5472 C C . ILE B 1 196 ? 133.379 104.763 139.041 1.00 164.70 196 ILE B C 1
ATOM 5473 O O . ILE B 1 196 ? 132.214 104.358 139.126 1.00 164.70 196 ILE B O 1
ATOM 5478 N N . ASN B 1 197 ? 134.414 103.936 139.151 1.00 165.83 197 ASN B N 1
ATOM 5479 C CA . ASN B 1 197 ? 134.238 102.495 139.221 1.00 165.83 197 ASN B CA 1
ATOM 5480 C C . ASN B 1 197 ? 134.913 101.938 140.463 1.00 165.83 197 ASN B C 1
ATOM 5481 O O . ASN B 1 197 ? 135.895 102.494 140.959 1.00 165.83 197 ASN B O 1
ATOM 5486 N N . HIS B 1 198 ? 134.372 100.830 140.958 1.00 170.17 198 HIS B N 1
ATOM 5487 C CA . HIS B 1 198 ? 134.984 100.134 142.077 1.00 170.17 198 HIS B CA 1
ATOM 5488 C C . HIS B 1 198 ? 136.311 99.516 141.657 1.00 170.17 198 HIS B C 1
ATOM 5489 O O . HIS B 1 198 ? 136.502 99.122 140.504 1.00 170.17 198 HIS B O 1
ATOM 5496 N N . GLU B 1 199 ? 137.234 99.435 142.609 1.00 179.85 199 GLU B N 1
ATOM 5497 C CA . GLU B 1 199 ? 138.511 98.797 142.349 1.00 179.85 199 GLU B CA 1
ATOM 5498 C C . GLU B 1 199 ? 138.324 97.290 142.181 1.00 179.85 199 GLU B C 1
ATOM 5499 O O . GLU B 1 199 ? 137.457 96.689 142.820 1.00 179.85 199 GLU B O 1
ATOM 5505 N N . PRO B 1 200 ? 139.129 96.652 141.321 1.00 180.73 200 PRO B N 1
ATOM 5506 C CA . PRO B 1 200 ? 139.044 95.204 141.105 1.00 180.73 200 PRO B CA 1
ATOM 5507 C C . PRO B 1 200 ? 139.395 94.405 142.354 1.00 180.73 200 PRO B C 1
ATOM 5508 O O . PRO B 1 200 ? 140.049 94.951 143.242 1.00 180.73 200 PRO B O 1
ATOM 5512 N N . GLU B 1 215 ? 135.076 90.556 132.718 1.00 161.42 215 GLU B N 1
ATOM 5513 C CA . GLU B 1 215 ? 134.284 91.130 133.798 1.00 161.42 215 GLU B CA 1
ATOM 5514 C C . GLU B 1 215 ? 134.403 92.648 133.814 1.00 161.42 215 GLU B C 1
ATOM 5515 O O . GLU B 1 215 ? 135.389 93.190 134.308 1.00 161.42 215 GLU B O 1
ATOM 5517 N N . PRO B 1 216 ? 133.398 93.331 133.269 1.00 159.35 216 PRO B N 1
ATOM 5518 C CA . PRO B 1 216 ? 133.433 94.787 133.255 1.00 159.35 216 PRO B CA 1
ATOM 5519 C C . PRO B 1 216 ? 133.400 95.335 134.669 1.00 159.35 216 PRO B C 1
ATOM 5520 O O . PRO B 1 216 ? 132.862 94.693 135.589 1.00 159.35 216 PRO B O 1
ATOM 5524 N N . PRO B 1 217 ? 133.973 96.515 134.888 1.00 159.45 217 PRO B N 1
ATOM 5525 C CA . PRO B 1 217 ? 134.033 97.063 136.247 1.00 159.45 217 PRO B CA 1
ATOM 5526 C C . PRO B 1 217 ? 132.650 97.358 136.807 1.00 159.45 217 PRO B C 1
ATOM 5527 O O . PRO B 1 217 ? 131.713 97.684 136.077 1.00 159.45 217 PRO B O 1
ATOM 5531 N N . TYR B 1 218 ? 132.533 97.234 138.121 1.00 160.44 218 TYR B N 1
ATOM 5532 C CA . TYR B 1 218 ? 131.277 97.515 138.805 1.00 160.44 218 TYR B CA 1
ATOM 5533 C C . TYR B 1 218 ? 131.133 99.014 139.036 1.00 160.44 218 TYR B C 1
ATOM 5534 O O . TYR B 1 218 ? 132.008 99.624 139.655 1.00 160.44 218 TYR B O 1
ATOM 5543 N N . PRO B 1 219 ? 130.054 99.633 138.568 1.00 156.03 219 PRO B N 1
ATOM 5544 C CA . PRO B 1 219 ? 129.883 101.071 138.783 1.00 156.03 219 PRO B CA 1
ATOM 5545 C C . PRO B 1 219 ? 129.635 101.389 140.248 1.00 156.03 219 PRO B C 1
ATOM 5546 O O . PRO B 1 219 ? 129.120 100.568 141.009 1.00 156.03 219 PRO B O 1
ATOM 5550 N N . THR B 1 220 ? 130.019 102.599 140.641 1.00 154.88 220 THR B N 1
ATOM 5551 C CA . THR B 1 220 ? 129.846 103.035 142.016 1.00 154.88 220 THR B CA 1
ATOM 5552 C C . THR B 1 220 ? 128.432 103.572 142.222 1.00 154.88 220 THR B C 1
ATOM 5553 O O . THR B 1 220 ? 127.582 103.522 141.331 1.00 154.88 220 THR B O 1
ATOM 5557 N N . LYS B 1 221 ? 128.171 104.094 143.420 1.00 147.29 221 LYS B N 1
ATOM 5558 C CA . LYS B 1 221 ? 126.823 104.552 143.733 1.00 147.29 221 LYS B CA 1
ATOM 5559 C C . LYS B 1 221 ? 126.502 105.873 143.045 1.00 147.29 221 LYS B C 1
ATOM 5560 O O . LYS B 1 221 ? 125.373 106.077 142.586 1.00 147.29 221 LYS B O 1
ATOM 5566 N N . ILE B 1 222 ? 127.471 106.785 142.968 1.00 141.07 222 ILE B N 1
ATOM 5567 C CA . ILE B 1 222 ? 127.204 108.106 142.407 1.00 141.07 222 ILE B CA 1
ATOM 5568 C C . ILE B 1 222 ? 126.830 108.000 140.934 1.00 141.07 222 ILE B C 1
ATOM 5569 O O . ILE B 1 222 ? 125.857 108.612 140.472 1.00 141.07 222 ILE B O 1
ATOM 5574 N N . THR B 1 223 ? 127.607 107.231 140.172 1.00 138.02 223 THR B N 1
ATOM 5575 C CA . THR B 1 223 ? 127.327 107.091 138.750 1.00 138.02 223 THR B CA 1
ATOM 5576 C C . THR B 1 223 ? 125.996 106.391 138.516 1.00 138.02 223 THR B C 1
ATOM 5577 O O . THR B 1 223 ? 125.253 106.748 137.591 1.00 138.02 223 THR B O 1
ATOM 5581 N N . LEU B 1 224 ? 125.670 105.405 139.352 1.00 138.68 224 LEU B N 1
ATOM 5582 C CA . LEU B 1 224 ? 124.358 104.781 139.269 1.00 138.68 224 LEU B CA 1
ATOM 5583 C C . LEU B 1 224 ? 123.268 105.814 139.486 1.00 138.68 224 LEU B C 1
ATOM 5584 O O . LEU B 1 224 ? 122.291 105.872 138.733 1.00 138.68 224 LEU B O 1
ATOM 5589 N N . CYS B 1 225 ? 123.438 106.661 140.501 1.00 137.94 225 CYS B N 1
ATOM 5590 C CA . CYS B 1 225 ? 122.440 107.681 140.785 1.00 137.94 225 CYS B CA 1
ATOM 5591 C C . CYS B 1 225 ? 122.215 108.570 139.573 1.00 137.94 225 CYS B C 1
ATOM 5592 O O . CYS B 1 225 ? 121.079 108.747 139.124 1.00 137.94 225 CYS B O 1
ATOM 5595 N N . TYR B 1 226 ? 123.296 109.099 138.997 1.00 135.03 226 TYR B N 1
ATOM 5596 C CA . TYR B 1 226 ? 123.146 110.033 137.882 1.00 135.03 226 TYR B CA 1
ATOM 5597 C C . TYR B 1 226 ? 122.499 109.363 136.673 1.00 135.03 226 TYR B C 1
ATOM 5598 O O . TYR B 1 226 ? 121.516 109.873 136.112 1.00 135.03 226 TYR B O 1
ATOM 5607 N N . TYR B 1 227 ? 123.041 108.219 136.249 1.00 128.03 227 TYR B N 1
ATOM 5608 C CA . TYR B 1 227 ? 122.546 107.596 135.027 1.00 128.03 227 TYR B CA 1
ATOM 5609 C C . TYR B 1 227 ? 121.112 107.113 135.186 1.00 128.03 227 TYR B C 1
ATOM 5610 O O . TYR B 1 227 ? 120.280 107.319 134.292 1.00 128.03 227 TYR B O 1
ATOM 5619 N N . LEU B 1 228 ? 120.802 106.463 136.308 1.00 124.89 228 LEU B N 1
ATOM 5620 C CA . LEU B 1 228 ? 119.435 106.028 136.542 1.00 124.89 228 LEU B CA 1
ATOM 5621 C C . LEU B 1 228 ? 118.495 107.218 136.616 1.00 124.89 228 LEU B C 1
ATOM 5622 O O . LEU B 1 228 ? 117.352 107.139 136.156 1.00 124.89 228 LEU B O 1
ATOM 5627 N N . GLY B 1 229 ? 118.952 108.333 137.190 1.00 125.84 229 GLY B N 1
ATOM 5628 C CA . GLY B 1 229 ? 118.108 109.510 137.247 1.00 125.84 229 GLY B CA 1
ATOM 5629 C C . GLY B 1 229 ? 117.741 110.017 135.870 1.00 125.84 229 GLY B C 1
ATOM 5630 O O . GLY B 1 229 ? 116.580 110.324 135.598 1.00 125.84 229 GLY B O 1
ATOM 5631 N N . ILE B 1 230 ? 118.725 110.093 134.976 1.00 120.79 230 ILE B N 1
ATOM 5632 C CA . ILE B 1 230 ? 118.441 110.557 133.619 1.00 120.79 230 ILE B CA 1
ATOM 5633 C C . ILE B 1 230 ? 117.498 109.591 132.910 1.00 120.79 230 ILE B C 1
ATOM 5634 O O . ILE B 1 230 ? 116.526 110.002 132.255 1.00 120.79 230 ILE B O 1
ATOM 5639 N N . ALA B 1 231 ? 117.763 108.288 133.043 1.00 120.58 231 ALA B N 1
ATOM 5640 C CA . ALA B 1 231 ? 116.926 107.294 132.378 1.00 120.58 231 ALA B CA 1
ATOM 5641 C C . ALA B 1 231 ? 115.488 107.361 132.865 1.00 120.58 231 ALA B C 1
ATOM 5642 O O . ALA B 1 231 ? 114.551 107.299 132.065 1.00 120.58 231 ALA B O 1
ATOM 5644 N N . TYR B 1 232 ? 115.293 107.482 134.176 1.00 119.77 232 TYR B N 1
ATOM 5645 C CA . TYR B 1 232 ? 113.943 107.554 134.716 1.00 119.77 232 TYR B CA 1
ATOM 5646 C C . TYR B 1 232 ? 113.266 108.858 134.326 1.00 119.77 232 TYR B C 1
ATOM 5647 O O . TYR B 1 232 ? 112.063 108.879 134.043 1.00 119.77 232 TYR B O 1
ATOM 5656 N N . ALA B 1 233 ? 114.021 109.956 134.316 1.00 117.26 233 ALA B N 1
ATOM 5657 C CA . ALA B 1 233 ? 113.440 111.250 133.999 1.00 117.26 233 ALA B CA 1
ATOM 5658 C C . ALA B 1 233 ? 112.932 111.290 132.570 1.00 117.26 233 ALA B C 1
ATOM 5659 O O . ALA B 1 233 ? 111.913 111.925 132.290 1.00 117.26 233 ALA B O 1
ATOM 5661 N N . SER B 1 234 ? 113.630 110.627 131.648 1.00 115.56 234 SER B N 1
ATOM 5662 C CA . SER B 1 234 ? 113.132 110.572 130.275 1.00 115.56 234 SER B CA 1
ATOM 5663 C C . SER B 1 234 ? 111.725 109.988 130.228 1.00 115.56 234 SER B C 1
ATOM 5664 O O . SER B 1 234 ? 110.802 110.591 129.661 1.00 115.56 234 SER B O 1
ATOM 5667 N N . SER B 1 235 ? 111.539 108.822 130.846 1.00 114.53 235 SER B N 1
ATOM 5668 C CA . SER B 1 235 ? 110.234 108.175 130.841 1.00 114.53 235 SER B CA 1
ATOM 5669 C C . SER B 1 235 ? 109.193 109.021 131.556 1.00 114.53 235 SER B C 1
ATOM 5670 O O . SER B 1 235 ? 108.058 109.144 131.087 1.00 114.53 235 SER B O 1
ATOM 5673 N N . LEU B 1 236 ? 109.559 109.608 132.696 1.00 114.90 236 LEU B N 1
ATOM 5674 C CA . LEU B 1 236 ? 108.596 110.404 133.448 1.00 114.90 236 LEU B CA 1
ATOM 5675 C C . LEU B 1 236 ? 108.140 111.617 132.654 1.00 114.90 236 LEU B C 1
ATOM 5676 O O . LEU B 1 236 ? 106.948 111.940 132.632 1.00 114.90 236 LEU B O 1
ATOM 5681 N N . GLY B 1 237 ? 109.070 112.302 131.991 1.00 117.65 237 GLY B N 1
ATOM 5682 C CA . GLY B 1 237 ? 108.712 113.480 131.229 1.00 117.65 237 GLY B CA 1
ATOM 5683 C C . GLY B 1 237 ? 107.999 113.180 129.934 1.00 117.65 237 GLY B C 1
ATOM 5684 O O . GLY B 1 237 ? 107.312 114.056 129.403 1.00 117.65 237 GLY B O 1
ATOM 5685 N N . GLY B 1 238 ? 108.145 111.962 129.412 1.00 118.11 238 GLY B N 1
ATOM 5686 C CA . GLY B 1 238 ? 107.434 111.612 128.195 1.00 118.11 238 GLY B CA 1
ATOM 5687 C C . GLY B 1 238 ? 105.925 111.707 128.314 1.00 118.11 238 GLY B C 1
ATOM 5688 O O . GLY B 1 238 ? 105.233 111.891 127.312 1.00 118.11 238 GLY B O 1
ATOM 5689 N N . CYS B 1 239 ? 105.393 111.586 129.527 1.00 118.45 239 CYS B N 1
ATOM 5690 C CA . CYS B 1 239 ? 103.953 111.488 129.722 1.00 118.45 239 CYS B CA 1
ATOM 5691 C C . CYS B 1 239 ? 103.241 112.832 129.715 1.00 118.45 239 CYS B C 1
ATOM 5692 O O . CYS B 1 239 ? 102.012 112.857 129.816 1.00 118.45 239 CYS B O 1
ATOM 5695 N N . GLY B 1 240 ? 103.965 113.943 129.614 1.00 119.90 240 GLY B N 1
ATOM 5696 C CA . GLY B 1 240 ? 103.335 115.238 129.803 1.00 119.90 240 GLY B CA 1
ATOM 5697 C C . GLY B 1 240 ? 102.627 115.782 128.578 1.00 119.90 240 GLY B C 1
ATOM 5698 O O . GLY B 1 240 ? 101.770 116.659 128.697 1.00 119.90 240 GLY B O 1
ATOM 5699 N N . THR B 1 241 ? 102.970 115.289 127.394 1.00 117.74 241 THR B N 1
ATOM 5700 C CA . THR B 1 241 ? 102.499 115.880 126.153 1.00 117.74 241 THR B CA 1
ATOM 5701 C C . THR B 1 241 ? 102.133 114.780 125.167 1.00 117.74 241 THR B C 1
ATOM 5702 O O . THR B 1 241 ? 102.666 113.671 125.220 1.00 117.74 241 THR B O 1
ATOM 5706 N N . ILE B 1 242 ? 101.203 115.096 124.265 1.00 112.44 242 ILE B N 1
ATOM 5707 C CA . ILE B 1 242 ? 100.768 114.124 123.267 1.00 112.44 242 ILE B CA 1
ATOM 5708 C C . ILE B 1 242 ? 101.927 113.727 122.365 1.00 112.44 242 ILE B C 1
ATOM 5709 O O . ILE B 1 242 ? 102.130 112.545 122.072 1.00 112.44 242 ILE B O 1
ATOM 5714 N N . ILE B 1 243 ? 102.712 114.706 121.909 1.00 110.92 243 ILE B N 1
ATOM 5715 C CA . ILE B 1 243 ? 103.851 114.390 121.050 1.00 110.92 243 ILE B CA 1
ATOM 5716 C C . ILE B 1 243 ? 105.067 113.944 121.836 1.00 110.92 243 ILE B C 1
ATOM 5717 O O . ILE B 1 243 ? 106.129 113.731 121.241 1.00 110.92 243 ILE B O 1
ATOM 5722 N N . GLY B 1 244 ? 104.950 113.800 123.154 1.00 112.78 244 GLY B N 1
ATOM 5723 C CA . GLY B 1 244 ? 106.092 113.373 123.944 1.00 112.78 244 GLY B CA 1
ATOM 5724 C C . GLY B 1 244 ? 106.512 111.945 123.660 1.00 112.78 244 GLY B C 1
ATOM 5725 O O . GLY B 1 244 ? 107.705 111.643 123.600 1.00 112.78 244 GLY B O 1
ATOM 5726 N N . THR B 1 245 ? 105.545 111.047 123.493 1.00 113.47 245 THR B N 1
ATOM 5727 C CA . THR B 1 245 ? 105.838 109.644 123.251 1.00 113.47 245 THR B CA 1
ATOM 5728 C C . THR B 1 245 ? 104.690 109.025 122.470 1.00 113.47 245 THR B C 1
ATOM 5729 O O . THR B 1 245 ? 103.571 109.536 122.469 1.00 113.47 245 THR B O 1
ATOM 5733 N N . ALA B 1 246 ? 104.980 107.901 121.812 1.00 110.84 246 ALA B N 1
ATOM 5734 C CA . ALA B 1 246 ? 104.028 107.326 120.867 1.00 110.84 246 ALA B CA 1
ATOM 5735 C C . ALA B 1 246 ? 102.816 106.715 121.556 1.00 110.84 246 ALA B C 1
ATOM 5736 O O . ALA B 1 246 ? 101.743 106.626 120.949 1.00 110.84 246 ALA B O 1
ATOM 5738 N N . THR B 1 247 ? 102.962 106.285 122.809 1.00 114.82 247 THR B N 1
ATOM 5739 C CA . THR B 1 247 ? 101.857 105.632 123.502 1.00 114.82 247 THR B CA 1
ATOM 5740 C C . THR B 1 247 ? 100.669 106.570 123.654 1.00 114.82 247 THR B C 1
ATOM 5741 O O . THR B 1 247 ? 99.508 106.151 123.523 1.00 114.82 247 THR B O 1
ATOM 5745 N N . ASN B 1 248 ? 100.941 107.840 123.954 1.00 114.85 248 ASN B N 1
ATOM 5746 C CA . ASN B 1 248 ? 99.868 108.815 124.083 1.00 114.85 248 ASN B CA 1
ATOM 5747 C C . ASN B 1 248 ? 99.113 108.960 122.774 1.00 114.85 248 ASN B C 1
ATOM 5748 O O . ASN B 1 248 ? 97.876 108.988 122.758 1.00 114.85 248 ASN B O 1
ATOM 5753 N N . LEU B 1 249 ? 99.842 109.032 121.663 1.00 112.05 249 LEU B N 1
ATOM 5754 C CA . LEU B 1 249 ? 99.190 109.097 120.365 1.00 112.05 249 LEU B CA 1
ATOM 5755 C C . LEU B 1 249 ? 98.329 107.871 120.132 1.00 112.05 249 LEU B C 1
ATOM 5756 O O . LEU B 1 249 ? 97.195 107.984 119.657 1.00 112.05 249 LEU B O 1
ATOM 5761 N N . THR B 1 250 ? 98.845 106.692 120.480 1.00 113.58 250 THR B N 1
ATOM 5762 C CA . THR B 1 250 ? 98.092 105.464 120.257 1.00 113.58 250 THR B CA 1
ATOM 5763 C C . THR B 1 250 ? 96.760 105.492 120.987 1.00 113.58 250 THR B C 1
ATOM 5764 O O . THR B 1 250 ? 95.700 105.289 120.380 1.00 113.58 250 THR B O 1
ATOM 5768 N N . PHE B 1 251 ? 96.784 105.757 122.292 1.00 113.91 251 PHE B N 1
ATOM 5769 C CA . PHE B 1 251 ? 95.522 105.617 123.009 1.00 113.91 251 PHE B CA 1
ATOM 5770 C C . PHE B 1 251 ? 94.582 106.785 122.742 1.00 113.91 251 PHE B C 1
ATOM 5771 O O . PHE B 1 251 ? 93.363 106.584 122.693 1.00 113.91 251 PHE B O 1
ATOM 5779 N N . LYS B 1 252 ? 95.107 107.989 122.505 1.00 114.70 252 LYS B N 1
ATOM 5780 C CA . LYS B 1 252 ? 94.231 109.076 122.089 1.00 114.70 252 LYS B CA 1
ATOM 5781 C C . LYS B 1 252 ? 93.552 108.760 120.763 1.00 114.70 252 LYS B C 1
ATOM 5782 O O . LYS B 1 252 ? 92.340 108.961 120.615 1.00 114.70 252 LYS B O 1
ATOM 5788 N N . GLY B 1 253 ? 94.309 108.255 119.789 1.00 114.42 253 GLY B N 1
ATOM 5789 C CA . GLY B 1 253 ? 93.716 107.941 118.503 1.00 114.42 253 GLY B CA 1
ATOM 5790 C C . GLY B 1 253 ? 92.667 106.854 118.595 1.00 114.42 253 GLY B C 1
ATOM 5791 O O . GLY B 1 253 ? 91.610 106.946 117.969 1.00 114.42 253 GLY B O 1
ATOM 5792 N N . ILE B 1 254 ? 92.937 105.813 119.385 1.00 113.56 254 ILE B N 1
ATOM 5793 C CA . ILE B 1 254 ? 91.957 104.740 119.524 1.00 113.56 254 ILE B CA 1
ATOM 5794 C C . ILE B 1 254 ? 90.683 105.257 120.177 1.00 113.56 254 ILE B C 1
ATOM 5795 O O . ILE B 1 254 ? 89.572 104.957 119.721 1.00 113.56 254 ILE B O 1
ATOM 5800 N N . TYR B 1 255 ? 90.816 106.046 121.247 1.00 116.28 255 TYR B N 1
ATOM 5801 C CA . TYR B 1 255 ? 89.624 106.580 121.895 1.00 116.28 255 TYR B CA 1
ATOM 5802 C C . TYR B 1 255 ? 88.824 107.449 120.939 1.00 116.28 255 TYR B C 1
ATOM 5803 O O . TYR B 1 255 ? 87.596 107.343 120.877 1.00 116.28 255 TYR B O 1
ATOM 5812 N N . GLU B 1 256 ? 89.498 108.311 120.177 1.00 124.22 256 GLU B N 1
ATOM 5813 C CA . GLU B 1 256 ? 88.770 109.203 119.282 1.00 124.22 256 GLU B CA 1
ATOM 5814 C C . GLU B 1 256 ? 88.136 108.454 118.122 1.00 124.22 256 GLU B C 1
ATOM 5815 O O . GLU B 1 256 ? 87.111 108.895 117.593 1.00 124.22 256 GLU B O 1
ATOM 5821 N N . ALA B 1 257 ? 88.733 107.342 117.698 1.00 121.67 257 ALA B N 1
ATOM 5822 C CA . ALA B 1 257 ? 88.137 106.562 116.621 1.00 121.67 257 ALA B CA 1
ATOM 5823 C C . ALA B 1 257 ? 86.927 105.778 117.106 1.00 121.67 257 ALA B C 1
ATOM 5824 O O . ALA B 1 257 ? 85.952 105.618 116.367 1.00 121.67 257 ALA B O 1
ATOM 5826 N N . ARG B 1 258 ? 86.973 105.268 118.337 1.00 125.79 258 ARG B N 1
ATOM 5827 C CA . ARG B 1 258 ? 85.872 104.437 118.814 1.00 125.79 258 ARG B CA 1
ATOM 5828 C C . ARG B 1 258 ? 84.622 105.264 119.089 1.00 125.79 258 ARG B C 1
ATOM 5829 O O . ARG B 1 258 ? 83.521 104.891 118.672 1.00 125.79 258 ARG B O 1
ATOM 5837 N N . PHE B 1 259 ? 84.765 106.387 119.783 1.00 128.16 259 PHE B N 1
ATOM 5838 C CA . PHE B 1 259 ? 83.628 107.227 120.153 1.00 128.16 259 PHE B CA 1
ATOM 5839 C C . PHE B 1 259 ? 83.802 108.595 119.505 1.00 128.16 259 PHE B C 1
ATOM 5840 O O . PHE B 1 259 ? 84.465 109.472 120.065 1.00 128.16 259 PHE B O 1
ATOM 5848 N N . LYS B 1 260 ? 83.167 108.815 118.353 1.00 130.93 260 LYS B N 1
ATOM 5849 C CA . LYS B 1 260 ? 83.366 110.100 117.629 1.00 130.93 260 LYS B CA 1
ATOM 5850 C C . LYS B 1 260 ? 82.401 111.162 118.160 1.00 130.93 260 LYS B C 1
ATOM 5851 O O . LYS B 1 260 ? 82.580 112.338 117.804 1.00 130.93 260 LYS B O 1
ATOM 5857 N N . ASN B 1 261 ? 81.424 110.770 118.978 1.00 135.29 261 ASN B N 1
ATOM 5858 C CA . ASN B 1 261 ? 80.391 111.729 119.454 1.00 135.29 261 ASN B CA 1
ATOM 5859 C C . ASN B 1 261 ? 80.712 112.186 120.879 1.00 135.29 261 ASN B C 1
ATOM 5860 O O . ASN B 1 261 ? 79.859 112.859 121.484 1.00 135.29 261 ASN B O 1
ATOM 5865 N N . SER B 1 262 ? 81.890 111.837 121.401 1.00 138.28 262 SER B N 1
ATOM 5866 C CA . SER B 1 262 ? 82.202 112.153 122.820 1.00 138.28 262 SER B CA 1
ATOM 5867 C C . SER B 1 262 ? 82.246 113.662 123.061 1.00 138.28 262 SER B C 1
ATOM 5868 O O . SER B 1 262 ? 82.933 114.359 122.295 1.00 138.28 262 SER B O 1
ATOM 5871 N N . THR B 1 263 ? 81.546 114.143 124.093 1.00 138.60 263 THR B N 1
ATOM 5872 C CA . THR B 1 263 ? 81.619 115.583 124.459 1.00 138.60 263 THR B CA 1
ATOM 5873 C C . THR B 1 263 ? 83.021 115.908 124.985 1.00 138.60 263 THR B C 1
ATOM 5874 O O . THR B 1 263 ? 83.560 116.962 124.605 1.00 138.60 263 THR B O 1
ATOM 5878 N N . GLU B 1 264 ? 83.584 115.033 125.824 1.00 137.03 264 GLU B N 1
ATOM 5879 C CA . GLU B 1 264 ? 84.950 115.240 126.376 1.00 137.03 264 GLU B CA 1
ATOM 5880 C C . GLU B 1 264 ? 85.974 115.017 125.262 1.00 137.03 264 GLU B C 1
ATOM 5881 O O . GLU B 1 264 ? 85.736 114.135 124.420 1.00 137.03 264 GLU B O 1
ATOM 5887 N N . GLN B 1 265 ? 87.076 115.771 125.268 1.00 133.66 265 GLN B N 1
ATOM 5888 C CA . GLN B 1 265 ? 88.056 115.664 124.157 1.00 133.66 265 GLN B CA 1
ATOM 5889 C C . GLN B 1 265 ? 89.490 115.730 124.683 1.00 133.66 265 GLN B C 1
ATOM 5890 O O . GLN B 1 265 ? 89.761 116.595 125.531 1.00 133.66 265 GLN B O 1
ATOM 5896 N N . MET B 1 266 ? 90.367 114.850 124.195 1.00 129.22 266 MET B N 1
ATOM 5897 C CA . MET B 1 266 ? 91.778 114.895 124.567 1.00 129.22 266 MET B CA 1
ATOM 5898 C C . MET B 1 266 ? 92.585 115.686 123.540 1.00 129.22 266 MET B C 1
ATOM 5899 O O . MET B 1 266 ? 93.532 115.184 122.945 1.00 129.22 266 MET B O 1
ATOM 5904 N N . ASP B 1 267 ? 92.209 116.943 123.332 1.00 130.46 267 ASP B N 1
ATOM 5905 C CA . ASP B 1 267 ? 92.999 117.764 122.431 1.00 130.46 267 ASP B CA 1
ATOM 5906 C C . ASP B 1 267 ? 94.268 118.239 123.134 1.00 130.46 267 ASP B C 1
ATOM 5907 O O . ASP B 1 267 ? 94.476 117.998 124.324 1.00 130.46 267 ASP B O 1
ATOM 5912 N N . PHE B 1 268 ? 95.126 118.921 122.379 1.00 121.59 268 PHE B N 1
ATOM 5913 C CA . PHE B 1 268 ? 96.466 119.224 122.878 1.00 121.59 268 PHE B CA 1
ATOM 5914 C C . PHE B 1 268 ? 96.469 120.049 124.158 1.00 121.59 268 PHE B C 1
ATOM 5915 O O . PHE B 1 268 ? 97.211 119.691 125.087 1.00 121.59 268 PHE B O 1
ATOM 5923 N N . PRO B 1 269 ? 95.713 121.144 124.287 1.00 124.18 269 PRO B N 1
ATOM 5924 C CA . PRO B 1 269 ? 95.792 121.900 125.546 1.00 124.18 269 PRO B CA 1
ATOM 5925 C C . PRO B 1 269 ? 95.177 121.179 126.732 1.00 124.18 269 PRO B C 1
ATOM 5926 O O . PRO B 1 269 ? 95.779 121.163 127.814 1.00 124.18 269 PRO B O 1
ATOM 5930 N N . THR B 1 270 ? 93.996 120.580 126.568 1.00 124.85 270 THR B N 1
ATOM 5931 C CA . THR B 1 270 ? 93.332 119.952 127.704 1.00 124.85 270 THR B CA 1
ATOM 5932 C C . THR B 1 270 ? 94.145 118.789 128.249 1.00 124.85 270 THR B C 1
ATOM 5933 O O . THR B 1 270 ? 94.239 118.604 129.467 1.00 124.85 270 THR B O 1
ATOM 5937 N N . PHE B 1 271 ? 94.736 117.991 127.363 1.00 122.06 271 PHE B N 1
ATOM 5938 C CA . PHE B 1 271 ? 95.563 116.879 127.814 1.00 122.06 271 PHE B CA 1
ATOM 5939 C C . PHE B 1 271 ? 96.750 117.375 128.625 1.00 122.06 271 PHE B C 1
ATOM 5940 O O . PHE B 1 271 ? 97.102 116.787 129.654 1.00 122.06 271 PHE B O 1
ATOM 5948 N N . MET B 1 272 ? 97.382 118.457 128.175 1.00 125.46 272 MET B N 1
ATOM 5949 C CA . MET B 1 272 ? 98.508 119.011 128.913 1.00 125.46 272 MET B CA 1
ATOM 5950 C C . MET B 1 272 ? 98.074 119.518 130.281 1.00 125.46 272 MET B C 1
ATOM 5951 O O . MET B 1 272 ? 98.767 119.296 131.283 1.00 125.46 272 MET B O 1
ATOM 5956 N N . PHE B 1 273 ? 96.924 120.194 130.346 1.00 127.48 273 PHE B N 1
ATOM 5957 C CA . PHE B 1 273 ? 96.397 120.618 131.639 1.00 127.48 273 PHE B CA 1
ATOM 5958 C C . PHE B 1 273 ? 96.192 119.423 132.555 1.00 127.48 273 PHE B C 1
ATOM 5959 O O . PHE B 1 273 ? 96.543 119.464 133.736 1.00 127.48 273 PHE B O 1
ATOM 5967 N N . TYR B 1 274 ? 95.636 118.341 132.019 1.00 122.62 274 TYR B N 1
ATOM 5968 C CA . TYR B 1 274 ? 95.396 117.156 132.832 1.00 122.62 274 TYR B CA 1
ATOM 5969 C C . TYR B 1 274 ? 96.697 116.551 133.347 1.00 122.62 274 TYR B C 1
ATOM 5970 O O . TYR B 1 274 ? 96.761 116.091 134.490 1.00 122.62 274 TYR B O 1
ATOM 5979 N N . SER B 1 275 ? 97.740 116.528 132.519 1.00 121.30 275 SER B N 1
ATOM 5980 C CA . SER B 1 275 ? 98.889 115.685 132.832 1.00 121.30 275 SER B CA 1
ATOM 5981 C C . SER B 1 275 ? 100.040 116.394 133.529 1.00 121.30 275 SER B C 1
ATOM 5982 O O . SER B 1 275 ? 100.792 115.737 134.254 1.00 121.30 275 SER B O 1
ATOM 5985 N N . VAL B 1 276 ? 100.232 117.698 133.326 1.00 123.49 276 VAL B N 1
ATOM 5986 C CA . VAL B 1 276 ? 101.447 118.349 133.829 1.00 123.49 276 VAL B CA 1
ATOM 5987 C C . VAL B 1 276 ? 101.582 118.301 135.350 1.00 123.49 276 VAL B C 1
ATOM 5988 O O . VAL B 1 276 ? 102.676 117.967 135.838 1.00 123.49 276 VAL B O 1
ATOM 5992 N N . PRO B 1 277 ? 100.559 118.636 136.148 1.00 120.98 277 PRO B N 1
ATOM 5993 C CA . PRO B 1 277 ? 100.770 118.656 137.608 1.00 120.98 277 PRO B CA 1
ATOM 5994 C C . PRO B 1 277 ? 101.206 117.324 138.192 1.00 120.98 277 PRO B C 1
ATOM 5995 O O . PRO B 1 277 ? 102.126 117.278 139.022 1.00 120.98 277 PRO B O 1
ATOM 5999 N N . SER B 1 278 ? 100.571 116.232 137.774 1.00 122.31 278 SER B N 1
ATOM 6000 C CA . SER B 1 278 ? 100.967 114.917 138.258 1.00 122.31 278 SER B CA 1
ATOM 6001 C C . SER B 1 278 ? 102.404 114.602 137.869 1.00 122.31 278 SER B C 1
ATOM 6002 O O . SER B 1 278 ? 103.171 114.044 138.667 1.00 122.31 278 SER B O 1
ATOM 6005 N N . MET B 1 279 ? 102.776 114.942 136.636 1.00 121.22 279 MET B N 1
ATOM 6006 C CA . MET B 1 279 ? 104.138 114.717 136.175 1.00 121.22 279 MET B CA 1
ATOM 6007 C C . MET B 1 279 ? 105.132 115.427 137.075 1.00 121.22 279 MET B C 1
ATOM 6008 O O . MET B 1 279 ? 106.132 114.839 137.503 1.00 121.22 279 MET B O 1
ATOM 6013 N N . LEU B 1 280 ? 104.855 116.690 137.398 1.00 120.55 280 LEU B N 1
ATOM 6014 C CA . LEU B 1 280 ? 105.748 117.428 138.282 1.00 120.55 280 LEU B CA 1
ATOM 6015 C C . LEU B 1 280 ? 105.848 116.761 139.645 1.00 120.55 280 LEU B C 1
ATOM 6016 O O . LEU B 1 280 ? 106.950 116.601 140.192 1.00 120.55 280 LEU B O 1
ATOM 6021 N N . VAL B 1 281 ? 104.709 116.347 140.203 1.00 119.69 281 VAL B N 1
ATOM 6022 C CA . VAL B 1 281 ? 104.716 115.792 141.553 1.00 119.69 281 VAL B CA 1
ATOM 6023 C C . VAL B 1 281 ? 105.570 114.532 141.612 1.00 119.69 281 VAL B C 1
ATOM 6024 O O . VAL B 1 281 ? 106.470 114.409 142.457 1.00 119.69 281 VAL B O 1
ATOM 6028 N N . TYR B 1 282 ? 105.324 113.579 140.711 1.00 119.81 282 TYR B N 1
ATOM 6029 C CA . TYR B 1 282 ? 106.095 112.353 140.877 1.00 119.81 282 TYR B CA 1
ATOM 6030 C C . TYR B 1 282 ? 107.516 112.467 140.343 1.00 119.81 282 TYR B C 1
ATOM 6031 O O . TYR B 1 282 ? 108.377 111.704 140.790 1.00 119.81 282 TYR B O 1
ATOM 6040 N N . THR B 1 283 ? 107.820 113.434 139.473 1.00 120.55 283 THR B N 1
ATOM 6041 C CA . THR B 1 283 ? 109.222 113.686 139.160 1.00 120.55 283 THR B CA 1
ATOM 6042 C C . THR B 1 283 ? 109.974 114.179 140.388 1.00 120.55 283 THR B C 1
ATOM 6043 O O . THR B 1 283 ? 111.084 113.712 140.681 1.00 120.55 283 THR B O 1
ATOM 6047 N N . LEU B 1 284 ? 109.377 115.113 141.131 1.00 121.81 284 LEU B N 1
ATOM 6048 C CA . LEU B 1 284 ? 110.028 115.601 142.341 1.00 121.81 284 LEU B CA 1
ATOM 6049 C C . LEU B 1 284 ? 110.214 114.480 143.355 1.00 121.81 284 LEU B C 1
ATOM 6050 O O . LEU B 1 284 ? 111.288 114.340 143.960 1.00 121.81 284 LEU B O 1
ATOM 6055 N N . LEU B 1 285 ? 109.178 113.662 143.549 1.00 121.87 285 LEU B N 1
ATOM 6056 C CA . LEU B 1 285 ? 109.287 112.578 144.519 1.00 121.87 285 LEU B CA 1
ATOM 6057 C C . LEU B 1 285 ? 110.335 111.554 144.096 1.00 121.87 285 LEU B C 1
ATOM 6058 O O . LEU B 1 285 ? 111.054 111.010 144.941 1.00 121.87 285 LEU B O 1
ATOM 6063 N N . THR B 1 286 ? 110.456 111.298 142.793 1.00 123.40 286 THR B N 1
ATOM 6064 C CA . THR B 1 286 ? 111.479 110.334 142.304 1.00 123.40 286 THR B CA 1
ATOM 6065 C C . THR B 1 286 ? 112.874 110.845 142.677 1.00 123.40 286 THR B C 1
ATOM 6066 O O . THR B 1 286 ? 113.703 110.024 143.111 1.00 123.40 286 THR B O 1
ATOM 6070 N N . PHE B 1 287 ? 113.106 112.153 142.550 1.00 127.37 287 PHE B N 1
ATOM 6071 C CA . PHE B 1 287 ? 114.444 112.733 142.842 1.00 127.37 287 PHE B CA 1
ATOM 6072 C C . PHE B 1 287 ? 114.795 112.503 144.315 1.00 127.37 287 PHE B C 1
ATOM 6073 O O . PHE B 1 287 ? 115.942 112.112 144.602 1.00 127.37 287 PHE B O 1
ATOM 6081 N N . VAL B 1 288 ? 113.830 112.706 145.214 1.00 126.38 288 VAL B N 1
ATOM 6082 C CA . VAL B 1 288 ? 114.095 112.559 146.675 1.00 126.38 288 VAL B CA 1
ATOM 6083 C C . VAL B 1 288 ? 114.476 111.105 146.969 1.00 126.38 288 VAL B C 1
ATOM 6084 O O . VAL B 1 288 ? 115.435 110.889 147.732 1.00 126.38 288 VAL B O 1
ATOM 6088 N N . PHE B 1 289 ? 113.773 110.148 146.359 1.00 130.80 289 PHE B N 1
ATOM 6089 C CA . PHE B 1 289 ? 114.044 108.717 146.645 1.00 130.80 289 PHE B CA 1
ATOM 6090 C C . PHE B 1 289 ? 115.468 108.371 146.213 1.00 130.80 289 PHE B C 1
ATOM 6091 O O . PHE B 1 289 ? 116.173 107.693 146.977 1.00 130.80 289 PHE B O 1
ATOM 6099 N N . LEU B 1 290 ? 115.883 108.841 145.036 1.00 132.48 290 LEU B N 1
ATOM 6100 C CA . LEU B 1 290 ? 117.227 108.471 144.522 1.00 132.48 290 LEU B CA 1
ATOM 6101 C C . LEU B 1 290 ? 118.287 109.024 145.474 1.00 132.48 290 LEU B C 1
ATOM 6102 O O . LEU B 1 290 ? 119.263 108.305 145.750 1.00 132.48 290 LEU B O 1
ATOM 6107 N N . GLN B 1 291 ? 118.088 110.249 145.963 1.00 139.23 291 GLN B N 1
ATOM 6108 C CA . GLN B 1 291 ? 119.072 110.879 146.879 1.00 139.23 291 GLN B CA 1
ATOM 6109 C C . GLN B 1 291 ? 119.168 110.069 148.176 1.00 139.23 291 GLN B C 1
ATOM 6110 O O . GLN B 1 291 ? 120.288 109.867 148.658 1.00 139.23 291 GLN B O 1
ATOM 6116 N N . TRP B 1 292 ? 118.033 109.637 148.724 1.00 142.81 292 TRP B N 1
ATOM 6117 C CA . TRP B 1 292 ? 118.058 108.799 149.950 1.00 142.81 292 TRP B CA 1
ATOM 6118 C C . TRP B 1 292 ? 118.715 107.447 149.665 1.00 142.81 292 TRP B C 1
ATOM 6119 O O . TRP B 1 292 ? 119.533 107.009 150.492 1.00 142.81 292 TRP B O 1
ATOM 6130 N N . HIS B 1 293 ? 118.374 106.817 148.540 1.00 142.99 293 HIS B N 1
ATOM 6131 C CA . HIS B 1 293 ? 118.891 105.455 148.237 1.00 142.99 293 HIS B CA 1
ATOM 6132 C C . HIS B 1 293 ? 120.405 105.440 148.005 1.00 142.99 293 HIS B C 1
ATOM 6133 O O . HIS B 1 293 ? 121.057 104.516 148.521 1.00 142.99 293 HIS B O 1
ATOM 6140 N N . PHE B 1 294 ? 120.948 106.410 147.265 1.00 144.62 294 PHE B N 1
ATOM 6141 C CA . PHE B 1 294 ? 122.391 106.334 146.910 1.00 144.62 294 PHE B CA 1
ATOM 6142 C C . PHE B 1 294 ? 123.247 107.395 147.609 1.00 144.62 294 PHE B C 1
ATOM 6143 O O . PHE B 1 294 ? 124.465 107.171 147.711 1.00 144.62 294 PHE B O 1
ATOM 6151 N N . MET B 1 295 ? 122.664 108.511 148.049 1.00 150.78 295 MET B N 1
ATOM 6152 C CA . MET B 1 295 ? 123.508 109.604 148.609 1.00 150.78 295 MET B CA 1
ATOM 6153 C C . MET B 1 295 ? 123.247 109.860 150.101 1.00 150.78 295 MET B C 1
ATOM 6154 O O . MET B 1 295 ? 123.690 110.917 150.584 1.00 150.78 295 MET B O 1
ATOM 6159 N N . GLY B 1 296 ? 122.574 108.946 150.807 1.00 153.81 296 GLY B N 1
ATOM 6160 C CA . GLY B 1 296 ? 122.383 109.119 152.262 1.00 153.81 296 GLY B CA 1
ATOM 6161 C C . GLY B 1 296 ? 121.768 110.463 152.600 1.00 153.81 296 GLY B C 1
ATOM 6162 O O . GLY B 1 296 ? 122.349 111.175 153.438 1.00 153.81 296 GLY B O 1
ATOM 6163 N N . LEU B 1 297 ? 120.636 110.808 151.981 1.00 152.46 297 LEU B N 1
ATOM 6164 C CA . LEU B 1 297 ? 120.047 112.161 152.168 1.00 152.46 297 LEU B CA 1
ATOM 6165 C C . LEU B 1 297 ? 119.697 112.419 153.635 1.00 152.46 297 LEU B C 1
ATOM 6166 O O . LEU B 1 297 ? 120.031 113.513 154.128 1.00 152.46 297 LEU B O 1
ATOM 6171 N N . TRP B 1 298 ? 119.064 111.464 154.317 1.00 157.18 298 TRP B N 1
ATOM 6172 C CA . TRP B 1 298 ? 118.626 111.750 155.709 1.00 157.18 298 TRP B CA 1
ATOM 6173 C C . TRP B 1 298 ? 119.502 111.033 156.740 1.00 157.18 298 TRP B C 1
ATOM 6174 O O . TRP B 1 298 ? 119.173 111.110 157.937 1.00 157.18 298 TRP B O 1
ATOM 6185 N N . ARG B 1 299 ? 120.566 110.358 156.298 1.00 163.03 299 ARG B N 1
ATOM 6186 C CA . ARG B 1 299 ? 121.492 109.712 157.264 1.00 163.03 299 ARG B CA 1
ATOM 6187 C C . ARG B 1 299 ? 122.845 110.427 157.216 1.00 163.03 299 ARG B C 1
ATOM 6188 O O . ARG B 1 299 ? 123.611 110.171 156.272 1.00 163.03 299 ARG B O 1
ATOM 6196 N N . PRO B 1 300 ? 123.179 111.291 158.200 1.00 168.53 300 PRO B N 1
ATOM 6197 C CA . PRO B 1 300 ? 124.484 111.963 158.247 1.00 168.53 300 PRO B CA 1
ATOM 6198 C C . PRO B 1 300 ? 125.649 110.991 158.477 1.00 168.53 300 PRO B C 1
ATOM 6199 O O . PRO B 1 300 ? 126.680 111.162 157.856 1.00 168.53 300 PRO B O 1
ATOM 6203 N N . LYS B 1 301 ? 125.459 110.005 159.358 1.00 170.78 301 LYS B N 1
ATOM 6204 C CA . LYS B 1 301 ? 126.534 109.033 159.699 1.00 170.78 301 LYS B CA 1
ATOM 6205 C C . LYS B 1 301 ? 126.878 108.166 158.485 1.00 170.78 301 LYS B C 1
ATOM 6206 O O . LYS B 1 301 ? 128.006 107.640 158.447 1.00 170.78 301 LYS B O 1
ATOM 6208 N N . SER B 1 302 ? 125.950 108.020 157.536 1.00 170.95 302 SER B N 1
ATOM 6209 C CA . SER B 1 302 ? 126.173 107.103 156.387 1.00 170.95 302 SER B CA 1
ATOM 6210 C C . SER B 1 302 ? 127.418 107.509 155.596 1.00 170.95 302 SER B C 1
ATOM 6211 O O . SER B 1 302 ? 127.663 108.721 155.453 1.00 170.95 302 SER B O 1
ATOM 6213 N N . LYS B 1 303 ? 128.165 106.522 155.095 1.00 174.86 303 LYS B N 1
ATOM 6214 C CA . LYS B 1 303 ? 129.402 106.789 154.314 1.00 174.86 303 LYS B CA 1
ATOM 6215 C C . LYS B 1 303 ? 129.030 107.590 153.064 1.00 174.86 303 LYS B C 1
ATOM 6216 O O . LYS B 1 303 ? 129.820 108.468 152.672 1.00 174.86 303 LYS B O 1
ATOM 6222 N N . GLU B 1 304 ? 127.871 107.301 152.469 1.00 170.18 304 GLU B N 1
ATOM 6223 C CA . GLU B 1 304 ? 127.459 107.984 151.215 1.00 170.18 304 GLU B CA 1
ATOM 6224 C C . GLU B 1 304 ? 127.360 109.491 151.471 1.00 170.18 304 GLU B C 1
ATOM 6225 O O . GLU B 1 304 ? 127.791 110.264 150.595 1.00 170.18 304 GLU B O 1
ATOM 6231 N N . ALA B 1 305 ? 126.829 109.888 152.630 1.00 173.03 305 ALA B N 1
ATOM 6232 C CA . ALA B 1 305 ? 126.699 111.325 152.969 1.00 173.03 305 ALA B CA 1
ATOM 6233 C C . ALA B 1 305 ? 128.087 111.967 153.044 1.00 173.03 305 ALA B C 1
ATOM 6234 O O . ALA B 1 305 ? 128.230 113.118 152.592 1.00 173.03 305 ALA B O 1
ATOM 6236 N N . GLN B 1 306 ? 129.066 111.250 153.599 1.00 177.35 306 GLN B N 1
ATOM 6237 C CA . GLN B 1 306 ? 130.447 111.786 153.725 1.00 177.35 306 GLN B CA 1
ATOM 6238 C C . GLN B 1 306 ? 131.021 112.049 152.329 1.00 177.35 306 GLN B C 1
ATOM 6239 O O . GLN B 1 306 ? 131.707 113.075 152.159 1.00 177.35 306 GLN B O 1
ATOM 6245 N N . GLU B 1 307 ? 130.754 111.154 151.375 1.00 180.44 307 GLU B N 1
ATOM 6246 C CA . GLU B 1 307 ? 131.252 111.334 149.985 1.00 180.44 307 GLU B CA 1
ATOM 6247 C C . GLU B 1 307 ? 130.637 112.602 149.381 1.00 180.44 307 GLU B C 1
ATOM 6248 O O . GLU B 1 307 ? 131.361 113.328 148.677 1.00 180.44 307 GLU B O 1
ATOM 6254 N N . VAL B 1 308 ? 129.353 112.851 149.650 1.00 176.89 308 VAL B N 1
ATOM 6255 C CA . VAL B 1 308 ? 128.674 114.074 149.126 1.00 176.89 308 VAL B CA 1
ATOM 6256 C C . VAL B 1 308 ? 129.371 115.307 149.710 1.00 176.89 308 VAL B C 1
ATOM 6257 O O . VAL B 1 308 ? 129.583 116.275 148.957 1.00 176.89 308 VAL B O 1
ATOM 6261 N N . GLN B 1 309 ? 129.732 115.261 150.995 1.00 182.29 309 GLN B N 1
ATOM 6262 C CA . GLN B 1 309 ? 130.417 116.407 151.651 1.00 182.29 309 GLN B CA 1
ATOM 6263 C C . GLN B 1 309 ? 131.771 116.646 150.973 1.00 182.29 309 GLN B C 1
ATOM 6264 O O . GLN B 1 309 ? 132.133 117.820 150.774 1.00 182.29 309 GLN B O 1
ATOM 6270 N N . ARG B 1 310 ? 132.484 115.571 150.627 1.00 184.50 310 ARG B N 1
ATOM 6271 C CA . ARG B 1 310 ? 133.789 115.711 149.928 1.00 184.50 310 ARG B CA 1
ATOM 6272 C C . ARG B 1 310 ? 133.551 116.394 148.578 1.00 184.50 310 ARG B C 1
ATOM 6273 O O . ARG B 1 310 ? 134.352 117.275 148.218 1.00 184.50 310 ARG B O 1
ATOM 6281 N N . GLY B 1 311 ? 132.483 116.014 147.872 1.00 184.11 311 GLY B N 1
ATOM 6282 C CA . GLY B 1 311 ? 132.139 116.666 146.592 1.00 184.11 311 GLY B CA 1
ATOM 6283 C C . GLY B 1 311 ? 131.807 118.134 146.795 1.00 184.11 311 GLY B C 1
ATOM 6284 O O . GLY B 1 311 ? 132.172 118.952 145.940 1.00 184.11 311 GLY B O 1
ATOM 6285 N N . ARG B 1 312 ? 131.120 118.458 147.890 1.00 182.07 312 ARG B N 1
ATOM 6286 C CA . ARG B 1 312 ? 130.733 119.863 148.171 1.00 182.07 312 ARG B CA 1
ATOM 6287 C C . ARG B 1 312 ? 132.002 120.705 148.318 1.00 182.07 312 ARG B C 1
ATOM 6288 O O . ARG B 1 312 ? 132.008 121.847 147.820 1.00 182.07 312 ARG B O 1
ATOM 6296 N N . GLU B 1 313 ? 133.040 120.158 148.956 1.00 187.60 313 GLU B N 1
ATOM 6297 C CA . GLU B 1 313 ? 134.256 120.968 149.237 1.00 187.60 313 GLU B CA 1
ATOM 6298 C C . GLU B 1 313 ? 135.340 120.771 148.175 1.00 187.60 313 GLU B C 1
ATOM 6299 O O . GLU B 1 313 ? 135.975 119.700 148.182 1.00 187.60 313 GLU B O 1
ATOM 6305 N N . GLY B 1 314 ? 135.553 121.765 147.307 1.00 184.67 314 GLY B N 1
ATOM 6306 C CA . GLY B 1 314 ? 136.645 121.706 146.361 1.00 184.67 314 GLY B CA 1
ATOM 6307 C C . GLY B 1 314 ? 136.324 121.085 145.022 1.00 184.67 314 GLY B C 1
ATOM 6308 O O . GLY B 1 314 ? 137.220 120.997 144.173 1.00 184.67 314 GLY B O 1
ATOM 6309 N N . ALA B 1 315 ? 135.086 120.650 144.796 1.00 181.22 315 ALA B N 1
ATOM 6310 C CA . ALA B 1 315 ? 134.702 120.078 143.516 1.00 181.22 315 ALA B CA 1
ATOM 6311 C C . ALA B 1 315 ? 133.657 120.894 142.776 1.00 181.22 315 ALA B C 1
ATOM 6312 O O . ALA B 1 315 ? 133.554 120.767 141.546 1.00 181.22 315 ALA B O 1
ATOM 6314 N N . ASP B 1 316 ? 132.883 121.723 143.479 1.00 177.23 316 ASP B N 1
ATOM 6315 C CA . ASP B 1 316 ? 131.941 122.595 142.794 1.00 177.23 316 ASP B CA 1
ATOM 6316 C C . ASP B 1 316 ? 132.661 123.494 141.803 1.00 177.23 316 ASP B C 1
ATOM 6317 O O . ASP B 1 316 ? 132.199 123.677 140.673 1.00 177.23 316 ASP B O 1
ATOM 6322 N N . VAL B 1 317 ? 133.815 124.033 142.199 1.00 172.38 317 VAL B N 1
ATOM 6323 C CA . VAL B 1 317 ? 134.598 124.863 141.292 1.00 172.38 317 VAL B CA 1
ATOM 6324 C C . VAL B 1 317 ? 135.075 124.045 140.101 1.00 172.38 317 VAL B C 1
ATOM 6325 O O . VAL B 1 317 ? 135.082 124.529 138.964 1.00 172.38 317 VAL B O 1
ATOM 6329 N N . ALA B 1 318 ? 135.464 122.791 140.336 1.00 169.14 318 ALA B N 1
ATOM 6330 C CA . ALA B 1 318 ? 135.941 121.950 139.243 1.00 169.14 318 ALA B CA 1
ATOM 6331 C C . ALA B 1 318 ? 134.853 121.737 138.198 1.00 169.14 318 ALA B C 1
ATOM 6332 O O . ALA B 1 318 ? 135.059 121.991 137.001 1.00 169.14 318 ALA B O 1
ATOM 6334 N N . LYS B 1 319 ? 133.672 121.295 138.630 1.00 161.48 319 LYS B N 1
ATOM 6335 C CA . LYS B 1 319 ? 132.656 120.996 137.630 1.00 161.48 319 LYS B CA 1
ATOM 6336 C C . LYS B 1 319 ? 132.087 122.282 137.043 1.00 161.48 319 LYS B C 1
ATOM 6337 O O . LYS B 1 319 ? 131.634 122.299 135.893 1.00 161.48 319 LYS B O 1
ATOM 6343 N N . LYS B 1 320 ? 132.101 123.371 137.815 1.00 159.69 320 LYS B N 1
ATOM 6344 C CA . LYS B 1 320 ? 131.698 124.662 137.276 1.00 159.69 320 LYS B CA 1
ATOM 6345 C C . LYS B 1 320 ? 132.625 125.092 136.155 1.00 159.69 320 LYS B C 1
ATOM 6346 O O . LYS B 1 320 ? 132.169 125.586 135.119 1.00 159.69 320 LYS B O 1
ATOM 6352 N N . VAL B 1 321 ? 133.931 124.908 136.342 1.00 158.76 321 VAL B N 1
ATOM 6353 C CA . VAL B 1 321 ? 134.883 125.198 135.279 1.00 158.76 321 VAL B CA 1
ATOM 6354 C C . VAL B 1 321 ? 134.595 124.328 134.068 1.00 158.76 321 VAL B C 1
ATOM 6355 O O . VAL B 1 321 ? 134.644 124.793 132.921 1.00 158.76 321 VAL B O 1
ATOM 6359 N N . ILE B 1 322 ? 134.285 123.051 134.301 1.00 156.90 322 ILE B N 1
ATOM 6360 C CA . ILE B 1 322 ? 133.971 122.168 133.179 1.00 156.90 322 ILE B CA 1
ATOM 6361 C C . ILE B 1 322 ? 132.766 122.683 132.405 1.00 156.90 322 ILE B C 1
ATOM 6362 O O . ILE B 1 322 ? 132.785 122.729 131.173 1.00 156.90 322 ILE B O 1
ATOM 6367 N N . ASP B 1 323 ? 131.706 123.085 133.107 1.00 153.11 323 ASP B N 1
ATOM 6368 C CA . ASP B 1 323 ? 130.520 123.582 132.412 1.00 153.11 323 ASP B CA 1
ATOM 6369 C C . ASP B 1 323 ? 130.801 124.885 131.675 1.00 153.11 323 ASP B C 1
ATOM 6370 O O . ASP B 1 323 ? 130.344 125.074 130.543 1.00 153.11 323 ASP B O 1
ATOM 6375 N N . GLN B 1 324 ? 131.543 125.801 132.297 1.00 150.75 324 GLN B N 1
ATOM 6376 C CA . GLN B 1 324 ? 131.834 127.062 131.625 1.00 150.75 324 GLN B CA 1
ATOM 6377 C C . GLN B 1 324 ? 132.638 126.835 130.355 1.00 150.75 324 GLN B C 1
ATOM 6378 O O . GLN B 1 324 ? 132.334 127.416 129.309 1.00 150.75 324 GLN B O 1
ATOM 6384 N N . ARG B 1 325 ? 133.662 125.985 130.419 1.00 151.91 325 ARG B N 1
ATOM 6385 C CA . ARG B 1 325 ? 134.437 125.699 129.218 1.00 151.91 325 ARG B CA 1
ATOM 6386 C C . ARG B 1 325 ? 133.594 124.975 128.183 1.00 151.91 325 ARG B C 1
ATOM 6387 O O . ARG B 1 325 ? 133.680 125.267 126.986 1.00 151.91 325 ARG B O 1
ATOM 6395 N N . TYR B 1 326 ? 132.766 124.034 128.627 1.00 145.37 326 TYR B N 1
ATOM 6396 C CA . TYR B 1 326 ? 131.996 123.225 127.696 1.00 145.37 326 TYR B CA 1
ATOM 6397 C C . TYR B 1 326 ? 130.910 124.072 127.043 1.00 145.37 326 TYR B C 1
ATOM 6398 O O . TYR B 1 326 ? 130.368 123.705 125.996 1.00 145.37 326 TYR B O 1
ATOM 6407 N N . LYS B 1 327 ? 130.576 125.208 127.660 1.00 139.07 327 LYS B N 1
ATOM 6408 C CA . LYS B 1 327 ? 129.775 126.250 127.015 1.00 139.07 327 LYS B CA 1
ATOM 6409 C C . LYS B 1 327 ? 130.665 127.218 126.229 1.00 139.07 327 LYS B C 1
ATOM 6410 O O . LYS B 1 327 ? 130.706 128.424 126.471 1.00 139.07 327 LYS B O 1
ATOM 6416 N N . ASP B 1 328 ? 131.384 126.658 125.259 1.00 144.40 328 ASP B N 1
ATOM 6417 C CA . ASP B 1 328 ? 132.140 127.438 124.289 1.00 144.40 328 ASP B CA 1
ATOM 6418 C C . ASP B 1 328 ? 131.477 127.414 122.920 1.00 144.40 328 ASP B C 1
ATOM 6419 O O . ASP B 1 328 ? 132.157 127.541 121.899 1.00 144.40 328 ASP B O 1
ATOM 6424 N N . LEU B 1 329 ? 130.156 127.232 122.888 1.00 137.61 329 LEU B N 1
ATOM 6425 C CA . LEU B 1 329 ? 129.438 127.114 121.626 1.00 137.61 329 LEU B CA 1
ATOM 6426 C C . LEU B 1 329 ? 129.621 128.358 120.771 1.00 137.61 329 LEU B C 1
ATOM 6427 O O . LEU B 1 329 ? 129.807 128.263 119.553 1.00 137.61 329 LEU B O 1
ATOM 6432 N N . GLY B 1 330 ? 129.566 129.530 121.388 1.00 136.13 330 GLY B N 1
ATOM 6433 C CA . GLY B 1 330 ? 129.660 130.776 120.674 1.00 136.13 330 GLY B CA 1
ATOM 6434 C C . GLY B 1 330 ? 128.449 131.636 120.951 1.00 136.13 330 GLY B C 1
ATOM 6435 O O . GLY B 1 330 ? 127.520 131.226 121.652 1.00 136.13 330 GLY B O 1
ATOM 6436 N N . PRO B 1 331 ? 128.433 132.847 120.412 1.00 130.73 331 PRO B N 1
ATOM 6437 C CA . PRO B 1 331 ? 127.247 133.693 120.560 1.00 130.73 331 PRO B CA 1
ATOM 6438 C C . PRO B 1 331 ? 126.066 133.103 119.812 1.00 130.73 331 PRO B C 1
ATOM 6439 O O . PRO B 1 331 ? 126.225 132.378 118.828 1.00 130.73 331 PRO B O 1
ATOM 6443 N N . MET B 1 332 ? 124.868 133.402 120.307 1.00 122.84 332 MET B N 1
ATOM 6444 C CA . MET B 1 332 ? 123.661 132.899 119.669 1.00 122.84 332 MET B CA 1
ATOM 6445 C C . MET B 1 332 ? 123.555 133.441 118.253 1.00 122.84 332 MET B C 1
ATOM 6446 O O . MET B 1 332 ? 123.624 134.652 118.033 1.00 122.84 332 MET B O 1
ATOM 6451 N N . SER B 1 333 ? 123.381 132.542 117.295 1.00 117.14 333 SER B N 1
ATOM 6452 C CA . SER B 1 333 ? 123.354 132.899 115.886 1.00 117.14 333 SER B CA 1
ATOM 6453 C C . SER B 1 333 ? 121.923 133.053 115.395 1.00 117.14 333 SER B C 1
ATOM 6454 O O . SER B 1 333 ? 120.973 132.558 116.002 1.00 117.14 333 SER B O 1
ATOM 6457 N N . ILE B 1 334 ? 121.784 133.756 114.271 1.00 112.16 334 ILE B N 1
ATOM 6458 C CA . ILE B 1 334 ? 120.466 134.006 113.700 1.00 112.16 334 ILE B CA 1
ATOM 6459 C C . ILE B 1 334 ? 119.783 132.698 113.323 1.00 112.16 334 ILE B C 1
ATOM 6460 O O . ILE B 1 334 ? 118.549 132.600 113.339 1.00 112.16 334 ILE B O 1
ATOM 6465 N N . HIS B 1 335 ? 120.568 131.671 113.008 1.00 110.21 335 HIS B N 1
ATOM 6466 C CA . HIS B 1 335 ? 120.025 130.358 112.675 1.00 110.21 335 HIS B CA 1
ATOM 6467 C C . HIS B 1 335 ? 119.208 129.790 113.835 1.00 110.21 335 HIS B C 1
ATOM 6468 O O . HIS B 1 335 ? 118.033 129.415 113.675 1.00 110.21 335 HIS B O 1
ATOM 6475 N N . GLU B 1 336 ? 119.797 129.779 115.031 1.00 114.75 336 GLU B N 1
ATOM 6476 C CA . GLU B 1 336 ? 119.092 129.278 116.203 1.00 114.75 336 GLU B CA 1
ATOM 6477 C C . GLU B 1 336 ? 117.894 130.149 116.549 1.00 114.75 336 GLU B C 1
ATOM 6478 O O . GLU B 1 336 ? 116.856 129.640 116.982 1.00 114.75 336 GLU B O 1
ATOM 6484 N N . ILE B 1 337 ? 118.024 131.465 116.389 1.00 108.29 337 ILE B N 1
ATOM 6485 C CA . ILE B 1 337 ? 116.913 132.356 116.705 1.00 108.29 337 ILE B CA 1
ATOM 6486 C C . ILE B 1 337 ? 115.717 132.051 115.818 1.00 108.29 337 ILE B C 1
ATOM 6487 O O . ILE B 1 337 ? 114.573 131.989 116.289 1.00 108.29 337 ILE B O 1
ATOM 6492 N N . GLN B 1 338 ? 115.956 131.860 114.522 1.00 107.15 338 GLN B N 1
ATOM 6493 C CA . GLN B 1 338 ? 114.858 131.524 113.625 1.00 107.15 338 GLN B CA 1
ATOM 6494 C C . GLN B 1 338 ? 114.213 130.202 114.016 1.00 107.15 338 GLN B C 1
ATOM 6495 O O . GLN B 1 338 ? 112.979 130.086 114.032 1.00 107.15 338 GLN B O 1
ATOM 6501 N N . VAL B 1 339 ? 115.025 129.195 114.347 1.00 105.57 339 VAL B N 1
ATOM 6502 C CA . VAL B 1 339 ? 114.438 127.911 114.729 1.00 105.57 339 VAL B CA 1
ATOM 6503 C C . VAL B 1 339 ? 113.585 128.058 115.985 1.00 105.57 339 VAL B C 1
ATOM 6504 O O . VAL B 1 339 ? 112.476 127.511 116.074 1.00 105.57 339 VAL B O 1
ATOM 6508 N N . MET B 1 340 ? 114.083 128.804 116.972 1.00 107.94 340 MET B N 1
ATOM 6509 C CA . MET B 1 340 ? 113.337 128.998 118.211 1.00 107.94 340 MET B CA 1
ATOM 6510 C C . MET B 1 340 ? 112.013 129.701 117.960 1.00 107.94 340 MET B C 1
ATOM 6511 O O . MET B 1 340 ? 110.978 129.319 118.525 1.00 107.94 340 MET B O 1
ATOM 6516 N N . ILE B 1 341 ? 112.025 130.739 117.126 1.00 102.98 341 ILE B N 1
ATOM 6517 C CA . ILE B 1 341 ? 110.792 131.464 116.845 1.00 102.98 341 ILE B CA 1
ATOM 6518 C C . ILE B 1 341 ? 109.786 130.555 116.160 1.00 102.98 341 ILE B C 1
ATOM 6519 O O . ILE B 1 341 ? 108.593 130.572 116.483 1.00 102.98 341 ILE B O 1
ATOM 6524 N N . LEU B 1 342 ? 110.246 129.736 115.214 1.00 102.94 342 LEU B N 1
ATOM 6525 C CA . LEU B 1 342 ? 109.328 128.811 114.557 1.00 102.94 342 LEU B CA 1
ATOM 6526 C C . LEU B 1 342 ? 108.715 127.834 115.552 1.00 102.94 342 LEU B C 1
ATOM 6527 O O . LEU B 1 342 ? 107.510 127.557 115.500 1.00 102.94 342 LEU B O 1
ATOM 6532 N N . PHE B 1 343 ? 109.523 127.303 116.468 1.00 106.22 343 PHE B N 1
ATOM 6533 C CA . PHE B 1 343 ? 108.995 126.353 117.445 1.00 106.22 343 PHE B CA 1
ATOM 6534 C C . PHE B 1 343 ? 107.941 126.997 118.341 1.00 106.22 343 PHE B C 1
ATOM 6535 O O . PHE B 1 343 ? 106.863 126.422 118.575 1.00 106.22 343 PHE B O 1
ATOM 6543 N N . ILE B 1 344 ? 108.234 128.193 118.854 1.00 102.88 344 ILE B N 1
ATOM 6544 C CA . ILE B 1 344 ? 107.275 128.879 119.712 1.00 102.88 344 ILE B CA 1
ATOM 6545 C C . ILE B 1 344 ? 105.989 129.159 118.952 1.00 102.88 344 ILE B C 1
ATOM 6546 O O . ILE B 1 344 ? 104.884 129.009 119.489 1.00 102.88 344 ILE B O 1
ATOM 6551 N N . PHE B 1 345 ? 106.112 129.569 117.691 1.00 106.29 345 PHE B N 1
ATOM 6552 C CA . PHE B 1 345 ? 104.931 129.826 116.880 1.00 106.29 345 PHE B CA 1
ATOM 6553 C C . PHE B 1 345 ? 104.091 128.569 116.717 1.00 106.29 345 PHE B C 1
ATOM 6554 O O . PHE B 1 345 ? 102.859 128.625 116.778 1.00 106.29 345 PHE B O 1
ATOM 6562 N N . MET B 1 346 ? 104.738 127.425 116.503 1.00 108.19 346 MET B N 1
ATOM 6563 C CA . MET B 1 346 ? 103.984 126.185 116.353 1.00 108.19 346 MET B CA 1
ATOM 6564 C C . MET B 1 346 ? 103.191 125.865 117.612 1.00 108.19 346 MET B C 1
ATOM 6565 O O . MET B 1 346 ? 102.001 125.530 117.542 1.00 108.19 346 MET B O 1
ATOM 6570 N N . VAL B 1 347 ? 103.822 125.987 118.779 1.00 107.43 347 VAL B N 1
ATOM 6571 C CA . VAL B 1 347 ? 103.099 125.673 120.013 1.00 107.43 347 VAL B CA 1
ATOM 6572 C C . VAL B 1 347 ? 101.946 126.649 120.235 1.00 107.43 347 VAL B C 1
ATOM 6573 O O . VAL B 1 347 ? 100.837 126.253 120.630 1.00 107.43 347 VAL B O 1
ATOM 6577 N N . VAL B 1 348 ? 102.178 127.935 119.972 1.00 108.38 348 VAL B N 1
ATOM 6578 C CA . VAL B 1 348 ? 101.113 128.917 120.146 1.00 108.38 348 VAL B CA 1
ATOM 6579 C C . VAL B 1 348 ? 99.949 128.610 119.218 1.00 108.38 348 VAL B C 1
ATOM 6580 O O . VAL B 1 348 ? 98.781 128.751 119.596 1.00 108.38 348 VAL B O 1
ATOM 6584 N N . MET B 1 349 ? 100.241 128.172 117.994 1.00 114.07 349 MET B N 1
ATOM 6585 C CA . MET B 1 349 ? 99.164 127.760 117.102 1.00 114.07 349 MET B CA 1
ATOM 6586 C C . MET B 1 349 ? 98.412 126.565 117.667 1.00 114.07 349 MET B C 1
ATOM 6587 O O . MET B 1 349 ? 97.196 126.447 117.485 1.00 114.07 349 MET B O 1
ATOM 6592 N N . TYR B 1 350 ? 99.117 125.657 118.343 1.00 114.65 350 TYR B N 1
ATOM 6593 C CA . TYR B 1 350 ? 98.426 124.537 118.980 1.00 114.65 350 TYR B CA 1
ATOM 6594 C C . TYR B 1 350 ? 97.415 125.020 120.014 1.00 114.65 350 TYR B C 1
ATOM 6595 O O . TYR B 1 350 ? 96.267 124.566 120.026 1.00 114.65 350 TYR B O 1
ATOM 6604 N N . PHE B 1 351 ? 97.816 125.942 120.894 1.00 117.26 351 PHE B N 1
ATOM 6605 C CA . PHE B 1 351 ? 96.860 126.410 121.904 1.00 117.26 351 PHE B CA 1
ATOM 6606 C C . PHE B 1 351 ? 95.733 127.270 121.354 1.00 117.26 351 PHE B C 1
ATOM 6607 O O . PHE B 1 351 ? 94.720 127.433 122.038 1.00 117.26 351 PHE B O 1
ATOM 6615 N N . THR B 1 352 ? 95.868 127.834 120.166 1.00 126.06 352 THR B N 1
ATOM 6616 C CA . THR B 1 352 ? 94.874 128.785 119.693 1.00 126.06 352 THR B CA 1
ATOM 6617 C C . THR B 1 352 ? 93.883 128.165 118.712 1.00 126.06 352 THR B C 1
ATOM 6618 O O . THR B 1 352 ? 93.048 128.882 118.154 1.00 126.06 352 THR B O 1
ATOM 6622 N N . ARG B 1 353 ? 93.931 126.847 118.504 1.00 133.51 353 ARG B N 1
ATOM 6623 C CA . ARG B 1 353 ? 93.064 126.234 117.502 1.00 133.51 353 ARG B CA 1
ATOM 6624 C C . ARG B 1 353 ? 91.593 126.411 117.847 1.00 133.51 353 ARG B C 1
ATOM 6625 O O . ARG B 1 353 ? 90.782 126.735 116.975 1.00 133.51 353 ARG B O 1
ATOM 6633 N N . LYS B 1 354 ? 91.225 126.201 119.100 1.00 143.83 354 LYS B N 1
ATOM 6634 C CA . LYS B 1 354 ? 89.823 126.338 119.470 1.00 143.83 354 LYS B CA 1
ATOM 6635 C C . LYS B 1 354 ? 89.656 126.505 120.973 1.00 143.83 354 LYS B C 1
ATOM 6636 O O . LYS B 1 354 ? 89.231 125.565 121.654 1.00 143.83 354 LYS B O 1
ATOM 6642 N N . PRO B 1 355 ? 89.975 127.666 121.530 1.00 150.05 355 PRO B N 1
ATOM 6643 C CA . PRO B 1 355 ? 89.685 127.905 122.942 1.00 150.05 355 PRO B CA 1
ATOM 6644 C C . PRO B 1 355 ? 88.278 128.445 123.123 1.00 150.05 355 PRO B C 1
ATOM 6645 O O . PRO B 1 355 ? 87.674 129.000 122.204 1.00 150.05 355 PRO B O 1
ATOM 6649 N N . GLY B 1 356 ? 87.748 128.259 124.331 1.00 154.40 356 GLY B N 1
ATOM 6650 C CA . GLY B 1 356 ? 86.413 128.753 124.618 1.00 154.40 356 GLY B CA 1
ATOM 6651 C C . GLY B 1 356 ? 86.365 130.246 124.868 1.00 154.40 356 GLY B C 1
ATOM 6652 O O . GLY B 1 356 ? 85.319 130.874 124.688 1.00 154.40 356 GLY B O 1
ATOM 6653 N N . ILE B 1 357 ? 87.485 130.831 125.289 1.00 156.56 357 ILE B N 1
ATOM 6654 C CA . ILE B 1 357 ? 87.486 132.230 125.708 1.00 156.56 357 ILE B CA 1
ATOM 6655 C C . ILE B 1 357 ? 87.323 133.164 124.510 1.00 156.56 357 ILE B C 1
ATOM 6656 O O . ILE B 1 357 ? 86.568 134.141 124.571 1.00 156.56 357 ILE B O 1
ATOM 6661 N N . PHE B 1 358 ? 88.018 132.889 123.407 1.00 154.00 358 PHE B N 1
ATOM 6662 C CA . PHE B 1 358 ? 87.826 133.642 122.174 1.00 154.00 358 PHE B CA 1
ATOM 6663 C C . PHE B 1 358 ? 87.752 132.676 121.001 1.00 154.00 358 PHE B C 1
ATOM 6664 O O . PHE B 1 358 ? 88.050 131.488 121.130 1.00 154.00 358 PHE B O 1
ATOM 6672 N N . LEU B 1 359 ? 87.335 133.202 119.847 1.00 149.73 359 LEU B N 1
ATOM 6673 C CA . LEU B 1 359 ? 87.120 132.350 118.681 1.00 149.73 359 LEU B CA 1
ATOM 6674 C C . LEU B 1 359 ? 88.422 131.729 118.190 1.00 149.73 359 LEU B C 1
ATOM 6675 O O . LEU B 1 359 ? 88.517 130.507 118.031 1.00 149.73 359 LEU B O 1
ATOM 6680 N N . GLY B 1 360 ? 89.438 132.552 117.946 1.00 145.89 360 GLY B N 1
ATOM 6681 C CA . GLY B 1 360 ? 90.675 132.056 117.373 1.00 145.89 360 GLY B CA 1
ATOM 6682 C C . GLY B 1 360 ? 90.475 131.484 115.985 1.00 145.89 360 GLY B C 1
ATOM 6683 O O . GLY B 1 360 ? 89.349 131.461 115.481 1.00 145.89 360 GLY B O 1
ATOM 6684 N N . TRP B 1 361 ? 91.543 131.014 115.348 1.00 133.73 361 TRP B N 1
ATOM 6685 C CA . TRP B 1 361 ? 91.385 130.408 114.037 1.00 133.73 361 TRP B CA 1
ATOM 6686 C C . TRP B 1 361 ? 90.679 129.066 114.183 1.00 133.73 361 TRP B C 1
ATOM 6687 O O . TRP B 1 361 ? 90.239 128.682 115.267 1.00 133.73 361 TRP B O 1
ATOM 6698 N N . ALA B 1 362 ? 90.512 128.369 113.062 1.00 136.81 362 ALA B N 1
ATOM 6699 C CA . ALA B 1 362 ? 89.751 127.128 112.946 1.00 136.81 362 ALA B CA 1
ATOM 6700 C C . ALA B 1 362 ? 88.275 127.345 113.232 1.00 136.81 362 ALA B C 1
ATOM 6701 O O . ALA B 1 362 ? 87.491 126.399 113.129 1.00 136.81 362 ALA B O 1
ATOM 6703 N N . ASP B 1 363 ? 87.876 128.554 113.602 1.00 142.73 363 ASP B N 1
ATOM 6704 C CA . ASP B 1 363 ? 86.493 128.992 113.578 1.00 142.73 363 ASP B CA 1
ATOM 6705 C C . ASP B 1 363 ? 86.277 130.141 112.617 1.00 142.73 363 ASP B C 1
ATOM 6706 O O . ASP B 1 363 ? 85.158 130.329 112.139 1.00 142.73 363 ASP B O 1
ATOM 6711 N N . LEU B 1 364 ? 87.319 130.921 112.336 1.00 141.17 364 LEU B N 1
ATOM 6712 C CA . LEU B 1 364 ? 87.282 131.833 111.203 1.00 141.17 364 LEU B CA 1
ATOM 6713 C C . LEU B 1 364 ? 87.330 131.061 109.894 1.00 141.17 364 LEU B C 1
ATOM 6714 O O . LEU B 1 364 ? 86.684 131.444 108.913 1.00 141.17 364 LEU B O 1
ATOM 6719 N N . LEU B 1 365 ? 88.097 129.974 109.862 1.00 138.79 365 LEU B N 1
ATOM 6720 C CA . LEU B 1 365 ? 88.228 129.127 108.681 1.00 138.79 365 LEU B CA 1
ATOM 6721 C C . LEU B 1 365 ? 87.390 127.874 108.920 1.00 138.79 365 LEU B C 1
ATOM 6722 O O . LEU B 1 365 ? 87.895 126.815 109.285 1.00 138.79 365 LEU B O 1
ATOM 6727 N N . ASN B 1 366 ? 86.084 128.002 108.702 1.00 140.81 366 ASN B N 1
ATOM 6728 C CA . ASN B 1 366 ? 85.134 126.968 109.091 1.00 140.81 366 ASN B CA 1
ATOM 6729 C C . ASN B 1 366 ? 84.538 126.214 107.911 1.00 140.81 366 ASN B C 1
ATOM 6730 O O . ASN B 1 366 ? 83.549 125.497 108.087 1.00 140.81 366 ASN B O 1
ATOM 6735 N N . SER B 1 367 ? 85.103 126.360 106.712 1.00 136.06 367 SER B N 1
ATOM 6736 C CA . SER B 1 367 ? 84.601 125.589 105.581 1.00 136.06 367 SER B CA 1
ATOM 6737 C C . SER B 1 367 ? 84.886 124.104 105.755 1.00 136.06 367 SER B C 1
ATOM 6738 O O . SER B 1 367 ? 84.077 123.261 105.357 1.00 136.06 367 SER B O 1
ATOM 6741 N N . LYS B 1 368 ? 86.032 123.764 106.342 1.00 128.99 368 LYS B N 1
ATOM 6742 C CA . LYS B 1 368 ? 86.405 122.383 106.602 1.00 128.99 368 LYS B CA 1
ATOM 6743 C C . LYS B 1 368 ? 87.025 122.301 107.991 1.00 128.99 368 LYS B C 1
ATOM 6744 O O . LYS B 1 368 ? 86.967 123.251 108.776 1.00 128.99 368 LYS B O 1
ATOM 6750 N N . ASP B 1 369 ? 87.617 121.154 108.301 1.00 130.04 369 ASP B N 1
ATOM 6751 C CA . ASP B 1 369 ? 88.371 120.970 109.534 1.00 130.04 369 ASP B CA 1
ATOM 6752 C C . ASP B 1 369 ? 89.857 121.089 109.240 1.00 130.04 369 ASP B C 1
ATOM 6753 O O . ASP B 1 369 ? 90.349 120.498 108.276 1.00 130.04 369 ASP B O 1
ATOM 6758 N N . ILE B 1 370 ? 90.571 121.841 110.071 1.00 126.73 370 ILE B N 1
ATOM 6759 C CA . ILE B 1 370 ? 91.999 122.044 109.856 1.00 126.73 370 ILE B CA 1
ATOM 6760 C C . ILE B 1 370 ? 92.830 121.080 110.694 1.00 126.73 370 ILE B C 1
ATOM 6761 O O . ILE B 1 370 ? 93.738 120.425 110.183 1.00 126.73 370 ILE B O 1
ATOM 6766 N N . ARG B 1 371 ? 92.561 121.005 111.994 1.00 129.26 371 ARG B N 1
ATOM 6767 C CA . ARG B 1 371 ? 92.979 119.877 112.830 1.00 129.26 371 ARG B CA 1
ATOM 6768 C C . ARG B 1 371 ? 94.496 119.677 112.880 1.00 129.26 371 ARG B C 1
ATOM 6769 O O . ARG B 1 371 ? 95.012 118.605 112.566 1.00 129.26 371 ARG B O 1
ATOM 6777 N N . ASN B 1 372 ? 95.212 120.722 113.276 1.00 122.00 372 ASN B N 1
ATOM 6778 C CA . ASN B 1 372 ? 96.557 120.647 113.846 1.00 122.00 372 ASN B CA 1
ATOM 6779 C C . ASN B 1 372 ? 97.595 120.004 112.936 1.00 122.00 372 ASN B C 1
ATOM 6780 O O . ASN B 1 372 ? 98.738 119.815 113.359 1.00 122.00 372 ASN B O 1
ATOM 6785 N N . SER B 1 373 ? 97.253 119.663 111.703 1.00 118.32 373 SER B N 1
ATOM 6786 C CA . SER B 1 373 ? 98.281 119.250 110.762 1.00 118.32 373 SER B CA 1
ATOM 6787 C C . SER B 1 373 ? 98.767 120.401 109.911 1.00 118.32 373 SER B C 1
ATOM 6788 O O . SER B 1 373 ? 99.869 120.327 109.362 1.00 118.32 373 SER B O 1
ATOM 6791 N N . MET B 1 374 ? 97.970 121.452 109.786 1.00 117.16 374 MET B N 1
ATOM 6792 C CA . MET B 1 374 ? 98.421 122.635 109.065 1.00 117.16 374 MET B CA 1
ATOM 6793 C C . MET B 1 374 ? 99.637 123.280 109.720 1.00 117.16 374 MET B C 1
ATOM 6794 O O . MET B 1 374 ? 100.634 123.512 109.015 1.00 117.16 374 MET B O 1
ATOM 6799 N N . PRO B 1 375 ? 99.654 123.565 111.030 1.00 112.74 375 PRO B N 1
ATOM 6800 C CA . PRO B 1 375 ? 100.838 124.225 111.602 1.00 112.74 375 PRO B CA 1
ATOM 6801 C C . PRO B 1 375 ? 102.111 123.407 111.512 1.00 112.74 375 PRO B C 1
ATOM 6802 O O . PRO B 1 375 ? 103.174 123.961 111.215 1.00 112.74 375 PRO B O 1
ATOM 6806 N N . THR B 1 376 ? 102.040 122.101 111.757 1.00 110.97 376 THR B N 1
ATOM 6807 C CA . THR B 1 376 ? 103.256 121.298 111.820 1.00 110.97 376 THR B CA 1
ATOM 6808 C C . THR B 1 376 ? 103.934 121.213 110.458 1.00 110.97 376 THR B C 1
ATOM 6809 O O . THR B 1 376 ? 105.134 121.488 110.326 1.00 110.97 376 THR B O 1
ATOM 6813 N N . ILE B 1 377 ? 103.177 120.850 109.427 1.00 104.38 377 ILE B N 1
ATOM 6814 C CA . ILE B 1 377 ? 103.759 120.775 108.096 1.00 104.38 377 ILE B CA 1
ATOM 6815 C C . ILE B 1 377 ? 104.117 122.163 107.594 1.00 104.38 377 ILE B C 1
ATOM 6816 O O . ILE B 1 377 ? 105.091 122.328 106.850 1.00 104.38 377 ILE B O 1
ATOM 6821 N N . PHE B 1 378 ? 103.362 123.184 107.997 1.00 103.19 378 PHE B N 1
ATOM 6822 C CA . PHE B 1 378 ? 103.724 124.545 107.630 1.00 103.19 378 PHE B CA 1
ATOM 6823 C C . PHE B 1 378 ? 105.108 124.894 108.154 1.00 103.19 378 PHE B C 1
ATOM 6824 O O . PHE B 1 378 ? 105.937 125.453 107.431 1.00 103.19 378 PHE B O 1
ATOM 6832 N N . VAL B 1 379 ? 105.382 124.549 109.410 1.00 100.55 379 VAL B N 1
ATOM 6833 C CA . VAL B 1 379 ? 106.693 124.828 109.982 1.00 100.55 379 VAL B CA 1
ATOM 6834 C C . VAL B 1 379 ? 107.769 124.013 109.282 1.00 100.55 379 VAL B C 1
ATOM 6835 O O . VAL B 1 379 ? 108.868 124.513 109.016 1.00 100.55 379 VAL B O 1
ATOM 6839 N N . VAL B 1 380 ? 107.481 122.750 108.971 1.00 99.72 380 VAL B N 1
ATOM 6840 C CA . VAL B 1 380 ? 108.488 121.917 108.317 1.00 99.72 380 VAL B CA 1
ATOM 6841 C C . VAL B 1 380 ? 108.876 122.508 106.968 1.00 99.72 380 VAL B C 1
ATOM 6842 O O . VAL B 1 380 ? 110.058 122.577 106.621 1.00 99.72 380 VAL B O 1
ATOM 6846 N N . VAL B 1 381 ? 107.888 122.938 106.185 1.00 97.54 381 VAL B N 1
ATOM 6847 C CA . VAL B 1 381 ? 108.187 123.542 104.889 1.00 97.54 381 VAL B CA 1
ATOM 6848 C C . VAL B 1 381 ? 108.927 124.862 105.068 1.00 97.54 381 VAL B C 1
ATOM 6849 O O . VAL B 1 381 ? 109.908 125.149 104.365 1.00 97.54 381 VAL B O 1
ATOM 6853 N N . MET B 1 382 ? 108.473 125.687 106.010 1.00 103.30 382 MET B N 1
ATOM 6854 C CA . MET B 1 382 ? 109.101 126.982 106.216 1.00 103.30 382 MET B CA 1
ATOM 6855 C C . MET B 1 382 ? 110.547 126.825 106.657 1.00 103.30 382 MET B C 1
ATOM 6856 O O . MET B 1 382 ? 111.362 127.725 106.441 1.00 103.30 382 MET B O 1
ATOM 6861 N N . CYS B 1 383 ? 110.886 125.691 107.268 1.00 102.00 383 CYS B N 1
ATOM 6862 C CA . CYS B 1 383 ? 112.283 125.419 107.588 1.00 102.00 383 CYS B CA 1
ATOM 6863 C C . CYS B 1 383 ? 113.124 125.322 106.326 1.00 102.00 383 CYS B C 1
ATOM 6864 O O . CYS B 1 383 ? 114.272 125.774 106.301 1.00 102.00 383 CYS B O 1
ATOM 6867 N N . PHE B 1 384 ? 112.579 124.720 105.273 1.00 96.21 384 PHE B N 1
ATOM 6868 C CA . PHE B 1 384 ? 113.324 124.605 104.028 1.00 96.21 384 PHE B CA 1
ATOM 6869 C C . PHE B 1 384 ? 113.344 125.906 103.246 1.00 96.21 384 PHE B C 1
ATOM 6870 O O . PHE B 1 384 ? 114.329 126.188 102.560 1.00 96.21 384 PHE B O 1
ATOM 6878 N N . MET B 1 385 ? 112.279 126.705 103.320 1.00 104.42 385 MET B N 1
ATOM 6879 C CA . MET B 1 385 ? 112.262 127.953 102.557 1.00 104.42 385 MET B CA 1
ATOM 6880 C C . MET B 1 385 ? 113.305 128.945 103.062 1.00 104.42 385 MET B C 1
ATOM 6881 O O . MET B 1 385 ? 114.047 129.532 102.268 1.00 104.42 385 MET B O 1
ATOM 6886 N N . LEU B 1 386 ? 113.372 129.151 104.373 1.00 103.66 386 LEU B N 1
ATOM 6887 C CA . LEU B 1 386 ? 114.144 130.256 104.919 1.00 103.66 386 LEU B CA 1
ATOM 6888 C C . LEU B 1 386 ? 115.645 130.029 104.758 1.00 103.66 386 LEU B C 1
ATOM 6889 O O . LEU B 1 386 ? 116.111 128.890 104.744 1.00 103.66 386 LEU B O 1
ATOM 6894 N N . PRO B 1 387 ? 116.422 131.103 104.632 1.00 110.07 387 PRO B N 1
ATOM 6895 C CA . PRO B 1 387 ? 117.880 130.968 104.602 1.00 110.07 387 PRO B CA 1
ATOM 6896 C C . PRO B 1 387 ? 118.464 130.910 105.999 1.00 110.07 387 PRO B C 1
ATOM 6897 O O . PRO B 1 387 ? 117.718 130.869 106.978 1.00 110.07 387 PRO B O 1
ATOM 6901 N N . ALA B 1 388 ? 119.788 130.907 106.115 1.00 110.87 388 ALA B N 1
ATOM 6902 C CA . ALA B 1 388 ? 120.424 130.823 107.417 1.00 110.87 388 ALA B CA 1
ATOM 6903 C C . ALA B 1 388 ? 121.446 131.912 107.704 1.00 110.87 388 ALA B C 1
ATOM 6904 O O . ALA B 1 388 ? 121.985 131.932 108.813 1.00 110.87 388 ALA B O 1
ATOM 6906 N N . ASN B 1 389 ? 121.743 132.803 106.762 1.00 118.98 389 ASN B N 1
ATOM 6907 C CA . ASN B 1 389 ? 122.793 133.790 106.976 1.00 118.98 389 ASN B CA 1
ATOM 6908 C C . ASN B 1 389 ? 122.313 135.227 106.883 1.00 118.98 389 ASN B C 1
ATOM 6909 O O . ASN B 1 389 ? 122.647 136.037 107.752 1.00 118.98 389 ASN B O 1
ATOM 6914 N N . TYR B 1 390 ? 121.564 135.572 105.840 1.00 118.91 390 TYR B N 1
ATOM 6915 C CA . TYR B 1 390 ? 121.252 136.956 105.488 1.00 118.91 390 TYR B CA 1
ATOM 6916 C C . TYR B 1 390 ? 122.503 137.773 105.219 1.00 118.91 390 TYR B C 1
ATOM 6917 O O . TYR B 1 390 ? 122.488 138.998 105.350 1.00 118.91 390 TYR B O 1
ATOM 6926 N N . ALA B 1 391 ? 123.596 137.113 104.848 1.00 128.37 391 ALA B N 1
ATOM 6927 C CA . ALA B 1 391 ? 124.797 137.828 104.450 1.00 128.37 391 ALA B CA 1
ATOM 6928 C C . ALA B 1 391 ? 124.689 138.397 103.047 1.00 128.37 391 ALA B C 1
ATOM 6929 O O . ALA B 1 391 ? 125.436 139.317 102.705 1.00 128.37 391 ALA B O 1
ATOM 6931 N N . PHE B 1 392 ? 123.771 137.878 102.235 1.00 127.99 392 PHE B N 1
ATOM 6932 C CA . PHE B 1 392 ? 123.660 138.302 100.850 1.00 127.99 392 PHE B CA 1
ATOM 6933 C C . PHE B 1 392 ? 123.105 139.708 100.701 1.00 127.99 392 PHE B C 1
ATOM 6934 O O . PHE B 1 392 ? 123.186 140.267 99.605 1.00 127.99 392 PHE B O 1
ATOM 6942 N N . LEU B 1 393 ? 122.553 140.296 101.761 1.00 136.77 393 LEU B N 1
ATOM 6943 C CA . LEU B 1 393 ? 122.011 141.643 101.648 1.00 136.77 393 LEU B CA 1
ATOM 6944 C C . LEU B 1 393 ? 123.088 142.685 101.405 1.00 136.77 393 LEU B C 1
ATOM 6945 O O . LEU B 1 393 ? 122.756 143.831 101.088 1.00 136.77 393 LEU B O 1
ATOM 6950 N N . ARG B 1 394 ? 124.359 142.321 101.549 1.00 149.03 394 ARG B N 1
ATOM 6951 C CA . ARG B 1 394 ? 125.436 143.264 101.291 1.00 149.03 394 ARG B CA 1
ATOM 6952 C C . ARG B 1 394 ? 125.467 143.716 99.838 1.00 149.03 394 ARG B C 1
ATOM 6953 O O . ARG B 1 394 ? 126.005 144.787 99.545 1.00 149.03 394 ARG B O 1
ATOM 6961 N N . TYR B 1 395 ? 124.905 142.930 98.922 1.00 147.87 395 TYR B N 1
ATOM 6962 C CA . TYR B 1 395 ? 124.775 143.395 97.547 1.00 147.87 395 TYR B CA 1
ATOM 6963 C C . TYR B 1 395 ? 123.883 144.624 97.469 1.00 147.87 395 TYR B C 1
ATOM 6964 O O . TYR B 1 395 ? 124.216 145.603 96.792 1.00 147.87 395 TYR B O 1
ATOM 6973 N N . CYS B 1 396 ? 122.750 144.598 98.169 1.00 156.32 396 CYS B N 1
ATOM 6974 C CA . CYS B 1 396 ? 121.711 145.614 98.006 1.00 156.32 396 CYS B CA 1
ATOM 6975 C C . CYS B 1 396 ? 122.033 146.839 98.863 1.00 156.32 396 CYS B C 1
ATOM 6976 O O . CYS B 1 396 ? 121.383 147.133 99.866 1.00 156.32 396 CYS B O 1
ATOM 6979 N N . THR B 1 397 ? 123.057 147.570 98.422 1.00 165.41 397 THR B N 1
ATOM 6980 C CA . THR B 1 397 ? 123.431 148.866 98.997 1.00 165.41 397 THR B CA 1
ATOM 6981 C C . THR B 1 397 ? 123.706 148.774 100.497 1.00 165.41 397 THR B C 1
ATOM 6982 O O . THR B 1 397 ? 123.306 149.642 101.275 1.00 165.41 397 THR B O 1
ATOM 6986 N N . ARG B 1 398 ? 124.395 147.716 100.908 1.00 163.70 398 ARG B N 1
ATOM 6987 C CA . ARG B 1 398 ? 124.935 147.602 102.255 1.00 163.70 398 ARG B CA 1
ATOM 6988 C C . ARG B 1 398 ? 126.434 147.369 102.159 1.00 163.70 398 ARG B C 1
ATOM 6989 O O . ARG B 1 398 ? 126.902 146.651 101.272 1.00 163.70 398 ARG B O 1
ATOM 6997 N N . ARG B 1 399 ? 127.193 147.989 103.062 1.00 169.35 399 ARG B N 1
ATOM 6998 C CA . ARG B 1 399 ? 128.643 147.860 102.990 1.00 169.35 399 ARG B CA 1
ATOM 6999 C C . ARG B 1 399 ? 129.098 146.522 103.558 1.00 169.35 399 ARG B C 1
ATOM 7000 O O . ARG B 1 399 ? 129.663 145.689 102.839 1.00 169.35 399 ARG B O 1
ATOM 7008 N N . GLY B 1 400 ? 128.843 146.295 104.845 1.00 166.20 400 GLY B N 1
ATOM 7009 C CA . GLY B 1 400 ? 129.086 144.990 105.440 1.00 166.20 400 GLY B CA 1
ATOM 7010 C C . GLY B 1 400 ? 130.517 144.530 105.254 1.00 166.20 400 GLY B C 1
ATOM 7011 O O . GLY B 1 400 ? 131.475 145.254 105.544 1.00 166.20 400 GLY B O 1
ATOM 7012 N N . GLY B 1 401 ? 130.667 143.307 104.755 1.00 160.38 401 GLY B N 1
ATOM 7013 C CA . GLY B 1 401 ? 131.966 142.739 104.497 1.00 160.38 401 GLY B CA 1
ATOM 7014 C C . GLY B 1 401 ? 131.987 141.937 103.212 1.00 160.38 401 GLY B C 1
ATOM 7015 O O . GLY B 1 401 ? 131.485 142.371 102.171 1.00 160.38 401 GLY B O 1
ATOM 7016 N N . PRO B 1 402 ? 132.589 140.752 103.259 1.00 157.38 402 PRO B N 1
ATOM 7017 C CA . PRO B 1 402 ? 132.624 139.897 102.069 1.00 157.38 402 PRO B CA 1
ATOM 7018 C C . PRO B 1 402 ? 131.230 139.431 101.678 1.00 157.38 402 PRO B C 1
ATOM 7019 O O . PRO B 1 402 ? 130.356 139.242 102.525 1.00 157.38 402 PRO B O 1
ATOM 7023 N N . VAL B 1 403 ? 131.030 139.249 100.378 1.00 147.78 403 VAL B N 1
ATOM 7024 C CA . VAL B 1 403 ? 129.787 138.692 99.855 1.00 147.78 403 VAL B CA 1
ATOM 7025 C C . VAL B 1 403 ? 129.924 137.174 99.844 1.00 147.78 403 VAL B C 1
ATOM 7026 O O . VAL B 1 403 ? 131.049 136.661 99.793 1.00 147.78 403 VAL B O 1
ATOM 7030 N N . PRO B 1 404 ? 128.828 136.421 99.895 1.00 141.77 404 PRO B N 1
ATOM 7031 C CA . PRO B 1 404 ? 128.944 134.960 99.877 1.00 141.77 404 PRO B CA 1
ATOM 7032 C C . PRO B 1 404 ? 129.516 134.470 98.559 1.00 141.77 404 PRO B C 1
ATOM 7033 O O . PRO B 1 404 ? 129.467 135.159 97.540 1.00 141.77 404 PRO B O 1
ATOM 7037 N N . THR B 1 405 ? 130.081 133.270 98.592 1.00 139.05 405 THR B N 1
ATOM 7038 C CA . THR B 1 405 ? 130.665 132.667 97.405 1.00 139.05 405 THR B CA 1
ATOM 7039 C C . THR B 1 405 ? 129.706 131.743 96.667 1.00 139.05 405 THR B C 1
ATOM 7040 O O . THR B 1 405 ? 130.042 131.272 95.577 1.00 139.05 405 THR B O 1
ATOM 7044 N N . GLY B 1 406 ? 128.528 131.476 97.221 1.00 128.72 406 GLY B N 1
ATOM 7045 C CA . GLY B 1 406 ? 127.596 130.566 96.603 1.00 128.72 406 GLY B CA 1
ATOM 7046 C C . GLY B 1 406 ? 126.244 130.579 97.281 1.00 128.72 406 GLY B C 1
ATOM 7047 O O . GLY B 1 406 ? 125.919 131.485 98.052 1.00 128.72 406 GLY B O 1
ATOM 7048 N N . PRO B 1 407 ? 125.423 129.574 96.993 1.00 120.85 407 PRO B N 1
ATOM 7049 C CA . PRO B 1 407 ? 124.093 129.510 97.605 1.00 120.85 407 PRO B CA 1
ATOM 7050 C C . PRO B 1 407 ? 124.178 129.374 99.116 1.00 120.85 407 PRO B C 1
ATOM 7051 O O . PRO B 1 407 ? 125.057 128.697 99.650 1.00 120.85 407 PRO B O 1
ATOM 7055 N N . THR B 1 408 ? 123.252 130.019 99.798 1.00 116.73 408 THR B N 1
ATOM 7056 C CA . THR B 1 408 ? 123.195 129.972 101.252 1.00 116.73 408 THR B CA 1
ATOM 7057 C C . THR B 1 408 ? 122.388 128.760 101.702 1.00 116.73 408 THR B C 1
ATOM 7058 O O . THR B 1 408 ? 121.318 128.501 101.150 1.00 116.73 408 THR B O 1
ATOM 7062 N N . PRO B 1 409 ? 122.858 128.002 102.686 1.00 109.85 409 PRO B N 1
ATOM 7063 C CA . PRO B 1 409 ? 122.110 126.824 103.128 1.00 109.85 409 PRO B CA 1
ATOM 7064 C C . PRO B 1 409 ? 120.831 127.207 103.851 1.00 109.85 409 PRO B C 1
ATOM 7065 O O . PRO B 1 409 ? 120.671 128.320 104.350 1.00 109.85 409 PRO B O 1
ATOM 7069 N N . SER B 1 410 ? 119.906 126.255 103.903 1.00 106.50 410 SER B N 1
ATOM 7070 C CA . SER B 1 410 ? 118.665 126.440 104.631 1.00 106.50 410 SER B CA 1
ATOM 7071 C C . SER B 1 410 ? 118.827 125.962 106.070 1.00 106.50 410 SER B C 1
ATOM 7072 O O . SER B 1 410 ? 119.909 125.566 106.503 1.00 106.50 410 SER B O 1
ATOM 7075 N N . LEU B 1 411 ? 117.729 125.982 106.824 1.00 102.95 411 LEU B N 1
ATOM 7076 C CA . LEU B 1 411 ? 117.798 125.617 108.231 1.00 102.95 411 LEU B CA 1
ATOM 7077 C C . LEU B 1 411 ? 117.994 124.124 108.441 1.00 102.95 411 LEU B C 1
ATOM 7078 O O . LEU B 1 411 ? 118.367 123.717 109.542 1.00 102.95 411 LEU B O 1
ATOM 7083 N N . ILE B 1 412 ? 117.743 123.299 107.426 1.00 100.22 412 ILE B N 1
ATOM 7084 C CA . ILE B 1 412 ? 117.886 121.853 107.544 1.00 100.22 412 ILE B CA 1
ATOM 7085 C C . ILE B 1 412 ? 118.043 121.271 106.148 1.00 100.22 412 ILE B C 1
ATOM 7086 O O . ILE B 1 412 ? 117.711 121.908 105.150 1.00 100.22 412 ILE B O 1
ATOM 7091 N N . THR B 1 413 ? 118.571 120.053 106.077 1.00 101.40 413 THR B N 1
ATOM 7092 C CA . THR B 1 413 ? 118.780 119.361 104.815 1.00 101.40 413 THR B CA 1
ATOM 7093 C C . THR B 1 413 ? 117.974 118.073 104.799 1.00 101.40 413 THR B C 1
ATOM 7094 O O . THR B 1 413 ? 117.733 117.467 105.842 1.00 101.40 413 THR B O 1
ATOM 7098 N N . TRP B 1 414 ? 117.564 117.648 103.603 1.00 98.63 414 TRP B N 1
ATOM 7099 C CA . TRP B 1 414 ? 116.728 116.458 103.511 1.00 98.63 414 TRP B CA 1
ATOM 7100 C C . TRP B 1 414 ? 117.493 115.190 103.859 1.00 98.63 414 TRP B C 1
ATOM 7101 O O . TRP B 1 414 ? 116.895 114.219 104.334 1.00 98.63 414 TRP B O 1
ATOM 7112 N N . LYS B 1 415 ? 118.801 115.167 103.623 1.00 104.86 415 LYS B N 1
ATOM 7113 C CA . LYS B 1 415 ? 119.575 113.982 103.965 1.00 104.86 415 LYS B CA 1
ATOM 7114 C C . LYS B 1 415 ? 119.537 113.717 105.459 1.00 104.86 415 LYS B C 1
ATOM 7115 O O . LYS B 1 415 ? 119.489 112.563 105.890 1.00 104.86 415 LYS B O 1
ATOM 7121 N N . PHE B 1 416 ? 119.570 114.775 106.267 1.00 101.53 416 PHE B N 1
ATOM 7122 C CA . PHE B 1 416 ? 119.485 114.603 107.711 1.00 101.53 416 PHE B CA 1
ATOM 7123 C C 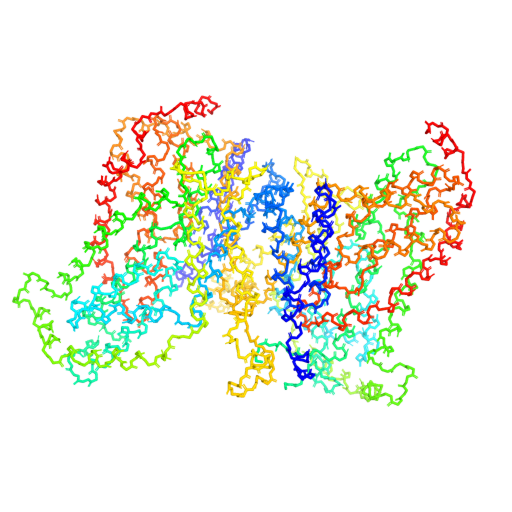. PHE B 1 416 ? 118.162 113.967 108.107 1.00 101.53 416 PHE B C 1
ATOM 7124 O O . PHE B 1 416 ? 118.123 113.064 108.947 1.00 101.53 416 PHE B O 1
ATOM 7132 N N . ILE B 1 417 ? 117.064 114.426 107.511 1.00 99.23 417 ILE B N 1
ATOM 7133 C CA . ILE B 1 417 ? 115.757 113.871 107.846 1.00 99.23 417 ILE B CA 1
ATOM 7134 C C . ILE B 1 417 ? 115.660 112.421 107.403 1.00 99.23 417 ILE B C 1
ATOM 7135 O O . ILE B 1 417 ? 115.122 111.573 108.122 1.00 99.23 417 ILE B O 1
ATOM 7140 N N . GLN B 1 418 ? 116.179 112.107 106.217 1.00 100.18 418 GLN B N 1
ATOM 7141 C CA . GLN B 1 418 ? 116.013 110.763 105.675 1.00 100.18 418 GLN B CA 1
ATOM 7142 C C . GLN B 1 418 ? 116.694 109.709 106.530 1.00 100.18 418 GLN B C 1
ATOM 7143 O O . GLN B 1 418 ? 116.288 108.545 106.509 1.00 100.18 418 GLN B O 1
ATOM 7149 N N . THR B 1 419 ? 117.723 110.081 107.281 1.00 99.30 419 THR B N 1
ATOM 7150 C CA . THR B 1 419 ? 118.531 109.094 107.977 1.00 99.30 419 THR B CA 1
ATOM 7151 C C . THR B 1 419 ? 118.279 109.033 109.474 1.00 99.30 419 THR B C 1
ATOM 7152 O O . THR B 1 419 ? 118.799 108.128 110.130 1.00 99.30 419 THR B O 1
ATOM 7156 N N . LYS B 1 420 ? 117.514 109.961 110.036 1.00 99.62 420 LYS B N 1
ATOM 7157 C CA . LYS B 1 420 ? 117.335 110.045 111.479 1.00 99.62 420 LYS B CA 1
ATOM 7158 C C . LYS B 1 420 ? 115.866 110.088 111.871 1.00 99.62 420 LYS B C 1
ATOM 7159 O O . LYS B 1 420 ? 115.484 110.775 112.815 1.00 99.62 420 LYS B O 1
ATOM 7165 N N . VAL B 1 421 ? 115.018 109.356 111.158 1.00 98.59 421 VAL B N 1
ATOM 7166 C CA . VAL B 1 421 ? 113.603 109.245 111.479 1.00 98.59 421 VAL B CA 1
ATOM 7167 C C . VAL B 1 421 ? 113.263 107.764 111.548 1.00 98.59 421 VAL B C 1
ATOM 7168 O O . VAL B 1 421 ? 113.632 107.014 110.644 1.00 98.59 421 VAL B O 1
ATOM 7172 N N . PRO B 1 422 ? 112.580 107.297 112.585 1.00 101.36 422 PRO B N 1
ATOM 7173 C CA . PRO B 1 422 ? 112.211 105.879 112.644 1.00 101.36 422 PRO B CA 1
ATOM 7174 C C . PRO B 1 422 ? 110.998 105.584 111.783 1.00 101.36 422 PRO B C 1
ATOM 7175 O O . PRO B 1 422 ? 109.869 105.591 112.276 1.00 101.36 422 PRO B O 1
ATOM 7179 N N . TRP B 1 423 ? 111.216 105.330 110.494 1.00 98.90 423 TRP B N 1
ATOM 7180 C CA . TRP B 1 423 ? 110.110 105.238 109.551 1.00 98.90 423 TRP B CA 1
ATOM 7181 C C . TRP B 1 423 ? 109.185 104.056 109.810 1.00 98.90 423 TRP B C 1
ATOM 7182 O O . TRP B 1 423 ? 108.078 104.040 109.268 1.00 98.90 423 TRP B O 1
ATOM 7193 N N . GLY B 1 424 ? 109.592 103.078 110.619 1.00 102.60 424 GLY B N 1
ATOM 7194 C CA . GLY B 1 424 ? 108.712 101.959 110.906 1.00 102.60 424 GLY B CA 1
ATOM 7195 C C . GLY B 1 424 ? 107.569 102.296 111.840 1.00 102.60 424 GLY B C 1
ATOM 7196 O O . GLY B 1 424 ? 106.613 101.514 111.950 1.00 102.60 424 GLY B O 1
ATOM 7197 N N . LEU B 1 425 ? 107.646 103.439 112.520 1.00 101.99 425 LEU B N 1
ATOM 7198 C CA . LEU B 1 425 ? 106.551 103.846 113.386 1.00 101.99 425 LEU B CA 1
ATOM 7199 C C . LEU B 1 425 ? 105.260 103.997 112.603 1.00 101.99 425 LEU B C 1
ATOM 7200 O O . LEU B 1 425 ? 104.174 103.801 113.158 1.00 101.99 425 LEU B O 1
ATOM 7205 N N . VAL B 1 426 ? 105.358 104.326 111.316 1.00 101.42 426 VAL B N 1
ATOM 7206 C CA . VAL B 1 426 ? 104.166 104.402 110.481 1.00 101.42 426 VAL B CA 1
ATOM 7207 C C . VAL B 1 426 ? 103.430 103.074 110.511 1.00 101.42 426 VAL B C 1
ATOM 7208 O O . VAL B 1 426 ? 102.235 103.006 110.829 1.00 101.42 426 VAL B O 1
ATOM 7212 N N . PHE B 1 427 ? 104.153 101.991 110.236 1.00 100.21 427 PHE B N 1
ATOM 7213 C CA . PHE B 1 427 ? 103.527 100.680 110.202 1.00 100.21 427 PHE B CA 1
ATOM 7214 C C . PHE B 1 427 ? 103.038 100.271 111.578 1.00 100.21 427 PHE B C 1
ATOM 7215 O O . PHE B 1 427 ? 101.936 99.738 111.711 1.00 100.21 427 PHE B O 1
ATOM 7223 N N . LEU B 1 428 ? 103.822 100.541 112.620 1.00 100.61 428 LEU B N 1
ATOM 7224 C CA . LEU B 1 428 ? 103.405 100.128 113.959 1.00 100.61 428 LEU B CA 1
ATOM 7225 C C . LEU B 1 428 ? 102.097 100.805 114.376 1.00 100.61 428 LEU B C 1
ATOM 7226 O O . LEU B 1 428 ? 101.113 100.135 114.735 1.00 100.61 428 LEU B O 1
ATOM 7231 N N . LEU B 1 429 ? 102.056 102.137 114.301 1.00 102.96 429 LEU B N 1
ATOM 7232 C CA . LEU B 1 429 ? 100.872 102.865 114.742 1.00 102.96 429 LEU B CA 1
ATOM 7233 C C . LEU B 1 429 ? 99.668 102.545 113.870 1.00 102.96 429 LEU B C 1
ATOM 7234 O O . LEU B 1 429 ? 98.557 102.329 114.378 1.00 102.96 429 LEU B O 1
ATOM 7239 N N . GLY B 1 430 ? 99.859 102.509 112.552 1.00 106.47 430 GLY B N 1
ATOM 7240 C CA . GLY B 1 430 ? 98.746 102.200 111.683 1.00 106.47 430 GLY B CA 1
ATOM 7241 C C . GLY B 1 430 ? 98.218 100.797 111.889 1.00 106.47 430 GLY B C 1
ATOM 7242 O O . GLY B 1 430 ? 97.016 100.560 111.787 1.00 106.47 430 GLY B O 1
ATOM 7243 N N . GLY B 1 431 ? 99.107 99.840 112.149 1.00 106.03 431 GLY B N 1
ATOM 7244 C CA . GLY B 1 431 ? 98.653 98.495 112.435 1.00 106.03 431 GLY B CA 1
ATOM 7245 C C . GLY B 1 431 ? 97.784 98.450 113.669 1.00 106.03 431 GLY B C 1
ATOM 7246 O O . GLY B 1 431 ? 96.752 97.776 113.688 1.00 106.03 431 GLY B O 1
ATOM 7247 N N . GLY B 1 432 ? 98.173 99.190 114.707 1.00 108.13 432 GLY B N 1
ATOM 7248 C CA . GLY B 1 432 ? 97.307 99.280 115.874 1.00 108.13 432 GLY B CA 1
ATOM 7249 C C . GLY B 1 432 ? 95.935 99.835 115.536 1.00 108.13 432 GLY B C 1
ATOM 7250 O O . GLY B 1 432 ? 94.901 99.267 115.918 1.00 108.13 432 GLY B O 1
ATOM 7251 N N . PHE B 1 433 ? 95.905 100.946 114.794 1.00 109.03 433 PHE B N 1
ATOM 7252 C CA . PHE B 1 433 ? 94.624 101.562 114.453 1.00 109.03 433 PHE B CA 1
ATOM 7253 C C . PHE B 1 433 ? 93.755 100.621 113.629 1.00 109.03 433 PHE B C 1
ATOM 7254 O O . PHE B 1 433 ? 92.553 100.477 113.891 1.00 109.03 433 PHE B O 1
ATOM 7262 N N . ALA B 1 434 ? 94.346 99.978 112.624 1.00 111.87 434 ALA B N 1
ATOM 7263 C CA . ALA B 1 434 ? 93.587 99.097 111.747 1.00 111.87 434 ALA B CA 1
ATOM 7264 C C . ALA B 1 434 ? 93.055 97.893 112.502 1.00 111.87 434 ALA B C 1
ATOM 7265 O O . ALA B 1 434 ? 91.923 97.460 112.267 1.00 111.87 434 ALA B O 1
ATOM 7267 N N . LEU B 1 435 ? 93.859 97.325 113.400 1.00 112.72 435 LEU B N 1
ATOM 7268 C CA . LEU B 1 435 ? 93.374 96.207 114.194 1.00 112.72 435 LEU B CA 1
ATOM 7269 C C . LEU B 1 435 ? 92.187 96.620 115.049 1.00 112.72 435 LEU B C 1
ATOM 7270 O O . LEU B 1 435 ? 91.198 95.884 115.144 1.00 112.72 435 LEU B O 1
ATOM 7275 N N . ALA B 1 436 ? 92.256 97.800 115.670 1.00 114.98 436 ALA B N 1
ATOM 7276 C CA . ALA B 1 436 ? 91.125 98.249 116.477 1.00 114.98 436 ALA B CA 1
ATOM 7277 C C . ALA B 1 436 ? 89.872 98.428 115.628 1.00 114.98 436 ALA B C 1
ATOM 7278 O O . ALA B 1 436 ? 88.774 98.010 116.021 1.00 114.98 436 ALA B O 1
ATOM 7280 N N . GLU B 1 437 ? 90.018 99.040 114.453 1.00 122.20 437 GLU B N 1
ATOM 7281 C CA . GLU B 1 437 ? 88.857 99.270 113.597 1.00 122.20 437 GLU B CA 1
ATOM 7282 C C . GLU B 1 437 ? 88.242 97.959 113.124 1.00 122.20 437 GLU B C 1
ATOM 7283 O O . GLU B 1 437 ? 87.013 97.802 113.121 1.00 122.20 437 GLU B O 1
ATOM 7289 N N . GLY B 1 438 ? 89.076 97.011 112.704 1.00 122.47 438 GLY B N 1
ATOM 7290 C CA . GLY B 1 438 ? 88.554 95.723 112.289 1.00 122.47 438 GLY B CA 1
ATOM 7291 C C . GLY B 1 438 ? 87.870 94.993 113.424 1.00 122.47 438 GLY B C 1
ATOM 7292 O O . GLY B 1 438 ? 86.850 94.329 113.224 1.00 122.47 438 GLY B O 1
ATOM 7293 N N . SER B 1 439 ? 88.418 95.111 114.634 1.00 125.94 439 SER B N 1
ATOM 7294 C CA . SER B 1 439 ? 87.769 94.515 115.793 1.00 125.94 439 SER B CA 1
ATOM 7295 C C . SER B 1 439 ? 86.392 95.114 116.010 1.00 125.94 439 SER B C 1
ATOM 7296 O O . SER B 1 439 ? 85.449 94.405 116.373 1.00 125.94 439 SER B O 1
ATOM 7299 N N . LYS B 1 440 ? 86.258 96.424 115.811 1.00 126.36 440 LYS B N 1
ATOM 7300 C CA . LYS B 1 440 ? 84.942 97.037 115.954 1.00 126.36 440 LYS B CA 1
ATOM 7301 C C . LYS B 1 440 ? 83.977 96.518 114.899 1.00 126.36 440 LYS B C 1
ATOM 7302 O O . LYS B 1 440 ? 82.831 96.172 115.206 1.00 126.36 440 LYS B O 1
ATOM 7308 N N . GLN B 1 441 ? 84.420 96.456 113.644 1.00 126.86 441 GLN B N 1
ATOM 7309 C CA . GLN B 1 441 ? 83.483 96.151 112.565 1.00 126.86 441 GLN B CA 1
ATOM 7310 C C . GLN B 1 441 ? 83.065 94.687 112.565 1.00 126.86 441 GLN B C 1
ATOM 7311 O O . GLN B 1 441 ? 81.889 94.376 112.352 1.00 126.86 441 GLN B O 1
ATOM 7317 N N . SER B 1 442 ? 84.008 93.772 112.790 1.00 129.27 442 SER B N 1
ATOM 7318 C CA . SER B 1 442 ? 83.686 92.353 112.678 1.00 129.27 442 SER B CA 1
ATOM 7319 C C . SER B 1 442 ? 82.681 91.911 113.730 1.00 129.27 442 SER B C 1
ATOM 7320 O O . SER B 1 442 ? 81.902 90.986 113.486 1.00 129.27 442 SER B O 1
ATOM 7323 N N . GLY B 1 443 ? 82.676 92.550 114.892 1.00 133.14 443 GLY B N 1
ATOM 7324 C CA . GLY B 1 443 ? 81.792 92.169 115.969 1.00 133.14 443 GLY B CA 1
ATOM 7325 C C . GLY B 1 443 ? 82.451 91.487 117.146 1.00 133.14 443 GLY B C 1
ATOM 7326 O O . GLY B 1 443 ? 81.739 91.000 118.029 1.00 133.14 443 GLY B O 1
ATOM 7327 N N . MET B 1 444 ? 83.782 91.430 117.191 1.00 136.97 444 MET B N 1
ATOM 7328 C CA . MET B 1 444 ? 84.450 90.864 118.357 1.00 136.97 444 MET B CA 1
ATOM 7329 C C . MET B 1 444 ? 84.164 91.680 119.607 1.00 136.97 444 MET B C 1
ATOM 7330 O O . MET B 1 444 ? 84.096 91.130 120.716 1.00 136.97 444 MET B O 1
ATOM 7335 N N . ALA B 1 445 ? 83.993 92.990 119.444 1.00 139.49 445 ALA B N 1
ATOM 7336 C CA . ALA B 1 445 ? 83.864 93.882 120.587 1.00 139.49 445 ALA B CA 1
ATOM 7337 C C . ALA B 1 445 ? 82.665 93.512 121.446 1.00 139.49 445 ALA B C 1
ATOM 7338 O O . ALA B 1 445 ? 82.774 93.410 122.674 1.00 139.49 445 ALA B O 1
ATOM 7340 N N . LYS B 1 446 ? 81.508 93.312 120.817 1.00 143.08 446 LYS B N 1
ATOM 7341 C CA . LYS B 1 446 ? 80.323 92.930 121.570 1.00 143.08 446 LYS B CA 1
ATOM 7342 C C . LYS B 1 446 ? 80.533 91.600 122.272 1.00 143.08 446 LYS B C 1
ATOM 7343 O O . LYS B 1 446 ? 80.096 91.415 123.412 1.00 143.08 446 LYS B O 1
ATOM 7349 N N . LEU B 1 447 ? 81.211 90.666 121.607 1.00 143.52 447 LEU B N 1
ATOM 7350 C CA . LEU B 1 447 ? 81.453 89.359 122.202 1.00 143.52 447 LEU B CA 1
ATOM 7351 C C . LEU B 1 447 ? 82.259 89.482 123.488 1.00 143.52 447 LEU B C 1
ATOM 7352 O O . LEU B 1 447 ? 81.861 88.960 124.536 1.00 143.52 447 LEU B O 1
ATOM 7357 N N . ILE B 1 448 ? 83.383 90.198 123.436 1.00 143.31 448 ILE B N 1
ATOM 7358 C CA . ILE B 1 448 ? 84.216 90.328 124.630 1.00 143.31 448 ILE B CA 1
ATOM 7359 C C . ILE B 1 448 ? 83.490 91.116 125.713 1.00 143.31 448 ILE B C 1
ATOM 7360 O O . ILE B 1 448 ? 83.543 90.763 126.901 1.00 143.31 448 ILE B O 1
ATOM 7365 N N . GLY B 1 449 ? 82.797 92.190 125.328 1.00 147.23 449 GLY B N 1
ATOM 7366 C CA . GLY B 1 449 ? 82.091 92.987 126.316 1.00 147.23 449 GLY B CA 1
ATOM 7367 C C . GLY B 1 449 ? 81.037 92.188 127.053 1.00 147.23 449 GLY B C 1
ATOM 7368 O O . GLY B 1 449 ? 80.947 92.237 128.281 1.00 147.23 449 GLY B O 1
ATOM 7369 N N . ASN B 1 450 ? 80.230 91.429 126.313 1.00 149.30 450 ASN B N 1
ATOM 7370 C CA . ASN B 1 450 ? 79.264 90.550 126.955 1.00 149.30 450 ASN B CA 1
ATOM 7371 C C . ASN B 1 450 ? 79.962 89.489 127.791 1.00 149.30 450 ASN B C 1
ATOM 7372 O O . ASN B 1 450 ? 79.432 89.047 128.816 1.00 149.30 450 ASN B O 1
ATOM 7377 N N . ALA B 1 451 ? 81.154 89.063 127.368 1.00 145.27 451 ALA B N 1
ATOM 7378 C CA . ALA B 1 451 ? 81.872 88.038 128.114 1.00 145.27 451 ALA B CA 1
ATOM 7379 C C . ALA B 1 451 ? 82.286 88.530 129.493 1.00 145.27 451 ALA B C 1
ATOM 7380 O O . ALA B 1 451 ? 82.176 87.795 130.479 1.00 145.27 451 ALA B O 1
ATOM 7382 N N . LEU B 1 452 ? 82.762 89.768 129.587 1.00 143.76 452 LEU B N 1
ATOM 7383 C CA . LEU B 1 452 ? 83.415 90.231 130.806 1.00 143.76 452 LEU B CA 1
ATOM 7384 C C . LEU B 1 452 ? 82.499 91.038 131.722 1.00 143.76 452 LEU B C 1
ATOM 7385 O O . LEU B 1 452 ? 82.991 91.709 132.632 1.00 143.76 452 LEU B O 1
ATOM 7390 N N . ILE B 1 453 ? 81.181 90.977 131.523 1.00 145.73 453 ILE B N 1
ATOM 7391 C CA . ILE B 1 453 ? 80.248 91.764 132.318 1.00 145.73 453 ILE B CA 1
ATOM 7392 C C . ILE B 1 453 ? 80.202 91.332 133.778 1.00 145.73 453 ILE B C 1
ATOM 7393 O O . ILE B 1 453 ? 79.528 91.974 134.587 1.00 145.73 453 ILE B O 1
ATOM 7398 N N . GLY B 1 454 ? 80.906 90.261 134.143 1.00 147.56 454 GLY B N 1
ATOM 7399 C CA . GLY B 1 454 ? 80.863 89.782 135.512 1.00 147.56 454 GLY B CA 1
ATOM 7400 C C . GLY B 1 454 ? 81.536 90.690 136.520 1.00 147.56 454 GLY B C 1
ATOM 7401 O O . GLY B 1 454 ? 81.275 90.564 137.719 1.00 147.56 454 GLY B O 1
ATOM 7402 N N . LEU B 1 455 ? 82.391 91.603 136.065 1.00 146.18 455 LEU B N 1
ATOM 7403 C CA . LEU B 1 455 ? 83.157 92.467 136.956 1.00 146.18 455 LEU B CA 1
ATOM 7404 C C . LEU B 1 455 ? 82.350 93.632 137.513 1.00 146.18 455 LEU B C 1
ATOM 7405 O O . LEU B 1 455 ? 82.942 94.555 138.077 1.00 146.18 455 LEU B O 1
ATOM 7410 N N . LYS B 1 456 ? 81.025 93.619 137.373 1.00 147.94 456 LYS B N 1
ATOM 7411 C CA . LYS B 1 456 ? 80.219 94.737 137.846 1.00 147.94 456 LYS B CA 1
ATOM 7412 C C . LYS B 1 456 ? 80.143 94.805 139.365 1.00 147.94 456 LYS B C 1
ATOM 7413 O O . LYS B 1 456 ? 79.818 95.866 139.907 1.00 147.94 456 LYS B O 1
ATOM 7419 N N . VAL B 1 457 ? 80.434 93.707 140.065 1.00 145.56 457 VAL B N 1
ATOM 7420 C CA . VAL B 1 457 ? 80.246 93.687 141.512 1.00 145.56 457 VAL B CA 1
ATOM 7421 C C . VAL B 1 457 ? 81.285 94.542 142.224 1.00 145.56 457 VAL B C 1
ATOM 7422 O O . VAL B 1 457 ? 81.063 94.980 143.359 1.00 145.56 457 VAL B O 1
ATOM 7426 N N . LEU B 1 458 ? 82.427 94.790 141.593 1.00 141.55 458 LEU B N 1
ATOM 7427 C CA . LEU B 1 458 ? 83.487 95.532 142.252 1.00 141.55 458 LEU B CA 1
ATOM 7428 C C . LEU B 1 458 ? 83.144 97.019 142.333 1.00 141.55 458 LEU B C 1
ATOM 7429 O O . LEU B 1 458 ? 82.466 97.558 141.455 1.00 141.55 458 LEU B O 1
ATOM 7434 N N . PRO B 1 459 ? 83.593 97.703 143.381 1.00 138.97 459 PRO B N 1
ATOM 7435 C CA . PRO B 1 459 ? 83.508 99.166 143.404 1.00 138.97 459 PRO B CA 1
ATOM 7436 C C . PRO B 1 459 ? 84.477 99.780 142.404 1.00 138.97 459 PRO B C 1
ATOM 7437 O O . PRO B 1 459 ? 85.406 99.138 141.916 1.00 138.97 459 PRO B O 1
ATOM 7441 N N . ASN B 1 460 ? 84.242 101.056 142.097 1.00 135.84 460 ASN B N 1
ATOM 7442 C CA . ASN B 1 460 ? 85.026 101.723 141.062 1.00 135.84 460 ASN B CA 1
ATOM 7443 C C . ASN B 1 460 ? 86.501 101.811 141.434 1.00 135.84 460 ASN B C 1
ATOM 7444 O O . ASN B 1 460 ? 87.376 101.583 140.588 1.00 135.84 460 ASN B O 1
ATOM 7449 N N . SER B 1 461 ? 86.798 102.143 142.690 1.00 133.47 461 SER B N 1
ATOM 7450 C CA . SER B 1 461 ? 88.178 102.405 143.081 1.00 133.47 461 SER B CA 1
ATOM 7451 C C . SER B 1 461 ? 89.047 101.166 142.916 1.00 133.47 461 SER B C 1
ATOM 7452 O O . SER B 1 461 ? 90.163 101.241 142.384 1.00 133.47 461 SER B O 1
ATOM 7455 N N . VAL B 1 462 ? 88.556 100.013 143.369 1.00 131.61 462 VAL B N 1
ATOM 7456 C CA . VAL B 1 462 ? 89.364 98.805 143.275 1.00 131.61 462 VAL B CA 1
ATOM 7457 C C . VAL B 1 462 ? 89.545 98.398 141.822 1.00 131.61 462 VAL B C 1
ATOM 7458 O O . VAL B 1 462 ? 90.599 97.875 141.444 1.00 131.61 462 VAL B O 1
ATOM 7462 N N . LEU B 1 463 ? 88.535 98.631 140.984 1.00 129.62 463 LEU B N 1
ATOM 7463 C CA . LEU B 1 463 ? 88.682 98.343 139.563 1.00 129.62 463 LEU B CA 1
ATOM 7464 C C . LEU B 1 463 ? 89.764 99.214 138.941 1.00 129.62 463 LEU B C 1
ATOM 7465 O O . LEU B 1 463 ? 90.595 98.729 138.162 1.00 129.62 463 LEU B O 1
ATOM 7470 N N . LEU B 1 464 ? 89.780 100.501 139.289 1.00 127.51 464 LEU B N 1
ATOM 7471 C CA . LEU B 1 464 ? 90.838 101.379 138.805 1.00 127.51 464 LEU B CA 1
ATOM 7472 C C . LEU B 1 464 ? 92.207 100.882 139.252 1.00 127.51 464 LEU B C 1
ATOM 7473 O O . LEU B 1 464 ? 93.157 100.834 138.457 1.00 127.51 464 LEU B O 1
ATOM 7478 N N . LEU B 1 465 ? 92.320 100.491 140.521 1.00 124.74 465 LEU B N 1
ATOM 7479 C CA . LEU B 1 465 ? 93.607 100.035 141.035 1.00 124.74 465 LEU B CA 1
ATOM 7480 C C . LEU B 1 465 ? 94.083 98.781 140.315 1.00 124.74 465 LEU B C 1
ATOM 7481 O O . LEU B 1 465 ? 95.261 98.677 139.948 1.00 124.74 465 LEU B O 1
ATOM 7486 N N . VAL B 1 466 ? 93.188 97.813 140.104 1.00 124.74 466 VAL B N 1
ATOM 7487 C CA . VAL B 1 466 ? 93.617 96.581 139.451 1.00 124.74 466 VAL B CA 1
ATOM 7488 C C . VAL B 1 466 ? 93.970 96.841 137.996 1.00 124.74 466 VAL B C 1
ATOM 7489 O O . VAL B 1 466 ? 94.893 96.217 137.460 1.00 124.74 466 VAL B O 1
ATOM 7493 N N . VAL B 1 467 ? 93.268 97.759 137.330 1.00 121.92 467 VAL B N 1
ATOM 7494 C CA . VAL B 1 467 ? 93.630 98.091 135.956 1.00 121.92 467 VAL B CA 1
ATOM 7495 C C . VAL B 1 467 ? 95.039 98.669 135.906 1.00 121.92 467 VAL B C 1
ATOM 7496 O O . VAL B 1 467 ? 95.860 98.289 135.057 1.00 121.92 467 VAL B O 1
ATOM 7500 N N . ILE B 1 468 ? 95.348 99.584 136.827 1.00 121.20 468 ILE B N 1
ATOM 7501 C CA . ILE B 1 468 ? 96.684 100.177 136.860 1.00 121.20 468 ILE B CA 1
ATOM 7502 C C . ILE B 1 468 ? 97.737 99.103 137.099 1.00 121.20 468 ILE B C 1
ATOM 7503 O O . ILE B 1 468 ? 98.781 99.065 136.430 1.00 121.20 468 ILE B O 1
ATOM 7508 N N . LEU B 1 469 ? 97.482 98.216 138.063 1.00 120.29 469 LEU B N 1
ATOM 7509 C CA . LEU B 1 469 ? 98.460 97.185 138.391 1.00 120.29 469 LEU B CA 1
ATOM 7510 C C . LEU B 1 469 ? 98.700 96.252 137.213 1.00 120.29 469 LEU B C 1
ATOM 7511 O O . LEU B 1 469 ? 99.848 95.900 136.916 1.00 120.29 469 LEU B O 1
ATOM 7516 N N . VAL B 1 470 ? 97.631 95.842 136.530 1.00 117.82 470 VAL B N 1
ATOM 7517 C CA . VAL B 1 470 ? 97.783 94.960 135.378 1.00 117.82 470 VAL B CA 1
ATOM 7518 C C . VAL B 1 470 ? 98.584 95.649 134.285 1.00 117.82 470 VAL B C 1
ATOM 7519 O O . VAL B 1 470 ? 99.458 95.038 133.658 1.00 117.82 470 VAL B O 1
ATOM 7523 N N . ALA B 1 471 ? 98.303 96.931 134.038 1.00 118.74 471 ALA B N 1
ATOM 7524 C CA . ALA B 1 471 ? 99.036 97.651 133.002 1.00 118.74 471 ALA B CA 1
ATOM 7525 C C . ALA B 1 471 ? 100.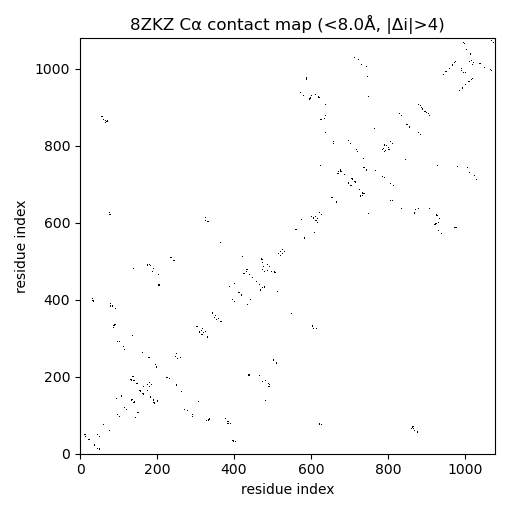525 97.708 133.317 1.00 118.74 471 ALA B C 1
ATOM 7526 O O . ALA B 1 471 ? 101.366 97.452 132.447 1.00 118.74 471 ALA B O 1
ATOM 7528 N N . VAL B 1 472 ? 100.872 98.026 134.565 1.00 118.14 472 VAL B N 1
ATOM 7529 C CA . VAL B 1 472 ? 102.285 98.119 134.929 1.00 118.14 472 VAL B CA 1
ATOM 7530 C C . VAL B 1 472 ? 102.960 96.759 134.798 1.00 118.14 472 VAL B C 1
ATOM 7531 O O . VAL B 1 472 ? 104.049 96.633 134.216 1.00 118.14 472 VAL B O 1
ATOM 7535 N N . PHE B 1 473 ? 102.314 95.716 135.322 1.00 120.51 473 PHE B N 1
ATOM 7536 C CA . PHE B 1 473 ? 102.905 94.386 135.273 1.00 120.51 473 PHE B CA 1
ATOM 7537 C C . PHE B 1 473 ? 103.126 93.936 133.838 1.00 120.51 473 PHE B C 1
ATOM 7538 O O . PHE B 1 473 ? 104.182 93.388 133.510 1.00 120.51 473 PHE B O 1
ATOM 7546 N N . LEU B 1 474 ? 102.146 94.162 132.965 1.00 119.06 474 LEU B N 1
ATOM 7547 C CA . LEU B 1 474 ? 102.307 93.763 131.573 1.00 119.06 474 LEU B CA 1
ATOM 7548 C C . LEU B 1 474 ? 103.414 94.553 130.892 1.00 119.06 474 LEU B C 1
ATOM 7549 O O . LEU B 1 474 ? 104.239 93.975 130.178 1.00 119.06 474 LEU B O 1
ATOM 7554 N N . THR B 1 475 ? 103.461 95.870 131.100 1.00 119.85 475 THR B N 1
ATOM 7555 C CA . THR B 1 475 ? 104.473 96.658 130.412 1.00 119.85 475 THR B CA 1
ATOM 7556 C C . THR B 1 475 ? 105.868 96.441 130.967 1.00 119.85 475 THR B C 1
ATOM 7557 O O . THR B 1 475 ? 106.831 96.927 130.367 1.00 119.85 475 THR B O 1
ATOM 7561 N N . ALA B 1 476 ? 106.004 95.743 132.094 1.00 120.81 476 ALA B N 1
ATOM 7562 C CA . ALA B 1 476 ? 107.341 95.451 132.600 1.00 120.81 476 ALA B CA 1
ATOM 7563 C C . ALA B 1 476 ? 108.155 94.594 131.636 1.00 120.81 476 ALA B C 1
ATOM 7564 O O . ALA B 1 476 ? 109.388 94.630 131.678 1.00 120.81 476 ALA B O 1
ATOM 7566 N N . PHE B 1 477 ? 107.503 93.824 130.764 1.00 122.15 477 PHE B N 1
ATOM 7567 C CA . PHE B 1 477 ? 108.194 92.815 129.971 1.00 122.15 477 PHE B CA 1
ATOM 7568 C C . PHE B 1 477 ? 108.253 93.096 128.475 1.00 122.15 477 PHE B C 1
ATOM 7569 O O . PHE B 1 477 ? 108.945 92.366 127.762 1.00 122.15 477 PHE B O 1
ATOM 7577 N N . SER B 1 478 ? 107.564 94.112 127.966 1.00 121.61 478 SER B N 1
ATOM 7578 C CA . SER B 1 478 ? 107.492 94.283 126.521 1.00 121.61 478 SER B CA 1
ATOM 7579 C C . SER B 1 478 ? 107.318 95.754 126.172 1.00 121.61 478 SER B C 1
ATOM 7580 O O . SER B 1 478 ? 107.321 96.628 127.042 1.00 121.61 478 SER B O 1
ATOM 7583 N N . SER B 1 479 ? 107.161 96.017 124.877 1.00 118.06 479 SER B N 1
ATOM 7584 C CA . SER B 1 479 ? 107.055 97.379 124.378 1.00 118.06 479 SER B CA 1
ATOM 7585 C C . SER B 1 479 ? 105.783 98.051 124.870 1.00 118.06 479 SER B C 1
ATOM 7586 O O . SER B 1 479 ? 104.753 97.410 125.081 1.00 118.06 479 SER B O 1
ATOM 7589 N N . ASN B 1 480 ? 105.864 99.368 125.038 1.00 118.86 480 ASN B N 1
ATOM 7590 C CA . ASN B 1 480 ? 104.728 100.119 125.554 1.00 118.86 480 ASN B CA 1
ATOM 7591 C C . ASN B 1 480 ? 103.621 100.232 124.516 1.00 118.86 480 ASN B C 1
ATOM 7592 O O . ASN B 1 480 ? 102.433 100.118 124.847 1.00 118.86 480 ASN B O 1
ATOM 7597 N N . VAL B 1 481 ? 103.989 100.452 123.254 1.00 112.31 481 VAL B N 1
ATOM 7598 C CA . VAL B 1 481 ? 102.987 100.636 122.211 1.00 112.31 481 VAL B CA 1
ATOM 7599 C C . VAL B 1 481 ? 102.186 99.359 122.011 1.00 112.31 481 VAL B C 1
ATOM 7600 O O . VAL B 1 481 ? 100.963 99.394 121.833 1.00 112.31 481 VAL B O 1
ATOM 7604 N N . ALA B 1 482 ? 102.861 98.211 122.037 1.00 111.88 482 ALA B N 1
ATOM 7605 C CA . ALA B 1 482 ? 102.160 96.943 121.881 1.00 111.88 482 ALA B CA 1
ATOM 7606 C C . ALA B 1 482 ? 101.159 96.721 123.006 1.00 111.88 482 ALA B C 1
ATOM 7607 O O . ALA B 1 482 ? 100.023 96.297 122.761 1.00 111.88 482 ALA B O 1
ATOM 7609 N N . ILE B 1 483 ? 101.557 97.005 124.246 1.00 112.68 483 ILE B N 1
ATOM 7610 C CA . ILE B 1 483 ? 100.652 96.810 125.374 1.00 112.68 483 ILE B CA 1
ATOM 7611 C C . ILE B 1 483 ? 99.457 97.743 125.267 1.00 112.68 483 ILE B C 1
ATOM 7612 O O . ILE B 1 483 ? 98.316 97.352 125.549 1.00 112.68 483 ILE B O 1
ATOM 7617 N N . ALA B 1 484 ? 99.694 98.994 124.873 1.00 111.73 484 ALA B N 1
ATOM 7618 C CA . ALA B 1 484 ? 98.580 99.913 124.679 1.00 111.73 484 ALA B CA 1
ATOM 7619 C C . ALA B 1 484 ? 97.617 99.378 123.631 1.00 111.73 484 ALA B C 1
ATOM 7620 O O . ALA B 1 484 ? 96.398 99.338 123.850 1.00 111.73 484 ALA B O 1
ATOM 7622 N N . ASN B 1 485 ? 98.155 98.923 122.496 1.00 111.98 485 ASN B N 1
ATOM 7623 C CA . ASN B 1 485 ? 97.318 98.382 121.432 1.00 111.98 485 ASN B CA 1
ATOM 7624 C C . ASN B 1 485 ? 96.481 97.219 121.929 1.00 111.98 485 ASN B C 1
ATOM 7625 O O . ASN B 1 485 ? 95.299 97.104 121.591 1.00 111.98 485 ASN B O 1
ATOM 7630 N N . ILE B 1 486 ? 97.080 96.339 122.727 1.00 112.32 486 ILE B N 1
ATOM 7631 C CA . ILE B 1 486 ? 96.355 95.166 123.195 1.00 112.32 486 ILE B CA 1
ATOM 7632 C C . ILE B 1 486 ? 95.253 95.554 124.169 1.00 112.32 486 ILE B C 1
ATOM 7633 O O . ILE B 1 486 ? 94.124 95.066 124.065 1.00 112.32 486 ILE B O 1
ATOM 7638 N N . ILE B 1 487 ? 95.542 96.437 125.123 1.00 115.62 487 ILE B N 1
ATOM 7639 C CA . ILE B 1 487 ? 94.626 96.568 126.252 1.00 115.62 487 ILE B CA 1
ATOM 7640 C C . ILE B 1 487 ? 93.600 97.690 126.104 1.00 115.62 487 ILE B C 1
ATOM 7641 O O . ILE B 1 487 ? 92.563 97.650 126.770 1.00 115.62 487 ILE B O 1
ATOM 7646 N N . ILE B 1 488 ? 93.847 98.710 125.279 1.00 116.92 488 ILE B N 1
ATOM 7647 C CA . ILE B 1 488 ? 92.906 99.833 125.214 1.00 116.92 488 ILE B CA 1
ATOM 7648 C C . ILE B 1 488 ? 91.539 99.431 124.668 1.00 116.92 488 ILE B C 1
ATOM 7649 O O . ILE B 1 488 ? 90.524 99.765 125.303 1.00 116.92 488 ILE B O 1
ATOM 7654 N N . PRO B 1 489 ? 91.424 98.746 123.521 1.00 116.79 489 PRO B N 1
ATOM 7655 C CA . PRO B 1 489 ? 90.078 98.387 123.041 1.00 116.79 489 PRO B CA 1
ATOM 7656 C C . PRO B 1 489 ? 89.305 97.496 123.997 1.00 116.79 489 PRO B C 1
ATOM 7657 O O . PRO B 1 489 ? 88.079 97.635 124.127 1.00 116.79 489 PRO B O 1
ATOM 7661 N N . VAL B 1 490 ? 89.994 96.585 124.682 1.00 121.44 490 VAL B N 1
ATOM 7662 C CA . VAL B 1 490 ? 89.320 95.741 125.660 1.00 121.44 490 VAL B CA 1
ATOM 7663 C C . VAL B 1 490 ? 88.744 96.593 126.779 1.00 121.44 490 VAL B C 1
ATOM 7664 O O . VAL B 1 490 ? 87.625 96.358 127.245 1.00 121.44 490 VAL B O 1
ATOM 7668 N N . LEU B 1 491 ? 89.501 97.593 127.229 1.00 123.77 491 LEU B N 1
ATOM 7669 C CA . LEU B 1 491 ? 89.000 98.482 128.270 1.00 123.77 491 LEU B CA 1
ATOM 7670 C C . LEU B 1 491 ? 87.798 99.274 127.782 1.00 123.77 491 LEU B C 1
ATOM 7671 O O . LEU B 1 491 ? 86.848 99.496 128.538 1.00 123.77 491 LEU B O 1
ATOM 7676 N N . ALA B 1 492 ? 87.816 99.708 126.521 1.00 125.57 492 ALA B N 1
ATOM 7677 C CA . ALA B 1 492 ? 86.661 100.422 125.986 1.00 125.57 492 ALA B CA 1
ATOM 7678 C C . ALA B 1 492 ? 85.411 99.548 126.019 1.00 125.57 492 ALA B C 1
ATOM 7679 O O . ALA B 1 492 ? 84.346 99.976 126.488 1.00 125.57 492 ALA B O 1
ATOM 7681 N N . GLU B 1 493 ? 85.528 98.307 125.542 1.00 129.98 493 GLU B N 1
ATOM 7682 C CA . GLU B 1 493 ? 84.363 97.424 125.533 1.00 129.98 493 GLU B CA 1
ATOM 7683 C C . GLU B 1 493 ? 83.899 97.091 126.946 1.00 129.98 493 GLU B C 1
ATOM 7684 O O . GLU B 1 493 ? 82.693 97.087 127.222 1.00 129.98 493 GLU B O 1
ATOM 7690 N N . MET B 1 494 ? 84.835 96.805 127.852 1.00 133.38 494 MET B N 1
ATOM 7691 C CA . MET B 1 494 ? 84.460 96.527 129.233 1.00 133.38 494 MET B CA 1
ATOM 7692 C C . MET B 1 494 ? 83.732 97.708 129.845 1.00 133.38 494 MET B C 1
ATOM 7693 O O . MET B 1 494 ? 82.712 97.539 130.520 1.00 133.38 494 MET B O 1
ATOM 7698 N N . SER B 1 495 ? 84.244 98.916 129.616 1.00 132.21 495 SER B N 1
ATOM 7699 C CA . SER B 1 495 ? 83.606 100.104 130.158 1.00 132.21 495 SER B CA 1
ATOM 7700 C C . SER B 1 495 ? 82.199 100.264 129.613 1.00 132.21 495 SER B C 1
ATOM 7701 O O . SER B 1 495 ? 81.298 100.702 130.332 1.00 132.21 495 SER B O 1
ATOM 7704 N N . LEU B 1 496 ? 81.989 99.937 128.338 1.00 132.87 496 LEU B N 1
ATOM 7705 C CA . LEU B 1 496 ? 80.625 99.988 127.818 1.00 132.87 496 LEU B CA 1
ATOM 7706 C C . LEU B 1 496 ? 79.729 98.955 128.489 1.00 132.87 496 LEU B C 1
ATOM 7707 O O . LEU B 1 496 ? 78.572 99.247 128.809 1.00 132.87 496 LEU B O 1
ATOM 7712 N N . ALA B 1 497 ? 80.239 97.739 128.701 1.00 138.72 497 ALA B N 1
ATOM 7713 C CA . ALA B 1 497 ? 79.408 96.681 129.272 1.00 138.72 497 ALA B CA 1
ATOM 7714 C C . ALA B 1 497 ? 78.958 97.037 130.681 1.00 138.72 497 ALA B C 1
ATOM 7715 O O . ALA B 1 497 ? 77.791 96.856 131.040 1.00 138.72 497 ALA B O 1
ATOM 7717 N N . ILE B 1 498 ? 79.878 97.542 131.494 1.00 141.53 498 ILE B N 1
ATOM 7718 C CA . ILE B 1 498 ? 79.571 98.053 132.822 1.00 141.53 498 ILE B CA 1
ATOM 7719 C C . ILE B 1 498 ? 79.031 99.462 132.609 1.00 141.53 498 ILE B C 1
ATOM 7720 O O . ILE B 1 498 ? 79.098 99.991 131.497 1.00 141.53 498 ILE B O 1
ATOM 7725 N N . GLU B 1 499 ? 78.442 100.065 133.634 1.00 141.54 499 GLU B N 1
ATOM 7726 C CA . GLU B 1 499 ? 78.003 101.454 133.534 1.00 141.54 499 GLU B CA 1
ATOM 7727 C C . GLU B 1 499 ? 79.081 102.369 134.117 1.00 141.54 499 GLU B C 1
ATOM 7728 O O . GLU B 1 499 ? 78.970 102.911 135.217 1.00 141.54 499 GLU B O 1
ATOM 7734 N N . ILE B 1 500 ? 80.149 102.534 133.340 1.00 134.23 500 ILE B N 1
ATOM 7735 C CA . ILE B 1 500 ? 81.307 103.331 133.731 1.00 134.23 500 ILE B CA 1
ATOM 7736 C C . ILE B 1 500 ? 81.709 104.225 132.567 1.00 134.23 500 ILE B C 1
ATOM 7737 O O . ILE B 1 500 ? 81.721 103.787 131.412 1.00 134.23 500 ILE B O 1
ATOM 7742 N N . HIS B 1 501 ? 82.026 105.477 132.867 1.00 128.28 501 HIS B N 1
ATOM 7743 C CA . HIS B 1 501 ? 82.501 106.387 131.838 1.00 128.28 501 HIS B CA 1
ATOM 7744 C C . HIS B 1 501 ? 83.815 105.865 131.264 1.00 128.28 501 HIS B C 1
ATOM 7745 O O . HIS B 1 501 ? 84.752 105.598 132.023 1.00 128.28 501 HIS B O 1
ATOM 7752 N N . PRO B 1 502 ? 83.920 105.695 129.944 1.00 122.56 502 PRO B N 1
ATOM 7753 C CA . PRO B 1 502 ? 85.127 105.069 129.378 1.00 122.56 502 PRO B CA 1
ATOM 7754 C C . PRO B 1 502 ? 86.418 105.802 129.685 1.00 122.56 502 PRO B C 1
ATOM 7755 O O . PRO B 1 502 ? 87.453 105.163 129.917 1.00 122.56 502 PRO B O 1
ATOM 7759 N N . LEU B 1 503 ? 86.392 107.132 129.687 1.00 121.33 503 LEU B N 1
ATOM 7760 C CA . LEU B 1 503 ? 87.622 107.886 129.891 1.00 121.33 503 LEU B CA 1
ATOM 7761 C C . LEU B 1 503 ? 88.194 107.618 131.274 1.00 121.33 503 LEU B C 1
ATOM 7762 O O . LEU B 1 503 ? 89.418 107.534 131.445 1.00 121.33 503 LEU B O 1
ATOM 7767 N N . TYR B 1 504 ? 87.308 107.412 132.251 1.00 122.89 504 TYR B N 1
ATOM 7768 C CA . TYR B 1 504 ? 87.694 107.167 133.635 1.00 122.89 504 TYR B CA 1
ATOM 7769 C C . TYR B 1 504 ? 88.710 106.047 133.749 1.00 122.89 504 TYR B C 1
ATOM 7770 O O . TYR B 1 504 ? 89.616 106.106 134.584 1.00 122.89 504 TYR B O 1
ATOM 7779 N N . LEU B 1 505 ? 88.575 105.014 132.925 1.00 119.29 505 LEU B N 1
ATOM 7780 C CA . LEU B 1 505 ? 89.519 103.908 132.936 1.00 119.29 505 LEU B CA 1
ATOM 7781 C C . LEU B 1 505 ? 90.566 104.003 131.844 1.00 119.29 505 LEU B C 1
ATOM 7782 O O . LEU B 1 505 ? 91.692 103.543 132.046 1.00 119.29 505 LEU B O 1
ATOM 7787 N N . ILE B 1 506 ? 90.232 104.586 130.693 1.00 116.41 506 ILE B N 1
ATOM 7788 C CA . ILE B 1 506 ? 91.181 104.609 129.588 1.00 116.41 506 ILE B CA 1
ATOM 7789 C C . ILE B 1 506 ? 92.367 105.504 129.915 1.00 116.41 506 ILE B C 1
ATOM 7790 O O . ILE B 1 506 ? 93.523 105.135 129.681 1.00 116.41 506 ILE B O 1
ATOM 7795 N N . LEU B 1 507 ? 92.105 106.696 130.457 1.00 115.66 507 LEU B N 1
ATOM 7796 C CA . LEU B 1 507 ? 93.194 107.656 130.626 1.00 115.66 507 LEU B CA 1
ATOM 7797 C C . LEU B 1 507 ? 94.237 107.194 131.638 1.00 115.66 507 LEU B C 1
ATOM 7798 O O . LEU B 1 507 ? 95.434 107.177 131.294 1.00 115.66 507 LEU B O 1
ATOM 7803 N N . PRO B 1 508 ? 93.883 106.814 132.873 1.00 113.03 508 PRO B N 1
ATOM 7804 C CA . PRO B 1 508 ? 94.925 106.376 133.812 1.00 113.03 508 PRO B CA 1
ATOM 7805 C C . PRO B 1 508 ? 95.715 105.179 133.328 1.00 113.03 508 PRO B C 1
ATOM 7806 O O . PRO B 1 508 ? 96.936 105.144 133.502 1.00 113.03 508 PRO B O 1
ATOM 7810 N N . ALA B 1 509 ? 95.060 104.195 132.715 1.00 112.62 509 ALA B N 1
ATOM 7811 C CA . ALA B 1 509 ? 95.787 103.035 132.215 1.00 112.62 509 ALA B CA 1
ATOM 7812 C C . ALA B 1 509 ? 96.716 103.416 131.073 1.00 112.62 509 ALA B C 1
ATOM 7813 O O . ALA B 1 509 ? 97.853 102.932 130.997 1.00 112.62 509 ALA B O 1
ATOM 7815 N N . GLY B 1 510 ? 96.247 104.283 130.176 1.00 114.08 510 GLY B N 1
ATOM 7816 C CA . GLY B 1 510 ? 97.100 104.743 129.098 1.00 114.08 510 GLY B CA 1
ATOM 7817 C C . GLY B 1 510 ? 98.349 105.429 129.608 1.00 114.08 510 GLY B C 1
ATOM 7818 O O . GLY B 1 510 ? 99.446 105.197 129.100 1.00 114.08 510 GLY B O 1
ATOM 7819 N N . LEU B 1 511 ? 98.203 106.276 130.626 1.00 112.26 511 LEU B N 1
ATOM 7820 C CA . LEU B 1 511 ? 99.389 106.874 131.228 1.00 112.26 511 LEU B CA 1
ATOM 7821 C C . LEU B 1 511 ? 100.260 105.823 131.901 1.00 112.26 511 LEU B C 1
ATOM 7822 O O . LEU B 1 511 ? 101.490 105.890 131.825 1.00 112.26 511 LEU B O 1
ATOM 7827 N N . ALA B 1 512 ? 99.645 104.844 132.562 1.00 114.66 512 ALA B N 1
ATOM 7828 C CA . ALA B 1 512 ? 100.416 103.861 133.311 1.00 114.66 51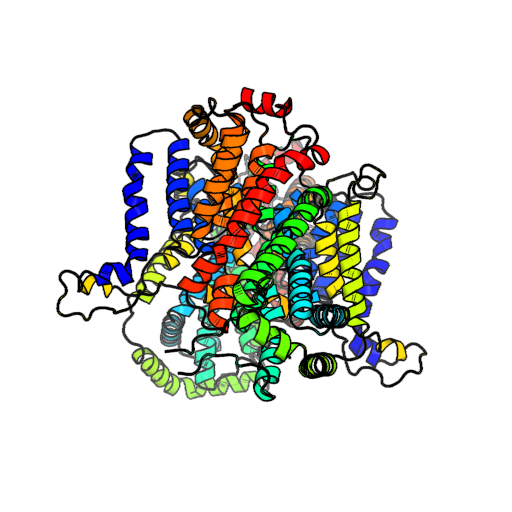2 ALA B CA 1
ATOM 7829 C C . ALA B 1 512 ? 101.209 102.935 132.403 1.00 114.66 512 ALA B C 1
ATOM 7830 O O . ALA B 1 512 ? 102.198 102.345 132.845 1.00 114.66 512 ALA B O 1
ATOM 7832 N N . CYS B 1 513 ? 100.801 102.787 131.142 1.00 118.58 513 CYS B N 1
ATOM 7833 C CA . CYS B 1 513 ? 101.529 101.897 130.242 1.00 118.58 513 CYS B CA 1
ATOM 7834 C C . CYS B 1 513 ? 102.957 102.353 129.995 1.00 118.58 513 CYS B C 1
ATOM 7835 O O . CYS B 1 513 ? 103.762 101.575 129.477 1.00 118.58 513 CYS B O 1
ATOM 7838 N N . SER B 1 514 ? 103.287 103.594 130.335 1.00 119.52 514 SER B N 1
ATOM 7839 C CA . SER B 1 514 ? 104.609 104.142 130.083 1.00 119.52 514 SER B CA 1
ATOM 7840 C C . SER B 1 514 ? 105.564 103.994 131.257 1.00 119.52 514 SER B C 1
ATOM 7841 O O . SER B 1 514 ? 106.727 104.383 131.136 1.00 119.52 514 SER B O 1
ATOM 7844 N N . MET B 1 515 ? 105.110 103.454 132.383 1.00 124.84 515 MET B N 1
ATOM 7845 C CA . MET B 1 515 ? 105.909 103.418 133.605 1.00 124.84 515 MET B CA 1
ATOM 7846 C C . MET B 1 515 ? 106.674 102.101 133.648 1.00 124.84 515 MET B C 1
ATOM 7847 O O . MET B 1 515 ? 106.143 101.080 134.083 1.00 124.84 515 MET B O 1
ATOM 7852 N N . ALA B 1 516 ? 107.936 102.122 133.229 1.00 123.08 516 ALA B N 1
ATOM 7853 C CA . ALA B 1 516 ? 108.739 100.903 133.152 1.00 123.08 516 ALA B CA 1
ATOM 7854 C C . ALA B 1 516 ? 110.131 101.191 133.690 1.00 123.08 516 ALA B C 1
ATOM 7855 O O . ALA B 1 516 ? 110.891 101.935 133.067 1.00 123.08 516 ALA B O 1
ATOM 7857 N N . PHE B 1 517 ? 110.477 100.589 134.827 1.00 125.66 517 PHE B N 1
ATOM 7858 C CA . PHE B 1 517 ? 111.749 100.877 135.478 1.00 125.66 517 PHE B CA 1
ATOM 7859 C C . PHE B 1 517 ? 112.565 99.659 135.882 1.00 125.66 517 PHE B C 1
ATOM 7860 O O . PHE B 1 517 ? 113.735 99.831 136.237 1.00 125.66 517 PHE B O 1
ATOM 7868 N N . HIS B 1 518 ? 112.015 98.449 135.844 1.00 125.44 518 HIS B N 1
ATOM 7869 C CA . HIS B 1 518 ? 112.677 97.347 136.534 1.00 125.44 518 HIS B CA 1
ATOM 7870 C C . HIS B 1 518 ? 113.700 96.624 135.668 1.00 125.44 518 HIS B C 1
ATOM 7871 O O . HIS B 1 518 ? 114.743 96.201 136.176 1.00 125.44 518 HIS B O 1
ATOM 7878 N N . LEU B 1 519 ? 113.435 96.458 134.378 1.00 124.99 519 LEU B N 1
ATOM 7879 C CA . LEU B 1 519 ? 114.263 95.559 133.590 1.00 124.99 519 LEU B CA 1
ATOM 7880 C C . LEU B 1 519 ? 114.796 96.246 132.343 1.00 124.99 519 LEU B C 1
ATOM 7881 O O . LEU B 1 519 ? 114.139 97.126 131.784 1.00 124.99 519 LEU B O 1
ATOM 7886 N N . PRO B 1 520 ? 115.983 95.850 131.880 1.00 124.98 520 PRO B N 1
ATOM 7887 C CA . PRO B 1 520 ? 116.536 96.459 130.663 1.00 124.98 520 PRO B CA 1
ATOM 7888 C C . PRO B 1 520 ? 115.672 96.267 129.435 1.00 124.98 520 PRO B C 1
ATOM 7889 O O . PRO B 1 520 ? 115.699 97.111 128.535 1.00 124.98 520 PRO B O 1
ATOM 7893 N N . VAL B 1 521 ? 114.912 95.174 129.359 1.00 125.85 521 VAL B N 1
ATOM 7894 C CA . VAL B 1 521 ? 114.044 94.945 128.207 1.00 125.85 521 VAL B CA 1
ATOM 7895 C C . VAL B 1 521 ? 112.769 95.768 128.267 1.00 125.85 521 VAL B C 1
ATOM 7896 O O . VAL B 1 521 ? 112.037 95.835 127.273 1.00 125.85 521 VAL B O 1
ATOM 7900 N N . SER B 1 522 ? 112.491 96.416 129.398 1.00 123.43 522 SER B N 1
ATOM 7901 C CA . SER B 1 522 ? 111.213 97.099 129.567 1.00 123.43 522 SER B CA 1
ATOM 7902 C C . SER B 1 522 ? 111.068 98.284 128.619 1.00 123.43 522 SER B C 1
ATOM 7903 O O . SER B 1 522 ? 109.987 98.512 128.068 1.00 123.43 522 SER B O 1
ATOM 7906 N N . THR B 1 523 ? 112.133 99.057 128.425 1.00 124.72 523 THR B N 1
ATOM 7907 C CA . THR B 1 523 ? 112.053 100.271 127.624 1.00 124.72 523 THR B CA 1
ATOM 7908 C C . THR B 1 523 ? 113.441 100.617 127.104 1.00 124.72 523 THR B C 1
ATOM 7909 O O . THR B 1 523 ? 114.441 100.288 127.753 1.00 124.72 523 THR B O 1
ATOM 7913 N N . PRO B 1 524 ? 113.539 101.240 125.931 1.00 121.77 524 PRO B N 1
ATOM 7914 C CA . PRO B 1 524 ? 114.852 101.479 125.306 1.00 121.77 524 PRO B CA 1
ATOM 7915 C C . PRO B 1 524 ? 115.801 102.300 126.166 1.00 121.77 524 PRO B C 1
ATOM 7916 O O . PRO B 1 524 ? 117.008 102.014 126.176 1.00 121.77 524 PRO B O 1
ATOM 7920 N N . PRO B 1 525 ? 115.335 103.340 126.877 1.00 119.77 525 PRO B N 1
ATOM 7921 C CA . PRO B 1 525 ? 116.290 104.101 127.701 1.00 119.77 525 PRO B CA 1
ATOM 7922 C C . PRO B 1 525 ? 117.014 103.260 128.733 1.00 119.77 525 PRO B C 1
ATOM 7923 O O . PRO B 1 525 ? 118.205 103.485 128.986 1.00 119.77 525 PRO B O 1
ATOM 7927 N N . ASN B 1 526 ? 116.329 102.289 129.337 1.00 122.16 526 ASN B N 1
ATOM 7928 C CA . ASN B 1 526 ? 116.989 101.423 130.304 1.00 122.16 526 ASN B CA 1
ATOM 7929 C C . ASN B 1 526 ? 118.101 100.622 129.647 1.00 122.16 526 ASN B C 1
ATOM 7930 O O . ASN B 1 526 ? 119.185 100.469 130.219 1.00 122.16 526 ASN B O 1
ATOM 7935 N N . ALA B 1 527 ? 117.855 100.111 128.441 1.00 122.37 527 ALA B N 1
ATOM 7936 C CA . ALA B 1 527 ? 118.894 99.377 127.729 1.00 122.37 527 ALA B CA 1
ATOM 7937 C C . ALA B 1 527 ? 120.079 100.274 127.408 1.00 122.37 527 ALA B C 1
ATOM 7938 O O . ALA B 1 527 ? 121.236 99.878 127.599 1.00 122.37 527 ALA B O 1
ATOM 7940 N N . LEU B 1 528 ? 119.813 101.490 126.928 1.00 122.40 528 LEU B N 1
ATOM 7941 C CA . LEU B 1 528 ? 120.900 102.413 126.622 1.00 122.40 528 LEU B CA 1
ATOM 7942 C C . LEU B 1 528 ? 121.756 102.672 127.852 1.00 122.40 528 LEU B C 1
ATOM 7943 O O . LEU B 1 528 ? 122.988 102.571 127.803 1.00 122.40 528 LEU B O 1
ATOM 7948 N N . VAL B 1 529 ? 121.113 102.996 128.971 1.00 124.25 529 VAL B N 1
ATOM 7949 C CA . VAL B 1 529 ? 121.856 103.330 130.179 1.00 124.25 529 VAL B CA 1
ATOM 7950 C C . VAL B 1 529 ? 122.632 102.128 130.693 1.00 124.25 529 VAL B C 1
ATOM 7951 O O . VAL B 1 529 ? 123.782 102.260 131.125 1.00 124.25 529 VAL B O 1
ATOM 7955 N N . ALA B 1 530 ? 122.028 100.940 130.658 1.00 127.00 530 ALA B N 1
ATOM 7956 C CA . ALA B 1 530 ? 122.754 99.749 131.080 1.00 127.00 530 ALA B CA 1
ATOM 7957 C C . ALA B 1 530 ? 123.960 99.505 130.190 1.00 127.00 530 ALA B C 1
ATOM 7958 O O . ALA B 1 530 ? 124.991 99.002 130.650 1.00 127.00 530 ALA B O 1
ATOM 7960 N N . GLY B 1 531 ? 123.848 99.846 128.907 1.00 127.94 531 GLY B N 1
ATOM 7961 C CA . GLY B 1 531 ? 124.996 99.733 128.024 1.00 127.94 531 GLY B CA 1
ATOM 7962 C C . GLY B 1 531 ? 126.107 100.709 128.363 1.00 127.94 531 GLY B C 1
ATOM 7963 O O . GLY B 1 531 ? 127.284 100.340 128.372 1.00 127.94 531 GLY B O 1
ATOM 7964 N N . TYR B 1 532 ? 125.754 101.966 128.638 1.00 129.46 532 TYR B N 1
ATOM 7965 C CA . TYR B 1 532 ? 126.782 102.988 128.826 1.00 129.46 532 TYR B CA 1
ATOM 7966 C C . TYR B 1 532 ? 127.639 102.718 130.055 1.00 129.46 532 TYR B C 1
ATOM 7967 O O . TYR B 1 532 ? 128.864 102.868 130.002 1.00 129.46 532 TYR B O 1
ATOM 7976 N N . ALA B 1 533 ? 127.025 102.330 131.171 1.00 135.43 533 ALA B N 1
ATOM 7977 C CA . ALA B 1 533 ? 127.733 102.280 132.445 1.00 135.43 533 ALA B CA 1
ATOM 7978 C C . ALA B 1 533 ? 127.825 100.883 133.044 1.00 135.43 533 ALA B C 1
ATOM 7979 O O . ALA B 1 533 ? 128.150 100.760 134.230 1.00 135.43 533 ALA B O 1
ATOM 7981 N N . ASN B 1 534 ? 127.554 99.833 132.268 1.00 140.56 534 ASN B N 1
ATOM 7982 C CA . ASN B 1 534 ? 127.682 98.452 132.737 1.00 140.56 534 ASN B CA 1
ATOM 7983 C C . ASN B 1 534 ? 126.842 98.205 133.988 1.00 140.56 534 ASN B C 1
ATOM 7984 O O . ASN B 1 534 ? 127.326 97.690 134.997 1.00 140.56 534 ASN B O 1
ATOM 7989 N N . ILE B 1 535 ? 125.572 98.579 133.919 1.00 140.47 535 ILE B N 1
ATOM 7990 C CA . ILE B 1 535 ? 124.670 98.408 135.051 1.00 140.47 535 ILE B CA 1
ATOM 7991 C C . ILE B 1 535 ? 124.126 96.988 135.046 1.00 140.47 535 ILE B C 1
ATOM 7992 O O . ILE B 1 535 ? 123.557 96.533 134.049 1.00 140.47 535 ILE B O 1
ATOM 7997 N N . ARG B 1 536 ? 124.297 96.285 136.160 1.00 145.63 536 ARG B N 1
ATOM 7998 C CA . ARG B 1 536 ? 123.764 94.938 136.283 1.00 145.63 536 ARG B CA 1
ATOM 7999 C C . ARG B 1 536 ? 122.266 94.984 136.547 1.00 145.63 536 ARG B C 1
ATOM 8000 O O . ARG B 1 536 ? 121.742 95.944 137.114 1.00 145.63 536 ARG B O 1
ATOM 8008 N N . THR B 1 537 ? 121.576 93.923 136.132 1.00 140.34 537 THR B N 1
ATOM 8009 C CA . THR B 1 537 ? 120.119 93.929 136.175 1.00 140.34 537 THR B CA 1
ATOM 8010 C C . THR B 1 537 ? 119.598 93.950 137.605 1.00 140.34 537 THR B C 1
ATOM 8011 O O . THR B 1 537 ? 118.543 94.532 137.876 1.00 140.34 537 THR B O 1
ATOM 8015 N N . LYS B 1 538 ? 120.317 93.318 138.533 1.00 138.82 538 LYS B N 1
ATOM 8016 C CA . LYS B 1 538 ? 119.835 93.247 139.908 1.00 138.82 538 LYS B CA 1
ATOM 8017 C C . LYS B 1 538 ? 119.732 94.630 140.536 1.00 138.82 538 LYS B C 1
ATOM 8018 O O . LYS B 1 538 ? 118.740 94.944 141.206 1.00 138.82 538 LYS B O 1
ATOM 8024 N N . ASP B 1 539 ? 120.746 95.470 140.333 1.00 136.34 539 ASP B N 1
ATOM 8025 C CA . ASP B 1 539 ? 120.716 96.809 140.907 1.00 136.34 539 ASP B CA 1
ATOM 8026 C C . ASP B 1 539 ? 119.567 97.625 140.339 1.00 136.34 539 ASP B C 1
ATOM 8027 O O . ASP B 1 539 ? 118.874 98.331 141.078 1.00 136.34 539 ASP B O 1
ATOM 8032 N N . MET B 1 540 ? 119.348 97.540 139.026 1.00 130.63 540 MET B N 1
ATOM 8033 C CA . MET B 1 540 ? 118.243 98.266 138.414 1.00 130.63 540 MET B CA 1
ATOM 8034 C C . MET B 1 540 ? 116.905 97.782 138.953 1.00 130.63 540 MET B C 1
ATOM 8035 O O . MET B 1 540 ? 116.018 98.589 139.253 1.00 130.63 540 MET B O 1
ATOM 8040 N N . ALA B 1 541 ? 116.745 96.466 139.087 1.00 132.64 541 ALA B N 1
ATOM 8041 C CA . ALA B 1 541 ? 115.491 95.922 139.591 1.00 132.64 541 ALA B CA 1
ATOM 8042 C C . ALA B 1 541 ? 115.230 96.372 141.019 1.00 132.64 541 ALA B C 1
ATOM 8043 O O . ALA B 1 541 ? 114.089 96.671 141.383 1.00 132.64 541 ALA B O 1
ATOM 8045 N N . ILE B 1 542 ? 116.274 96.419 141.847 1.00 129.98 542 ILE B N 1
ATOM 8046 C CA . ILE B 1 542 ? 116.092 96.877 143.220 1.00 129.98 542 ILE B CA 1
ATOM 8047 C C . ILE B 1 542 ? 115.763 98.362 143.251 1.00 129.98 542 ILE B C 1
ATOM 8048 O O . ILE B 1 542 ? 114.881 98.799 143.996 1.00 129.98 542 ILE B O 1
ATOM 8053 N N . ALA B 1 543 ? 116.461 99.163 142.446 1.00 127.10 543 ALA B N 1
ATOM 8054 C CA . ALA B 1 543 ? 116.258 100.606 142.489 1.00 127.10 543 ALA B CA 1
ATOM 8055 C C . ALA B 1 543 ? 114.910 101.010 141.915 1.00 127.10 543 ALA B C 1
ATOM 8056 O O . ALA B 1 543 ? 114.379 102.063 142.277 1.00 127.10 543 ALA B O 1
ATOM 8058 N N . GLY B 1 544 ? 114.340 100.197 141.029 1.00 125.38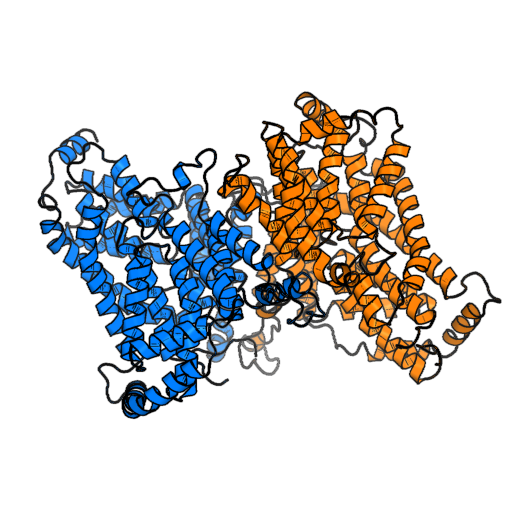 544 GLY B N 1
ATOM 8059 C CA . GLY B 1 544 ? 113.088 100.575 140.400 1.00 125.38 544 GLY B CA 1
ATOM 8060 C C . GLY B 1 544 ? 111.871 100.494 141.296 1.00 125.38 544 GLY B C 1
ATOM 8061 O O . GLY B 1 544 ? 110.772 100.825 140.842 1.00 125.38 544 GLY B O 1
ATOM 8062 N N . ILE B 1 545 ? 112.033 100.060 142.546 1.00 123.95 545 ILE B N 1
ATOM 8063 C CA . ILE B 1 545 ? 110.883 99.915 143.432 1.00 123.95 545 ILE B CA 1
ATOM 8064 C C . ILE B 1 545 ? 110.285 101.274 143.768 1.00 123.95 545 ILE B C 1
ATOM 8065 O O . ILE B 1 545 ? 109.060 101.434 143.817 1.00 123.95 545 ILE B O 1
ATOM 8070 N N . GLY B 1 546 ? 111.130 102.271 144.002 1.00 124.17 546 GLY B N 1
ATOM 8071 C CA . GLY B 1 546 ? 110.678 103.589 144.379 1.00 124.17 546 GLY B CA 1
ATOM 8072 C C . GLY B 1 546 ? 109.756 104.242 143.369 1.00 124.17 546 GLY B C 1
ATOM 8073 O O . GLY B 1 546 ? 108.608 104.589 143.677 1.00 124.17 546 GLY B O 1
ATOM 8074 N N . PRO B 1 547 ? 110.249 104.442 142.144 1.00 121.13 547 PRO B N 1
ATOM 8075 C CA . PRO B 1 547 ? 109.404 105.072 141.121 1.00 121.13 547 PRO B CA 1
ATOM 8076 C C . PRO B 1 547 ? 108.098 104.345 140.883 1.00 121.13 547 PRO B C 1
ATOM 8077 O O . PRO B 1 547 ? 107.072 104.996 140.662 1.00 121.13 547 PRO B O 1
ATOM 8081 N N . THR B 1 548 ? 108.098 103.013 140.939 1.00 120.71 548 THR B N 1
ATOM 8082 C CA . THR B 1 548 ? 106.875 102.263 140.675 1.00 120.71 548 THR B CA 1
ATOM 8083 C C . THR B 1 548 ? 105.787 102.611 141.680 1.00 120.71 548 THR B C 1
ATOM 8084 O O . THR B 1 548 ? 104.675 103.006 141.305 1.00 120.71 548 THR B O 1
ATOM 8088 N N . ILE B 1 549 ? 106.100 102.497 142.969 1.00 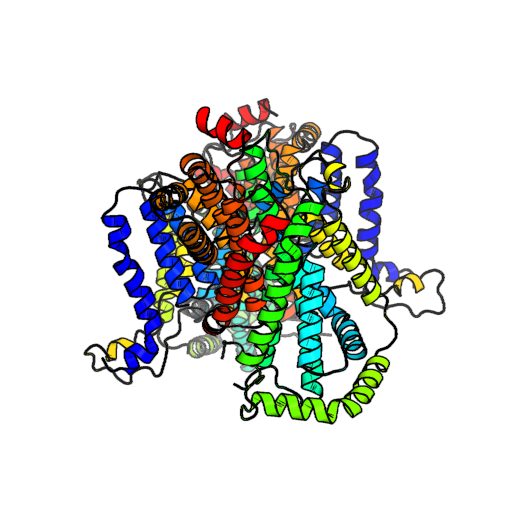119.89 549 ILE B N 1
ATOM 8089 C CA . ILE B 1 549 ? 105.113 102.778 144.003 1.00 119.89 549 ILE B CA 1
ATOM 8090 C C . ILE B 1 549 ? 104.711 104.243 143.970 1.00 119.89 549 ILE B C 1
ATOM 8091 O O . ILE B 1 549 ? 103.527 104.584 144.097 1.00 119.89 549 ILE B O 1
ATOM 8096 N N . ILE B 1 550 ? 105.689 105.134 143.800 1.00 119.41 550 ILE B N 1
ATOM 8097 C CA . ILE B 1 550 ? 105.389 106.561 143.796 1.00 119.41 550 ILE B CA 1
ATOM 8098 C C . ILE B 1 550 ? 104.410 106.895 142.681 1.00 119.41 550 ILE B C 1
ATOM 8099 O O . ILE B 1 550 ? 103.403 107.579 142.898 1.00 119.41 550 ILE B O 1
ATOM 8104 N N . THR B 1 551 ? 104.680 106.399 141.473 1.00 118.91 551 THR B N 1
ATOM 8105 C CA . THR B 1 551 ? 103.807 106.692 140.346 1.00 118.91 551 THR B CA 1
ATOM 8106 C C . THR B 1 551 ? 102.432 106.072 140.531 1.00 118.91 551 THR B C 1
ATOM 8107 O O . THR B 1 551 ? 101.419 106.705 140.214 1.00 118.91 551 THR B O 1
ATOM 8111 N N . ILE B 1 552 ? 102.367 104.842 141.045 1.00 117.25 552 ILE B N 1
ATOM 8112 C CA . ILE B 1 552 ? 101.067 104.205 141.237 1.00 117.25 552 ILE B CA 1
ATOM 8113 C C . ILE B 1 552 ? 100.210 105.028 142.189 1.00 117.25 552 ILE B C 1
ATOM 8114 O O . ILE B 1 552 ? 99.056 105.355 141.889 1.00 117.25 552 ILE B O 1
ATOM 8119 N N . ILE B 1 553 ? 100.771 105.398 143.341 1.00 119.06 553 ILE B N 1
ATOM 8120 C CA . ILE B 1 553 ? 99.996 106.156 144.320 1.00 119.06 553 ILE B CA 1
ATOM 8121 C C . ILE B 1 553 ? 99.599 107.514 143.759 1.00 119.06 553 ILE B C 1
ATOM 8122 O O . ILE B 1 553 ? 98.452 107.956 143.916 1.00 119.06 553 ILE B O 1
ATOM 8127 N N . THR B 1 554 ? 100.537 108.203 143.105 1.00 120.90 554 THR B N 1
ATOM 8128 C CA . THR B 1 554 ? 100.246 109.539 142.601 1.00 120.90 554 THR B CA 1
ATOM 8129 C C . THR B 1 554 ? 99.138 109.509 141.562 1.00 120.90 554 THR B C 1
ATOM 8130 O O . THR B 1 554 ? 98.226 110.343 141.594 1.00 120.90 554 THR B O 1
ATOM 8134 N N . LEU B 1 555 ? 99.202 108.561 140.626 1.00 119.89 555 LEU B N 1
ATOM 8135 C CA . LEU B 1 555 ? 98.142 108.447 139.635 1.00 119.89 555 LEU B CA 1
ATOM 8136 C C . LEU B 1 555 ? 96.816 108.111 140.296 1.00 119.89 555 LEU B C 1
ATOM 8137 O O . LEU B 1 555 ? 95.786 108.714 139.974 1.00 119.89 555 LEU B O 1
ATOM 8142 N N . PHE B 1 556 ? 96.827 107.180 141.252 1.00 122.45 556 PHE B N 1
ATOM 8143 C CA . PHE B 1 556 ? 95.585 106.774 141.897 1.00 122.45 556 PHE B CA 1
ATOM 8144 C C . PHE B 1 556 ? 94.916 107.944 142.598 1.00 122.45 556 PHE B C 1
ATOM 8145 O O . PHE B 1 556 ? 93.687 108.059 142.589 1.00 122.45 556 PHE B O 1
ATOM 8153 N N . VAL B 1 557 ? 95.703 108.822 143.218 1.00 122.96 557 VAL B N 1
ATOM 8154 C CA . VAL B 1 557 ? 95.108 109.941 143.945 1.00 122.96 557 VAL B CA 1
ATOM 8155 C C . VAL B 1 557 ? 94.664 111.037 142.983 1.00 122.96 557 VAL B C 1
ATOM 8156 O O . VAL B 1 557 ? 93.530 111.533 143.060 1.00 122.96 557 VAL B O 1
ATOM 8160 N N . PHE B 1 558 ? 95.548 111.445 142.072 1.00 125.56 558 PHE B N 1
ATOM 8161 C CA . PHE B 1 558 ? 95.207 112.570 141.213 1.00 125.56 558 PHE B CA 1
ATOM 8162 C C . PHE B 1 558 ? 94.065 112.251 140.263 1.00 125.56 558 PHE B C 1
ATOM 8163 O O . PHE B 1 558 ? 93.196 113.103 140.058 1.00 125.56 558 PHE B O 1
ATOM 8171 N N . CYS B 1 559 ? 94.025 111.047 139.686 1.00 129.57 559 CYS B N 1
ATOM 8172 C CA . CYS B 1 559 ? 92.954 110.738 138.748 1.00 129.57 559 CYS B CA 1
ATOM 8173 C C . CYS B 1 559 ? 91.591 110.772 139.419 1.00 129.57 559 CYS B C 1
ATOM 8174 O O . CYS B 1 559 ? 90.575 110.968 138.746 1.00 129.57 559 CYS B O 1
ATOM 8177 N N . GLN B 1 560 ? 91.542 110.581 140.735 1.00 130.01 560 GLN B N 1
ATOM 8178 C CA . GLN B 1 560 ? 90.280 110.714 141.447 1.00 130.01 560 GLN B CA 1
ATOM 8179 C C . GLN B 1 560 ? 89.985 112.151 141.840 1.00 130.01 560 GLN B C 1
ATOM 8180 O O . GLN B 1 560 ? 88.822 112.561 141.826 1.00 130.01 560 GLN B O 1
ATOM 8186 N N . THR B 1 561 ? 91.005 112.929 142.202 1.00 130.88 561 THR B N 1
ATOM 8187 C CA . THR B 1 561 ? 90.762 114.253 142.770 1.00 130.88 561 THR B CA 1
ATOM 8188 C C . THR B 1 561 ? 90.761 115.365 141.726 1.00 130.88 561 THR B C 1
ATOM 8189 O O . THR B 1 561 ? 89.786 116.113 141.619 1.00 130.88 561 THR B O 1
ATOM 8193 N N . TRP B 1 562 ? 91.836 115.495 140.955 1.00 128.99 562 TRP B N 1
ATOM 8194 C CA . TRP B 1 562 ? 91.996 116.673 140.112 1.00 128.99 562 TRP B CA 1
ATOM 8195 C C . TRP B 1 562 ? 91.479 116.470 138.694 1.00 128.99 562 TRP B C 1
ATOM 8196 O O . TRP B 1 562 ? 91.050 117.439 138.045 1.00 128.99 562 TRP B O 1
ATOM 8207 N N . GLY B 1 563 ? 91.503 115.236 138.196 1.00 129.58 563 GLY B N 1
ATOM 8208 C CA . GLY B 1 563 ? 90.873 114.966 136.920 1.00 129.58 563 GLY B CA 1
ATOM 8209 C C . GLY B 1 563 ? 89.420 115.390 136.900 1.00 129.58 563 GLY B C 1
ATOM 8210 O O . GLY B 1 563 ? 88.898 115.783 135.855 1.00 129.58 563 GLY B O 1
ATOM 8211 N N . LEU B 1 564 ? 88.754 115.330 138.055 1.00 129.30 564 LEU B N 1
ATOM 8212 C CA . LEU B 1 564 ? 87.389 115.832 138.149 1.00 129.30 564 LEU B CA 1
ATOM 8213 C C . LEU B 1 564 ? 87.338 117.332 137.906 1.00 129.30 564 LEU B C 1
ATOM 8214 O O . LEU B 1 564 ? 86.392 117.837 137.294 1.00 129.30 564 LEU B O 1
ATOM 8219 N N . VAL B 1 565 ? 88.339 118.066 138.391 1.00 128.00 565 VAL B N 1
ATOM 8220 C CA . VAL B 1 565 ? 88.404 119.491 138.096 1.00 128.00 565 VAL B CA 1
ATOM 8221 C C . VAL B 1 565 ? 88.570 119.710 136.602 1.00 128.00 565 VAL B C 1
ATOM 8222 O O . VAL B 1 565 ? 87.936 120.595 136.016 1.00 128.00 565 VAL B O 1
ATOM 8226 N N . VAL B 1 566 ? 89.428 118.918 135.960 1.00 125.90 566 VAL B N 1
ATOM 8227 C CA . VAL B 1 566 ? 89.597 119.070 134.516 1.00 125.90 566 VAL B CA 1
ATOM 8228 C C . VAL B 1 566 ? 88.362 118.570 133.772 1.00 125.90 566 VAL B C 1
ATOM 8229 O O . VAL B 1 566 ? 87.845 119.246 132.877 1.00 125.90 566 VAL B O 1
ATOM 8233 N N . TYR B 1 567 ? 87.868 117.391 134.127 1.00 128.07 567 TYR B N 1
ATOM 8234 C CA . TYR B 1 567 ? 86.669 116.826 133.505 1.00 128.07 567 TYR B CA 1
ATOM 8235 C C . TYR B 1 567 ? 85.588 116.643 134.558 1.00 128.07 567 TYR B C 1
ATOM 8236 O O . TYR B 1 567 ? 85.688 115.717 135.384 1.00 128.07 567 TYR B O 1
ATOM 8245 N N . PRO B 1 568 ? 84.535 117.463 134.577 1.00 133.26 568 PRO B N 1
ATOM 8246 C CA . PRO B 1 568 ? 83.580 117.411 135.692 1.00 133.26 568 PRO B CA 1
ATOM 8247 C C . PRO B 1 568 ? 82.597 116.251 135.652 1.00 133.26 568 PRO B C 1
ATOM 8248 O O . PRO B 1 568 ? 81.744 116.170 136.545 1.00 133.26 568 PRO B O 1
ATOM 8252 N N . ASN B 1 569 ? 82.665 115.358 134.665 1.00 137.41 569 ASN B N 1
ATOM 8253 C CA . ASN B 1 569 ? 81.652 114.322 134.508 1.00 137.41 569 ASN B CA 1
ATOM 8254 C C . ASN B 1 569 ? 82.223 112.910 134.520 1.00 137.41 569 ASN B C 1
ATOM 8255 O O . ASN B 1 569 ? 81.597 111.997 133.975 1.00 137.41 569 ASN B O 1
ATOM 8260 N N . LEU B 1 570 ? 83.389 112.700 135.130 1.00 132.58 570 LEU B N 1
ATOM 8261 C CA . LEU B 1 570 ? 83.974 111.362 135.121 1.00 132.58 570 LEU B CA 1
ATOM 8262 C C . LEU B 1 570 ? 83.181 110.385 135.979 1.00 132.58 570 LEU B C 1
ATOM 8263 O O . LEU B 1 570 ? 83.213 109.178 135.726 1.00 132.58 570 LEU B O 1
ATOM 8268 N N . ASN B 1 571 ? 82.473 110.878 136.993 1.00 138.09 571 ASN B N 1
ATOM 8269 C CA . ASN B 1 571 ? 81.805 109.987 137.934 1.00 138.09 571 ASN B CA 1
ATOM 8270 C C . ASN B 1 571 ? 80.505 109.408 137.393 1.00 138.09 571 ASN B C 1
ATOM 8271 O O . ASN B 1 571 ? 80.153 108.275 137.735 1.00 138.09 571 ASN B O 1
ATOM 8276 N N . SER B 1 572 ? 79.775 110.152 136.573 1.00 142.81 572 SER B N 1
ATOM 8277 C CA . SER B 1 572 ? 78.471 109.716 136.098 1.00 142.81 572 SER B CA 1
ATOM 8278 C C . SER B 1 572 ? 78.579 109.082 134.717 1.00 142.81 572 SER B C 1
ATOM 8279 O O . SER B 1 572 ? 79.550 109.294 133.989 1.00 142.81 572 SER B O 1
ATOM 8282 N N . PHE B 1 573 ? 77.571 108.297 134.368 1.00 142.23 573 PHE B N 1
ATOM 8283 C CA . PHE B 1 573 ? 77.517 107.678 133.052 1.00 142.23 573 PHE B CA 1
ATOM 8284 C C . PHE B 1 573 ? 76.792 108.617 132.096 1.00 142.23 573 PHE B C 1
ATOM 8285 O O . PHE B 1 573 ? 75.581 108.809 132.237 1.00 142.23 573 PHE B O 1
ATOM 8293 N N . PRO B 1 574 ? 77.474 109.204 131.120 1.00 143.40 574 PRO B N 1
ATOM 8294 C CA . PRO B 1 574 ? 76.859 110.255 130.307 1.00 143.40 574 PRO B CA 1
ATOM 8295 C C . PRO B 1 574 ? 75.841 109.691 129.326 1.00 143.40 574 PRO B C 1
ATOM 8296 O O . PRO B 1 574 ? 75.666 108.482 129.185 1.00 143.40 574 PRO B O 1
ATOM 8300 N N . GLU B 1 575 ? 75.157 110.611 128.645 1.00 146.33 575 GLU B N 1
ATOM 8301 C CA . GLU B 1 575 ? 74.067 110.219 127.759 1.00 146.33 575 GLU B CA 1
ATOM 8302 C C . GLU B 1 575 ? 74.582 109.507 126.515 1.00 146.33 575 GLU B C 1
ATOM 8303 O O . GLU B 1 575 ? 74.013 108.491 126.091 1.00 146.33 575 GLU B O 1
ATOM 8309 N N . TRP B 1 576 ? 75.651 110.026 125.912 1.00 139.32 576 TRP B N 1
ATOM 8310 C CA . TRP B 1 576 ? 76.159 109.433 124.681 1.00 139.32 576 TRP B CA 1
ATOM 8311 C C . TRP B 1 576 ? 76.665 108.017 124.917 1.00 139.32 576 TRP B C 1
ATOM 8312 O O . TRP B 1 576 ? 76.512 107.144 124.054 1.00 139.32 576 TRP B O 1
ATOM 8323 N N . ALA B 1 577 ? 77.261 107.767 126.082 1.00 143.07 577 ALA B N 1
ATOM 8324 C CA . ALA B 1 577 ? 77.648 106.405 126.423 1.00 143.07 577 ALA B CA 1
ATOM 8325 C C . ALA B 1 577 ? 76.429 105.503 126.527 1.00 143.07 577 ALA B C 1
ATOM 8326 O O . ALA B 1 577 ? 76.474 104.339 126.115 1.00 143.07 577 ALA B O 1
ATOM 8328 N N . GLN B 1 578 ? 75.330 106.017 127.084 1.00 144.64 578 GLN B N 1
ATOM 8329 C CA . GLN B 1 578 ? 74.101 105.235 127.141 1.00 144.64 578 GLN B CA 1
ATOM 8330 C C . GLN B 1 578 ? 73.631 104.867 125.743 1.00 144.64 578 GLN B C 1
ATOM 8331 O O . GLN B 1 578 ? 73.231 103.726 125.489 1.00 144.64 578 GLN B O 1
ATOM 8337 N N . ILE B 1 579 ? 73.673 105.829 124.819 1.00 143.43 579 ILE B N 1
ATOM 8338 C CA . ILE B 1 579 ? 73.254 105.546 123.448 1.00 143.43 579 ILE B CA 1
ATOM 8339 C C . ILE B 1 579 ? 74.150 104.485 122.822 1.00 143.43 579 ILE B C 1
ATOM 8340 O O . ILE B 1 579 ? 73.668 103.549 122.171 1.00 143.43 579 ILE B O 1
ATOM 8345 N N . TYR B 1 580 ? 75.465 104.611 123.008 1.00 140.12 580 TYR B N 1
ATOM 8346 C CA . TYR B 1 580 ? 76.384 103.629 122.440 1.00 140.12 580 TYR B CA 1
ATOM 8347 C C . TYR B 1 580 ? 76.123 102.237 122.998 1.00 140.12 580 TYR B C 1
ATOM 8348 O O . TYR B 1 580 ? 76.078 101.254 122.248 1.00 140.12 580 TYR B O 1
ATOM 8357 N N . ALA B 1 581 ? 75.949 102.132 124.315 1.00 146.52 581 ALA B N 1
ATOM 8358 C CA . ALA B 1 581 ? 75.719 100.829 124.926 1.00 146.52 581 ALA B CA 1
ATOM 8359 C C . ALA B 1 581 ? 74.402 100.232 124.459 1.00 146.52 581 ALA B C 1
ATOM 8360 O O . ALA B 1 581 ? 74.317 99.026 124.201 1.00 146.52 581 ALA B O 1
ATOM 8362 N N . ALA B 1 582 ? 73.361 101.058 124.346 1.00 148.35 582 ALA B N 1
ATOM 8363 C CA . ALA B 1 582 ? 72.084 100.563 123.850 1.00 148.35 582 ALA B CA 1
ATOM 8364 C C . ALA B 1 582 ? 72.219 100.047 122.426 1.00 148.35 582 ALA B C 1
ATOM 8365 O O . ALA B 1 582 ? 71.645 99.010 122.077 1.00 148.35 582 ALA B O 1
ATOM 8367 N N . ALA B 1 583 ? 72.976 100.758 121.589 1.00 151.02 583 ALA B N 1
ATOM 8368 C CA . ALA B 1 583 ? 73.202 100.286 120.228 1.00 151.02 583 ALA B CA 1
ATOM 8369 C C . ALA B 1 583 ? 73.948 98.961 120.224 1.00 151.02 583 ALA B C 1
ATOM 8370 O O . ALA B 1 583 ? 73.629 98.063 119.437 1.00 151.02 583 ALA B O 1
ATOM 8372 N N . ALA B 1 584 ? 74.944 98.816 121.091 1.00 148.64 584 ALA B N 1
ATOM 8373 C CA . ALA B 1 584 ? 75.696 97.568 121.169 1.00 148.64 584 ALA B CA 1
ATOM 8374 C C . ALA B 1 584 ? 75.099 96.631 122.215 1.00 148.64 584 ALA B C 1
ATOM 8375 O O . ALA B 1 584 ? 75.367 95.430 122.212 1.00 148.64 584 ALA B O 1
#